Protein 9AYQ (pdb70)

Foldseek 3Di:
DCVCLVVVLVVLVVCVPPPVVVSVVVVVVLLVVLLVLLCVLLVDDFDADQQPAFAPLFDQDGDFPVLSVLLRLLVSCVRRLFEFEEQAAFQFQLLVSVLSNLRRCCHVVVPLWQAEEEEALQCLLVSVLSCCNTRVVFFEAEQDFDVVVNVVCLVVQVVVVGRYYYYYQVCVVVVLVRPQPHQTQEAEYECFADNDPCVLVSLLSCLVRHHYSYYYYYYNDDDDQALQVLVSVCCRRPVVSPVDSDTPQCSSCVVCVSSVDGDDDDDVSSNVSSVSSCVSRVVRYDYDYCVNPVVRRAQEREGEFEFEAFPLLVLLLVLLLVVQVCVLVVSQVSLLVSLLFPCLLVLSQQVVCVLVPNPVSHDAALSLQQRHRLSLVVVLQQVLCVVVVAAEEEEDQDPSSVVSVVRSCVNVVQAEDEEEPVADPVRLVVSLCLQQPPPRSHRYYYYHPDPRDNCVHQEYEYSADCVRRQYYDYAYPQGLSSVSSPDVVVPVVVSSVSSSPGDDGDDDRDNGDDQQSSQSSNDPDPVSSVVSVVVVVVVVVVQVPDPPHDDSHHHPVSDDPCSNPPSPVSCVRRDD/DCVCLVVVLVVLVVCVPPPVVVSVVVVVVLLVVLLVLLCVLLVDPFDDDQQPAFAPLFDQDGDFPVLSVLLRLLVSCVRRLFEFEEQAAFQFQLLVSVLSNLRRCCHVVVDLWQAEEEEALQCLLVSVLSCCNTRVVFFEAEQDFDPVVNVVCLVVQVVVVGRYYYYYQVCVVVVLVRPQPHQTQEAEYECFADNDPCVLVSLLSCLVRHHYSYYYYYYNDDDDQALQVLVSVCCRRPVVSQVDSDTPQCSSCVVCVSSVDGDDDDDVSSNVSSVSSCVSRVVRYDYDYCVNPVVRRDQEREGEFEFEAFPLLVLLLVLLLVVQVCVVSLVVSQVSLVVSLLFPCLLVLSQQVVCVLVPNPVSHDAALSLQQRHRLSLVVVLQQVLCVVVVAAEEEEDQDPSSVVSVVRSCVNVVQAEAEEDPPADPVRVVVSLCLQQPPPRSHRYYYYHPHDNCVHQEYEYSADCVRRQYYDYAYPQGLSSVVSVVSVVVVVVSSVSSSPGDDGDDDRDNGDDQQSSQSSNDPDPVSSVVSVVVVVVVVVVQVVDPPHDPSHHHPVSDDPCSPPPSPVSCVRRDD

Radius of gyration: 38.88 Å; Cα contacts (8 Å, |Δi|>4): 1631; chains: 2; bounding box: 67×87×125 Å

Organism: Homo sapiens (NCBI:txid9606)

GO terms:
  GO:0005515 protein binding (F, IPI)
  GO:0008285 negative regulation of cell population proliferation (P, IDA)
  GO:0016887 ATP hydrolysis activity (F, EXP)
  GO:0003713 transcription coactivator activity (F, TAS)
  GO:0005654 nucleoplasm (C, TAS)
  GO:0004386 helicase activity (F, TAS)
  GO:0006355 regulation of DNA-templated transcription (P, TAS)
  GO:0006357 regulation of transcription by RNA polymerase II (P, TAS)
  GO:0000785 chromatin (C, IDA)
  GO:0045892 negative regulation of DNA-templated transcription (P, IDA)
  GO:0045944 positive regulation of transcription by RNA polymerase II (P, IDA)
  GO:0008094 ATP-dependent activity, acting on DNA (F, TAS)
  GO:0045944 positive regulation of transcription by RNA polymerase II (P, TAS)
  GO:0006338 chromatin remodeling (P, TAS)
  GO:0000122 negative regulation of transcription by RNA polymerase II (P, TAS)
  GO:0045893 positive regulation of DNA-templated transcription (P, IMP)
  GO:0030308 negative regulation of cell growth (P, IMP)
  GO:0005654 nucleoplasm (C, IDA)
  GO:0005634 nucleus (C, IDA)
  GO:0000976 transcription cis-regulatory region binding (F, IDA)

Secondary structure (DSSP, 8-state):
-HHHHHHHHHHHHHHHHH-HHHHHHHHHHHHHHHHHHHHHHT----------S--TT--SS---HHHHHHHHHHHHHHHTT--EEE-PPTTS-HHHHHHHHHHHHHHHS----PEEEE--GGGHHHHHHHHHHH-TTS-EEE--S-HHHHHHTHHHHHHT--SEEEE-HHHHHHTHHHHTTS--SEEEEE--SS--TTHHHHHHHHHHH---SEEEEE-SSPPP--HHHHHHHHHHH-GGGT---S-HHHHHHGGGTTTT------HHHHHHHHHHHHHHHGGGEE---TTTTGGG--SEEEEEEEE---HHHHHHHHHHHTT--HHHHHHHHHHHHHHH-GGGSHHHHHHHHHHHT-SS----TTHHHHT-HHHHHHTTTHHHHHHTT--EEEE-S-TTTHHHHHHHHHHHT--EEEE-TT--HHHHHHHHHHHHSTT----EEEE-------TT--EEEESS----EEEEEEEETTSHHHHHH---TTHHHHHHHHSS-------SS-SS--HHHHHHHH-SSHHHHHHHHHHHHHHHHHHHH-TT---SS--GGGS-TTSSS-HHHHHHHH--/-HHHHHHHHHHHHHHHHH-HHHHHHHHHHHHHHHHHHHHHHT----------S--TT--SS---HHHHHHHHHHHHHHHTT--EEE-PPTTS-HHHHHHHHHHHHHHHS----PEEEE--GGGHHHHHHHHHHH-TTS-EEE--S-HHHHHHTHHHHHHT--SEEEE-HHHHHHTHHHHTTS--SEEEEE--SS--TTHHHHHHHHHHH---SEEEEE-SS-----HHHHHHHHHHH-GGGT---S-HHHHHHGGGTTTT------HHHHHHHHHHHHHHHGGGEE---TTTTGGG--SEEEEEEEE---HHHHHHHHHHHHHH---HHHHHHHHHHHHHHH-GGGSHHHHHHHHHHHT-SS----TTHHHHT-HHHHHHTTTHHHHHHTT--EEEE---TTTHHHHHHHHHHHT--EEEE-TTS-HHHHHHHHHHHHSTT----EEEE-----TT--EEEESS----EEEEEEEETTSHHHHHHT----HHHHHHHHSS-------SS-SS--HHHHHHHH-SSHHHHHHHHHHHHHHHHHHHH-TT---SS--GGG--TTSSS-HHHHHHHH--

InterPro domains:
  IPR000330 SNF2, N-terminal domain [PF00176] (727-1021)
  IPR001487 Bromodomain [PF00439] (1419-1491)
  IPR001487 Bromodomain [PR00503] (1436-1452)
  IPR001487 Bromodomain [PR00503] (1452-1470)
  IPR001487 Bromodomain [PR00503] (1470-1489)
  IPR001487 Bromodomain [PS50014] (1419-1489)
  IPR001487 Bromodomain [SM00297] (1380-1508)
  IPR001650 Helicase, C-terminal domain-like [PF00271] (1051-1164)
  IPR001650 Helicase, C-terminal domain-like [PS51194] (1054-1216)
  IPR001650 Helicase, C-terminal domain-like [SM00490] (1080-1164)
  IPR006576 BRK domain [PF07533] (589-632)
  IPR006576 BRK domain [SM00592] (590-634)
  IPR014001 Helicase superfamily 1/2, ATP-binding domain [PS51192] (736-901)
  IPR014001 Helicase superfamily 1/2, ATP-binding domain [SM00487] (720-912)
  IPR014012 Helicase/SANT-associated domain [PF07529] (438-507)
  IPR014012 Helicase/SANT-associated domain [PS51204] (436-508)
  IPR014012 Helicase/SANT-associated domain [SM00573] (436-508)
  IPR014978 Glutamine-Leucine-Glutamine, QLQ [PF08880] (173-207)
  IPR014978 Glutamine-Leucine-Glutamine, QLQ [PS51666] (173-208)
  IPR014978 Glutamine-Leucine-Glutamine, QLQ [SM00951] (172-208)

Solvent-accessible surface area: 57042 Å² total; per-residue (Å²): 105,147,62,84,80,178,112,50,121,81,112,5,153,129,53,92,73,124,75,122,106,22,9,97,43,37,5,24,55,47,41,12,190,46,2,39,80,0,22,118,64,7,99,203,247,82,104,110,50,188,6,108,142,30,1,80,57,7,71,103,37,114,24,67,118,4,9,34,88,0,0,58,46,1,0,40,10,59,35,30,114,71,12,0,3,0,0,0,18,12,12,0,14,35,30,22,0,0,0,0,0,0,0,15,0,22,63,93,68,211,24,97,19,26,0,0,0,6,4,23,1,11,18,4,14,15,5,26,45,16,1,65,70,28,2,72,66,8,72,58,5,45,0,48,5,22,73,56,93,18,160,70,26,25,89,56,11,214,60,46,157,15,16,0,0,0,0,0,37,4,2,0,40,91,12,76,112,31,0,16,155,27,188,1,86,4,0,0,11,31,18,15,31,110,26,63,147,60,25,40,95,14,17,52,23,4,34,70,82,13,92,17,81,24,11,4,23,2,6,4,22,77,32,39,103,99,19,80,52,2,3,11,26,0,5,11,2,29,36,111,35,14,153,18,51,34,58,18,131,103,16,4,27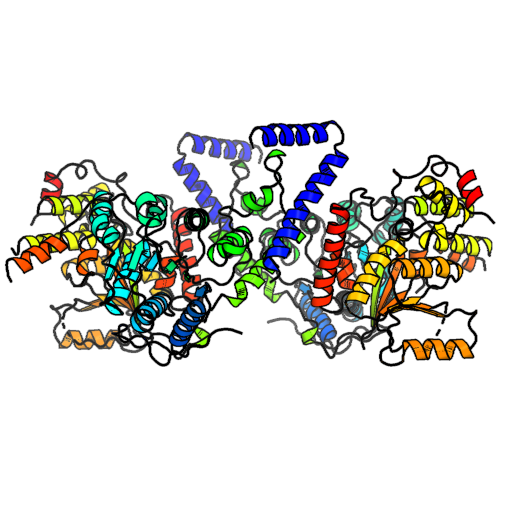,43,49,5,71,45,20,73,53,191,20,90,38,78,136,70,17,37,111,22,0,23,128,66,0,50,123,26,0,140,97,40,25,48,66,18,45,17,150,111,15,123,115,51,41,29,128,136,13,26,43,4,1,1,2,68,24,0,9,0,0,85,29,0,5,106,21,15,45,98,139,81,66,145,100,36,84,94,20,15,77,36,0,14,47,0,0,0,0,0,14,14,8,128,104,0,31,86,26,0,0,109,84,36,67,44,113,110,14,81,11,78,23,37,14,12,16,8,0,0,2,0,0,8,2,0,7,37,0,0,36,5,0,114,51,30,138,15,44,0,16,0,50,0,59,17,62,79,0,0,84,25,0,44,79,0,0,73,73,84,110,12,104,61,20,68,6,8,38,121,28,143,80,131,82,69,60,63,39,31,150,101,0,33,74,141,58,19,139,61,17,0,0,0,14,11,66,234,125,58,118,16,141,30,8,37,0,20,0,17,1,7,44,135,185,35,53,1,15,0,43,9,3,0,20,35,5,4,20,35,82,41,42,70,131,116,89,127,101,146,91,44,92,23,89,47,19,22,122,53,66,94,57,154,37,113,35,107,21,41,13,68,28,48,17,0,0,26,12,0,0,9,128,82,125,13,16,59,57,0,23,72,56,0,10,63,43,104,36,93,61,20,100,66,86,170,90,95,62,51,32,1,87,115,135,38,19,9,107,77,1,80,194,59,105,65,35,4,51,156,18,6,73,200,106,140,49,84,80,136,112,53,112,68,107,6,158,132,54,99,81,128,78,131,103,21,9,104,49,37,4,25,49,39,39,10,159,48,3,41,81,0,28,119,66,5,95,199,241,63,103,109,54,185,6,108,143,30,2,81,57,7,73,102,37,109,22,58,118,4,9,37,90,0,0,58,47,1,0,40,10,60,35,30,113,71,12,0,2,0,0,0,9,9,11,0,15,33,30,22,0,0,0,0,0,0,0,14,0,23,64,96,65,214,25,97,18,26,0,0,0,6,3,23,1,12,19,3,14,16,6,27,37,17,0,52,63,29,1,71,67,8,75,59,5,44,0,47,6,23,73,56,93,19,157,72,28,29,90,56,10,213,61,47,158,15,15,0,0,0,0,0,49,4,1,0,45,90,12,77,114,31,0,14,155,26,190,1,85,4,0,0,11,31,16,14,30,113,29,59,146,66,25,41,126,15,18,53,23,4,34,68,82,12,92,17,80,26,12,3,22,2,7,4,21,75,34,48,97,119,19,78,41,2,3,12,26,0,5,11,2,30,37,112,39,15,161,19,53,35,59,17,121,100,16,4,17,43,49,4,71,48,21,74,54,180,19,87,36,79,140,53,16,37,112,22,1,20,96,68,0,23,122,22,0,145,100,40,40,50,60,18,43,17,147,111,13,124,115,49,43,27,124,132,13,24,45,5,1,0,3,66,23,0,4,0,1,74,24,0,6,97,20,16,26,52,114,35,140,168,41,183,101,31,95,86,17,16,78,42,0,15,52,0,0,0,0,0,10,14,8,118,108,0,31,93,26,0,0,107,83,34,67,54,114,114,12,79,13,88,22,38,16,14,15,7,0,0,2,1,1,10,3,0,7,36,0,0,37,5,0,105,48,30,119,15,47,0,19,0,68,0,60,17,60,80,0,0,81,32,0,42,75,0,0,72,72,89,128,19,104,60,20,63,11,9,80,117,40,154,65,115,79,101,61,57,35,32,142,98,0,53,56,142,59,18,131,61,9,0,0,0,10,11,122,111,118,17,166,35,9,38,0,24,0,19,1,9,44,124,184,35,54,1,15,0,42,10,3,0,20,34,4,4,20,30,74,30,29,76,56,105,119,171,140,144,125,50,91,16,98,47,18,22,123,53,69,98,56,155,39,115,33,103,20,39,12,66,23,45,16,0,0,25,12,0,0,8,125,80,128,14,22,68,74,0,27,93,61,2,14,46,40,148,31,91,50,26,102,57,82,172,93,92,61,49,30,2,88,103,136,38,20,8,105,79,1,96,187,60,99,72,34,4,49,168,16,11,76,218

B-factor: mean 70.99, std 16.31, range [17.28, 151.66]

Nearest PDB structures (foldseek):
  6eg3-assembly1_A  TM=9.324E-01  e=9.767E-38  Escherichia coli O157:H7
  7y8r-assembly1_I  TM=4.246E-01  e=3.686E-59  Homo sapiens
  6eg2-assembly1_A-2  TM=9.281E-01  e=1.947E-35  Escherichia coli O157:H7
  5z3l-assembly1_O  TM=4.038E-01  e=2.739E-42  Saccharomyces cerevisiae S288C
  7egp-assembly1_A  TM=4.204E-01  e=1.756E-40  Saccharomyces cerevisiae S288C

Structure (mmCIF, N/CA/C/O backbone):
data_9AYQ
#
_entry.id   9AYQ
#
_cell.length_a   100.106
_cell.length_b   63.967
_cell.length_c   126.575
_cell.angle_alpha   90.00
_cell.angle_beta   102.18
_cell.angle_gamma   90.00
#
_symmetry.space_group_name_H-M   'P 1 21 1'
#
loop_
_entity.id
_entity.type
_entity.pdbx_description
1 polymer 'Probable global transcription activator SNF2L2'
2 non-polymer "ADENOSINE-5'-DIPHOSPHATE"
3 non-polymer 4-cyano-N-[1-(2,2-difluoroethyl)-5-fluoro-6-oxo-1,6-dihydropyridin-3-yl]-5-(trifluoromethyl)thiophene-2-carboxamide
4 water water
#
loop_
_atom_site.group_PDB
_atom_site.id
_atom_site.type_symbol
_atom_site.label_atom_id
_atom_site.label_alt_id
_atom_site.label_comp_id
_atom_site.label_asym_id
_atom_site.label_entity_id
_atom_site.label_seq_id
_atom_site.pdbx_PDB_ins_code
_atom_site.Cartn_x
_atom_site.Cartn_y
_atom_site.Cartn_z
_atom_site.occupancy
_atom_site.B_iso_or_equiv
_atom_site.auth_seq_id
_atom_site.auth_comp_id
_atom_site.auth_asym_id
_atom_site.auth_atom_id
_atom_site.pdbx_PDB_model_num
ATOM 1 N N . SER A 1 24 ? -15.078 44.794 43.261 1.00 69.07 492 SER A N 1
ATOM 2 C CA . SER A 1 24 ? -14.486 43.441 43.032 1.00 74.12 492 SER A CA 1
ATOM 3 C C . SER A 1 24 ? -15.497 42.512 42.337 1.00 73.75 492 SER A C 1
ATOM 4 O O . SER A 1 24 ? -15.060 41.768 41.449 1.00 77.14 492 SER A O 1
ATOM 7 N N . ILE A 1 25 ? -16.783 42.531 42.720 1.00 71.08 493 ILE A N 1
ATOM 8 C CA . ILE A 1 25 ? -17.882 41.879 41.940 1.00 71.07 493 ILE A CA 1
ATOM 9 C C . ILE A 1 25 ? -18.113 42.706 40.675 1.00 79.31 493 ILE A C 1
ATOM 10 O O . ILE A 1 25 ? -18.156 42.112 39.587 1.00 89.33 493 ILE A O 1
ATOM 15 N N . ALA A 1 26 ? -18.303 44.019 40.846 1.00 82.81 494 ALA A N 1
ATOM 16 C CA . ALA A 1 26 ? -18.516 45.013 39.770 1.00 77.24 494 ALA A CA 1
ATOM 17 C C . ALA A 1 26 ? -17.431 44.850 38.700 1.00 75.00 494 ALA A C 1
ATOM 18 O O . ALA A 1 26 ? -17.789 44.733 37.518 1.00 75.06 494 ALA A O 1
ATOM 20 N N . THR A 1 27 ? -16.158 44.816 39.111 1.00 73.53 495 THR A N 1
ATOM 21 C CA . THR A 1 27 ? -14.981 44.725 38.202 1.00 72.59 495 THR A CA 1
ATOM 22 C C . THR A 1 27 ? -14.972 43.343 37.533 1.00 78.19 495 THR A C 1
ATOM 23 O O . THR A 1 27 ? -14.860 43.300 36.293 1.00 85.04 495 THR A O 1
ATOM 27 N N . GLU A 1 28 ? -15.105 42.269 38.325 1.00 81.24 496 GLU A N 1
ATOM 28 C CA . GLU A 1 28 ? -15.118 40.854 37.852 1.00 79.19 496 GLU A CA 1
ATOM 29 C C . GLU A 1 28 ? -16.243 40.640 36.835 1.00 77.61 496 GLU A C 1
ATOM 30 O O . GLU A 1 28 ? -15.985 39.981 35.828 1.00 84.30 496 GLU A O 1
ATOM 36 N N . ARG A 1 29 ? -17.444 41.154 37.107 1.00 73.92 497 ARG A N 1
ATOM 37 C CA . ARG A 1 29 ? -18.609 41.122 36.179 1.00 76.32 497 ARG A CA 1
ATOM 38 C C . ARG A 1 29 ? -18.204 41.735 34.831 1.00 76.01 497 ARG A C 1
ATOM 39 O O . ARG A 1 29 ? -18.451 41.089 33.787 1.00 72.23 497 ARG A O 1
ATOM 47 N N . ILE A 1 30 ? -17.590 42.924 34.860 1.00 76.16 498 ILE A N 1
ATOM 48 C CA . ILE A 1 30 ? -17.214 43.725 33.653 1.00 75.49 498 ILE A CA 1
ATOM 49 C C . ILE A 1 30 ? -16.059 43.027 32.923 1.00 73.83 498 ILE A C 1
ATOM 50 O O . ILE A 1 30 ? -16.210 42.751 31.721 1.00 74.29 498 ILE A O 1
ATOM 55 N N . GLU A 1 31 ? -14.951 42.768 33.625 1.00 72.59 499 GLU A N 1
ATOM 56 C CA . GLU A 1 31 ? -13.699 42.189 33.058 1.00 72.74 499 GLU A CA 1
ATOM 57 C C . GLU A 1 31 ? -13.996 40.791 32.486 1.00 72.91 499 GLU A C 1
ATOM 58 O O . GLU A 1 31 ? -13.299 40.384 31.541 1.00 76.40 499 GLU A O 1
ATOM 64 N N . LYS A 1 32 ? -15.006 40.098 33.024 1.00 72.34 500 LYS A N 1
ATOM 65 C CA . LYS A 1 32 ? -15.537 38.808 32.502 1.00 70.54 500 LYS A CA 1
ATOM 66 C C . LYS A 1 32 ? -16.193 39.056 31.138 1.00 68.73 500 LYS A C 1
ATOM 67 O O . LYS A 1 32 ? -15.806 38.385 30.167 1.00 68.32 500 LYS A O 1
ATOM 73 N N . GLU A 1 33 ? -17.136 40.001 31.074 1.00 71.38 501 GLU A N 1
ATOM 74 C CA . GLU A 1 33 ? -17.865 40.398 29.835 1.00 71.49 501 GLU A CA 1
ATOM 75 C C . GLU A 1 33 ? -16.878 40.961 28.800 1.00 69.72 501 GLU A C 1
ATOM 76 O O . GLU A 1 33 ? -17.140 40.795 27.597 1.00 66.75 501 GLU A O 1
ATOM 82 N N . ARG A 1 34 ? -15.801 41.617 29.247 1.00 70.33 502 ARG A N 1
ATOM 83 C CA . ARG A 1 34 ? -14.717 42.155 28.376 1.00 69.77 502 ARG A CA 1
ATOM 84 C C . ARG A 1 34 ? -14.041 40.990 27.642 1.00 69.48 502 ARG A C 1
ATOM 85 O O . ARG A 1 34 ? -13.857 41.095 26.415 1.00 72.76 502 ARG A O 1
ATOM 93 N N . MET A 1 35 ? -13.692 39.927 28.373 1.00 66.38 503 MET A N 1
ATOM 94 C CA . MET A 1 35 ? -13.032 38.714 27.824 1.00 63.74 503 MET A CA 1
ATOM 95 C C . MET A 1 35 ? -14.011 37.948 26.928 1.00 62.50 503 MET A C 1
ATOM 96 O O . MET A 1 35 ? -13.573 37.439 25.881 1.00 63.39 503 MET A O 1
ATOM 101 N N . ARG A 1 36 ? -15.285 37.871 27.316 1.00 63.05 504 ARG A N 1
ATOM 102 C CA . ARG A 1 36 ? -16.336 37.169 26.534 1.00 66.29 504 ARG A CA 1
ATOM 103 C C . ARG A 1 36 ? -16.587 37.898 25.205 1.00 65.75 504 ARG A C 1
ATOM 104 O O . ARG A 1 36 ? -17.012 37.233 24.253 1.00 69.75 504 ARG A O 1
ATOM 112 N N . ARG A 1 37 ? -16.333 39.208 25.139 1.00 68.90 505 ARG A N 1
ATOM 113 C CA . ARG A 1 37 ? -16.687 40.071 23.977 1.00 68.97 505 ARG A CA 1
ATOM 114 C C . ARG A 1 37 ? -15.545 40.096 22.956 1.00 64.95 505 ARG A C 1
ATOM 115 O O . ARG A 1 37 ? -15.850 40.222 21.763 1.00 63.80 505 ARG A O 1
ATOM 123 N N . LEU A 1 38 ? -14.290 39.994 23.405 1.00 64.62 506 LEU A N 1
ATOM 124 C CA . LEU A 1 38 ? -13.093 39.851 22.526 1.00 66.39 506 LEU A CA 1
ATOM 125 C C . LEU A 1 38 ? -13.109 38.488 21.820 1.00 67.56 506 LEU A C 1
ATOM 126 O O . LEU A 1 38 ? -12.704 38.430 20.646 1.00 61.19 506 LEU A O 1
ATOM 131 N N . MET A 1 39 ? -13.526 37.429 22.522 1.00 75.58 507 MET A N 1
ATOM 132 C CA . MET A 1 39 ? -13.684 36.059 21.961 1.00 81.93 507 MET A CA 1
ATOM 133 C C . MET A 1 39 ? -14.639 36.106 20.764 1.00 81.07 507 MET A C 1
ATOM 134 O O . MET A 1 39 ? -14.411 35.344 19.800 1.00 82.06 507 MET A O 1
ATOM 139 N N . ALA A 1 40 ? -15.657 36.970 20.829 1.00 76.62 508 ALA A N 1
ATOM 140 C CA . ALA A 1 40 ? -16.706 37.132 19.798 1.00 76.18 508 ALA A CA 1
ATOM 141 C C . ALA A 1 40 ? -16.203 38.005 18.637 1.00 77.93 508 ALA A C 1
ATOM 142 O O . ALA A 1 40 ? -16.387 37.592 17.480 1.00 86.50 508 ALA A O 1
ATOM 144 N N . GLU A 1 41 ? -15.583 39.154 18.925 1.00 78.40 509 GLU A N 1
ATOM 145 C CA . GLU A 1 41 ? -15.535 40.319 17.994 1.00 80.11 509 GLU A CA 1
ATOM 146 C C . GLU A 1 41 ? -14.118 40.598 17.463 1.00 80.81 509 GLU A C 1
ATOM 147 O O . GLU A 1 41 ? -14.024 41.331 16.457 1.00 79.35 509 GLU A O 1
ATOM 153 N N . ASP A 1 42 ? -13.061 40.076 18.098 1.00 82.21 510 ASP A N 1
ATOM 154 C CA . ASP A 1 42 ? -11.660 40.158 17.588 1.00 83.59 510 ASP A CA 1
ATOM 155 C C . ASP A 1 42 ? -10.842 39.009 18.190 1.00 86.85 510 ASP A C 1
ATOM 156 O O . ASP A 1 42 ? -10.040 39.266 19.113 1.00 84.23 510 ASP A O 1
ATOM 161 N N . GLU A 1 43 ? -11.042 37.794 17.667 1.00 90.21 511 GLU A N 1
ATOM 162 C CA . GLU A 1 43 ? -10.419 36.538 18.163 1.00 86.69 511 GLU A CA 1
ATOM 163 C C . GLU A 1 43 ? -8.892 36.655 18.106 1.00 83.17 511 GLU A C 1
ATOM 164 O O . GLU A 1 43 ? -8.235 36.095 18.997 1.00 77.96 511 GLU A O 1
ATOM 170 N N . GLU A 1 44 ? -8.347 37.340 17.095 1.00 85.44 512 GLU A N 1
ATOM 171 C CA . GLU A 1 44 ? -6.877 37.489 16.921 1.00 89.68 512 GLU A CA 1
ATOM 172 C C . GLU A 1 44 ? -6.337 38.421 18.012 1.00 89.14 512 GLU A C 1
ATOM 173 O O . GLU A 1 44 ? -5.234 38.137 18.537 1.00 90.48 512 GLU A O 1
ATOM 179 N N . GLY A 1 45 ? -7.089 39.479 18.342 1.00 90.14 513 GLY A N 1
ATOM 180 C CA . GLY A 1 45 ? -6.771 40.426 19.430 1.00 88.62 513 GLY A CA 1
ATOM 181 C C . GLY A 1 45 ? -6.856 39.765 20.798 1.00 86.67 513 GLY A C 1
ATOM 182 O O . GLY A 1 45 ? -6.028 40.099 21.674 1.00 82.13 513 GLY A O 1
ATOM 183 N N . TYR A 1 46 ? -7.829 38.865 20.979 1.00 87.33 514 TYR A N 1
ATOM 184 C CA . TYR A 1 46 ? -8.040 38.061 22.213 1.00 86.78 514 TYR A CA 1
ATOM 185 C C . TYR A 1 46 ? -6.835 37.138 22.461 1.00 87.70 514 TYR A C 1
ATOM 186 O O . TYR A 1 46 ? -6.446 36.989 23.636 1.00 93.09 514 TYR A O 1
ATOM 195 N N . ARG A 1 47 ? -6.279 36.534 21.401 1.00 84.84 515 ARG A N 1
ATOM 196 C CA . ARG A 1 47 ? -5.083 35.648 21.471 1.00 82.28 515 ARG A CA 1
ATOM 197 C C . ARG A 1 47 ? -3.846 36.482 21.829 1.00 80.89 515 ARG A C 1
ATOM 198 O O . ARG A 1 47 ? -3.051 36.017 22.675 1.00 78.34 515 ARG A O 1
ATOM 206 N N . LYS A 1 48 ? -3.698 37.663 21.215 1.00 84.34 516 LYS A N 1
ATOM 207 C CA . LYS A 1 48 ? -2.557 38.595 21.435 1.00 89.31 516 LYS A CA 1
ATOM 208 C C . LYS A 1 48 ? -2.498 39.018 22.908 1.00 86.88 516 LYS A C 1
ATOM 209 O O . LYS A 1 48 ? -1.378 39.232 23.414 1.00 85.28 516 LYS A O 1
ATOM 215 N N . LEU A 1 49 ? -3.657 39.151 23.561 1.00 86.79 517 LEU A N 1
ATOM 216 C CA . LEU A 1 49 ? -3.764 39.553 24.989 1.00 88.14 517 LEU A CA 1
ATOM 217 C C . LEU A 1 49 ? -3.238 38.415 25.869 1.00 90.36 517 LEU A C 1
ATOM 218 O O . LEU A 1 49 ? -2.298 38.655 26.647 1.00 95.54 517 LEU A O 1
ATOM 223 N N . ILE A 1 50 ? -3.822 37.222 25.737 1.00 89.25 518 ILE A N 1
ATOM 224 C CA . ILE A 1 50 ? -3.541 36.045 26.613 1.00 85.11 518 ILE A CA 1
ATOM 225 C C . ILE A 1 50 ? -2.045 35.718 26.572 1.00 83.64 518 ILE A C 1
ATOM 226 O O . ILE A 1 50 ? -1.485 35.419 27.642 1.00 79.11 518 ILE A O 1
ATOM 231 N N . ASP A 1 51 ? -1.423 35.790 25.394 1.00 91.09 519 ASP A N 1
ATOM 232 C CA . ASP A 1 51 ? 0.021 35.481 25.215 1.00 97.29 519 ASP A CA 1
ATOM 233 C C . ASP A 1 51 ? 0.856 36.618 25.824 1.00 92.82 519 ASP A C 1
ATOM 234 O O . ASP A 1 51 ? 2.000 36.342 26.249 1.00 91.63 519 ASP A O 1
ATOM 239 N N . GLN A 1 52 ? 0.307 37.838 25.881 1.00 88.57 520 GLN A N 1
ATOM 240 C CA . GLN A 1 52 ? 0.934 39.005 26.564 1.00 89.28 520 GLN A CA 1
ATOM 241 C C . GLN A 1 52 ? 0.873 38.815 28.088 1.00 89.73 520 GLN A C 1
ATOM 242 O O . GLN A 1 52 ? 1.883 39.134 28.752 1.00 86.83 520 GLN A O 1
ATOM 248 N N . LYS A 1 53 ? -0.266 38.334 28.610 1.00 86.09 521 LYS A N 1
ATOM 249 C CA . LYS A 1 53 ? -0.502 38.067 30.057 1.00 87.61 521 LYS A CA 1
ATOM 250 C C . LYS A 1 53 ? 0.406 36.924 30.529 1.00 94.67 521 LYS A C 1
ATOM 251 O O . LYS A 1 53 ? 1.039 37.073 31.597 1.00 99.10 521 LYS A O 1
ATOM 257 N N . LYS A 1 54 ? 0.439 35.820 29.772 1.00 99.12 522 LYS A N 1
ATOM 258 C CA . LYS A 1 54 ? 1.263 34.613 30.060 1.00 97.93 522 LYS A CA 1
ATOM 259 C C . LYS A 1 54 ? 2.711 35.049 30.309 1.00 94.14 522 LYS A C 1
ATOM 260 O O . LYS A 1 54 ? 3.279 34.655 31.350 1.00 90.56 522 LYS A O 1
ATOM 266 N N . ASP A 1 55 ? 3.265 35.857 29.399 1.00 92.80 523 ASP A N 1
ATOM 267 C CA . ASP A 1 55 ? 4.681 36.310 29.426 1.00 88.77 523 ASP A CA 1
ATOM 268 C C . ASP A 1 55 ? 4.900 37.260 30.608 1.00 87.46 523 ASP A C 1
ATOM 269 O O . ASP A 1 55 ? 6.015 37.234 31.161 1.00 85.87 523 ASP A O 1
ATOM 274 N N . ARG A 1 56 ? 3.894 38.066 30.976 1.00 87.57 524 ARG A N 1
ATOM 275 C CA . ARG A 1 56 ? 3.973 39.012 32.127 1.00 89.97 524 ARG A CA 1
ATOM 276 C C . ARG A 1 56 ? 4.184 38.212 33.418 1.00 84.88 524 ARG A C 1
ATOM 277 O O . ARG A 1 56 ? 4.997 38.658 34.249 1.00 84.91 524 ARG A O 1
ATOM 285 N N . ARG A 1 57 ? 3.498 37.072 33.564 1.00 81.85 525 ARG A N 1
ATOM 286 C CA . ARG A 1 57 ? 3.620 36.168 34.743 1.00 78.41 525 ARG A CA 1
ATOM 287 C C . ARG A 1 57 ? 5.040 35.591 34.813 1.00 76.57 525 ARG A C 1
ATOM 288 O O . ARG A 1 57 ? 5.629 35.621 35.909 1.00 75.59 525 ARG A O 1
ATOM 296 N N . LEU A 1 58 ? 5.565 35.081 33.696 1.00 76.58 526 LEU A N 1
ATOM 297 C CA . LEU A 1 58 ? 6.958 34.563 33.604 1.00 76.49 526 LEU A CA 1
ATOM 298 C C . LEU A 1 58 ? 7.938 35.689 33.971 1.00 74.07 526 LEU A C 1
ATOM 299 O O . LEU A 1 58 ? 8.645 35.546 34.987 1.00 73.57 526 LEU A O 1
ATOM 304 N N . ALA A 1 59 ? 7.953 36.778 33.194 1.00 72.96 527 ALA A N 1
ATOM 305 C CA . ALA A 1 59 ? 8.857 37.939 33.376 1.00 71.63 527 ALA A CA 1
ATOM 306 C C . ALA A 1 59 ? 8.875 38.345 34.853 1.00 72.92 527 ALA A C 1
ATOM 307 O O . ALA A 1 59 ? 9.980 38.537 35.394 1.00 69.24 527 ALA A O 1
ATOM 309 N N . TYR A 1 60 ? 7.692 38.456 35.470 1.00 76.50 528 TYR A N 1
ATOM 310 C CA . TYR A 1 60 ? 7.498 38.804 36.904 1.00 78.25 528 TYR A CA 1
ATOM 311 C C . TYR A 1 60 ? 8.175 37.743 37.779 1.00 80.83 528 TYR A C 1
ATOM 312 O O . TYR A 1 60 ? 9.009 38.118 38.634 1.00 83.90 528 TYR A O 1
ATOM 321 N N . LEU A 1 61 ? 7.829 36.466 37.560 1.00 77.05 529 LEU A N 1
ATOM 322 C CA . LEU A 1 61 ? 8.403 35.297 38.279 1.00 71.03 529 LEU A CA 1
ATOM 323 C C . LEU A 1 61 ? 9.930 35.420 38.290 1.00 71.54 529 LEU A C 1
ATOM 324 O O . LEU A 1 61 ? 10.522 35.288 39.377 1.00 72.70 529 LEU A O 1
ATOM 329 N N . LEU A 1 62 ? 10.524 35.688 37.122 1.00 72.05 530 LEU A N 1
ATOM 330 C CA . LEU A 1 62 ? 11.994 35.820 36.922 1.00 71.59 530 LEU A CA 1
ATOM 331 C C . LEU A 1 62 ? 12.512 37.069 37.643 1.00 72.18 530 LEU A C 1
ATOM 332 O O . LEU A 1 62 ? 13.572 36.970 38.280 1.00 73.31 530 LEU A O 1
ATOM 337 N N . GLN A 1 63 ? 11.800 38.194 37.537 1.00 73.54 531 GLN A N 1
ATOM 338 C CA . GLN A 1 63 ? 12.240 39.527 38.037 1.00 78.45 531 GLN A CA 1
ATOM 339 C C . GLN A 1 63 ? 12.407 39.496 39.564 1.00 83.36 531 GLN A C 1
ATOM 340 O O . GLN A 1 63 ? 13.448 39.999 40.051 1.00 83.58 531 GLN A O 1
ATOM 346 N N . GLN A 1 64 ? 11.428 38.921 40.281 1.00 86.47 532 GLN A N 1
ATOM 347 C CA . GLN A 1 64 ? 11.351 38.898 41.771 1.00 81.50 532 GLN A CA 1
ATOM 348 C C . GLN A 1 64 ? 12.452 37.996 42.349 1.00 81.70 532 GLN A C 1
ATOM 349 O O . GLN A 1 64 ? 12.797 38.171 43.528 1.00 81.68 532 GLN A O 1
ATOM 355 N N . THR A 1 65 ? 12.968 37.064 41.546 1.00 84.06 533 THR A N 1
ATOM 356 C CA . THR A 1 65 ? 13.935 36.011 41.953 1.00 85.11 533 THR A CA 1
ATOM 357 C C . THR A 1 65 ? 15.349 36.353 41.453 1.00 88.80 533 THR A C 1
ATOM 358 O O . THR A 1 65 ? 16.267 35.568 41.753 1.00 83.55 533 THR A O 1
ATOM 362 N N . ASP A 1 66 ? 15.532 37.491 40.768 1.00 97.34 534 ASP A N 1
ATOM 363 C CA . ASP A 1 66 ? 16.792 37.854 40.050 1.00 98.33 534 ASP A CA 1
ATOM 364 C C . ASP A 1 66 ? 17.875 38.338 41.027 1.00 101.92 534 ASP A C 1
ATOM 365 O O . ASP A 1 66 ? 18.997 38.616 40.556 1.00 106.32 534 ASP A O 1
ATOM 370 N N . GLU A 1 67 ? 17.570 38.424 42.325 1.00 101.68 535 GLU A N 1
ATOM 371 C CA . GLU A 1 67 ? 18.521 38.857 43.386 1.00 100.69 535 GLU A CA 1
ATOM 372 C C . GLU A 1 67 ? 19.420 37.676 43.784 1.00 97.75 535 GLU A C 1
ATOM 373 O O . GLU A 1 67 ? 18.869 36.569 43.991 1.00 97.25 535 GLU A O 1
ATOM 379 N N . HIS A 1 96 ? 28.472 40.294 52.418 1.00 111.81 706 HIS A N 1
ATOM 380 C CA . HIS A 1 96 ? 28.822 40.220 53.865 1.00 108.72 706 HIS A CA 1
ATOM 381 C C . HIS A 1 96 ? 27.773 39.369 54.593 1.00 102.40 706 HIS A C 1
ATOM 382 O O . HIS A 1 96 ? 26.688 39.134 54.008 1.00 105.10 706 HIS A O 1
ATOM 389 N N . ALA A 1 97 ? 28.097 38.922 55.811 1.00 88.82 707 ALA A N 1
ATOM 390 C CA . ALA A 1 97 ? 27.209 38.164 56.725 1.00 77.21 707 ALA A CA 1
ATOM 391 C C . ALA A 1 97 ? 27.844 38.128 58.120 1.00 74.88 707 ALA A C 1
ATOM 392 O O . ALA A 1 97 ? 29.058 38.379 58.218 1.00 77.96 707 ALA A O 1
ATOM 394 N N . ILE A 1 98 ? 27.041 37.843 59.150 1.00 72.72 708 ILE A N 1
ATOM 395 C CA . ILE A 1 98 ? 27.438 37.877 60.592 1.00 67.63 708 ILE A CA 1
ATOM 396 C C . ILE A 1 98 ? 28.160 36.570 60.944 1.00 68.40 708 ILE A C 1
ATOM 397 O O . ILE A 1 98 ? 27.565 35.485 60.746 1.00 66.10 708 ILE A O 1
ATOM 402 N N . SER A 1 99 ? 29.388 36.676 61.465 1.00 70.11 709 SER A N 1
ATOM 403 C CA . SER A 1 99 ? 30.229 35.530 61.903 1.00 71.05 709 SER A CA 1
ATOM 404 C C . SER A 1 99 ? 29.838 35.087 63.318 1.00 70.01 709 SER A C 1
ATOM 405 O O . SER A 1 99 ? 29.471 35.955 64.133 1.00 69.96 709 SER A O 1
ATOM 408 N N . GLU A 1 100 ? 29.908 33.778 63.575 1.00 68.06 710 GLU A N 1
ATOM 409 C CA . GLU A 1 100 ? 29.947 33.179 64.934 1.00 67.23 710 GLU A CA 1
ATOM 410 C C . GLU A 1 100 ? 30.577 31.788 64.829 1.00 72.00 710 GLU A C 1
ATOM 411 O O . GLU A 1 100 ? 30.084 30.987 64.007 1.00 73.65 710 GLU A O 1
ATOM 417 N N . ARG A 1 101 ? 31.641 31.538 65.602 1.00 76.43 711 ARG A N 1
ATOM 418 C CA . ARG A 1 101 ? 32.359 30.236 65.663 1.00 80.74 711 ARG A CA 1
ATOM 419 C C . ARG A 1 101 ? 31.824 29.457 66.869 1.00 79.26 711 ARG A C 1
ATOM 420 O O . ARG A 1 101 ? 31.655 30.078 67.937 1.00 78.88 711 ARG A O 1
ATOM 428 N N . VAL A 1 102 ? 31.557 28.157 66.688 1.00 76.33 712 VAL A N 1
ATOM 429 C CA . VAL A 1 102 ? 30.917 27.261 67.700 1.00 70.60 712 VAL A CA 1
ATOM 430 C C . VAL A 1 102 ? 31.906 26.148 68.071 1.00 66.75 712 VAL A C 1
ATOM 431 O O . VAL A 1 102 ? 31.862 25.081 67.435 1.00 66.05 712 VAL A O 1
ATOM 435 N N . GLU A 1 103 ? 32.761 26.396 69.069 1.00 65.66 713 GLU A N 1
ATOM 436 C CA . GLU A 1 103 ? 33.869 25.489 69.488 1.00 68.30 713 GLU A CA 1
ATOM 437 C C . GLU A 1 103 ? 33.274 24.240 70.169 1.00 64.34 713 GLU A C 1
ATOM 438 O O . GLU A 1 103 ? 33.649 23.120 69.769 1.00 61.38 713 GLU A O 1
ATOM 444 N N . LYS A 1 104 ? 32.383 24.424 71.152 1.00 64.66 714 LYS A N 1
ATOM 445 C CA . LYS A 1 104 ? 31.668 23.339 71.884 1.00 63.01 714 LYS A CA 1
ATOM 446 C C . LYS A 1 104 ? 30.201 23.294 71.452 1.00 62.15 714 LYS A C 1
ATOM 447 O O . LYS A 1 104 ? 29.729 24.256 70.816 1.00 61.32 714 LYS A O 1
ATOM 453 N N . GLN A 1 105 ? 29.518 22.215 71.837 1.00 63.00 715 GLN A N 1
ATOM 454 C CA . GLN A 1 105 ? 28.039 22.076 71.842 1.00 61.21 715 GLN A CA 1
ATOM 455 C C . GLN A 1 105 ? 27.497 22.754 73.106 1.00 60.64 715 GLN A C 1
ATOM 456 O O . GLN A 1 105 ? 28.316 23.241 73.913 1.00 58.09 715 GLN A O 1
ATOM 462 N N . SER A 1 106 ? 26.172 22.778 73.273 1.00 61.64 716 SER A N 1
ATOM 463 C CA . SER A 1 106 ? 25.491 23.315 74.480 1.00 64.01 716 SER A CA 1
ATOM 464 C C . SER A 1 106 ? 25.861 22.453 75.695 1.00 65.94 716 SER A C 1
ATOM 465 O O . SER A 1 106 ? 26.095 21.242 75.511 1.00 68.01 716 SER A O 1
ATOM 468 N N . ALA A 1 107 ? 25.916 23.054 76.888 1.00 65.55 717 ALA A N 1
ATOM 469 C CA . ALA A 1 107 ? 26.077 22.344 78.179 1.00 64.21 717 ALA A CA 1
ATOM 470 C C . ALA A 1 107 ? 24.806 21.535 78.460 1.00 63.18 717 ALA A C 1
ATOM 471 O O . ALA A 1 107 ? 24.888 20.542 79.218 1.00 59.15 717 ALA A O 1
ATOM 473 N N . LEU A 1 108 ? 23.685 21.946 77.854 1.00 63.85 718 LEU A N 1
ATOM 474 C CA . LEU A 1 108 ? 22.363 21.270 77.959 1.00 64.99 718 LEU A CA 1
ATOM 475 C C . LEU A 1 108 ? 22.316 20.028 77.060 1.00 63.27 718 LEU A C 1
ATOM 476 O O . LEU A 1 108 ? 21.368 19.233 77.234 1.00 65.04 718 LEU A O 1
ATOM 481 N N . LEU A 1 109 ? 23.275 19.873 76.135 1.00 59.78 719 LEU A N 1
ATOM 482 C CA . LEU A 1 109 ? 23.429 18.654 75.290 1.00 57.59 719 LEU A CA 1
ATOM 483 C C . LEU A 1 109 ? 24.420 17.695 75.961 1.00 54.78 719 LEU A C 1
ATOM 484 O O . LEU A 1 109 ? 25.593 18.078 76.140 1.00 51.40 719 LEU A O 1
ATOM 489 N N . ILE A 1 110 ? 23.953 16.490 76.297 1.00 53.11 720 ILE A N 1
ATOM 490 C CA . ILE A 1 110 ? 24.648 15.524 77.195 1.00 54.24 720 ILE A CA 1
ATOM 491 C C . ILE A 1 110 ? 24.485 14.100 76.648 1.00 55.91 720 ILE A C 1
ATOM 492 O O . ILE A 1 110 ? 23.731 13.918 75.664 1.00 52.63 720 ILE A O 1
ATOM 497 N N . ASN A 1 111 ? 25.174 13.136 77.273 1.00 57.32 721 ASN A N 1
ATOM 498 C CA . ASN A 1 111 ? 25.075 11.677 76.987 1.00 58.68 721 ASN A CA 1
ATOM 499 C C . ASN A 1 111 ? 25.467 11.428 75.525 1.00 58.60 721 ASN A C 1
ATOM 500 O O . ASN A 1 111 ? 24.671 10.814 74.774 1.00 60.32 721 ASN A O 1
ATOM 505 N N . GLY A 1 112 ? 26.669 11.882 75.161 1.00 57.98 722 GLY A N 1
ATOM 506 C CA . GLY A 1 112 ? 27.209 11.869 73.787 1.00 56.71 722 GLY A CA 1
ATOM 507 C C . GLY A 1 112 ? 27.756 13.234 73.408 1.00 53.37 722 GLY A C 1
ATOM 508 O O . GLY A 1 112 ? 27.143 14.239 73.811 1.00 53.84 722 GLY A O 1
ATOM 509 N N . THR A 1 113 ? 28.879 13.272 72.686 1.00 50.66 723 THR A N 1
ATOM 510 C CA . THR A 1 113 ? 29.512 14.512 72.163 1.00 53.08 723 THR A CA 1
ATOM 511 C C . THR A 1 113 ? 29.463 14.483 70.630 1.00 53.30 723 THR A C 1
ATOM 512 O O . THR A 1 113 ? 29.597 13.388 70.052 1.00 55.65 723 THR A O 1
ATOM 516 N N . LEU A 1 114 ? 29.228 15.644 70.009 1.00 54.76 724 LEU A N 1
ATOM 517 C CA . LEU A 1 114 ? 28.934 15.789 68.557 1.00 52.74 724 LEU A CA 1
ATOM 518 C C . LEU A 1 114 ? 30.190 15.452 67.756 1.00 53.15 724 LEU A C 1
ATOM 519 O O . LEU A 1 114 ? 31.303 15.600 68.298 1.00 50.70 724 LEU A O 1
ATOM 524 N N . LYS A 1 115 ? 29.991 14.990 66.522 1.00 55.55 725 LYS A N 1
ATOM 525 C CA . LYS A 1 115 ? 31.064 14.780 65.520 1.00 57.13 725 LYS A CA 1
ATOM 526 C C . LYS A 1 115 ? 31.388 16.149 64.923 1.00 57.06 725 LYS A C 1
ATOM 527 O O . LYS A 1 115 ? 30.519 17.027 64.980 1.00 55.90 725 LYS A O 1
ATOM 533 N N . HIS A 1 116 ? 32.597 16.324 64.394 1.00 60.70 726 HIS A N 1
ATOM 534 C CA . HIS A 1 116 ? 33.084 17.606 63.823 1.00 63.10 726 HIS A CA 1
ATOM 535 C C . HIS A 1 116 ? 32.134 18.076 62.715 1.00 63.65 726 HIS A C 1
ATOM 536 O O . HIS A 1 116 ? 31.870 19.290 62.651 1.00 67.09 726 HIS A O 1
ATOM 543 N N . TYR A 1 117 ? 31.632 17.156 61.883 1.00 61.32 727 TYR A N 1
ATOM 544 C CA . TYR A 1 117 ? 30.732 17.478 60.744 1.00 60.74 727 TYR A CA 1
ATOM 545 C C . TYR A 1 117 ? 29.400 18.001 61.296 1.00 59.71 727 TYR A C 1
ATOM 546 O O . TYR A 1 117 ? 28.900 19.018 60.781 1.00 57.94 727 TYR A O 1
ATOM 555 N N . GLN A 1 118 ? 28.862 17.345 62.330 1.00 61.80 728 GLN A N 1
ATOM 556 C CA . GLN A 1 118 ? 27.594 17.736 63.009 1.00 63.30 728 GLN A CA 1
ATOM 557 C C . GLN A 1 118 ? 27.776 19.116 63.653 1.00 63.47 728 GLN A C 1
ATOM 558 O O . GLN A 1 118 ? 26.796 19.878 63.706 1.00 63.17 728 GLN A O 1
ATOM 564 N N . LEU A 1 119 ? 28.988 19.406 64.132 1.00 64.45 729 LEU A N 1
ATOM 565 C CA . LEU A 1 119 ? 29.360 20.700 64.761 1.00 64.18 729 LEU A CA 1
ATOM 566 C C . LEU A 1 119 ? 29.172 21.811 63.724 1.00 63.66 729 LEU A C 1
ATOM 567 O O . LEU A 1 119 ? 28.590 22.854 64.083 1.00 69.33 729 LEU A O 1
ATOM 572 N N . GLN A 1 120 ? 29.618 21.571 62.485 1.00 57.51 730 GLN A N 1
ATOM 573 C CA . GLN A 1 120 ? 29.496 22.524 61.349 1.00 55.84 730 GLN A CA 1
ATOM 574 C C . GLN A 1 120 ? 28.021 22.707 60.980 1.00 53.69 730 GLN A C 1
ATOM 575 O O . GLN A 1 120 ? 27.659 23.810 60.539 1.00 51.10 730 GLN A O 1
ATOM 581 N N . GLY A 1 121 ? 27.220 21.649 61.116 1.00 53.72 731 GLY A N 1
ATOM 582 C CA . GLY A 1 121 ? 25.757 21.704 60.937 1.00 54.28 731 GLY A CA 1
ATOM 583 C C . GLY A 1 121 ? 25.127 22.678 61.916 1.00 53.30 731 GLY A C 1
ATOM 584 O O . GLY A 1 121 ? 24.297 23.502 61.479 1.00 53.32 731 GLY A O 1
ATOM 585 N N . LEU A 1 122 ? 25.520 22.590 63.191 1.00 52.13 732 LEU A N 1
ATOM 586 C CA . LEU A 1 122 ? 25.077 23.503 64.276 1.00 53.60 732 LEU A CA 1
ATOM 587 C C . LEU A 1 122 ? 25.504 24.925 63.911 1.00 56.01 732 LEU A C 1
ATOM 588 O O . LEU A 1 122 ? 24.629 25.810 63.819 1.00 59.91 732 LEU A O 1
ATOM 593 N N . GLU A 1 123 ? 26.807 25.116 63.693 1.00 55.29 733 GLU A N 1
ATOM 594 C CA . GLU A 1 123 ? 27.426 26.414 63.317 1.00 53.41 733 GLU A CA 1
ATOM 595 C C . GLU A 1 123 ? 26.722 26.989 62.086 1.00 51.99 733 GLU A C 1
ATOM 596 O O . GLU A 1 123 ? 26.574 28.209 62.024 1.00 53.25 733 GLU A O 1
ATOM 602 N N . TRP A 1 124 ? 26.316 26.137 61.143 1.00 53.66 734 TRP A N 1
ATOM 603 C CA . TRP A 1 124 ? 25.625 26.552 59.894 1.00 54.97 734 TRP A CA 1
ATOM 604 C C . TRP A 1 124 ? 24.252 27.139 60.239 1.00 58.65 734 TRP A C 1
ATOM 605 O O . TRP A 1 124 ? 23.986 28.274 59.806 1.00 62.11 734 TRP A O 1
ATOM 616 N N . MET A 1 125 ? 23.434 26.400 61.000 1.00 62.16 735 MET A N 1
ATOM 617 C CA . MET A 1 125 ? 22.023 26.751 61.337 1.00 65.70 735 MET A CA 1
ATOM 618 C C . MET A 1 125 ? 21.983 27.951 62.297 1.00 67.47 735 MET A C 1
ATOM 619 O O . MET A 1 125 ? 20.894 28.569 62.422 1.00 66.35 735 MET A O 1
ATOM 624 N N . VAL A 1 126 ? 23.094 28.219 62.998 1.00 64.97 736 VAL A N 1
ATOM 625 C CA . VAL A 1 126 ? 23.282 29.405 63.890 1.00 61.59 736 VAL A CA 1
ATOM 626 C C . VAL A 1 126 ? 23.563 30.621 62.995 1.00 56.39 736 VAL A C 1
ATOM 627 O O . VAL A 1 126 ? 22.911 31.663 63.186 1.00 53.49 736 VAL A O 1
ATOM 631 N N . SER A 1 127 ? 24.495 30.476 62.048 1.00 52.39 737 SER A N 1
ATOM 632 C CA . SER A 1 127 ? 24.784 31.462 60.975 1.00 50.48 737 SER A CA 1
ATOM 633 C C . SER A 1 127 ? 23.479 31.852 60.278 1.00 50.29 737 SER A C 1
ATOM 634 O O . SER A 1 127 ? 23.277 33.053 60.060 1.00 51.61 737 SER A O 1
ATOM 637 N N . LEU A 1 128 ? 22.635 30.875 59.937 1.00 50.78 738 LEU A N 1
ATOM 638 C CA . LEU A 1 128 ? 21.285 31.131 59.372 1.00 51.85 738 LEU A CA 1
ATOM 639 C C . LEU A 1 128 ? 20.552 32.084 60.319 1.00 54.24 738 LEU A C 1
ATOM 640 O O . LEU A 1 128 ? 20.073 33.127 59.848 1.00 60.10 738 LEU A O 1
ATOM 645 N N . TYR A 1 129 ? 20.509 31.747 61.611 1.00 54.43 739 TYR A N 1
ATOM 646 C CA . TYR A 1 129 ? 19.761 32.481 62.667 1.00 53.56 739 TYR A CA 1
ATOM 647 C C . TYR A 1 129 ? 20.229 33.937 62.713 1.00 52.02 739 TYR A C 1
ATOM 648 O O . TYR A 1 129 ? 19.410 34.837 62.470 1.00 52.22 739 TYR A O 1
ATOM 657 N N . ASN A 1 130 ? 21.512 34.151 63.005 1.00 51.23 740 ASN A N 1
ATOM 658 C CA . ASN A 1 130 ? 22.126 35.501 63.113 1.00 52.70 740 ASN A CA 1
ATOM 659 C C . ASN A 1 130 ? 21.751 36.331 61.880 1.00 52.14 740 ASN A C 1
ATOM 660 O O . ASN A 1 130 ? 21.330 37.488 62.057 1.00 54.96 740 ASN A O 1
ATOM 665 N N . ASN A 1 131 ? 21.875 35.745 60.687 1.00 49.98 741 ASN A N 1
ATOM 666 C CA . ASN A 1 131 ? 21.692 36.435 59.382 1.00 47.59 741 ASN A CA 1
ATOM 667 C C . ASN A 1 131 ? 20.242 36.302 58.913 1.00 46.05 741 ASN A C 1
ATOM 668 O O . ASN A 1 131 ? 19.966 36.660 57.757 1.00 44.27 741 ASN A O 1
ATOM 673 N N . ASN A 1 132 ? 19.347 35.833 59.782 1.00 47.47 742 ASN A N 1
ATOM 674 C CA . ASN A 1 132 ? 17.886 36.017 59.610 1.00 49.26 742 ASN A CA 1
ATOM 675 C C . ASN A 1 132 ? 17.436 35.260 58.351 1.00 48.35 742 ASN A C 1
ATOM 676 O O . ASN A 1 132 ? 16.699 35.851 57.541 1.00 47.95 742 ASN A O 1
ATOM 681 N N . LEU A 1 133 ? 17.873 34.001 58.210 1.00 49.09 743 LEU A N 1
ATOM 682 C CA . LEU A 1 133 ? 17.716 33.150 56.993 1.00 49.63 743 LEU A CA 1
ATOM 683 C C . LEU A 1 133 ? 17.102 31.792 57.358 1.00 50.90 743 LEU A C 1
ATOM 684 O O . LEU A 1 133 ? 17.248 31.359 58.513 1.00 55.67 743 LEU A O 1
ATOM 689 N N . ASN A 1 134 ? 16.490 31.125 56.377 1.00 51.02 744 ASN A N 1
ATOM 690 C CA . ASN A 1 134 ? 15.960 29.739 56.489 1.00 50.54 744 ASN A CA 1
ATOM 691 C C . ASN A 1 134 ? 16.940 28.780 55.800 1.00 51.13 744 ASN A C 1
ATOM 692 O O . ASN A 1 134 ? 17.797 29.266 55.016 1.00 49.63 744 ASN A O 1
ATOM 697 N N . GLY A 1 135 ? 16.826 27.476 56.086 1.00 50.43 745 GLY A N 1
ATOM 698 C CA . GLY A 1 135 ? 17.735 26.451 55.542 1.00 50.71 745 GLY A CA 1
ATOM 699 C C . GLY A 1 135 ? 17.059 25.115 55.294 1.00 51.21 745 GLY A C 1
ATOM 700 O O . GLY A 1 135 ? 15.897 24.944 55.705 1.00 49.74 745 GLY A O 1
ATOM 701 N N . ILE A 1 136 ? 17.783 24.216 54.619 1.00 52.31 746 ILE A N 1
ATOM 702 C CA . ILE A 1 136 ? 17.462 22.769 54.456 1.00 51.85 746 ILE A CA 1
ATOM 703 C C . ILE A 1 136 ? 18.679 21.950 54.904 1.00 51.83 746 ILE A C 1
ATOM 704 O O . ILE A 1 136 ? 19.702 21.997 54.193 1.00 50.34 746 ILE A O 1
ATOM 709 N N . LEU A 1 137 ? 18.571 21.225 56.025 1.00 52.34 747 LEU A N 1
ATOM 710 C CA . LEU A 1 137 ? 19.536 20.155 56.402 1.00 52.98 747 LEU A CA 1
ATOM 711 C C . LEU A 1 137 ? 19.114 18.850 55.716 1.00 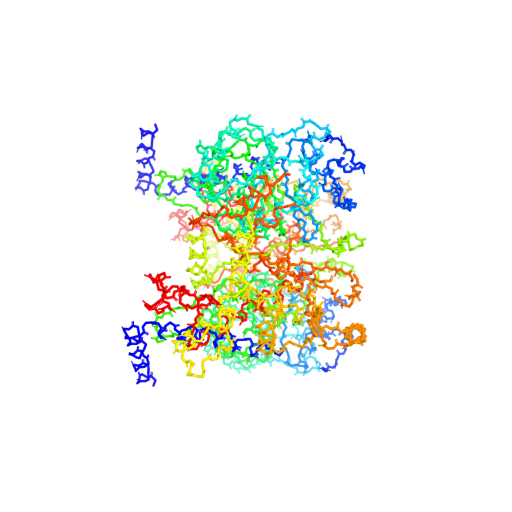54.54 747 LEU A C 1
ATOM 712 O O . LEU A 1 137 ? 18.125 18.234 56.165 1.00 52.91 747 LEU A O 1
ATOM 717 N N . ALA A 1 138 ? 19.854 18.453 54.674 1.00 57.07 748 ALA A N 1
ATOM 718 C CA . ALA A 1 138 ? 19.581 17.273 53.822 1.00 55.62 748 ALA A CA 1
ATOM 719 C C . ALA A 1 138 ? 20.746 16.284 53.895 1.00 52.18 748 ALA A C 1
ATOM 720 O O . ALA A 1 138 ? 21.139 15.781 52.842 1.00 52.66 748 ALA A O 1
ATOM 722 N N . ASP A 1 139 ? 21.279 16.021 55.092 1.00 53.48 749 ASP A N 1
ATOM 723 C CA . ASP A 1 139 ? 22.325 14.985 55.313 1.00 55.69 749 ASP A CA 1
ATOM 724 C C . ASP A 1 139 ? 21.717 13.621 54.967 1.00 59.44 749 ASP A C 1
ATOM 725 O O . ASP A 1 139 ? 20.492 13.459 55.149 1.00 62.95 749 ASP A O 1
ATOM 730 N N . GLU A 1 140 ? 22.536 12.683 54.475 1.00 62.77 750 GLU A N 1
ATOM 731 C CA . GLU A 1 140 ? 22.124 11.288 54.145 1.00 59.31 750 GLU A CA 1
ATOM 732 C C . GLU A 1 140 ? 21.504 10.660 55.398 1.00 56.51 750 GLU A C 1
ATOM 733 O O . GLU A 1 140 ? 21.655 11.249 56.478 1.00 58.42 750 GLU A O 1
ATOM 739 N N . MET A 1 141 ? 20.802 9.535 55.254 1.00 56.76 751 MET A N 1
ATOM 740 C CA . MET A 1 141 ? 20.162 8.788 56.375 1.00 57.14 751 MET A CA 1
ATOM 741 C C . MET A 1 141 ? 21.223 8.358 57.402 1.00 56.04 751 MET A C 1
ATOM 742 O O . MET A 1 141 ? 22.308 7.905 56.990 1.00 53.82 751 MET A O 1
ATOM 747 N N . GLY A 1 142 ? 20.919 8.520 58.693 1.00 57.35 752 GLY A N 1
ATOM 748 C CA . GLY A 1 142 ? 21.706 7.982 59.821 1.00 57.83 752 GLY A CA 1
ATOM 749 C C . GLY A 1 142 ? 22.841 8.887 60.269 1.00 57.05 752 GLY A C 1
ATOM 750 O O . GLY A 1 142 ? 23.685 8.399 61.040 1.00 57.57 752 GLY A O 1
ATOM 751 N N . LEU A 1 143 ? 22.861 10.156 59.844 1.00 57.71 753 LEU A N 1
ATOM 752 C CA . LEU A 1 143 ? 24.017 11.078 60.037 1.00 59.84 753 LEU A CA 1
ATOM 753 C C . LEU A 1 143 ? 23.771 12.057 61.191 1.00 62.03 753 LEU A C 1
ATOM 754 O O . LEU A 1 143 ? 24.691 12.847 61.466 1.00 68.37 753 LEU A O 1
ATOM 759 N N . GLY A 1 144 ? 22.591 12.045 61.821 1.00 59.26 754 GLY A N 1
ATOM 760 C CA . GLY A 1 144 ? 22.319 12.877 63.010 1.00 56.96 754 GLY A CA 1
ATOM 761 C C . GLY A 1 144 ? 21.549 14.143 62.685 1.00 54.32 754 GLY A C 1
ATOM 762 O O . GLY A 1 144 ? 21.866 15.175 63.296 1.00 56.23 754 GLY A O 1
ATOM 763 N N . LYS A 1 145 ? 20.558 14.076 61.788 1.00 51.94 755 LYS A N 1
ATOM 764 C CA . LYS A 1 145 ? 19.644 15.212 61.492 1.00 52.64 755 LYS A CA 1
ATOM 765 C C . LYS A 1 145 ? 18.847 15.557 62.760 1.00 55.09 755 LYS A C 1
ATOM 766 O O . LYS A 1 145 ? 18.749 16.759 63.078 1.00 58.45 755 LYS A O 1
ATOM 772 N N . THR A 1 146 ? 18.317 14.551 63.470 1.00 54.97 756 THR A N 1
ATOM 773 C CA . THR A 1 146 ? 17.510 14.733 64.712 1.00 54.81 756 THR A CA 1
ATOM 774 C C . THR A 1 146 ? 18.421 15.250 65.837 1.00 56.71 756 THR A C 1
ATOM 775 O O . THR A 1 146 ? 17.964 16.126 66.606 1.00 59.00 756 THR A O 1
ATOM 779 N N . ILE A 1 147 ? 19.659 14.750 65.918 1.00 57.05 757 ILE A N 1
ATOM 780 C CA . ILE A 1 147 ? 20.667 15.127 66.958 1.00 54.19 757 ILE A CA 1
ATOM 781 C C . ILE A 1 147 ? 21.151 16.557 66.697 1.00 50.72 757 ILE A C 1
ATOM 782 O O . ILE A 1 147 ? 21.436 17.258 67.685 1.00 51.95 757 ILE A O 1
ATOM 787 N N . GLN A 1 148 ? 21.263 16.966 65.428 1.00 46.45 758 GLN A N 1
ATOM 788 C CA . GLN A 1 148 ? 21.758 18.315 65.0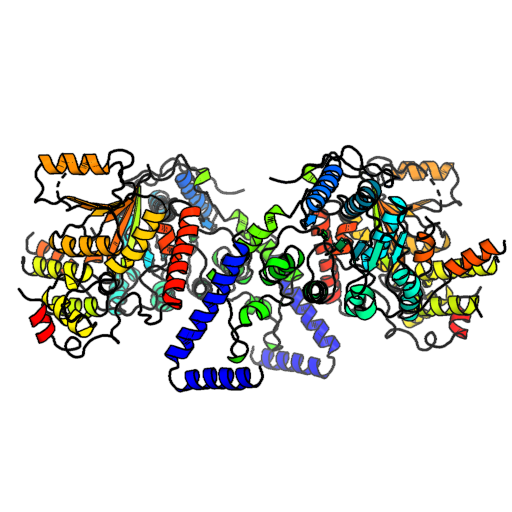43 1.00 47.47 758 GLN A CA 1
ATOM 789 C C . GLN A 1 148 ? 20.669 19.361 65.316 1.00 50.23 758 GLN A C 1
ATOM 790 O O . GLN A 1 148 ? 21.031 20.483 65.726 1.00 51.31 758 GLN A O 1
ATOM 796 N N . THR A 1 149 ? 19.395 19.002 65.111 1.00 52.37 759 THR A N 1
ATOM 797 C CA . THR A 1 149 ? 18.210 19.856 65.402 1.00 50.79 759 THR A CA 1
ATOM 798 C C . THR A 1 149 ? 18.130 20.110 66.911 1.00 50.56 759 THR A C 1
ATOM 799 O O . THR A 1 149 ? 17.743 21.227 67.283 1.00 54.45 759 THR A O 1
ATOM 803 N N . ILE A 1 150 ? 18.474 19.118 67.739 1.00 51.82 760 ILE A N 1
ATOM 804 C CA . ILE A 1 150 ? 18.460 19.230 69.231 1.00 53.68 760 ILE A CA 1
ATOM 805 C C . ILE A 1 150 ? 19.672 20.060 69.678 1.00 53.56 760 ILE A C 1
ATOM 806 O O . ILE A 1 150 ? 19.539 20.812 70.658 1.00 56.75 760 ILE A O 1
ATOM 811 N N . ALA A 1 151 ? 20.807 19.930 68.991 1.00 53.33 761 ALA A N 1
ATOM 812 C CA . ALA A 1 151 ? 22.034 20.719 69.253 1.00 55.78 761 ALA A CA 1
ATOM 813 C C . ALA A 1 151 ? 21.746 22.205 69.014 1.00 53.63 761 ALA A C 1
ATOM 814 O O . ALA A 1 151 ? 22.271 23.030 69.784 1.00 55.44 761 ALA A O 1
ATOM 816 N N . LEU A 1 152 ? 20.951 22.513 67.980 1.00 51.07 762 LEU A N 1
ATOM 817 C CA . LEU A 1 152 ? 20.517 23.888 67.609 1.00 49.85 762 LEU A CA 1
ATOM 818 C C . LEU A 1 152 ? 19.696 24.491 68.746 1.00 48.60 762 LEU A C 1
ATOM 819 O O . LEU A 1 152 ? 20.090 25.552 69.268 1.00 48.35 762 LEU A O 1
ATOM 824 N N . ILE A 1 153 ? 18.593 23.831 69.096 1.00 49.51 763 ILE A N 1
ATOM 825 C CA . ILE A 1 153 ? 17.627 24.307 70.129 1.00 51.87 763 ILE A CA 1
ATOM 826 C C . ILE A 1 153 ? 18.393 24.550 71.436 1.00 54.36 763 ILE A C 1
ATOM 827 O O . ILE A 1 153 ? 18.262 25.665 71.989 1.00 55.20 763 ILE A O 1
ATOM 832 N N . THR A 1 154 ? 19.194 23.574 71.876 1.00 57.88 764 THR A N 1
ATOM 833 C CA . THR A 1 154 ? 19.957 23.622 73.155 1.00 64.21 764 THR A CA 1
ATOM 834 C C . THR A 1 154 ? 21.005 24.740 73.099 1.00 66.99 764 THR A C 1
ATOM 835 O O . THR A 1 154 ? 21.239 25.361 74.156 1.00 71.61 764 THR A O 1
ATOM 839 N N . TYR A 1 155 ? 21.616 24.987 71.936 1.00 67.79 765 TYR A N 1
ATOM 840 C CA . TYR A 1 155 ? 22.639 26.051 71.767 1.00 69.94 765 TYR A CA 1
ATOM 841 C C . TYR A 1 155 ? 21.958 27.418 71.883 1.00 71.25 765 TYR A C 1
ATOM 842 O O . TYR A 1 155 ? 22.499 28.300 72.578 1.00 74.94 765 TYR A O 1
ATOM 851 N N . LEU A 1 156 ? 20.803 27.582 71.233 1.00 71.28 766 LEU A N 1
ATOM 852 C CA . LEU A 1 156 ? 20.066 28.874 71.182 1.00 70.53 766 LEU A CA 1
ATOM 853 C C . LEU A 1 156 ? 19.484 29.189 72.565 1.00 69.32 766 LEU A C 1
ATOM 854 O O . LEU A 1 156 ? 19.511 30.375 72.958 1.00 68.00 766 LEU A O 1
ATOM 859 N N . MET A 1 157 ? 18.995 28.168 73.276 1.00 67.61 767 MET A N 1
ATOM 860 C CA . MET A 1 157 ? 18.445 28.298 74.653 1.00 63.76 767 MET A CA 1
ATOM 861 C C . MET A 1 157 ? 19.549 28.752 75.612 1.00 57.91 767 MET A C 1
ATOM 862 O O . MET A 1 157 ? 19.241 29.552 76.498 1.00 57.68 767 MET A O 1
ATOM 867 N N . GLU A 1 158 ? 20.778 28.258 75.441 1.00 54.84 768 GLU A N 1
ATOM 868 C CA . GLU A 1 158 ? 21.929 28.597 76.320 1.00 56.08 768 GLU A CA 1
ATOM 869 C C . GLU A 1 158 ? 22.456 29.993 75.968 1.00 56.95 768 GLU A C 1
ATOM 870 O O . GLU A 1 158 ? 22.355 30.887 76.826 1.00 56.54 768 GLU A O 1
ATOM 876 N N . HIS A 1 159 ? 22.974 30.166 74.749 1.00 58.71 769 HIS A N 1
ATOM 877 C CA . HIS A 1 159 ? 23.856 31.297 74.348 1.00 60.54 769 HIS A CA 1
ATOM 878 C C . HIS A 1 159 ? 23.059 32.490 73.809 1.00 59.97 769 HIS A C 1
ATOM 879 O O . HIS A 1 159 ? 23.655 33.578 73.700 1.00 58.30 769 HIS A O 1
ATOM 886 N N . LYS A 1 160 ? 21.784 32.301 73.461 1.00 62.77 770 LYS A N 1
ATOM 887 C CA . LYS A 1 160 ? 20.893 33.400 72.998 1.00 65.94 770 LYS A CA 1
ATOM 888 C C . LYS A 1 160 ? 19.714 33.568 73.965 1.00 63.86 770 LYS A C 1
ATOM 889 O O . LYS A 1 160 ? 18.891 34.460 73.722 1.00 62.16 770 LYS A O 1
ATOM 895 N N . ARG A 1 161 ? 19.656 32.768 75.034 1.00 65.02 771 ARG A N 1
ATOM 896 C CA . ARG A 1 161 ? 18.538 32.739 76.017 1.00 66.52 771 ARG A CA 1
ATOM 897 C C . ARG A 1 161 ? 17.199 32.706 75.266 1.00 63.06 771 ARG A C 1
ATOM 898 O O . ARG A 1 161 ? 16.263 33.400 75.696 1.00 62.34 771 ARG A O 1
ATOM 906 N N . LEU A 1 162 ? 17.116 31.904 74.199 1.00 63.15 772 LEU A N 1
ATOM 907 C CA . LEU A 1 162 ? 15.888 31.713 73.378 1.00 65.33 772 LEU A CA 1
ATOM 908 C C . LEU A 1 162 ? 15.155 30.460 73.871 1.00 67.64 772 LEU A C 1
ATOM 909 O O . LEU A 1 162 ? 15.451 29.358 73.364 1.00 72.35 772 LEU A O 1
ATOM 914 N N . ASN A 1 163 ? 14.237 30.634 74.829 1.00 69.34 773 ASN A N 1
ATOM 915 C CA . ASN A 1 163 ? 13.506 29.536 75.522 1.00 67.74 773 ASN A CA 1
ATOM 916 C C . ASN A 1 163 ? 12.335 29.057 74.653 1.00 62.57 773 ASN A C 1
ATOM 917 O O . ASN A 1 163 ? 11.717 28.049 75.019 1.00 62.70 773 ASN A O 1
ATOM 922 N N . GLY A 1 164 ? 12.054 29.739 73.542 1.00 58.08 774 GLY A N 1
ATOM 923 C CA . GLY A 1 164 ? 11.085 29.281 72.531 1.00 56.65 774 GLY A CA 1
ATOM 924 C C . GLY A 1 164 ? 9.848 30.171 72.504 1.00 53.21 774 GLY A C 1
ATOM 925 O O . GLY A 1 164 ? 9.926 31.331 72.895 1.00 53.49 774 GLY A O 1
ATOM 926 N N . PRO A 1 165 ? 8.670 29.669 72.064 1.00 51.47 775 PRO A N 1
ATOM 927 C CA . PRO A 1 165 ? 8.468 28.251 71.745 1.00 52.92 775 PRO A CA 1
ATOM 928 C C . PRO A 1 165 ? 8.964 27.755 70.374 1.00 51.96 775 PRO A C 1
ATOM 929 O O . PRO A 1 165 ? 8.797 28.458 69.398 1.00 52.30 775 PRO A O 1
ATOM 933 N N . TYR A 1 166 ? 9.531 26.541 70.340 1.00 52.46 776 TYR A N 1
ATOM 934 C CA . TYR A 1 166 ? 9.994 25.831 69.117 1.00 54.08 776 TYR A CA 1
ATOM 935 C C . TYR A 1 166 ? 8.925 24.827 68.662 1.00 55.60 776 TYR A C 1
ATOM 936 O O . TYR A 1 166 ? 8.575 23.926 69.462 1.00 52.60 776 TYR A O 1
ATOM 945 N N . LEU A 1 167 ? 8.446 24.964 67.417 1.00 55.71 777 LEU A N 1
ATOM 946 C CA . LEU A 1 167 ? 7.517 24.008 66.753 1.00 53.65 777 LEU A CA 1
ATOM 947 C C . LEU A 1 167 ? 8.328 23.058 65.870 1.00 53.14 777 LEU A C 1
ATOM 948 O O . LEU A 1 167 ? 9.000 23.556 64.947 1.00 53.37 777 LEU A O 1
ATOM 953 N N . ILE A 1 168 ? 8.250 21.749 66.143 1.00 51.13 778 ILE A N 1
ATOM 954 C CA . ILE A 1 168 ? 8.838 20.665 65.298 1.00 49.90 778 ILE A CA 1
ATOM 955 C C . ILE A 1 168 ? 7.688 19.813 64.736 1.00 48.58 778 ILE A C 1
ATOM 956 O O . ILE A 1 168 ? 6.966 19.193 65.534 1.00 49.70 778 ILE A O 1
ATOM 961 N N . ILE A 1 169 ? 7.510 19.808 63.413 1.00 47.46 779 ILE A N 1
ATOM 962 C CA . ILE A 1 169 ? 6.496 18.968 62.705 1.00 47.75 779 ILE A CA 1
ATOM 963 C C . ILE A 1 169 ? 7.216 17.743 62.132 1.00 50.23 779 ILE A C 1
ATOM 964 O O . ILE A 1 169 ? 8.197 17.945 61.392 1.00 52.50 779 ILE A O 1
ATOM 969 N N . VAL A 1 170 ? 6.743 16.533 62.463 1.00 48.94 780 VAL A N 1
ATOM 970 C CA . VAL A 1 170 ? 7.384 15.239 62.076 1.00 47.91 780 VAL A CA 1
ATOM 971 C C . VAL A 1 170 ? 6.329 14.259 61.568 1.00 45.79 780 VAL A C 1
ATOM 972 O O . VAL A 1 170 ? 5.146 14.373 61.881 1.00 43.51 780 VAL A O 1
ATOM 976 N N . PRO A 1 171 ? 6.732 13.252 60.764 1.00 43.78 781 PRO A N 1
ATOM 977 C CA . PRO A 1 171 ? 5.819 12.182 60.380 1.00 43.56 781 PRO A CA 1
ATOM 978 C C . PRO A 1 171 ? 5.487 11.371 61.641 1.00 44.77 781 PRO A C 1
ATOM 979 O O . PRO A 1 171 ? 6.391 11.121 62.418 1.00 48.26 781 PRO A O 1
ATOM 983 N N . LEU A 1 172 ? 4.215 10.998 61.811 1.00 44.66 782 LEU A N 1
ATOM 984 C CA . LEU A 1 172 ? 3.654 10.403 63.059 1.00 42.48 782 LEU A CA 1
ATOM 985 C C . LEU A 1 172 ? 4.469 9.171 63.482 1.00 41.14 782 LEU A C 1
ATOM 986 O O . LEU A 1 172 ? 4.642 8.982 64.704 1.00 39.32 782 LEU A O 1
ATOM 991 N N . SER A 1 173 ? 4.965 8.380 62.521 1.00 40.14 783 SER A N 1
ATOM 992 C CA . SER A 1 173 ? 5.670 7.094 62.775 1.00 40.02 783 SER A CA 1
ATOM 993 C C . SER A 1 173 ? 6.974 7.328 63.546 1.00 40.29 783 SER A C 1
ATOM 994 O O . SER A 1 173 ? 7.402 6.405 64.258 1.00 40.54 783 SER A O 1
ATOM 997 N N . THR A 1 174 ? 7.574 8.513 63.433 1.00 41.27 784 THR A N 1
ATOM 998 C CA . THR A 1 174 ? 8.906 8.818 64.020 1.00 45.61 784 THR A CA 1
ATOM 999 C C . THR A 1 174 ? 8.760 9.724 65.251 1.00 46.20 784 THR A C 1
ATOM 1000 O O . THR A 1 174 ? 9.798 10.090 65.829 1.00 47.15 784 THR A O 1
ATOM 1004 N N . LEU A 1 175 ? 7.534 10.051 65.670 1.00 47.20 785 LEU A N 1
ATOM 1005 C CA . LEU A 1 175 ? 7.287 10.956 66.826 1.00 46.06 785 LEU A CA 1
ATOM 1006 C C . LEU A 1 175 ? 7.959 10.373 68.074 1.00 45.76 785 LEU A C 1
ATOM 1007 O O . LEU A 1 175 ? 8.703 11.121 68.740 1.00 46.95 785 LEU A O 1
ATOM 1012 N N . SER A 1 176 ? 7.720 9.087 68.354 1.00 47.36 786 SER A N 1
ATOM 1013 C CA . SER A 1 176 ? 8.280 8.331 69.508 1.00 50.14 786 SER A CA 1
ATOM 1014 C C . SER A 1 176 ? 9.808 8.270 69.403 1.00 50.79 786 SER A C 1
ATOM 1015 O O . SER A 1 176 ? 10.476 8.194 70.453 1.00 50.42 786 SER A O 1
ATOM 1018 N N . ASN A 1 177 ? 10.324 8.279 68.171 1.00 54.36 787 ASN A N 1
ATOM 1019 C CA . ASN A 1 177 ? 11.773 8.295 67.845 1.00 55.45 787 ASN A CA 1
ATOM 1020 C C . ASN A 1 177 ? 12.364 9.636 68.293 1.00 58.45 787 ASN A C 1
ATOM 1021 O O . ASN A 1 177 ? 13.398 9.625 69.003 1.00 60.96 787 ASN A O 1
ATOM 1026 N N . TRP A 1 178 ? 11.727 10.741 67.882 1.00 60.09 788 TRP A N 1
ATOM 1027 C CA . TRP A 1 178 ? 12.100 12.135 68.247 1.00 58.87 788 TRP A CA 1
ATOM 1028 C C . TRP A 1 178 ? 12.073 12.289 69.770 1.00 59.74 788 TRP A C 1
ATOM 1029 O O . TRP A 1 178 ? 13.081 12.759 70.333 1.00 57.80 788 TRP A O 1
ATOM 1040 N N . THR A 1 179 ? 10.966 11.891 70.406 1.00 62.34 789 THR A N 1
ATOM 1041 C CA . THR A 1 179 ? 10.733 12.064 71.866 1.00 65.60 789 THR A CA 1
ATOM 1042 C C . THR A 1 179 ? 11.768 11.243 72.652 1.00 64.26 789 THR A C 1
ATOM 1043 O O . THR A 1 179 ? 12.180 11.712 73.728 1.00 63.51 789 THR A O 1
ATOM 1047 N N . TYR A 1 180 ? 12.194 10.087 72.133 1.00 64.47 790 TYR A N 1
ATOM 1048 C CA . TYR A 1 180 ? 13.242 9.235 72.757 1.00 68.61 790 TYR A CA 1
ATOM 1049 C C . TYR A 1 180 ? 14.578 9.988 72.739 1.00 65.01 790 TYR A C 1
ATOM 1050 O O . TYR A 1 180 ? 15.258 10.022 73.788 1.00 59.72 790 TYR A O 1
ATOM 1059 N N . GLU A 1 181 ? 14.937 10.575 71.591 1.00 63.36 791 GLU A N 1
ATOM 1060 C CA . GLU A 1 181 ? 16.282 11.172 71.348 1.00 62.00 791 GLU A CA 1
ATOM 1061 C C . GLU A 1 181 ? 16.402 12.518 72.081 1.00 60.95 791 GLU A C 1
ATOM 1062 O O . GLU A 1 181 ? 17.547 12.901 72.401 1.00 58.43 791 GLU A O 1
ATOM 1068 N N . PHE A 1 182 ? 15.282 13.200 72.356 1.00 59.13 792 PHE A N 1
ATOM 1069 C CA . PHE A 1 182 ? 15.241 14.412 73.221 1.00 57.48 792 PHE A CA 1
ATOM 1070 C C . PHE A 1 182 ? 15.491 13.983 74.673 1.00 56.47 792 PHE A C 1
ATOM 1071 O O . PHE A 1 182 ? 16.309 14.636 75.342 1.00 56.92 792 PHE A O 1
ATOM 1079 N N . ASP A 1 183 ? 14.819 12.918 75.130 1.00 55.04 793 ASP A N 1
ATOM 1080 C CA . ASP A 1 183 ? 14.952 12.344 76.499 1.00 54.22 793 ASP A CA 1
ATOM 1081 C C . ASP A 1 183 ? 16.401 11.907 76.750 1.00 55.49 793 ASP A C 1
ATOM 1082 O O . ASP A 1 183 ? 16.864 12.058 77.891 1.00 57.35 793 ASP A O 1
ATOM 1087 N N . LYS A 1 184 ? 17.081 11.379 75.729 1.00 56.22 794 LYS A N 1
ATOM 1088 C CA . LYS A 1 184 ? 18.471 10.857 75.827 1.00 56.32 794 LYS A CA 1
ATOM 1089 C C . LYS A 1 184 ? 19.458 12.032 75.862 1.00 54.97 794 LYS A C 1
ATOM 1090 O O . LYS A 1 184 ? 20.312 12.032 76.770 1.00 52.38 794 LYS A O 1
ATOM 1096 N N . TRP A 1 185 ? 19.325 13.001 74.938 1.00 54.85 795 TRP A N 1
ATOM 1097 C CA . TRP A 1 185 ? 20.366 14.025 74.618 1.00 53.78 795 TRP A CA 1
ATOM 1098 C C . TRP A 1 185 ? 20.101 15.369 75.309 1.00 53.39 795 TRP A C 1
ATOM 1099 O O . TRP A 1 185 ? 21.091 16.086 75.556 1.00 51.83 795 TRP A O 1
ATOM 1110 N N . ALA A 1 186 ? 18.838 15.726 75.567 1.00 55.41 796 ALA A N 1
ATOM 1111 C CA . ALA A 1 186 ? 18.448 17.039 76.142 1.00 57.88 796 ALA A CA 1
ATOM 1112 C C . ALA A 1 186 ? 17.231 16.895 77.047 1.00 57.69 796 ALA A C 1
ATOM 1113 O O . ALA A 1 186 ? 16.186 17.483 76.776 1.00 57.02 796 ALA A O 1
ATOM 1115 N N . PRO A 1 187 ? 17.340 16.140 78.165 1.00 61.11 797 PRO A N 1
ATOM 1116 C CA . PRO A 1 187 ? 16.201 15.905 79.055 1.00 63.41 797 PRO A CA 1
ATOM 1117 C C . PRO A 1 187 ? 15.719 17.166 79.793 1.00 66.03 797 PRO A C 1
ATOM 1118 O O . PRO A 1 187 ? 14.555 17.207 80.136 1.00 73.83 797 PRO A O 1
ATOM 1122 N N . SER A 1 188 ? 16.605 18.143 80.026 1.00 64.01 798 SER A N 1
ATOM 1123 C CA . SER A 1 188 ? 16.277 19.456 80.649 1.00 62.72 798 SER A CA 1
ATOM 1124 C C . SER A 1 188 ? 15.190 20.164 79.832 1.00 58.16 798 SER A C 1
ATOM 1125 O O . SER A 1 188 ? 14.308 20.770 80.458 1.00 59.97 798 SER A O 1
ATOM 1128 N N . VAL A 1 189 ? 15.243 20.062 78.496 1.00 55.97 799 VAL A N 1
ATOM 1129 C CA . VAL A 1 189 ? 14.253 20.662 77.545 1.00 54.55 799 VAL A CA 1
ATOM 1130 C C . VAL A 1 189 ? 12.852 20.165 77.933 1.00 56.55 799 VAL A C 1
ATOM 1131 O O . VAL A 1 189 ? 12.699 18.945 78.129 1.00 66.06 799 VAL A O 1
ATOM 1135 N N . VAL A 1 190 ? 11.874 21.072 78.031 1.00 52.40 800 VAL A N 1
ATOM 1136 C CA . VAL A 1 190 ? 10.458 20.773 78.408 1.00 51.39 800 VAL A CA 1
ATOM 1137 C C . VAL A 1 190 ? 9.618 20.700 77.125 1.00 54.39 800 VAL A C 1
ATOM 1138 O O . VAL A 1 190 ? 9.400 21.772 76.505 1.00 57.43 800 VAL A O 1
ATOM 1142 N N . LYS A 1 191 ? 9.144 19.506 76.742 1.00 53.73 801 LYS A N 1
ATOM 1143 C CA . LYS A 1 191 ? 8.456 19.295 75.434 1.00 52.28 801 LYS A CA 1
ATOM 1144 C C . LYS A 1 191 ? 7.020 18.786 75.636 1.00 48.26 801 LYS A C 1
ATOM 1145 O O . LYS A 1 191 ? 6.751 18.127 76.648 1.00 48.38 801 LYS A O 1
ATOM 1151 N N . ILE A 1 192 ? 6.132 19.158 74.708 1.00 46.54 802 ILE A N 1
ATOM 1152 C CA . ILE A 1 192 ? 4.706 18.723 74.616 1.00 48.37 802 ILE A CA 1
ATOM 1153 C C . ILE A 1 192 ? 4.588 17.800 73.397 1.00 52.80 802 ILE A C 1
ATOM 1154 O O . ILE A 1 192 ? 5.282 18.058 72.389 1.00 55.98 802 ILE A O 1
ATOM 1159 N N . SER A 1 193 ? 3.751 16.762 73.482 1.00 51.91 803 SER A N 1
ATOM 1160 C CA . SER A 1 193 ? 3.401 15.888 72.333 1.00 48.18 803 SER A CA 1
ATOM 1161 C C . SER A 1 193 ? 1.941 16.137 71.952 1.00 46.81 803 SER A C 1
ATOM 1162 O O . SER A 1 193 ? 1.067 15.415 72.448 1.00 49.80 803 SER A O 1
ATOM 1165 N N . TYR A 1 194 ? 1.695 17.152 71.125 1.00 45.31 804 TYR A N 1
ATOM 1166 C CA . TYR A 1 194 ? 0.335 17.542 70.682 1.00 46.99 804 TYR A CA 1
ATOM 1167 C C . TYR A 1 194 ? -0.163 16.516 69.660 1.00 50.26 804 TYR A C 1
ATOM 1168 O O . TYR A 1 194 ? 0.141 16.643 68.460 1.00 50.11 804 TYR A O 1
ATOM 1177 N N . LYS A 1 195 ? -0.885 15.510 70.156 1.00 56.69 805 LYS A N 1
ATOM 1178 C CA . LYS A 1 195 ? -1.648 14.516 69.354 1.00 61.03 805 LYS A CA 1
ATOM 1179 C C . LYS A 1 195 ? -2.679 13.850 70.272 1.00 60.89 805 LYS A C 1
ATOM 1180 O O . LYS A 1 195 ? -2.776 14.251 71.457 1.00 61.02 805 LYS A O 1
ATOM 1186 N N . GLY A 1 196 ? -3.417 12.872 69.748 1.00 59.57 806 GLY A N 1
ATOM 1187 C CA . GLY A 1 196 ? -4.323 12.018 70.538 1.00 60.57 806 GLY A CA 1
ATOM 1188 C C . GLY A 1 196 ? -5.770 12.419 70.348 1.00 58.02 806 GLY A C 1
ATOM 1189 O O . GLY A 1 196 ? -6.059 13.113 69.360 1.00 55.41 806 GLY A O 1
ATOM 1190 N N . THR A 1 197 ? -6.641 11.981 71.260 1.00 58.57 807 THR A N 1
ATOM 1191 C CA . THR A 1 197 ? -8.103 12.251 71.233 1.00 58.61 807 THR A CA 1
ATOM 1192 C C . THR A 1 197 ? -8.325 13.718 71.571 1.00 58.64 807 THR A C 1
ATOM 1193 O O . THR A 1 197 ? -7.485 14.327 72.228 1.00 62.52 807 THR A O 1
ATOM 1197 N N . PRO A 1 198 ? -9.453 14.332 71.158 1.00 58.08 808 PRO A N 1
ATOM 1198 C CA . PRO A 1 198 ? -9.721 15.728 71.514 1.00 59.15 808 PRO A CA 1
ATOM 1199 C C . PRO A 1 198 ? -9.557 15.939 73.030 1.00 57.27 808 PRO A C 1
ATOM 1200 O O . PRO A 1 198 ? -8.830 16.836 73.419 1.00 56.58 808 PRO A O 1
ATOM 1204 N N . ALA A 1 199 ? -10.193 15.083 73.835 1.00 54.89 809 ALA A N 1
ATOM 1205 C CA . ALA A 1 199 ? -10.030 15.011 75.306 1.00 55.17 809 ALA A CA 1
ATOM 1206 C C . ALA A 1 199 ? -8.562 15.254 75.671 1.00 54.58 809 ALA A C 1
ATOM 1207 O O . ALA A 1 199 ? -8.297 16.143 76.492 1.00 56.62 809 ALA A O 1
ATOM 1209 N N . MET A 1 200 ? -7.645 14.498 75.066 1.00 54.86 810 MET A N 1
ATOM 1210 C CA . MET A 1 200 ? -6.186 14.596 75.340 1.00 56.39 810 MET A CA 1
ATOM 1211 C C . MET A 1 200 ? -5.690 15.992 74.955 1.00 57.82 810 MET A C 1
ATOM 1212 O O . MET A 1 200 ? -5.034 16.630 75.799 1.00 62.64 810 MET A O 1
ATOM 1217 N N . ARG A 1 201 ? -6.001 16.441 73.734 1.00 56.44 811 ARG A N 1
ATOM 1218 C CA . ARG A 1 201 ? -5.477 17.706 73.150 1.00 56.72 811 ARG A CA 1
ATOM 1219 C C . ARG A 1 201 ? -5.913 18.881 74.036 1.00 59.16 811 ARG A C 1
ATOM 1220 O O . ARG A 1 201 ? -5.048 19.711 74.375 1.00 57.93 811 ARG A O 1
ATOM 1228 N N . ARG A 1 202 ? -7.194 18.919 74.420 1.00 61.66 812 ARG A N 1
ATOM 1229 C CA . ARG A 1 202 ? -7.785 19.959 75.308 1.00 61.19 812 ARG A CA 1
ATOM 1230 C C . ARG A 1 202 ? -7.039 19.978 76.647 1.00 55.50 812 ARG A C 1
ATOM 1231 O O . ARG A 1 202 ? -6.772 21.081 77.152 1.00 56.73 812 ARG A O 1
ATOM 1239 N N . SER A 1 203 ? -6.685 18.809 77.185 1.00 50.20 813 SER A N 1
ATOM 1240 C CA . SER A 1 203 ? -5.964 18.666 78.478 1.00 48.20 813 SER A CA 1
ATOM 1241 C C . SER A 1 203 ? -4.706 19.537 78.474 1.00 48.47 813 SER A C 1
ATOM 1242 O O . SER A 1 203 ? -4.291 19.948 79.570 1.00 47.92 813 SER A O 1
ATOM 1245 N N . LEU A 1 204 ? -4.135 19.795 77.290 1.00 52.18 814 LEU A N 1
ATOM 1246 C CA . LEU A 1 204 ? -2.797 20.426 77.103 1.00 55.33 814 LEU A CA 1
ATOM 1247 C C . LEU A 1 204 ? -2.916 21.941 76.890 1.00 58.22 814 LEU A C 1
ATOM 1248 O O . LEU A 1 204 ? -1.876 22.620 76.962 1.00 62.55 814 LEU A O 1
ATOM 1253 N N . VAL A 1 205 ? -4.123 22.451 76.631 1.00 57.98 815 VAL A N 1
ATOM 1254 C CA . VAL A 1 205 ? -4.369 23.885 76.291 1.00 57.10 815 VAL A CA 1
ATOM 1255 C C . VAL A 1 205 ? -3.926 24.765 77.464 1.00 55.93 815 VAL A C 1
ATOM 1256 O O . VAL A 1 205 ? -3.379 25.844 77.243 1.00 55.15 815 VAL A O 1
ATOM 1260 N N . PRO A 1 206 ? -4.140 24.369 78.742 1.00 52.75 816 PRO A N 1
ATOM 1261 C CA . PRO A 1 206 ? -3.615 25.141 79.867 1.00 52.40 816 PRO A CA 1
ATOM 1262 C C . PRO A 1 206 ? -2.112 25.413 79.720 1.00 52.51 816 PRO A C 1
ATOM 1263 O O . PRO A 1 206 ? -1.722 26.558 79.800 1.00 51.81 816 PRO A O 1
ATOM 1267 N N . GLN A 1 207 ? -1.320 24.366 79.481 1.00 54.04 817 GLN A N 1
ATOM 1268 C CA . GLN A 1 207 ? 0.163 24.444 79.423 1.00 55.08 817 GLN A CA 1
ATOM 1269 C C . GLN A 1 207 ? 0.591 25.341 78.258 1.00 55.34 817 GLN A C 1
ATOM 1270 O O . GLN A 1 207 ? 1.654 25.966 78.379 1.00 54.58 817 GLN A O 1
ATOM 1276 N N . LEU A 1 208 ? -0.192 25.388 77.175 1.00 57.26 818 LEU A N 1
ATOM 1277 C CA . LEU A 1 208 ? 0.094 26.228 75.980 1.00 62.86 818 LEU A CA 1
ATOM 1278 C C . LEU A 1 208 ? -0.093 27.711 76.337 1.00 65.63 818 LEU A C 1
ATOM 1279 O O . LEU A 1 208 ? 0.914 28.444 76.341 1.00 66.16 818 LEU A O 1
ATOM 1284 N N . ARG A 1 209 ? -1.328 28.131 76.639 1.00 68.44 819 ARG A N 1
ATOM 1285 C CA . ARG A 1 209 ? -1.664 29.501 77.120 1.00 70.59 819 ARG A CA 1
ATOM 1286 C C . ARG A 1 209 ? -0.649 29.937 78.187 1.00 67.43 819 ARG A C 1
ATOM 1287 O O . ARG A 1 209 ? -0.184 31.091 78.128 1.00 69.31 819 ARG A O 1
ATOM 1295 N N . SER A 1 210 ? -0.312 29.035 79.111 1.00 64.96 820 SER A N 1
ATOM 1296 C CA . SER A 1 210 ? 0.701 29.226 80.183 1.00 62.19 820 SER A CA 1
ATOM 1297 C C . SER A 1 210 ? 2.071 29.563 79.577 1.00 58.92 820 SER A C 1
ATOM 1298 O O . SER A 1 210 ? 2.715 30.499 80.069 1.00 57.60 820 SER A O 1
ATOM 1301 N N . GLY A 1 211 ? 2.505 28.811 78.562 1.00 58.23 821 GLY A N 1
ATOM 1302 C CA . GLY A 1 211 ? 3.830 28.956 77.927 1.00 57.66 821 GLY A CA 1
ATOM 1303 C C . GLY A 1 211 ? 4.938 28.280 78.722 1.00 58.33 821 GLY A C 1
ATOM 1304 O O . GLY A 1 211 ? 6.102 28.614 78.471 1.00 56.90 821 GLY A O 1
ATOM 1305 N N . LYS A 1 212 ? 4.598 27.357 79.635 1.00 62.09 822 LYS A N 1
ATOM 1306 C CA . LYS A 1 212 ? 5.564 26.533 80.416 1.00 61.05 822 LYS A CA 1
ATOM 1307 C C . LYS A 1 212 ? 6.005 25.340 79.558 1.00 59.18 822 LYS A C 1
ATOM 1308 O O . LYS A 1 212 ? 5.662 24.191 79.911 1.00 62.58 822 LYS A O 1
ATOM 1314 N N . PHE A 1 213 ? 6.718 25.598 78.459 1.00 54.28 823 PHE A N 1
ATOM 1315 C CA . PHE A 1 213 ? 7.314 24.557 77.582 1.00 51.22 823 PHE A CA 1
ATOM 1316 C C . PHE A 1 213 ? 8.321 25.214 76.635 1.00 50.50 823 PHE A C 1
ATOM 1317 O O . PHE A 1 213 ? 8.092 26.374 76.235 1.00 53.69 823 PHE A O 1
ATOM 1325 N N . ASN A 1 214 ? 9.388 24.492 76.283 1.00 47.79 824 ASN A N 1
ATOM 1326 C CA . ASN A 1 214 ? 10.389 24.926 75.270 1.00 46.98 824 ASN A CA 1
ATOM 1327 C C . ASN A 1 214 ? 9.943 24.459 73.876 1.00 44.68 824 ASN A C 1
ATOM 1328 O O . ASN A 1 214 ? 9.917 25.294 72.955 1.00 41.76 824 ASN A O 1
ATOM 1333 N N . VAL A 1 215 ? 9.574 23.182 73.736 1.00 44.52 825 VAL A N 1
ATOM 1334 C CA . VAL A 1 215 ? 9.329 22.524 72.418 1.00 46.34 825 VAL A CA 1
ATOM 1335 C C . VAL A 1 215 ? 7.916 21.923 72.376 1.00 47.07 825 VAL A C 1
ATOM 1336 O O . VAL A 1 215 ? 7.401 21.535 73.431 1.00 49.21 825 VAL A O 1
ATOM 1340 N N . LEU A 1 216 ? 7.317 21.866 71.186 1.00 46.75 826 LEU A N 1
ATOM 1341 C CA . LEU A 1 216 ? 6.059 21.126 70.901 1.00 47.33 826 LEU A CA 1
ATOM 1342 C C . LEU A 1 216 ? 6.237 20.343 69.592 1.00 49.56 826 LEU A C 1
ATOM 1343 O O . LEU A 1 216 ? 6.565 20.974 68.564 1.00 48.86 826 LEU A O 1
ATOM 1348 N N . LEU A 1 217 ? 6.038 19.021 69.638 1.00 49.62 827 LEU A N 1
ATOM 1349 C CA . LEU A 1 217 ? 6.038 18.121 68.455 1.00 46.94 827 LEU A CA 1
ATOM 1350 C C . LEU A 1 217 ? 4.590 17.762 68.114 1.00 44.81 827 LEU A C 1
ATOM 1351 O O . LEU A 1 217 ? 3.808 17.518 69.042 1.00 45.07 827 LEU A O 1
ATOM 1356 N N . THR A 1 218 ? 4.247 17.766 66.827 1.00 44.40 828 THR A N 1
ATOM 1357 C CA . THR A 1 218 ? 2.886 17.459 66.314 1.00 44.35 828 THR A CA 1
ATOM 1358 C C . THR A 1 218 ? 3.004 16.978 64.861 1.00 43.85 828 THR A C 1
ATOM 1359 O O . THR A 1 218 ? 4.128 16.999 64.323 1.00 44.03 828 THR A O 1
ATOM 1363 N N . THR A 1 219 ? 1.884 16.569 64.263 1.00 42.03 829 THR A N 1
ATOM 1364 C CA . THR A 1 219 ? 1.812 15.967 62.910 1.00 43.07 829 THR A CA 1
ATOM 1365 C C . THR A 1 219 ? 0.841 16.774 62.047 1.00 45.22 829 THR A C 1
ATOM 1366 O O . THR A 1 219 ? 0.137 17.616 62.610 1.00 48.63 829 THR A O 1
ATOM 1370 N N . TYR A 1 220 ? 0.804 16.505 60.739 1.00 48.46 830 TYR A N 1
ATOM 1371 C CA . TYR A 1 220 ? 0.175 17.373 59.708 1.00 51.35 830 TYR A CA 1
ATOM 1372 C C . TYR A 1 220 ? -1.305 17.599 60.041 1.00 52.04 830 TYR A C 1
ATOM 1373 O O . TYR A 1 220 ? -1.774 18.735 59.888 1.00 53.51 830 TYR A O 1
ATOM 1382 N N . GLU A 1 221 ? -2.017 16.562 60.483 1.00 52.80 831 GLU A N 1
ATOM 1383 C CA . GLU A 1 221 ? -3.490 16.622 60.661 1.00 53.74 831 GLU A CA 1
ATOM 1384 C C . GLU A 1 221 ? -3.840 17.617 61.773 1.00 52.74 831 GLU A C 1
ATOM 1385 O O . GLU A 1 221 ? -4.862 18.293 61.617 1.00 53.23 831 GLU A O 1
ATOM 1391 N N . TYR A 1 222 ? -3.024 17.722 62.828 1.00 53.02 832 TYR A N 1
ATOM 1392 C CA . TYR A 1 222 ? -3.278 18.594 64.011 1.00 53.49 832 TYR A CA 1
ATOM 1393 C C . TYR A 1 222 ? -2.950 20.056 63.669 1.00 52.02 832 TYR A C 1
ATOM 1394 O O . TYR A 1 222 ? -3.656 20.956 64.163 1.00 54.98 832 TYR A O 1
ATOM 1403 N N . ILE A 1 223 ? -1.935 20.290 62.834 1.00 49.49 833 ILE A N 1
ATOM 1404 C CA . ILE A 1 223 ? -1.587 21.639 62.290 1.00 49.53 833 ILE A CA 1
ATOM 1405 C C . ILE A 1 223 ? -2.790 22.194 61.510 1.00 50.38 833 ILE A C 1
ATOM 1406 O O . ILE A 1 223 ? -3.000 23.411 61.535 1.00 50.00 833 ILE A O 1
ATOM 1411 N N . ILE A 1 224 ? -3.561 21.315 60.867 1.00 55.19 834 ILE A N 1
ATOM 1412 C CA . ILE A 1 224 ? -4.733 21.638 59.996 1.00 57.81 834 ILE A CA 1
ATOM 1413 C C . ILE A 1 224 ? -6.021 21.645 60.841 1.00 59.79 834 ILE A C 1
ATOM 1414 O O . ILE A 1 224 ? -6.746 22.658 60.796 1.00 56.55 834 ILE A O 1
ATOM 1419 N N . LYS A 1 225 ? -6.295 20.549 61.565 1.00 63.95 835 LYS A N 1
ATOM 1420 C CA . LYS A 1 225 ? -7.501 20.339 62.420 1.00 64.52 835 LYS A CA 1
ATOM 1421 C C . LYS A 1 225 ? -7.606 21.431 63.491 1.00 60.93 835 LYS A C 1
ATOM 1422 O O . LYS A 1 225 ? -8.718 21.964 63.668 1.00 58.55 835 LYS A O 1
ATOM 1428 N N . ASP A 1 226 ? -6.502 21.708 64.197 1.00 59.86 836 ASP A N 1
ATOM 1429 C CA . ASP A 1 226 ? -6.463 22.536 65.433 1.00 61.99 836 ASP A CA 1
ATOM 1430 C C . ASP A 1 226 ? -5.641 23.807 65.199 1.00 65.97 836 ASP A C 1
ATOM 1431 O O . ASP A 1 226 ? -4.828 24.151 66.087 1.00 68.20 836 ASP A O 1
ATOM 1436 N N . LYS A 1 227 ? -5.865 24.486 64.067 1.00 70.36 837 LYS A N 1
ATOM 1437 C CA . LYS A 1 227 ? -5.254 25.810 63.758 1.00 69.80 837 LYS A CA 1
ATOM 1438 C C . LYS A 1 227 ? -5.751 26.817 64.806 1.00 64.39 837 LYS A C 1
ATOM 1439 O O . LYS A 1 227 ? -4.938 27.640 65.264 1.00 58.20 837 LYS A O 1
ATOM 1445 N N . HIS A 1 228 ? -7.026 26.704 65.198 1.00 61.78 838 HIS A N 1
ATOM 1446 C CA . HIS A 1 228 ? -7.719 27.584 66.178 1.00 63.07 838 HIS A CA 1
ATOM 1447 C C . HIS A 1 228 ? -7.012 27.550 67.540 1.00 61.04 838 HIS A C 1
ATOM 1448 O O . HIS A 1 228 ? -7.331 28.421 68.376 1.00 62.18 838 HIS A O 1
ATOM 1455 N N . ILE A 1 229 ? -6.127 26.571 67.771 1.00 57.45 839 ILE A N 1
ATOM 1456 C CA . ILE A 1 229 ? -5.298 26.470 69.009 1.00 54.64 839 ILE A CA 1
ATOM 1457 C C . ILE A 1 229 ? -3.839 26.763 68.652 1.00 50.99 839 ILE A C 1
ATOM 1458 O O . ILE A 1 229 ? -3.263 27.653 69.290 1.00 54.60 839 ILE A O 1
ATOM 1463 N N . LEU A 1 230 ? -3.268 26.057 67.675 1.00 47.88 840 LEU A N 1
ATOM 1464 C CA . LEU A 1 230 ? -1.795 26.020 67.466 1.00 49.24 840 LEU A CA 1
ATOM 1465 C C . LEU A 1 230 ? -1.293 27.266 66.715 1.00 51.22 840 LEU A C 1
ATOM 1466 O O . LEU A 1 230 ? -0.219 27.769 67.095 1.00 53.81 840 LEU A O 1
ATOM 1471 N N . ALA A 1 231 ? -2.011 27.744 65.693 1.00 51.11 841 ALA A N 1
ATOM 1472 C CA . ALA A 1 231 ? -1.631 28.933 64.887 1.00 52.66 841 ALA A CA 1
ATOM 1473 C C . ALA A 1 231 ? -1.472 30.169 65.787 1.00 53.86 841 ALA A C 1
ATOM 1474 O O . ALA A 1 231 ? -0.591 31.007 65.486 1.00 52.59 841 ALA A O 1
ATOM 1476 N N . LYS A 1 232 ? -2.292 30.266 66.845 1.00 54.65 842 LYS A N 1
ATOM 1477 C CA . LYS A 1 232 ? -2.351 31.402 67.809 1.00 53.48 842 LYS A CA 1
ATOM 1478 C C . LYS A 1 232 ? -0.984 31.622 68.457 1.00 52.11 842 LYS A C 1
ATOM 1479 O O . LYS A 1 232 ? -0.590 32.791 68.629 1.00 51.03 842 LYS A O 1
ATOM 1485 N N . ILE A 1 233 ? -0.290 30.540 68.808 1.00 52.34 843 ILE A N 1
ATOM 1486 C CA . ILE A 1 233 ? 1.031 30.601 69.499 1.00 54.17 843 ILE A CA 1
ATOM 1487 C C . ILE A 1 233 ? 2.050 31.298 68.580 1.00 55.02 843 ILE A C 1
ATOM 1488 O O . ILE A 1 233 ? 1.966 31.156 67.336 1.00 55.25 843 ILE A O 1
ATOM 1493 N N . ARG A 1 234 ? 2.977 32.034 69.191 1.00 54.53 844 ARG A N 1
ATOM 1494 C CA . ARG A 1 234 ? 3.922 32.955 68.513 1.00 54.74 844 ARG A CA 1
ATOM 1495 C C . ARG A 1 234 ? 5.290 32.272 68.440 1.00 56.01 844 ARG A C 1
ATOM 1496 O O . ARG A 1 234 ? 6.223 32.751 69.146 1.00 55.31 844 ARG A O 1
ATOM 1504 N N . TRP A 1 235 ? 5.390 31.223 67.601 1.00 54.03 845 TRP A N 1
ATOM 1505 C CA . TRP A 1 235 ? 6.566 30.313 67.465 1.00 54.69 845 TRP A CA 1
ATOM 1506 C C . TRP A 1 235 ? 7.828 31.093 67.058 1.00 53.22 845 TRP A C 1
ATOM 1507 O O . TRP A 1 235 ? 7.780 31.829 66.058 1.00 47.41 845 TRP A O 1
ATOM 1518 N N . LYS A 1 236 ? 8.926 30.887 67.789 1.00 53.56 846 LYS A N 1
ATOM 1519 C CA . LYS A 1 236 ? 10.262 31.458 67.489 1.00 56.77 846 LYS A CA 1
ATOM 1520 C C . LYS A 1 236 ? 10.930 30.647 66.371 1.00 54.11 846 LYS A C 1
ATOM 1521 O O . LYS A 1 236 ? 11.856 31.185 65.742 1.00 54.51 846 LYS A O 1
ATOM 1527 N N . TYR A 1 237 ? 10.472 29.410 66.139 1.00 53.61 847 TYR A N 1
ATOM 1528 C CA . TYR A 1 237 ? 11.054 28.437 65.175 1.00 52.49 847 TYR A CA 1
ATOM 1529 C C . TYR A 1 237 ? 9.964 27.512 64.617 1.00 50.81 847 TYR A C 1
ATOM 1530 O O . TYR A 1 237 ? 9.005 27.186 65.343 1.00 46.93 847 TYR A O 1
ATOM 1539 N N . MET A 1 238 ? 10.127 27.089 63.360 1.00 52.63 848 MET A N 1
ATOM 1540 C CA . MET A 1 238 ? 9.193 26.176 62.642 1.00 55.12 848 MET A CA 1
ATOM 1541 C C . MET A 1 238 ? 10.011 25.144 61.863 1.00 52.51 848 MET A C 1
ATOM 1542 O O . MET A 1 238 ? 10.183 25.309 60.646 1.00 54.28 848 MET A O 1
ATOM 1547 N N . ILE A 1 239 ? 10.492 24.121 62.564 1.00 51.52 849 ILE A N 1
ATOM 1548 C CA . ILE A 1 239 ? 11.300 23.002 61.999 1.00 50.26 849 ILE A CA 1
ATOM 1549 C C . ILE A 1 239 ? 10.313 21.922 61.548 1.00 54.31 849 ILE A C 1
ATOM 1550 O O . ILE A 1 239 ? 9.416 21.594 62.346 1.00 56.86 849 ILE A O 1
ATOM 1555 N N . VAL A 1 240 ? 10.429 21.426 60.312 1.00 55.80 850 VAL A N 1
ATOM 1556 C CA . VAL A 1 240 ? 9.531 20.358 59.775 1.00 57.83 850 VAL A CA 1
ATOM 1557 C C . VAL A 1 240 ? 10.392 19.197 59.270 1.00 57.02 850 VAL A C 1
ATOM 1558 O O . VAL A 1 240 ? 11.480 19.463 58.728 1.00 56.28 850 VAL A O 1
ATOM 1562 N N . ASP A 1 241 ? 9.914 17.961 59.454 1.00 58.56 851 ASP A N 1
ATOM 1563 C CA . ASP A 1 241 ? 10.565 16.719 58.956 1.00 58.07 851 ASP A CA 1
ATOM 1564 C C . ASP A 1 241 ? 9.711 16.119 57.833 1.00 58.32 851 ASP A C 1
ATOM 1565 O O . ASP A 1 241 ? 8.609 15.589 58.107 1.00 56.13 851 ASP A O 1
ATOM 1570 N N . GLU A 1 242 ? 10.234 16.217 56.612 1.00 59.53 852 GLU A N 1
ATOM 1571 C CA . GLU A 1 242 ? 9.658 15.684 55.350 1.00 61.66 852 GLU A CA 1
ATOM 1572 C C . GLU A 1 242 ? 9.778 14.150 55.344 1.00 61.18 852 GLU A C 1
ATOM 1573 O O . GLU A 1 242 ? 9.038 13.492 54.588 1.00 62.97 852 GLU A O 1
ATOM 1579 N N . GLY A 1 243 ? 10.664 13.595 56.172 1.00 57.23 853 GLY A N 1
ATOM 1580 C CA . GLY A 1 243 ? 11.045 12.175 56.112 1.00 57.91 853 GLY A CA 1
ATOM 1581 C C . GLY A 1 243 ? 12.150 11.988 55.096 1.00 59.50 853 GLY A C 1
ATOM 1582 O O . GLY A 1 243 ? 13.053 12.845 55.071 1.00 56.66 853 GLY A O 1
ATOM 1583 N N . HIS A 1 244 ? 12.078 10.927 54.284 1.00 62.67 854 HIS A N 1
ATOM 1584 C CA . HIS A 1 244 ? 13.055 10.625 53.202 1.00 65.15 854 HIS A CA 1
ATOM 1585 C C . HIS A 1 244 ? 12.850 11.640 52.069 1.00 64.80 854 HIS A C 1
ATOM 1586 O O . HIS A 1 244 ? 13.811 12.366 51.731 1.00 62.61 854 HIS A O 1
ATOM 1593 N N . ARG A 1 245 ? 11.619 11.720 51.556 1.00 66.85 855 ARG A N 1
ATOM 1594 C CA . ARG A 1 245 ? 11.255 12.368 50.269 1.00 70.03 855 ARG A CA 1
ATOM 1595 C C . ARG A 1 245 ? 9.959 13.154 50.475 1.00 63.26 855 ARG A C 1
ATOM 1596 O O . ARG A 1 245 ? 9.166 12.753 51.344 1.00 62.32 855 ARG A O 1
ATOM 1604 N N . MET A 1 246 ? 9.736 14.213 49.697 1.00 60.94 856 MET A N 1
ATOM 1605 C CA . MET A 1 246 ? 8.442 14.943 49.707 1.00 60.81 856 MET A CA 1
ATOM 1606 C C . MET A 1 246 ? 7.329 13.950 49.361 1.00 63.96 856 MET A C 1
ATOM 1607 O O . MET A 1 246 ? 7.538 13.129 48.443 1.00 61.03 856 MET A O 1
ATOM 1612 N N . LYS A 1 247 ? 6.205 14.021 50.080 1.00 67.20 857 LYS A N 1
ATOM 1613 C CA . LYS A 1 247 ? 4.990 13.204 49.820 1.00 68.06 857 LYS A CA 1
ATOM 1614 C C . LYS A 1 247 ? 3.886 14.134 49.316 1.00 67.34 857 LYS A C 1
ATOM 1615 O O . LYS A 1 247 ? 4.002 15.357 49.519 1.00 63.41 857 LYS A O 1
ATOM 1621 N N . ASN A 1 248 ? 2.862 13.556 48.687 1.00 72.16 858 ASN A N 1
ATOM 1622 C CA . ASN A 1 248 ? 1.778 14.289 47.986 1.00 78.64 858 ASN A CA 1
ATOM 1623 C C . ASN A 1 248 ? 1.094 15.250 48.968 1.00 78.60 858 ASN A C 1
ATOM 1624 O O . ASN A 1 248 ? 0.803 16.398 48.555 1.00 88.11 858 ASN A O 1
ATOM 1629 N N . HIS A 1 249 ? 0.890 14.825 50.225 1.00 72.04 859 HIS A N 1
ATOM 1630 C CA . HIS A 1 249 ? 0.078 15.550 51.246 1.00 65.27 859 HIS A CA 1
ATOM 1631 C C . HIS A 1 249 ? 0.816 16.778 51.804 1.00 60.78 859 HIS A C 1
ATOM 1632 O O . HIS A 1 249 ? 0.206 17.487 52.623 1.00 60.85 859 HIS A O 1
ATOM 1639 N N . HIS A 1 250 ? 2.055 17.031 51.374 1.00 59.62 860 HIS A N 1
ATOM 1640 C CA . HIS A 1 250 ? 2.925 18.119 51.897 1.00 60.28 860 HIS A CA 1
ATOM 1641 C C . HIS A 1 250 ? 2.636 19.458 51.197 1.00 65.17 860 HIS A C 1
ATOM 1642 O O . HIS A 1 250 ? 3.056 20.489 51.758 1.00 69.52 860 HIS A O 1
ATOM 1649 N N . CYS A 1 251 ? 1.964 19.467 50.034 1.00 67.90 861 CYS A N 1
ATOM 1650 C CA . CYS A 1 251 ? 1.506 20.707 49.334 1.00 70.09 861 CYS A CA 1
ATOM 1651 C C . CYS A 1 251 ? 0.468 21.432 50.201 1.00 66.72 861 CYS A C 1
ATOM 1652 O O . CYS A 1 251 ? 0.671 22.624 50.500 1.00 67.53 861 CYS A O 1
ATOM 1655 N N . LYS A 1 252 ? -0.602 20.727 50.584 1.00 63.67 862 LYS A N 1
ATOM 1656 C CA . LYS A 1 252 ? -1.672 21.221 51.493 1.00 61.81 862 LYS A CA 1
ATOM 1657 C C . LYS A 1 252 ? -1.040 21.763 52.779 1.00 58.38 862 LYS A C 1
ATOM 1658 O O . LYS A 1 252 ? -1.553 22.764 53.294 1.00 60.14 862 LYS A O 1
ATOM 1664 N N . LEU A 1 253 ? 0.012 21.116 53.287 1.00 56.58 863 LEU A N 1
ATOM 1665 C CA . LEU A 1 253 ? 0.666 21.501 54.567 1.00 56.79 863 LEU A CA 1
ATOM 1666 C C . LEU A 1 253 ? 1.415 22.822 54.375 1.00 52.16 863 LEU A C 1
ATOM 1667 O O . LEU A 1 253 ? 1.316 23.677 55.265 1.00 51.57 863 LEU A O 1
ATOM 1672 N N . THR A 1 254 ? 2.145 22.972 53.270 1.00 51.74 864 THR A N 1
ATOM 1673 C CA . THR A 1 254 ? 2.909 24.205 52.945 1.00 55.16 864 THR A CA 1
ATOM 1674 C C . THR A 1 254 ? 1.953 25.403 52.956 1.00 56.96 864 THR A C 1
ATOM 1675 O O . THR A 1 254 ? 2.270 26.398 53.631 1.00 56.52 864 THR A O 1
ATOM 1679 N N . GLN A 1 255 ? 0.819 25.284 52.256 1.00 59.41 865 GLN A N 1
ATOM 1680 C CA . GLN A 1 255 ? -0.207 26.351 52.089 1.00 60.94 865 GLN A CA 1
ATOM 1681 C C . GLN A 1 255 ? -0.745 26.779 53.464 1.00 59.28 865 GLN A C 1
ATOM 1682 O O . GLN A 1 255 ? -0.595 27.966 53.818 1.00 62.02 865 GLN A O 1
ATOM 1688 N N . VAL A 1 256 ? -1.334 25.849 54.220 1.00 56.23 866 VAL A N 1
ATOM 1689 C CA . VAL A 1 256 ? -1.899 26.106 55.579 1.00 55.36 866 VAL A CA 1
ATOM 1690 C C . VAL A 1 256 ? -0.847 26.820 56.435 1.00 56.67 866 VAL A C 1
ATOM 1691 O O . VAL A 1 256 ? -1.215 27.805 57.095 1.00 60.51 866 VAL A O 1
ATOM 1695 N N . LEU A 1 257 ? 0.404 26.342 56.430 1.00 58.27 867 LEU A N 1
ATOM 1696 C CA . LEU A 1 257 ? 1.494 26.852 57.313 1.00 58.91 867 LEU A CA 1
ATOM 1697 C C . LEU A 1 257 ? 1.688 28.357 57.092 1.00 59.50 867 LEU A C 1
ATOM 1698 O O . LEU A 1 257 ? 1.676 29.099 58.092 1.00 57.08 867 LEU A O 1
ATOM 1703 N N . ASN A 1 258 ? 1.854 28.800 55.843 1.00 58.61 868 ASN A N 1
ATOM 1704 C CA . ASN A 1 258 ? 2.111 30.236 55.561 1.00 59.47 868 ASN A CA 1
ATOM 1705 C C . ASN A 1 258 ? 0.783 30.952 55.282 1.00 55.47 868 ASN A C 1
ATOM 1706 O O . ASN A 1 258 ? 0.840 32.165 55.030 1.00 56.86 868 ASN A O 1
ATOM 1711 N N . THR A 1 259 ? -0.368 30.273 55.378 1.00 52.09 869 THR A N 1
ATOM 1712 C CA . THR A 1 259 ? -1.701 30.942 55.417 1.00 50.03 869 THR A CA 1
ATOM 1713 C C . THR A 1 259 ? -2.009 31.398 56.849 1.00 50.77 869 THR A C 1
ATOM 1714 O O . THR A 1 259 ? -2.529 32.515 56.972 1.00 52.98 869 THR A O 1
ATOM 1718 N N . HIS A 1 260 ? -1.699 30.593 57.879 1.00 54.67 870 HIS A N 1
ATOM 1719 C CA . HIS A 1 260 ? -2.244 30.757 59.262 1.00 58.12 870 HIS A CA 1
ATOM 1720 C C . HIS A 1 260 ? -1.169 30.912 60.357 1.00 56.86 870 HIS A C 1
ATOM 1721 O O . HIS A 1 260 ? -1.479 31.577 61.365 1.00 56.10 870 HIS A O 1
ATOM 1728 N N . TYR A 1 261 ? 0.025 30.329 60.205 1.00 56.54 871 TYR A N 1
ATOM 1729 C CA . TYR A 1 261 ? 1.052 30.239 61.281 1.00 58.14 871 TYR A CA 1
ATOM 1730 C C . TYR A 1 261 ? 2.094 31.355 61.107 1.00 58.21 871 TYR A C 1
ATOM 1731 O O . TYR A 1 261 ? 2.317 31.800 59.982 1.00 55.59 871 TYR A O 1
ATOM 1740 N N . VAL A 1 262 ? 2.718 31.784 62.207 1.00 65.55 872 VAL A N 1
ATOM 1741 C CA . VAL A 1 262 ? 3.657 32.946 62.257 1.00 72.91 872 VAL A CA 1
ATOM 1742 C C . VAL A 1 262 ? 4.984 32.502 62.883 1.00 76.07 872 VAL A C 1
ATOM 1743 O O . VAL A 1 262 ? 5.159 32.704 64.113 1.00 75.45 872 VAL A O 1
ATOM 1747 N N . ALA A 1 263 ? 5.897 31.952 62.075 1.00 75.12 873 ALA A N 1
ATOM 1748 C CA . ALA A 1 263 ? 7.223 31.472 62.533 1.00 77.52 873 ALA A CA 1
ATOM 1749 C C . ALA A 1 263 ? 8.332 32.237 61.820 1.00 78.00 873 ALA A C 1
ATOM 1750 O O . ALA A 1 263 ? 8.479 32.114 60.609 1.00 73.99 873 ALA A O 1
ATOM 1752 N N . PRO A 1 264 ? 9.133 33.053 62.545 1.00 86.22 874 PRO A N 1
ATOM 1753 C CA . PRO A 1 264 ? 10.278 33.738 61.944 1.00 88.54 874 PRO A CA 1
ATOM 1754 C C . PRO A 1 264 ? 11.231 32.740 61.262 1.00 85.35 874 PRO A C 1
ATOM 1755 O O . PRO A 1 264 ? 11.315 32.758 60.041 1.00 82.69 874 PRO A O 1
ATOM 1759 N N . ARG A 1 265 ? 11.890 31.882 62.046 1.00 77.74 875 ARG A N 1
ATOM 1760 C CA . ARG A 1 265 ? 12.911 30.929 61.536 1.00 69.18 875 ARG A CA 1
ATOM 1761 C C . ARG A 1 265 ? 12.202 29.668 61.043 1.00 65.64 875 ARG A C 1
ATOM 1762 O O . ARG A 1 265 ? 11.146 29.327 61.612 1.00 74.15 875 ARG A O 1
ATOM 1770 N N . ARG A 1 266 ? 12.750 29.040 60.001 1.00 58.66 876 ARG A N 1
ATOM 1771 C CA . ARG A 1 266 ? 12.257 27.760 59.434 1.00 55.55 876 ARG A CA 1
ATOM 1772 C C . ARG A 1 266 ? 13.455 26.872 59.105 1.00 55.41 876 ARG A C 1
ATOM 1773 O O . ARG A 1 266 ? 14.505 27.421 58.702 1.00 57.88 876 ARG A O 1
ATOM 1781 N N . ILE A 1 267 ? 13.293 25.563 59.319 1.00 51.97 877 ILE A N 1
ATOM 1782 C CA . ILE A 1 267 ? 14.210 24.489 58.843 1.00 50.93 877 ILE A CA 1
ATOM 1783 C C . ILE A 1 267 ? 13.358 23.380 58.220 1.00 51.19 877 ILE A C 1
ATOM 1784 O O . ILE A 1 267 ? 12.324 23.017 58.823 1.00 53.35 877 ILE A O 1
ATOM 1789 N N . LEU A 1 268 ? 13.790 22.858 57.071 1.00 48.87 878 LEU A N 1
ATOM 1790 C CA . LEU A 1 268 ? 13.209 21.655 56.424 1.00 48.28 878 LEU A CA 1
ATOM 1791 C C . LEU A 1 268 ? 14.223 20.519 56.531 1.00 47.41 878 LEU A C 1
ATOM 1792 O O . LEU A 1 268 ? 15.270 20.626 55.888 1.00 49.40 878 LEU A O 1
ATOM 1797 N N . LEU A 1 269 ? 13.919 19.481 57.317 1.00 46.98 879 LEU A N 1
ATOM 1798 C CA . LEU A 1 269 ? 14.752 18.254 57.444 1.00 43.51 879 LEU A CA 1
ATOM 1799 C C . LEU A 1 269 ? 14.325 17.267 56.355 1.00 42.75 879 LEU A C 1
ATOM 1800 O O . LEU A 1 269 ? 13.113 17.057 56.204 1.00 39.98 879 LEU A O 1
ATOM 1805 N N . THR A 1 270 ? 15.294 16.717 55.617 1.00 46.29 880 THR A N 1
ATOM 1806 C CA . THR A 1 270 ? 15.077 15.812 54.458 1.00 50.19 880 THR A CA 1
ATOM 1807 C C . THR A 1 270 ? 16.292 14.902 54.258 1.00 50.39 880 THR A C 1
ATOM 1808 O O . THR A 1 270 ? 17.393 15.280 54.698 1.00 47.50 880 THR A O 1
ATOM 1812 N N . GLY A 1 271 ? 16.084 13.766 53.582 1.00 54.55 881 GLY A N 1
ATOM 1813 C CA . GLY A 1 271 ? 17.122 12.765 53.262 1.00 58.77 881 GLY A CA 1
ATOM 1814 C C . GLY A 1 271 ? 17.500 12.753 51.785 1.00 60.53 881 GLY A C 1
ATOM 1815 O O . GLY A 1 271 ? 18.521 12.113 51.456 1.00 61.65 881 GLY A O 1
ATOM 1816 N N . THR A 1 272 ? 16.732 13.444 50.931 1.00 59.45 882 THR A N 1
ATOM 1817 C CA . THR A 1 272 ? 16.904 13.466 49.453 1.00 58.41 882 THR A CA 1
ATOM 1818 C C . THR A 1 272 ? 17.478 14.803 48.994 1.00 60.60 882 THR A C 1
ATOM 1819 O O . THR A 1 272 ? 17.228 15.837 49.612 1.00 59.55 882 THR A O 1
ATOM 1823 N N . PRO A 1 273 ? 18.254 14.815 47.885 1.00 64.39 883 PRO A N 1
ATOM 1824 C CA . PRO A 1 273 ? 18.807 16.048 47.328 1.00 63.54 883 PRO A CA 1
ATOM 1825 C C . PRO A 1 273 ? 17.791 16.812 46.467 1.00 60.21 883 PRO A C 1
ATOM 1826 O O . PRO A 1 273 ? 16.723 16.285 46.211 1.00 57.12 883 PRO A O 1
ATOM 1830 N N . LEU A 1 274 ? 18.172 18.018 46.035 1.00 60.03 884 LEU A N 1
ATOM 1831 C CA . LEU A 1 274 ? 17.279 19.009 45.375 1.00 61.94 884 LEU A CA 1
ATOM 1832 C C . LEU A 1 274 ? 16.642 18.357 44.141 1.00 60.72 884 LEU A C 1
ATOM 1833 O O . LEU A 1 274 ? 17.397 17.887 43.269 1.00 63.15 884 LEU A O 1
ATOM 1838 N N . GLN A 1 275 ? 15.306 18.319 44.096 1.00 61.85 885 GLN A N 1
ATOM 1839 C CA . GLN A 1 275 ? 14.498 17.656 43.033 1.00 65.53 885 GLN A CA 1
ATOM 1840 C C . GLN A 1 275 ? 14.393 18.585 41.816 1.00 69.87 885 GLN A C 1
ATOM 1841 O O . GLN A 1 275 ? 14.695 19.781 41.966 1.00 73.85 885 GLN A O 1
ATOM 1847 N N . ASN A 1 276 ? 13.967 18.050 40.665 1.00 75.73 886 ASN A N 1
ATOM 1848 C CA . ASN A 1 276 ? 13.860 18.784 39.371 1.00 79.11 886 ASN A CA 1
ATOM 1849 C C . ASN A 1 276 ? 12.423 18.675 38.839 1.00 76.79 886 ASN A C 1
ATOM 1850 O O . ASN A 1 276 ? 12.252 18.364 37.650 1.00 74.73 886 ASN A O 1
ATOM 1855 N N . LYS A 1 277 ? 11.432 18.941 39.694 1.00 77.48 887 LYS A N 1
ATOM 1856 C CA . LYS A 1 277 ? 9.996 19.040 39.321 1.00 77.02 887 LYS A CA 1
ATOM 1857 C C . LYS A 1 277 ? 9.446 20.377 39.825 1.00 74.51 887 LYS A C 1
ATOM 1858 O O . LYS A 1 277 ? 9.700 20.725 41.003 1.00 69.43 887 LYS A O 1
ATOM 1864 N N . LEU A 1 278 ? 8.714 21.084 38.961 1.00 76.13 888 LEU A N 1
ATOM 1865 C CA . LEU A 1 278 ? 8.221 22.466 39.205 1.00 76.90 888 LEU A CA 1
ATOM 1866 C C . LEU A 1 278 ? 7.309 22.489 40.434 1.00 78.87 888 LEU A C 1
ATOM 1867 O O . LEU A 1 278 ? 7.551 23.278 41.346 1.00 86.83 888 LEU A O 1
ATOM 1872 N N . PRO A 1 279 ? 6.264 21.627 40.532 1.00 76.68 889 PRO A N 1
ATOM 1873 C CA . PRO A 1 279 ? 5.254 21.765 41.585 1.00 72.71 889 PRO A CA 1
ATOM 1874 C C . PRO A 1 279 ? 5.861 21.636 42.990 1.00 67.23 889 PRO A C 1
ATOM 1875 O O . PRO A 1 279 ? 5.519 22.415 43.856 1.00 61.02 889 PRO A O 1
ATOM 1879 N N . GLU A 1 280 ? 6.744 20.653 43.169 1.00 64.95 890 GLU A N 1
ATOM 1880 C CA . GLU A 1 280 ? 7.482 20.417 44.433 1.00 64.80 890 GLU A CA 1
ATOM 1881 C C . GLU A 1 280 ? 8.301 21.671 44.759 1.00 64.61 890 GLU A C 1
ATOM 1882 O O . GLU A 1 280 ? 8.075 22.249 45.842 1.00 65.26 890 GLU A O 1
ATOM 1888 N N . LEU A 1 281 ? 9.172 22.098 43.834 1.00 62.70 891 LEU A N 1
ATOM 1889 C CA . LEU A 1 281 ? 10.144 23.215 44.027 1.00 58.49 891 LEU A CA 1
ATOM 1890 C C . LEU A 1 281 ? 9.419 24.531 44.344 1.00 58.33 891 LEU A C 1
ATOM 1891 O O . LEU A 1 281 ? 10.032 25.389 45.007 1.00 58.35 891 LEU A O 1
ATOM 1896 N N . TRP A 1 282 ? 8.173 24.689 43.890 1.00 59.85 892 TRP A N 1
ATOM 1897 C CA . TRP A 1 282 ? 7.304 25.849 44.229 1.00 59.15 892 TRP A CA 1
ATOM 1898 C C . TRP A 1 282 ? 7.049 25.869 45.737 1.00 61.47 892 TRP A C 1
ATOM 1899 O O . TRP A 1 282 ? 7.258 26.932 46.360 1.00 68.48 892 TRP A O 1
ATOM 1910 N N . ALA A 1 283 ? 6.615 24.731 46.290 1.00 60.23 893 ALA A N 1
ATOM 1911 C CA . ALA A 1 283 ? 6.316 24.544 47.729 1.00 57.64 893 ALA A CA 1
ATOM 1912 C C . ALA A 1 283 ? 7.595 24.780 48.534 1.00 58.55 893 ALA A C 1
ATOM 1913 O O . ALA A 1 283 ? 7.502 25.360 49.633 1.00 62.91 893 ALA A O 1
ATOM 1915 N N . LEU A 1 284 ? 8.747 24.364 48.002 1.00 56.89 894 LEU A N 1
ATOM 1916 C CA . LEU A 1 284 ? 10.057 24.542 48.680 1.00 56.50 894 LEU A CA 1
ATOM 1917 C C . LEU A 1 284 ? 10.420 26.03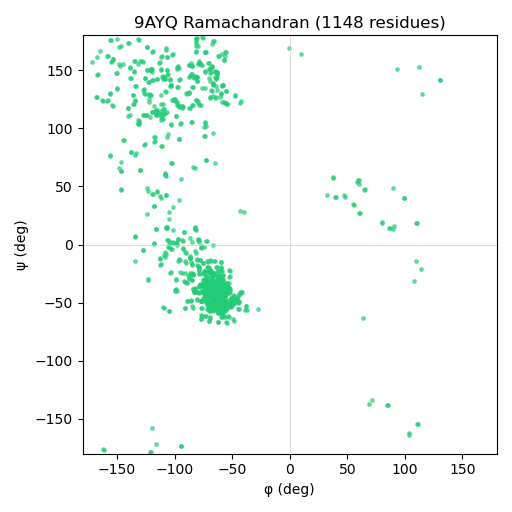1 48.699 1.00 54.34 894 LEU A C 1
ATOM 1918 O O . LEU A 1 284 ? 10.912 26.492 49.746 1.00 54.63 894 LEU A O 1
ATOM 1923 N N . LEU A 1 285 ? 10.168 26.759 47.607 1.00 53.53 895 LEU A N 1
ATOM 1924 C CA . LEU A 1 285 ? 10.443 28.221 47.519 1.00 56.31 895 LEU A CA 1
ATOM 1925 C C . LEU A 1 285 ? 9.567 28.975 48.530 1.00 56.44 895 LEU A C 1
ATOM 1926 O O . LEU A 1 285 ? 10.111 29.830 49.256 1.00 56.05 895 LEU A O 1
ATOM 1931 N N . ASN A 1 286 ? 8.268 28.661 48.571 1.00 56.91 896 ASN A N 1
ATOM 1932 C CA . ASN A 1 286 ? 7.254 29.351 49.413 1.00 57.11 896 ASN A CA 1
ATOM 1933 C C . ASN A 1 286 ? 7.381 28.932 50.887 1.00 56.47 896 ASN A C 1
ATOM 1934 O O . ASN A 1 286 ? 6.801 29.635 51.728 1.00 59.02 896 ASN A O 1
ATOM 1939 N N . PHE A 1 287 ? 8.083 27.836 51.203 1.00 55.85 897 PHE A N 1
ATOM 1940 C CA . PHE A 1 287 ? 8.398 27.438 52.603 1.00 55.24 897 PHE A CA 1
ATOM 1941 C C . PHE A 1 287 ? 9.677 28.150 53.053 1.00 56.41 897 PHE A C 1
ATOM 1942 O O . PHE A 1 287 ? 9.665 28.715 54.157 1.00 55.28 897 PHE A O 1
ATOM 1950 N N . LEU A 1 288 ? 10.732 28.117 52.232 1.00 59.64 898 LEU A N 1
ATOM 1951 C CA . LEU A 1 288 ? 12.068 28.699 52.557 1.00 63.26 898 LEU A CA 1
ATOM 1952 C C . LEU A 1 288 ? 12.043 30.230 52.453 1.00 61.00 898 LEU A C 1
ATOM 1953 O O . LEU A 1 288 ? 12.610 30.874 53.355 1.00 56.81 898 LEU A O 1
ATOM 1958 N N . LEU A 1 289 ? 11.455 30.772 51.377 1.00 59.61 899 LEU A N 1
ATOM 1959 C CA . LEU A 1 289 ? 11.464 32.221 51.022 1.00 60.75 899 LEU A CA 1
ATOM 1960 C C . LEU A 1 289 ? 10.040 32.682 50.714 1.00 60.99 899 LEU A C 1
ATOM 1961 O O . LEU A 1 289 ? 9.737 33.082 49.588 1.00 58.52 899 LEU A O 1
ATOM 1966 N N . PRO A 1 290 ? 9.116 32.652 51.704 1.00 62.07 900 PRO A N 1
ATOM 1967 C CA . PRO A 1 290 ? 7.717 32.998 51.453 1.00 61.73 900 PRO A CA 1
ATOM 1968 C C . PRO A 1 290 ? 7.524 34.472 51.059 1.00 58.58 900 PRO A C 1
ATOM 1969 O O . PRO A 1 290 ? 6.551 34.762 50.397 1.00 56.82 900 PRO A O 1
ATOM 1973 N N . THR A 1 291 ? 8.455 35.348 51.458 1.00 57.97 901 THR A N 1
ATOM 1974 C CA . THR A 1 291 ? 8.386 36.825 51.278 1.00 60.09 901 THR A CA 1
ATOM 1975 C C . THR A 1 291 ? 8.565 37.213 49.807 1.00 61.39 901 THR A C 1
ATOM 1976 O O . THR A 1 291 ? 8.285 38.381 49.483 1.00 65.87 901 THR A O 1
ATOM 1980 N N . ILE A 1 292 ? 9.042 36.295 48.961 1.00 60.16 902 ILE A N 1
ATOM 1981 C CA . ILE A 1 292 ? 9.334 36.580 47.527 1.00 58.65 902 ILE A CA 1
ATOM 1982 C C . ILE A 1 292 ? 8.013 36.712 46.763 1.00 60.79 902 ILE A C 1
ATOM 1983 O O . ILE A 1 292 ? 7.927 37.618 45.917 1.00 61.83 902 ILE A O 1
ATOM 1988 N N . PHE A 1 293 ? 7.030 35.849 47.045 1.00 65.17 903 PHE A N 1
ATOM 1989 C CA . PHE A 1 293 ? 5.733 35.783 46.314 1.00 68.13 903 PHE A CA 1
ATOM 1990 C C . PHE A 1 293 ? 4.523 35.850 47.258 1.00 70.56 903 PHE A C 1
ATOM 1991 O O . PHE A 1 293 ? 3.388 35.870 46.733 1.00 71.69 903 PHE A O 1
ATOM 1999 N N . LYS A 1 294 ? 4.735 35.857 48.581 1.00 72.39 904 LYS A N 1
ATOM 2000 C CA . LYS A 1 294 ? 3.685 36.097 49.613 1.00 73.57 904 LYS A CA 1
ATOM 2001 C C . LYS A 1 294 ? 2.384 35.380 49.208 1.00 79.98 904 LYS A C 1
ATOM 2002 O O . LYS A 1 294 ? 1.296 35.973 49.406 1.00 81.73 904 LYS A O 1
ATOM 2008 N N . SER A 1 295 ? 2.496 34.146 48.688 1.00 81.76 905 SER A N 1
ATOM 2009 C CA . SER A 1 295 ? 1.393 33.345 48.087 1.00 82.70 905 SER A CA 1
ATOM 2010 C C . SER A 1 295 ? 1.245 31.996 48.804 1.00 82.70 905 SER A C 1
ATOM 2011 O O . SER A 1 295 ? 2.273 31.358 49.107 1.00 82.13 905 SER A O 1
ATOM 2014 N N . CYS A 1 296 ? -0.002 31.568 49.024 1.00 77.06 906 CYS A N 1
ATOM 2015 C CA . CYS A 1 296 ? -0.378 30.299 49.701 1.00 74.14 906 CYS A CA 1
ATOM 2016 C C . CYS A 1 296 ? -1.038 29.361 48.689 1.00 75.93 906 CYS A C 1
ATOM 2017 O O . CYS A 1 296 ? -2.038 28.706 49.040 1.00 77.90 906 CYS A O 1
ATOM 2020 N N . SER A 1 297 ? -0.489 29.297 47.478 1.00 79.51 907 SER A N 1
ATOM 2021 C CA . SER A 1 297 ? -1.115 28.625 46.312 1.00 83.79 907 SER A CA 1
ATOM 2022 C C . SER A 1 297 ? -0.220 27.480 45.821 1.00 87.46 907 SER A C 1
ATOM 2023 O O . SER A 1 297 ? 0.950 27.402 46.259 1.00 88.20 907 SER A O 1
ATOM 2026 N N . THR A 1 298 ? -0.769 26.613 44.966 1.00 86.88 908 THR A N 1
ATOM 2027 C CA . THR A 1 298 ? -0.006 25.677 44.099 1.00 85.02 908 THR A CA 1
ATOM 2028 C C . THR A 1 298 ? 0.502 26.488 42.904 1.00 80.44 908 THR A C 1
ATOM 2029 O O . THR A 1 298 ? -0.116 27.528 42.619 1.00 79.32 908 THR A O 1
ATOM 2033 N N . PHE A 1 299 ? 1.579 26.054 42.242 1.00 77.56 909 PHE A N 1
ATOM 2034 C CA . PHE A 1 299 ? 2.158 26.764 41.071 1.00 76.26 909 PHE A CA 1
ATOM 2035 C C . PHE A 1 299 ? 1.081 26.936 39.996 1.00 75.42 909 PHE A C 1
ATOM 2036 O O . PHE A 1 299 ? 1.005 28.018 39.397 1.00 70.76 909 PHE A O 1
ATOM 2044 N N . GLU A 1 300 ? 0.290 25.884 39.759 1.00 81.47 910 GLU A N 1
ATOM 2045 C CA . GLU A 1 300 ? -0.792 25.845 38.737 1.00 85.17 910 GLU A CA 1
ATOM 2046 C C . GLU A 1 300 ? -1.791 26.984 38.997 1.00 85.85 910 GLU A C 1
ATOM 2047 O O . GLU A 1 300 ? -2.196 27.634 38.015 1.00 88.44 910 GLU A O 1
ATOM 2053 N N . GLN A 1 301 ? -2.163 27.228 40.260 1.00 82.07 911 GLN A N 1
ATOM 2054 C CA . GLN A 1 301 ? -3.125 28.299 40.640 1.00 81.16 911 GLN A CA 1
ATOM 2055 C C . GLN A 1 301 ? -2.426 29.662 40.547 1.00 76.75 911 GLN A C 1
ATOM 2056 O O . GLN A 1 301 ? -3.076 30.606 40.054 1.00 78.62 911 GLN A O 1
ATOM 2062 N N . TRP A 1 302 ? -1.173 29.775 41.002 1.00 71.66 912 TRP A N 1
ATOM 2063 C CA . TRP A 1 302 ? -0.435 31.066 41.032 1.00 70.41 912 TRP A CA 1
ATOM 2064 C C . TRP A 1 302 ? -0.250 31.599 39.609 1.00 70.03 912 TRP A C 1
ATOM 2065 O O . TRP A 1 302 ? -0.447 32.804 39.416 1.00 66.21 912 TRP A O 1
ATOM 2076 N N . PHE A 1 303 ? 0.145 30.737 38.668 1.00 74.19 913 PHE A N 1
ATOM 2077 C CA . PHE A 1 303 ? 0.453 31.101 37.259 1.00 75.66 913 PHE A CA 1
ATOM 2078 C C . PHE A 1 303 ? -0.840 31.474 36.523 1.00 77.85 913 PHE A C 1
ATOM 2079 O O . PHE A 1 303 ? -0.787 32.376 35.663 1.00 80.63 913 PHE A O 1
ATOM 2087 N N . ASN A 1 304 ? -1.958 30.820 36.866 1.00 75.98 914 ASN A N 1
ATOM 2088 C CA . ASN A 1 304 ? -3.277 30.979 36.193 1.00 73.54 914 ASN A CA 1
ATOM 2089 C C . ASN A 1 304 ? -4.073 32.139 36.801 1.00 72.06 914 ASN A C 1
ATOM 2090 O O . ASN A 1 304 ? -5.077 32.518 36.180 1.00 75.84 914 ASN A O 1
ATOM 2095 N N . ALA A 1 305 ? -3.644 32.678 37.950 1.00 71.71 915 ALA A N 1
ATOM 2096 C CA . ALA A 1 305 ? -4.291 33.800 38.679 1.00 70.65 915 ALA A CA 1
ATOM 2097 C C . ALA A 1 305 ? -4.853 34.843 37.711 1.00 71.97 915 ALA A C 1
ATOM 2098 O O . ALA A 1 305 ? -6.049 35.138 37.753 1.00 66.79 915 ALA A O 1
ATOM 2100 N N . PRO A 1 306 ? -4.031 35.433 36.805 1.00 74.37 916 PRO A N 1
ATOM 2101 C CA . PRO A 1 306 ? -4.506 36.514 35.937 1.00 71.58 916 PRO A CA 1
ATOM 2102 C C . PRO A 1 306 ? -5.591 36.126 34.919 1.00 70.64 916 PRO A C 1
ATOM 2103 O O . PRO A 1 306 ? -6.195 37.029 34.372 1.00 75.34 916 PRO A O 1
ATOM 2107 N N . PHE A 1 307 ? -5.809 34.827 34.685 1.00 69.07 917 PHE A N 1
ATOM 2108 C CA . PHE A 1 307 ? -6.745 34.300 33.657 1.00 68.38 917 PHE A CA 1
ATOM 2109 C C . PHE A 1 307 ? -7.999 33.725 34.319 1.00 68.13 917 PHE A C 1
ATOM 2110 O O . PHE A 1 307 ? -8.744 33.020 33.615 1.00 66.92 917 PHE A O 1
ATOM 2118 N N . ALA A 1 308 ? -8.221 34.022 35.606 1.00 71.91 918 ALA A N 1
ATOM 2119 C CA . ALA A 1 308 ? -9.371 33.534 36.408 1.00 76.39 918 ALA A CA 1
ATOM 2120 C C . ALA A 1 308 ? -10.689 33.922 35.721 1.00 79.12 918 ALA A C 1
ATOM 2121 O O . ALA A 1 308 ? -11.602 33.078 35.662 1.00 79.44 918 ALA A O 1
ATOM 2123 N N . MET A 1 309 ? -10.760 35.148 35.195 1.00 84.21 919 MET A N 1
ATOM 2124 C CA . MET A 1 309 ? -11.986 35.752 34.610 1.00 84.74 919 MET A CA 1
ATOM 2125 C C . MET A 1 309 ? -12.138 35.316 33.147 1.00 83.32 919 MET A C 1
ATOM 2126 O O . MET A 1 309 ? -13.282 35.287 32.663 1.00 78.57 919 MET A O 1
ATOM 2131 N N . THR A 1 310 ? -11.031 34.980 32.479 1.00 90.55 920 THR A N 1
ATOM 2132 C CA . THR A 1 310 ? -11.001 34.374 31.118 1.00 92.96 920 THR A CA 1
ATOM 2133 C C . THR A 1 310 ? -11.766 33.043 31.119 1.00 97.05 920 THR A C 1
ATOM 2134 O O . THR A 1 310 ? -12.342 32.701 30.066 1.00 95.56 920 THR A O 1
ATOM 2138 N N . GLY A 1 311 ? -11.752 32.319 32.246 1.00 99.00 921 GLY A N 1
ATOM 2139 C CA . GLY A 1 311 ? -12.250 30.934 32.355 1.00 101.72 921 GLY A CA 1
ATOM 2140 C C . GLY A 1 311 ? -11.484 29.996 31.433 1.00 104.91 921 GLY A C 1
ATOM 2141 O O . GLY A 1 311 ? -12.063 28.973 31.014 1.00 107.93 921 GLY A O 1
ATOM 2142 N N . GLU A 1 312 ? -10.226 30.332 31.125 1.00 105.36 922 GLU A N 1
ATOM 2143 C CA . GLU A 1 312 ? -9.352 29.595 30.174 1.00 107.68 922 GLU A CA 1
ATOM 2144 C C . GLU A 1 312 ? -7.990 29.364 30.838 1.00 107.00 922 GLU A C 1
ATOM 2145 O O . GLU A 1 312 ? -7.225 30.340 30.973 1.00 114.12 922 GLU A O 1
ATOM 2151 N N . ARG A 1 313 ? -7.713 28.119 31.240 1.00 99.73 923 ARG A N 1
ATOM 2152 C CA . ARG A 1 313 ? -6.434 27.683 31.866 1.00 93.94 923 ARG A CA 1
ATOM 2153 C C . ARG A 1 313 ? -5.266 28.025 30.933 1.00 84.18 923 ARG A C 1
ATOM 2154 O O . ARG A 1 313 ? -5.506 28.253 29.731 1.00 74.89 923 ARG A O 1
ATOM 2162 N N . VAL A 1 314 ? -4.047 28.044 31.476 1.00 82.62 924 VAL A N 1
ATOM 2163 C CA . VAL A 1 314 ? -2.783 28.287 30.719 1.00 86.97 924 VAL A CA 1
ATOM 2164 C C . VAL A 1 314 ? -1.745 27.263 31.196 1.00 88.62 924 VAL A C 1
ATOM 2165 O O . VAL A 1 314 ? -1.561 27.145 32.422 1.00 93.68 924 VAL A O 1
ATOM 2169 N N . ASP A 1 315 ? -1.107 26.548 30.261 1.00 86.30 925 ASP A N 1
ATOM 2170 C CA . ASP A 1 315 ? -0.164 25.432 30.545 1.00 82.84 925 ASP A CA 1
ATOM 2171 C C . ASP A 1 315 ? 1.199 25.752 29.923 1.00 82.21 925 ASP A C 1
ATOM 2172 O O . ASP A 1 315 ? 1.232 26.076 28.718 1.00 82.91 925 ASP A O 1
ATOM 2177 N N . LEU A 1 316 ? 2.276 25.650 30.710 1.00 81.63 926 LEU A N 1
ATOM 2178 C CA . LEU A 1 316 ? 3.672 25.905 30.260 1.00 82.32 926 LEU A CA 1
ATOM 2179 C C . LEU A 1 316 ? 4.109 24.793 29.302 1.00 84.19 926 LEU A C 1
ATOM 2180 O O . LEU A 1 316 ? 3.657 23.646 29.494 1.00 85.05 926 LEU A O 1
ATOM 2185 N N . ASN A 1 317 ? 4.968 25.127 28.329 1.00 84.28 927 ASN A N 1
ATOM 2186 C CA . ASN A 1 317 ? 5.546 24.175 27.340 1.00 83.77 927 ASN A CA 1
ATOM 2187 C C . ASN A 1 317 ? 6.913 23.687 27.848 1.00 84.12 927 ASN A C 1
ATOM 2188 O O . ASN A 1 317 ? 7.272 24.018 28.992 1.00 86.07 927 ASN A O 1
ATOM 2193 N N . GLU A 1 318 ? 7.647 22.932 27.027 1.00 83.96 928 GLU A N 1
ATOM 2194 C CA . GLU A 1 318 ? 8.931 22.283 27.413 1.00 86.87 928 GLU A CA 1
ATOM 2195 C C . GLU A 1 318 ? 9.950 23.371 27.780 1.00 82.99 928 GLU A C 1
ATOM 2196 O O . GLU A 1 318 ? 10.446 23.354 28.921 1.00 79.08 928 GLU A O 1
ATOM 2202 N N . GLU A 1 319 ? 10.226 24.282 26.839 1.00 84.88 929 GLU A N 1
ATOM 2203 C CA . GLU A 1 319 ? 11.252 25.360 26.944 1.00 86.85 929 GLU A CA 1
ATOM 2204 C C . GLU A 1 319 ? 10.990 26.180 28.219 1.00 88.75 929 GLU A C 1
ATOM 2205 O O . GLU A 1 319 ? 11.920 26.291 29.050 1.00 84.68 929 GLU A O 1
ATOM 2211 N N . GLU A 1 320 ? 9.761 26.699 28.366 1.00 90.58 930 GLU A N 1
ATOM 2212 C CA . GLU A 1 320 ? 9.306 27.604 29.463 1.00 88.25 930 GLU A CA 1
ATOM 2213 C C . GLU A 1 320 ? 9.453 26.925 30.835 1.00 84.26 930 GLU A C 1
ATOM 2214 O O . GLU A 1 320 ? 9.854 27.626 31.790 1.00 83.63 930 GLU A O 1
ATOM 2220 N N . THR A 1 321 ? 9.123 25.629 30.936 1.00 76.33 931 THR A N 1
ATOM 2221 C CA . THR A 1 321 ? 9.211 24.819 32.186 1.00 70.26 931 THR A CA 1
ATOM 2222 C C . THR A 1 321 ? 10.672 24.749 32.650 1.00 68.14 931 THR A C 1
ATOM 2223 O O . THR A 1 321 ? 10.982 25.345 33.704 1.00 63.21 931 THR A O 1
ATOM 2227 N N . ILE A 1 322 ? 11.530 24.079 31.868 1.00 70.74 932 ILE A N 1
ATOM 2228 C CA . ILE A 1 322 ? 12.974 23.822 32.173 1.00 71.51 932 ILE A CA 1
ATOM 2229 C C . ILE A 1 322 ? 13.604 25.090 32.771 1.00 69.18 932 ILE A C 1
ATOM 2230 O O . ILE A 1 322 ? 14.404 24.962 33.721 1.00 63.99 932 ILE A O 1
ATOM 2235 N N . LEU A 1 323 ? 13.265 26.265 32.231 1.00 69.51 933 LEU A N 1
ATOM 2236 C CA . LEU A 1 323 ? 13.848 27.563 32.657 1.00 72.20 933 LEU A CA 1
ATOM 2237 C C . LEU A 1 323 ? 13.415 27.867 34.095 1.00 74.85 933 LEU A C 1
ATOM 2238 O O . LEU A 1 323 ? 14.297 28.260 34.886 1.00 77.63 933 LEU A O 1
ATOM 2243 N N . ILE A 1 324 ? 12.122 27.706 34.410 1.00 75.62 934 ILE A N 1
ATOM 2244 C CA . ILE A 1 324 ? 11.564 27.963 35.775 1.00 74.15 934 ILE A CA 1
ATOM 2245 C C . ILE A 1 324 ? 12.312 27.043 36.744 1.00 71.30 934 ILE A C 1
ATOM 2246 O O . ILE A 1 324 ? 12.814 27.542 37.768 1.00 69.72 934 ILE A O 1
ATOM 2251 N N . ILE A 1 325 ? 12.380 25.752 36.399 1.00 68.78 935 ILE A N 1
ATOM 2252 C CA . ILE A 1 325 ? 13.051 24.670 37.181 1.00 67.89 935 ILE A CA 1
ATOM 2253 C C . ILE A 1 325 ? 14.533 25.012 37.368 1.00 69.52 935 ILE A C 1
ATOM 2254 O O . ILE A 1 325 ? 15.005 24.942 38.518 1.00 72.40 935 ILE A O 1
ATOM 2259 N N . ARG A 1 326 ? 15.236 25.338 36.278 1.00 71.10 936 ARG A N 1
ATOM 2260 C CA . ARG A 1 326 ? 16.698 25.625 36.284 1.00 72.46 936 ARG A CA 1
ATOM 2261 C C . ARG A 1 326 ? 16.975 26.810 37.220 1.00 70.75 936 ARG A C 1
ATOM 2262 O O . ARG A 1 326 ? 18.035 26.797 37.865 1.00 66.79 936 ARG A O 1
ATOM 2270 N N . ARG A 1 327 ? 16.049 27.776 37.312 1.00 73.06 937 ARG A N 1
ATOM 2271 C CA . ARG A 1 327 ? 16.180 29.003 38.150 1.00 75.74 937 ARG A CA 1
ATOM 2272 C C . ARG A 1 327 ? 15.943 28.646 39.623 1.00 75.46 937 ARG A C 1
ATOM 2273 O O . ARG A 1 327 ? 16.876 28.851 40.427 1.00 74.98 937 ARG A O 1
ATOM 2281 N N . LEU A 1 328 ? 14.746 28.145 39.959 1.00 73.29 938 LEU A N 1
ATOM 2282 C CA . LEU A 1 328 ? 14.359 27.756 41.343 1.00 69.11 938 LEU A CA 1
ATOM 2283 C C . LEU A 1 328 ? 15.495 26.937 41.961 1.00 67.81 938 LEU A C 1
ATOM 2284 O O . LEU A 1 328 ? 15.874 27.251 43.101 1.00 74.84 938 LEU A O 1
ATOM 2289 N N . HIS A 1 329 ? 16.032 25.966 41.216 1.00 64.58 939 HIS A N 1
ATOM 2290 C CA . HIS A 1 329 ? 17.271 25.214 41.551 1.00 66.31 939 HIS A CA 1
ATOM 2291 C C . HIS A 1 329 ? 18.357 26.189 42.032 1.00 67.43 939 HIS A C 1
ATOM 2292 O O . HIS A 1 329 ? 18.873 25.979 43.139 1.00 67.91 939 HIS A O 1
ATOM 2299 N N . LYS A 1 330 ? 18.683 27.209 41.231 1.00 71.96 940 LYS A N 1
ATOM 2300 C CA . LYS A 1 330 ? 19.798 28.166 41.494 1.00 75.98 940 LYS A CA 1
ATOM 2301 C C . LYS A 1 330 ? 19.477 29.048 42.708 1.00 71.75 940 LYS A C 1
ATOM 2302 O O . LYS A 1 330 ? 20.430 29.478 43.392 1.00 73.71 940 LYS A O 1
ATOM 2308 N N . VAL A 1 331 ? 18.195 29.319 42.966 1.00 65.75 941 VAL A N 1
ATOM 2309 C CA . VAL A 1 331 ? 17.733 30.186 44.092 1.00 63.52 941 VAL A CA 1
ATOM 2310 C C . VAL A 1 331 ? 17.877 29.414 45.408 1.00 61.08 941 VAL A C 1
ATOM 2311 O O . VAL A 1 331 ? 18.301 30.030 46.407 1.00 60.16 941 VAL A O 1
ATOM 2315 N N . LEU A 1 332 ? 17.528 28.124 45.400 1.00 56.46 942 LEU A N 1
ATOM 2316 C CA . LEU A 1 332 ? 17.440 27.272 46.614 1.00 57.84 942 LEU A CA 1
ATOM 2317 C C . LEU A 1 332 ? 18.812 26.662 46.942 1.00 58.70 942 LEU A C 1
ATOM 2318 O O . LEU A 1 332 ? 19.040 26.359 48.128 1.00 58.15 942 LEU A O 1
ATOM 2323 N N . ARG A 1 333 ? 19.701 26.519 45.950 1.00 59.42 943 ARG A N 1
ATOM 2324 C CA . ARG A 1 333 ? 20.971 25.746 46.056 1.00 64.09 943 ARG A CA 1
ATOM 2325 C C . ARG A 1 333 ? 21.794 26.216 47.252 1.00 61.41 943 ARG A C 1
ATOM 2326 O O . ARG A 1 333 ? 22.271 25.386 48.021 1.00 60.85 943 ARG A O 1
ATOM 2334 N N . PRO A 1 334 ? 22.004 27.540 47.445 1.00 61.75 944 PRO A N 1
ATOM 2335 C CA . PRO A 1 334 ? 22.914 28.031 48.483 1.00 61.57 944 PRO A CA 1
ATOM 2336 C C . PRO A 1 334 ? 22.420 27.795 49.919 1.00 58.81 944 PRO A C 1
ATOM 2337 O O . PRO A 1 334 ? 23.211 27.938 50.833 1.00 56.67 944 PRO A O 1
ATOM 2341 N N . PHE A 1 335 ? 21.139 27.453 50.081 1.00 57.44 945 PHE A N 1
ATOM 2342 C CA . PHE A 1 335 ? 20.471 27.294 51.398 1.00 59.89 945 PHE A CA 1
ATOM 2343 C C . PHE A 1 335 ? 20.434 25.820 51.821 1.00 57.40 945 PHE A C 1
ATOM 2344 O O . PHE A 1 335 ? 19.833 25.530 52.878 1.00 57.63 945 PHE A O 1
ATOM 2352 N N . LEU A 1 336 ? 21.067 24.928 51.050 1.00 55.98 946 LEU A N 1
ATOM 2353 C CA . LEU A 1 336 ? 20.986 23.455 51.254 1.00 53.54 946 LEU A CA 1
ATOM 2354 C C . LEU A 1 336 ? 22.365 22.883 51.599 1.00 50.88 946 LEU A C 1
ATOM 2355 O O . LEU A 1 336 ? 23.256 22.908 50.734 1.00 48.21 946 LEU A O 1
ATOM 2360 N N . LEU A 1 337 ? 22.498 22.358 52.821 1.00 50.56 947 LEU A N 1
ATOM 2361 C CA . LEU A 1 337 ? 23.675 21.592 53.304 1.00 49.16 947 LEU A CA 1
ATOM 2362 C C . LEU A 1 337 ? 23.341 20.097 53.262 1.00 49.67 947 LEU A C 1
ATOM 2363 O O . LEU A 1 337 ? 22.318 19.702 53.859 1.00 48.81 947 LEU A O 1
ATOM 2368 N N . ARG A 1 338 ? 24.166 19.317 52.558 1.00 50.19 948 ARG A N 1
ATOM 2369 C CA . ARG A 1 338 ? 24.030 17.846 52.392 1.00 48.88 948 ARG A CA 1
ATOM 2370 C C . ARG A 1 338 ? 25.429 17.235 52.454 1.00 47.22 948 ARG A C 1
ATOM 2371 O O . ARG A 1 338 ? 26.228 17.473 51.539 1.00 45.30 948 ARG A O 1
ATOM 2379 N N . ARG A 1 339 ? 25.709 16.507 53.530 1.00 51.15 949 ARG A N 1
ATOM 2380 C CA . ARG A 1 339 ? 26.927 15.677 53.688 1.00 53.73 949 ARG A CA 1
ATOM 2381 C C . ARG A 1 339 ? 26.528 14.213 53.475 1.00 56.70 949 ARG A C 1
ATOM 2382 O O . ARG A 1 339 ? 25.442 13.808 53.977 1.00 53.54 949 ARG A O 1
ATOM 2390 N N . LEU A 1 340 ? 27.357 13.482 52.719 1.00 58.43 950 LEU A N 1
ATOM 2391 C CA . LEU A 1 340 ? 27.179 12.039 52.401 1.00 58.26 950 LEU A CA 1
ATOM 2392 C C . LEU A 1 340 ? 28.011 11.205 53.382 1.00 58.87 950 LEU A C 1
ATOM 2393 O O . LEU A 1 340 ? 29.023 11.733 53.894 1.00 57.44 950 LEU A O 1
ATOM 2398 N N . LYS A 1 341 ? 27.568 9.969 53.655 1.00 60.46 951 LYS A N 1
ATOM 2399 C CA . LYS A 1 341 ? 28.196 9.035 54.630 1.00 61.13 951 LYS A CA 1
ATOM 2400 C C . LYS A 1 341 ? 29.673 8.837 54.273 1.00 61.75 951 LYS A C 1
ATOM 2401 O O . LYS A 1 341 ? 30.487 8.683 55.207 1.00 59.20 951 LYS A O 1
ATOM 2407 N N . LYS A 1 342 ? 29.992 8.849 52.973 1.00 60.80 952 LYS A N 1
ATOM 2408 C CA . LYS A 1 342 ? 31.359 8.595 52.443 1.00 60.41 952 LYS A CA 1
ATOM 2409 C C . LYS A 1 342 ? 32.264 9.801 52.733 1.00 59.69 952 LYS A C 1
ATOM 2410 O O . LYS A 1 342 ? 33.439 9.569 53.080 1.00 62.43 952 LYS A O 1
ATOM 2416 N N . GLU A 1 343 ? 31.746 11.030 52.633 1.00 57.95 953 GLU A N 1
ATOM 2417 C CA . GLU A 1 343 ? 32.508 12.280 52.920 1.00 57.95 953 GLU A CA 1
ATOM 2418 C C . GLU A 1 343 ? 33.037 12.280 54.364 1.00 57.34 953 GLU A C 1
ATOM 2419 O O . GLU A 1 343 ? 34.165 12.748 54.550 1.00 58.13 953 GLU A O 1
ATOM 2425 N N . VAL A 1 344 ? 32.266 11.787 55.342 1.00 57.88 954 VAL A N 1
ATOM 2426 C CA . VAL A 1 344 ? 32.617 11.844 56.797 1.00 60.83 954 VAL A CA 1
ATOM 2427 C C . VAL A 1 344 ? 32.759 10.425 57.365 1.00 60.63 954 VAL A C 1
ATOM 2428 O O . VAL A 1 344 ? 32.470 10.228 58.571 1.00 58.38 954 VAL A O 1
ATOM 2432 N N . GLU A 1 345 ? 33.232 9.483 56.545 1.00 61.75 955 GLU A N 1
ATOM 2433 C CA . GLU A 1 345 ? 33.288 8.032 56.876 1.00 63.33 955 GLU A CA 1
ATOM 2434 C C . GLU A 1 345 ? 33.925 7.836 58.263 1.00 60.72 955 GLU A C 1
ATOM 2435 O O . GLU A 1 345 ? 33.372 7.050 59.055 1.00 58.36 955 GLU A O 1
ATOM 2441 N N . SER A 1 346 ? 35.011 8.554 58.566 1.00 60.17 956 SER A N 1
ATOM 2442 C CA . SER A 1 346 ? 35.838 8.364 59.791 1.00 60.79 956 SER A CA 1
ATOM 2443 C C . SER A 1 346 ? 35.213 9.066 61.006 1.00 60.49 956 SER A C 1
ATOM 2444 O O . SER A 1 346 ? 35.927 9.210 62.020 1.00 59.16 956 SER A O 1
ATOM 2447 N N . GLN A 1 347 ? 33.954 9.512 60.909 1.00 61.23 957 GLN A N 1
ATOM 2448 C CA . GLN A 1 347 ? 33.225 10.190 62.017 1.00 61.70 957 GLN A CA 1
ATOM 2449 C C . GLN A 1 347 ? 31.803 9.643 62.166 1.00 62.08 957 GLN A C 1
ATOM 2450 O O . GLN A 1 347 ? 31.042 10.242 62.945 1.00 62.37 957 GLN A O 1
ATOM 2456 N N . LEU A 1 348 ? 31.435 8.587 61.431 1.00 61.31 958 LEU A N 1
ATOM 2457 C CA . LEU A 1 348 ? 30.057 8.031 61.462 1.00 59.17 958 LEU A CA 1
ATOM 2458 C C . LEU A 1 348 ? 29.779 7.522 62.872 1.00 56.74 958 LEU A C 1
ATOM 2459 O O . LEU A 1 348 ? 30.683 7.029 63.543 1.00 51.87 958 LEU A O 1
ATOM 2464 N N . PRO A 1 349 ? 28.535 7.660 63.385 1.00 57.13 959 PRO A N 1
ATOM 2465 C CA . PRO A 1 349 ? 28.216 7.195 64.730 1.00 59.84 959 PRO A CA 1
ATOM 2466 C C . PRO A 1 349 ? 28.389 5.673 64.778 1.00 63.96 959 PRO A C 1
ATOM 2467 O O . PRO A 1 349 ? 28.097 5.032 63.780 1.00 64.93 959 PRO A O 1
ATOM 2471 N N . GLU A 1 350 ? 28.875 5.152 65.910 1.00 68.89 960 GLU A N 1
ATOM 2472 C CA . GLU A 1 350 ? 29.190 3.711 66.099 1.00 71.57 960 GLU A CA 1
ATOM 2473 C C . GLU A 1 350 ? 27.898 2.964 66.457 1.00 68.40 960 GLU A C 1
ATOM 2474 O O . GLU A 1 350 ? 27.698 1.851 65.933 1.00 68.95 960 GLU A O 1
ATOM 2480 N N . LYS A 1 351 ? 27.058 3.572 67.301 1.00 65.18 961 LYS A N 1
ATOM 2481 C CA . LYS A 1 351 ? 25.734 3.045 67.727 1.00 65.13 961 LYS A CA 1
ATOM 2482 C C . LYS A 1 351 ? 24.637 3.920 67.104 1.00 61.28 961 LYS A C 1
ATOM 2483 O O . LYS A 1 351 ? 24.578 5.111 67.440 1.00 59.07 961 LYS A O 1
ATOM 2489 N N . VAL A 1 352 ? 23.809 3.341 66.230 1.00 60.81 962 VAL A N 1
ATOM 2490 C CA . VAL A 1 352 ? 22.670 4.021 65.540 1.00 60.97 962 VAL A CA 1
ATOM 2491 C C . VAL A 1 352 ? 21.366 3.367 66.001 1.00 59.79 962 VAL A C 1
ATOM 2492 O O . VAL A 1 352 ? 21.137 2.210 65.635 1.00 59.64 962 VAL A O 1
ATOM 2496 N N . GLU A 1 353 ? 20.552 4.101 66.759 1.00 63.03 963 GLU A N 1
ATOM 2497 C CA . GLU A 1 353 ? 19.334 3.595 67.449 1.00 66.49 963 GLU A CA 1
ATOM 2498 C C . GLU A 1 353 ? 18.095 4.190 66.767 1.00 63.16 963 GLU A C 1
ATOM 2499 O O . GLU A 1 353 ? 18.157 5.354 66.344 1.00 68.49 963 GLU A O 1
ATOM 2505 N N . TYR A 1 354 ? 17.023 3.407 66.650 1.00 60.43 964 TYR A N 1
ATOM 2506 C CA . TYR A 1 354 ? 15.699 3.838 66.132 1.00 59.20 964 TYR A CA 1
ATOM 2507 C C . TYR A 1 354 ? 14.594 3.052 66.849 1.00 56.72 964 TYR A C 1
ATOM 2508 O O . TYR A 1 354 ? 14.860 1.926 67.310 1.00 56.97 964 TYR A O 1
ATOM 2517 N N . VAL A 1 355 ? 13.392 3.631 66.930 1.00 56.98 965 VAL A N 1
ATOM 2518 C CA . VAL A 1 355 ? 12.164 2.985 67.486 1.00 57.89 965 VAL A CA 1
ATOM 2519 C C . VAL A 1 355 ? 11.186 2.725 66.335 1.00 58.64 965 VAL A C 1
ATOM 2520 O O . VAL A 1 355 ? 10.786 3.708 65.668 1.00 58.83 965 VAL A O 1
ATOM 2524 N N . ILE A 1 356 ? 10.815 1.456 66.122 1.00 59.02 966 ILE A N 1
ATOM 2525 C CA . ILE A 1 356 ? 9.898 1.017 65.025 1.00 59.20 966 ILE A CA 1
ATOM 2526 C C . ILE A 1 356 ? 8.557 0.606 65.638 1.00 59.16 966 ILE A C 1
ATOM 2527 O O . ILE A 1 356 ? 8.566 0.015 66.733 1.00 60.42 966 ILE A O 1
ATOM 2532 N N . LYS A 1 357 ? 7.453 0.925 64.955 1.00 58.82 967 LYS A N 1
ATOM 2533 C CA . LYS A 1 357 ? 6.086 0.886 65.534 1.00 57.92 967 LYS A CA 1
ATOM 2534 C C . LYS A 1 357 ? 5.258 -0.227 64.888 1.00 56.81 967 LYS A C 1
ATOM 2535 O O . LYS A 1 357 ? 5.490 -0.549 63.701 1.00 53.07 967 LYS A O 1
ATOM 2541 N N . CYS A 1 358 ? 4.319 -0.768 65.669 1.00 58.60 968 CYS A N 1
ATOM 2542 C CA . CYS A 1 358 ? 3.426 -1.901 65.326 1.00 59.70 968 CYS A CA 1
ATOM 2543 C C . CYS A 1 358 ? 1.968 -1.500 65.539 1.00 59.11 968 CYS A C 1
ATOM 2544 O O . CYS A 1 358 ? 1.645 -1.036 66.636 1.00 62.14 968 CYS A O 1
ATOM 2547 N N . ASP A 1 359 ? 1.111 -1.728 64.550 1.00 59.93 969 ASP A N 1
ATOM 2548 C CA . ASP A 1 359 ? -0.350 -1.844 64.772 1.00 60.12 969 ASP A CA 1
ATOM 2549 C C . ASP A 1 359 ? -0.587 -3.096 65.619 1.00 58.52 969 ASP A C 1
ATOM 2550 O O . ASP A 1 359 ? 0.380 -3.823 65.900 1.00 56.82 969 ASP A O 1
ATOM 2555 N N . MET A 1 360 ? -1.838 -3.324 66.007 1.00 59.40 970 MET A N 1
ATOM 2556 C CA . MET A 1 360 ? -2.318 -4.580 66.634 1.00 58.76 970 MET A CA 1
ATOM 2557 C C . MET A 1 360 ? -3.138 -5.344 65.589 1.00 57.67 970 MET A C 1
ATOM 2558 O O . MET A 1 360 ? -3.811 -4.695 64.768 1.00 57.10 970 MET A O 1
ATOM 2563 N N . SER A 1 361 ? -3.093 -6.673 65.618 1.00 57.58 971 SER A N 1
ATOM 2564 C CA . SER A 1 361 ? -4.114 -7.523 64.959 1.00 57.89 971 SER A CA 1
ATOM 2565 C C . SER A 1 361 ? -5.481 -7.136 65.529 1.00 57.25 971 SER A C 1
ATOM 2566 O O . SER A 1 361 ? -5.520 -6.568 66.638 1.00 57.62 971 SER A O 1
ATOM 2569 N N . ALA A 1 362 ? -6.557 -7.442 64.809 1.00 55.85 972 ALA A N 1
ATOM 2570 C CA . ALA A 1 362 ? -7.942 -7.355 65.320 1.00 56.28 972 ALA A CA 1
ATOM 2571 C C . ALA A 1 362 ? -8.036 -8.136 66.640 1.00 56.77 972 ALA A C 1
ATOM 2572 O O . ALA A 1 362 ? -8.684 -7.638 67.579 1.00 58.98 972 ALA A O 1
ATOM 2574 N N . LEU A 1 363 ? -7.398 -9.311 66.708 1.00 55.07 973 LEU A N 1
ATOM 2575 C CA . LEU A 1 363 ? -7.397 -10.202 67.897 1.00 55.84 973 LEU A CA 1
ATOM 2576 C C . LEU A 1 363 ? -6.715 -9.478 69.058 1.00 54.80 973 LEU A C 1
ATOM 2577 O O . LEU A 1 363 ? -7.332 -9.379 70.132 1.00 57.46 973 LEU A O 1
ATOM 2582 N N . GLN A 1 364 ? -5.498 -8.980 68.833 1.00 55.58 974 GLN A N 1
ATOM 2583 C CA . GLN A 1 364 ? -4.722 -8.191 69.829 1.00 56.46 974 GLN A CA 1
ATOM 2584 C C . GLN A 1 364 ? -5.625 -7.126 70.456 1.00 58.28 974 GLN A C 1
ATOM 2585 O O . GLN A 1 364 ? -5.627 -7.030 71.693 1.00 59.97 974 GLN A O 1
ATOM 2591 N N . LYS A 1 365 ? -6.360 -6.367 69.633 1.00 59.21 975 LYS A N 1
ATOM 2592 C CA . LYS A 1 365 ? -7.266 -5.279 70.089 1.00 59.45 975 LYS A CA 1
ATOM 2593 C C . LYS A 1 365 ? -8.231 -5.830 71.147 1.00 59.06 975 LYS A C 1
ATOM 2594 O O . LYS A 1 365 ? -8.177 -5.350 72.297 1.00 58.11 975 LYS A O 1
ATOM 2600 N N . ILE A 1 366 ? -9.061 -6.807 70.765 1.00 59.24 976 ILE A N 1
ATOM 2601 C CA . ILE A 1 366 ? -10.181 -7.365 71.587 1.00 61.58 976 ILE A CA 1
ATOM 2602 C C . ILE A 1 366 ? -9.641 -7.897 72.925 1.00 60.30 976 ILE A C 1
ATOM 2603 O O . ILE A 1 366 ? -10.288 -7.641 73.960 1.00 59.51 976 ILE A O 1
ATOM 2608 N N . LEU A 1 367 ? -8.520 -8.623 72.905 1.00 58.34 977 LEU A N 1
ATOM 2609 C CA . LEU A 1 367 ? -7.858 -9.162 74.124 1.00 58.68 977 LEU A CA 1
ATOM 2610 C C . LEU A 1 367 ? -7.390 -7.999 75.000 1.00 55.48 977 LEU A C 1
ATOM 2611 O O . LEU A 1 367 ? -7.624 -8.061 76.218 1.00 56.18 977 LEU A O 1
ATOM 2616 N N . TYR A 1 368 ? -6.775 -6.980 74.390 1.00 55.75 978 TYR A N 1
ATOM 2617 C CA . TYR A 1 368 ? -6.243 -5.765 75.064 1.00 56.48 978 TYR A CA 1
ATOM 2618 C C . TYR A 1 368 ? -7.378 -5.038 75.790 1.00 58.19 978 TYR A C 1
ATOM 2619 O O . TYR A 1 368 ? -7.240 -4.772 77.000 1.00 58.82 978 TYR A O 1
ATOM 2628 N N . ARG A 1 369 ? -8.456 -4.720 75.065 1.00 60.29 979 ARG A N 1
ATOM 2629 C CA . ARG A 1 369 ? -9.641 -3.990 75.594 1.00 62.15 979 ARG A CA 1
ATOM 2630 C C . ARG A 1 369 ? -10.209 -4.744 76.801 1.00 62.23 979 ARG A C 1
ATOM 2631 O O . ARG A 1 369 ? -10.681 -4.069 77.732 1.00 64.36 979 ARG A O 1
ATOM 2639 N N . HIS A 1 370 ? -10.155 -6.082 76.776 1.00 63.85 980 HIS A N 1
ATOM 2640 C CA . HIS A 1 370 ? -10.687 -6.991 77.828 1.00 65.37 980 HIS A CA 1
ATOM 2641 C C . HIS A 1 370 ? -9.851 -6.883 79.105 1.00 64.34 980 HIS A C 1
ATOM 2642 O O . HIS A 1 370 ? -10.437 -6.632 80.164 1.00 61.69 980 HIS A O 1
ATOM 2649 N N . MET A 1 371 ? -8.536 -7.080 78.995 1.00 69.09 981 MET A N 1
ATOM 2650 C CA . MET A 1 371 ? -7.578 -7.059 80.134 1.00 73.80 981 MET A CA 1
ATOM 2651 C C . MET A 1 371 ? -7.434 -5.632 80.680 1.00 74.69 981 MET A C 1
ATOM 2652 O O . MET A 1 371 ? -6.993 -5.498 81.836 1.00 78.66 981 MET A O 1
ATOM 2657 N N . GLN A 1 372 ? -7.752 -4.611 79.876 1.00 75.11 982 GLN A N 1
ATOM 2658 C CA . GLN A 1 372 ? -7.702 -3.180 80.286 1.00 75.41 982 GLN A CA 1
ATOM 2659 C C . GLN A 1 372 ? -8.877 -2.902 81.229 1.00 76.85 982 GLN A C 1
ATOM 2660 O O . GLN A 1 372 ? -8.623 -2.568 82.403 1.00 76.71 982 GLN A O 1
ATOM 2666 N N . ALA A 1 373 ? -10.109 -3.078 80.734 1.00 79.22 983 ALA A N 1
ATOM 2667 C CA . ALA A 1 373 ? -11.376 -2.741 81.431 1.00 78.00 983 ALA A CA 1
ATOM 2668 C C . ALA A 1 373 ? -11.783 -3.866 82.392 1.00 75.45 983 ALA A C 1
ATOM 2669 O O . ALA A 1 373 ? -12.957 -3.882 82.800 1.00 71.47 983 ALA A O 1
ATOM 2671 N N . LYS A 1 374 ? -10.861 -4.783 82.713 1.00 80.33 984 LYS A N 1
ATOM 2672 C CA . LYS A 1 374 ? -10.982 -5.768 83.825 1.00 84.33 984 LYS A CA 1
ATOM 2673 C C . LYS A 1 374 ? -10.222 -5.230 85.043 1.00 85.18 984 LYS A C 1
ATOM 2674 O O . LYS A 1 374 ? -10.740 -5.383 86.166 1.00 89.14 984 LYS A O 1
ATOM 2680 N N . GLY A 1 375 ? -9.049 -4.618 84.827 1.00 84.67 985 GLY A N 1
ATOM 2681 C CA . GLY A 1 375 ? -8.281 -3.904 85.869 1.00 85.39 985 GLY A CA 1
ATOM 2682 C C . GLY A 1 375 ? -9.009 -2.648 86.323 1.00 86.41 985 GLY A C 1
ATOM 2683 O O . GLY A 1 375 ? -9.023 -2.399 87.549 1.00 89.24 985 GLY A O 1
ATOM 2684 N N . ALA A 1 392 ? -0.381 -1.880 94.806 1.00 110.81 1002 ALA A N 1
ATOM 2685 C CA . ALA A 1 392 ? -0.804 -3.284 94.584 1.00 114.27 1002 ALA A CA 1
ATOM 2686 C C . ALA A 1 392 ? 0.112 -3.950 93.547 1.00 117.23 1002 ALA A C 1
ATOM 2687 O O . ALA A 1 392 ? 0.658 -3.235 92.678 1.00 111.37 1002 ALA A O 1
ATOM 2689 N N . LYS A 1 393 ? 0.285 -5.272 93.659 1.00 120.91 1003 LYS A N 1
ATOM 2690 C CA . LYS A 1 393 ? 0.997 -6.129 92.671 1.00 121.36 1003 LYS A CA 1
ATOM 2691 C C . LYS A 1 393 ? -0.045 -6.856 91.807 1.00 115.09 1003 LYS A C 1
ATOM 2692 O O . LYS A 1 393 ? 0.328 -7.798 91.069 1.00 113.84 1003 LYS A O 1
ATOM 2698 N N . THR A 1 394 ? -1.311 -6.429 91.899 1.00 110.57 1004 THR A N 1
ATOM 2699 C CA . THR A 1 394 ? -2.413 -6.748 90.950 1.00 106.83 1004 THR A CA 1
ATOM 2700 C C . THR A 1 394 ? -2.204 -5.951 89.659 1.00 101.50 1004 THR A C 1
ATOM 2701 O O . THR A 1 394 ? -2.315 -6.553 88.579 1.00 105.95 1004 THR A O 1
ATOM 2705 N N . LEU A 1 395 ? -1.931 -4.647 89.784 1.00 96.26 1005 LEU A N 1
ATOM 2706 C CA . LEU A 1 395 ? -1.590 -3.734 88.658 1.00 90.81 1005 LEU A CA 1
ATOM 2707 C C . LEU A 1 395 ? -0.368 -4.291 87.924 1.00 88.35 1005 LEU A C 1
ATOM 2708 O O . LEU A 1 395 ? -0.455 -4.500 86.702 1.00 87.11 1005 LEU A O 1
ATOM 2713 N N . MET A 1 396 ? 0.723 -4.513 88.664 1.00 87.38 1006 MET A N 1
ATOM 2714 C CA . MET A 1 396 ? 1.982 -5.117 88.158 1.00 86.56 1006 MET A CA 1
ATOM 2715 C C . MET A 1 396 ? 1.616 -6.299 87.251 1.00 83.98 1006 MET A C 1
ATOM 2716 O O . MET A 1 396 ? 2.240 -6.428 86.186 1.00 88.93 1006 MET A O 1
ATOM 2721 N N . ASN A 1 397 ? 0.608 -7.089 87.647 1.00 79.48 1007 ASN A N 1
ATOM 2722 C CA . ASN A 1 397 ? 0.123 -8.300 86.925 1.00 77.95 1007 ASN A CA 1
ATOM 2723 C C . ASN A 1 397 ? -0.636 -7.897 85.652 1.00 77.09 1007 ASN A C 1
ATOM 2724 O O . ASN A 1 397 ? -0.407 -8.538 84.608 1.00 89.29 1007 ASN A O 1
ATOM 2729 N N . THR A 1 398 ? -1.514 -6.892 85.719 1.00 71.87 1008 THR A N 1
ATOM 2730 C CA . THR A 1 398 ? -2.308 -6.397 84.558 1.00 67.95 1008 THR A CA 1
ATOM 2731 C C . THR A 1 398 ? -1.356 -5.890 83.465 1.00 66.82 1008 THR A C 1
ATOM 2732 O O . THR A 1 398 ? -1.704 -6.030 82.281 1.00 65.52 1008 THR A O 1
ATOM 2736 N N . ILE A 1 399 ? -0.198 -5.343 83.846 1.00 64.63 1009 ILE A N 1
ATOM 2737 C CA . ILE A 1 399 ? 0.855 -4.863 82.902 1.00 65.75 1009 ILE A CA 1
ATOM 2738 C C . ILE A 1 399 ? 1.577 -6.067 82.275 1.00 65.60 1009 ILE A C 1
ATOM 2739 O O . ILE A 1 399 ? 2.039 -5.922 81.127 1.00 66.21 1009 ILE A O 1
ATOM 2744 N N . MET A 1 400 ? 1.670 -7.206 82.973 1.00 65.16 1010 MET A N 1
ATOM 2745 C CA . MET A 1 400 ? 2.235 -8.464 82.408 1.00 69.24 1010 MET A CA 1
ATOM 2746 C C . MET A 1 400 ? 1.340 -8.967 81.268 1.00 65.81 1010 MET A C 1
ATOM 2747 O O . MET A 1 400 ? 1.881 -9.248 80.181 1.00 64.44 1010 MET A O 1
ATOM 2752 N N . GLN A 1 401 ? 0.028 -9.061 81.504 1.00 63.89 1011 GLN A N 1
ATOM 2753 C CA . GLN A 1 401 ? -0.957 -9.619 80.534 1.00 62.88 1011 GLN A CA 1
ATOM 2754 C C . GLN A 1 401 ? -1.013 -8.736 79.277 1.00 61.67 1011 GLN A C 1
ATOM 2755 O O . GLN A 1 401 ? -1.059 -9.301 78.162 1.00 62.77 1011 GLN A O 1
ATOM 2761 N N . LEU A 1 402 ? -1.005 -7.408 79.440 1.00 60.40 1012 LEU A N 1
ATOM 2762 C CA . LEU A 1 402 ? -1.042 -6.437 78.310 1.00 60.86 1012 LEU A CA 1
ATOM 2763 C C . LEU A 1 402 ? 0.242 -6.560 77.472 1.00 60.60 1012 LEU A C 1
ATOM 2764 O O . LEU A 1 402 ? 0.144 -6.413 76.243 1.00 57.77 1012 LEU A O 1
ATOM 2769 N N . ARG A 1 403 ? 1.388 -6.846 78.102 1.00 62.93 1013 ARG A N 1
ATOM 2770 C CA . ARG A 1 403 ? 2.687 -7.075 77.407 1.00 63.54 1013 ARG A CA 1
ATOM 2771 C C . ARG A 1 403 ? 2.632 -8.370 76.586 1.00 62.59 1013 ARG A C 1
ATOM 2772 O O . ARG A 1 403 ? 3.240 -8.395 75.498 1.00 65.43 1013 ARG A O 1
ATOM 2780 N N . LYS A 1 404 ? 1.960 -9.410 77.090 1.00 60.23 1014 LYS A N 1
ATOM 2781 C CA . LYS A 1 404 ? 1.852 -10.724 76.399 1.00 61.24 1014 LYS A CA 1
ATOM 2782 C C . LYS A 1 404 ? 1.040 -10.550 75.112 1.00 59.08 1014 LYS A C 1
ATOM 2783 O O . LYS A 1 404 ? 1.423 -11.150 74.093 1.00 60.22 1014 LYS A O 1
ATOM 2789 N N . ILE A 1 405 ? -0.027 -9.751 75.164 1.00 56.29 1015 ILE A N 1
ATOM 2790 C CA . ILE A 1 405 ? -0.942 -9.495 74.013 1.00 57.50 1015 ILE A CA 1
ATOM 2791 C C . ILE A 1 405 ? -0.149 -8.801 72.893 1.00 60.64 1015 ILE A C 1
ATOM 2792 O O . ILE A 1 405 ? -0.122 -9.330 71.762 1.00 61.88 1015 ILE A O 1
ATOM 2797 N N . CYS A 1 406 ? 0.481 -7.663 73.201 1.00 62.12 1016 CYS A N 1
ATOM 2798 C CA . CYS A 1 406 ? 1.358 -6.890 72.279 1.00 58.90 1016 CYS A CA 1
ATOM 2799 C C . CYS A 1 406 ? 2.434 -7.815 71.704 1.00 57.13 1016 CYS A C 1
ATOM 2800 O O . CYS A 1 406 ? 2.761 -7.653 70.521 1.00 58.00 1016 CYS A O 1
ATOM 2803 N N . ASN A 1 407 ? 2.945 -8.746 72.518 1.00 55.37 1017 ASN A N 1
ATOM 2804 C CA . ASN A 1 407 ? 3.957 -9.762 72.118 1.00 54.41 1017 ASN A CA 1
ATOM 2805 C C . ASN A 1 407 ? 3.321 -10.767 71.147 1.00 50.03 1017 ASN A C 1
ATOM 2806 O O . ASN A 1 407 ? 3.783 -10.833 69.999 1.00 47.78 1017 ASN A O 1
ATOM 2811 N N . HIS A 1 408 ? 2.309 -11.523 71.583 1.00 48.91 1018 HIS A N 1
ATOM 2812 C CA . HIS A 1 408 ? 1.566 -12.491 70.725 1.00 49.16 1018 HIS A CA 1
ATOM 2813 C C . HIS A 1 408 ? 0.285 -12.967 71.411 1.00 48.40 1018 HIS A C 1
ATOM 2814 O O . HIS A 1 408 ? 0.334 -13.434 72.548 1.00 46.57 1018 HIS A O 1
ATOM 2821 N N . PRO A 1 409 ? -0.895 -12.870 70.751 1.00 49.57 1019 PRO A N 1
ATOM 2822 C CA . PRO A 1 409 ? -2.129 -13.459 71.279 1.00 52.12 1019 PRO A CA 1
ATOM 2823 C C . PRO A 1 409 ? -2.104 -14.981 71.497 1.00 53.55 1019 PRO A C 1
ATOM 2824 O O . PRO A 1 409 ? -2.814 -15.434 72.378 1.00 56.22 1019 PRO A O 1
ATOM 2828 N N . TYR A 1 410 ? -1.319 -15.727 70.707 1.00 52.78 1020 TYR A N 1
ATOM 2829 C CA . TYR A 1 410 ? -1.212 -17.210 70.795 1.00 51.48 1020 TYR A CA 1
ATOM 2830 C C . TYR A 1 410 ? -0.283 -17.627 71.947 1.00 52.73 1020 TYR A C 1
ATOM 2831 O O . TYR A 1 410 ? -0.053 -18.839 72.086 1.00 56.30 1020 TYR A O 1
ATOM 2840 N N . MET A 1 411 ? 0.226 -16.687 72.752 1.00 53.12 1021 MET A N 1
ATOM 2841 C CA . MET A 1 411 ? 0.825 -17.007 74.075 1.00 56.20 1021 MET A CA 1
ATOM 2842 C C . MET A 1 411 ? -0.268 -17.644 74.942 1.00 61.06 1021 MET A C 1
ATOM 2843 O O . MET A 1 411 ? 0.036 -18.616 75.666 1.00 63.93 1021 MET A O 1
ATOM 2848 N N . PHE A 1 412 ? -1.502 -17.136 74.827 1.00 63.09 1022 PHE A N 1
ATOM 2849 C CA . PHE A 1 412 ? -2.727 -17.718 75.435 1.00 63.10 1022 PHE A CA 1
ATOM 2850 C C . PHE A 1 412 ? -3.105 -18.979 74.657 1.00 67.21 1022 PHE A C 1
ATOM 2851 O O . PHE A 1 412 ? -3.674 -18.867 73.561 1.00 64.90 1022 PHE A O 1
ATOM 2859 N N . GLN A 1 413 ? -2.778 -20.145 75.218 1.00 77.07 1023 GLN A N 1
ATOM 2860 C CA . GLN A 1 413 ? -2.830 -21.461 74.521 1.00 85.63 1023 GLN A CA 1
ATOM 2861 C C . GLN A 1 413 ? -4.245 -21.711 73.982 1.00 80.86 1023 GLN A C 1
ATOM 2862 O O . GLN A 1 413 ? -4.357 -22.159 72.833 1.00 79.83 1023 GLN A O 1
ATOM 2868 N N . HIS A 1 414 ? -5.277 -21.410 74.776 1.00 77.89 1024 HIS A N 1
ATOM 2869 C CA . HIS A 1 414 ? -6.695 -21.755 74.484 1.00 75.17 1024 HIS A CA 1
ATOM 2870 C C . HIS A 1 414 ? -7.242 -20.842 73.381 1.00 69.45 1024 HIS A C 1
ATOM 2871 O O . HIS A 1 414 ? -8.213 -21.249 72.723 1.00 63.91 1024 HIS A O 1
ATOM 2878 N N . ILE A 1 415 ? -6.643 -19.660 73.187 1.00 69.75 1025 ILE A N 1
ATOM 2879 C CA . ILE A 1 415 ? -6.989 -18.699 72.092 1.00 68.22 1025 ILE A CA 1
ATOM 2880 C C . ILE A 1 415 ? -6.446 -19.262 70.771 1.00 67.07 1025 ILE A C 1
ATOM 2881 O O . ILE A 1 415 ? -7.175 -19.208 69.754 1.00 63.87 1025 ILE A O 1
ATOM 2886 N N . GLU A 1 416 ? -5.207 -19.769 70.794 1.00 68.50 1026 GLU A N 1
ATOM 2887 C CA . GLU A 1 416 ? -4.494 -20.333 69.616 1.00 68.81 1026 GLU A CA 1
ATOM 2888 C C . GLU A 1 416 ? -5.268 -21.544 69.090 1.00 64.72 1026 GLU A C 1
ATOM 2889 O O . GLU A 1 416 ? -5.469 -21.618 67.874 1.00 62.55 1026 GLU A O 1
ATOM 2895 N N . GLU A 1 417 ? -5.693 -22.436 69.989 1.00 65.45 1027 GLU A N 1
ATOM 2896 C CA . GLU A 1 417 ? -6.314 -23.748 69.658 1.00 67.95 1027 GLU A CA 1
ATOM 2897 C C . GLU A 1 417 ? -7.662 -23.531 68.959 1.00 66.92 1027 GLU A C 1
ATOM 2898 O O . GLU A 1 417 ? -7.912 -24.210 67.950 1.00 64.15 1027 GLU A O 1
ATOM 2904 N N . SER A 1 418 ? -8.485 -22.614 69.475 1.00 68.74 1028 SER A N 1
ATOM 2905 C CA . SER A 1 418 ? -9.860 -22.325 68.988 1.00 69.58 1028 SER A CA 1
ATOM 2906 C C . SER A 1 418 ? -9.807 -21.596 67.640 1.00 69.04 1028 SER A C 1
ATOM 2907 O O . SER A 1 418 ? -10.718 -21.823 66.822 1.00 71.54 1028 SER A O 1
ATOM 2910 N N . PHE A 1 419 ? -8.786 -20.759 67.419 1.00 67.89 1029 PHE A N 1
ATOM 2911 C CA . PHE A 1 419 ? -8.596 -19.963 66.174 1.00 66.31 1029 PHE A CA 1
ATOM 2912 C C . PHE A 1 419 ? -8.126 -20.870 65.030 1.00 68.03 1029 PHE A C 1
ATOM 2913 O O . PHE A 1 419 ? -8.585 -20.677 63.892 1.00 61.80 1029 PHE A O 1
ATOM 2921 N N . ALA A 1 420 ? -7.237 -21.821 65.326 1.00 71.92 1030 ALA A N 1
ATOM 2922 C CA . ALA A 1 420 ? -6.759 -22.861 64.386 1.00 71.32 1030 ALA A CA 1
ATOM 2923 C C . ALA A 1 420 ? -7.956 -23.651 63.843 1.00 73.18 1030 ALA A C 1
ATOM 2924 O O . ALA A 1 420 ? -7.968 -23.898 62.629 1.00 79.36 1030 ALA A O 1
ATOM 2926 N N . GLU A 1 421 ? -8.929 -24.007 64.695 1.00 73.74 1031 GLU A N 1
ATOM 2927 C CA . GLU A 1 421 ? -10.169 -24.737 64.289 1.00 79.62 1031 GLU A CA 1
ATOM 2928 C C . GLU A 1 421 ? -10.871 -23.957 63.167 1.00 82.08 1031 GLU A C 1
ATOM 2929 O O . GLU A 1 421 ? -11.355 -24.593 62.203 1.00 85.48 1031 GLU A O 1
ATOM 2935 N N . HIS A 1 422 ? -10.907 -22.626 63.301 1.00 81.26 1032 HIS A N 1
ATOM 2936 C CA . HIS A 1 422 ? -11.658 -21.671 62.441 1.00 79.48 1032 HIS A CA 1
ATOM 2937 C C . HIS A 1 422 ? -10.813 -21.254 61.228 1.00 75.93 1032 HIS A C 1
ATOM 2938 O O . HIS A 1 422 ? -11.417 -20.945 60.184 1.00 75.02 1032 HIS A O 1
ATOM 2945 N N . LEU A 1 423 ? -9.480 -21.251 61.356 1.00 75.55 1033 LEU A N 1
ATOM 2946 C CA . LEU A 1 423 ? -8.526 -20.874 60.272 1.00 75.77 1033 LEU A CA 1
ATOM 2947 C C . LEU A 1 423 ? -8.307 -22.049 59.308 1.00 72.99 1033 LEU A C 1
ATOM 2948 O O . LEU A 1 423 ? -7.708 -21.808 58.242 1.00 68.17 1033 LEU A O 1
ATOM 2953 N N . GLY A 1 424 ? -8.749 -23.261 59.678 1.00 74.61 1034 GLY A N 1
ATOM 2954 C CA . GLY A 1 424 ? -8.766 -24.462 58.814 1.00 72.90 1034 GLY A CA 1
ATOM 2955 C C . GLY A 1 424 ? -7.751 -25.522 59.225 1.00 71.67 1034 GLY A C 1
ATOM 2956 O O . GLY A 1 424 ? -7.452 -26.379 58.381 1.00 72.79 1034 GLY A O 1
ATOM 2957 N N . TYR A 1 425 ? -7.250 -25.474 60.467 1.00 70.64 1035 TYR A N 1
ATOM 2958 C CA . TYR A 1 425 ? -6.316 -26.460 61.081 1.00 66.87 1035 TYR A CA 1
ATOM 2959 C C . TYR A 1 425 ? -7.099 -27.364 62.044 1.00 65.46 1035 TYR A C 1
ATOM 2960 O O . TYR A 1 425 ? -7.449 -26.905 63.146 1.00 64.58 1035 TYR A O 1
ATOM 2969 N N . SER A 1 426 ? -7.390 -28.604 61.637 1.00 68.39 1036 SER A N 1
ATOM 2970 C CA . SER A 1 426 ? -8.007 -29.654 62.495 1.00 65.13 1036 SER A CA 1
ATOM 2971 C C . SER A 1 426 ? -7.080 -29.942 63.679 1.00 65.12 1036 SER A C 1
ATOM 2972 O O . SER A 1 426 ? -7.584 -30.013 64.813 1.00 66.98 1036 SER A O 1
ATOM 2975 N N . ASN A 1 427 ? -5.781 -30.095 63.402 1.00 66.43 1037 ASN A N 1
ATOM 2976 C CA . ASN A 1 427 ? -4.729 -30.463 64.391 1.00 68.46 1037 ASN A CA 1
ATOM 2977 C C . ASN A 1 427 ? -4.748 -29.485 65.579 1.00 70.76 1037 ASN A C 1
ATOM 2978 O O . ASN A 1 427 ? -4.577 -29.961 66.729 1.00 66.59 1037 ASN A O 1
ATOM 2983 N N . GLY A 1 428 ? -4.993 -28.190 65.337 1.00 73.01 1038 GLY A N 1
ATOM 2984 C CA . GLY A 1 428 ? -5.054 -27.156 66.390 1.00 71.43 1038 GLY A CA 1
ATOM 2985 C C . GLY A 1 428 ? -3.700 -26.515 66.649 1.00 71.76 1038 GLY A C 1
ATOM 2986 O O . GLY A 1 428 ? -3.558 -25.868 67.701 1.00 75.21 1038 GLY A O 1
ATOM 2987 N N . VAL A 1 429 ? -2.739 -26.685 65.731 1.00 70.73 1039 VAL A N 1
ATOM 2988 C CA . VAL A 1 429 ? -1.392 -26.034 65.783 1.00 70.43 1039 VAL A CA 1
ATOM 2989 C C . VAL A 1 429 ? -1.249 -25.095 64.576 1.00 71.69 1039 VAL A C 1
ATOM 2990 O O . VAL A 1 429 ? -1.196 -25.585 63.427 1.00 64.84 1039 VAL A O 1
ATOM 2994 N N . ILE A 1 430 ? -1.207 -23.784 64.849 1.00 74.98 1040 ILE A N 1
ATOM 2995 C CA . ILE A 1 430 ? -1.078 -22.693 63.836 1.00 75.34 1040 ILE A CA 1
ATOM 2996 C C . ILE A 1 430 ? 0.332 -22.773 63.243 1.00 73.37 1040 ILE A C 1
ATOM 2997 O O . ILE A 1 430 ? 1.280 -23.052 64.019 1.00 68.55 1040 ILE A O 1
ATOM 3002 N N . ASN A 1 431 ? 0.458 -22.548 61.928 1.00 72.55 1041 ASN A N 1
ATOM 3003 C CA . ASN A 1 431 ? 1.759 -22.585 61.207 1.00 72.58 1041 ASN A CA 1
ATOM 3004 C C . ASN A 1 431 ? 1.708 -21.627 60.010 1.00 72.51 1041 ASN A C 1
ATOM 3005 O O . ASN A 1 431 ? 0.674 -20.949 59.802 1.00 67.22 1041 ASN A O 1
ATOM 3010 N N . GLY A 1 432 ? 2.840 -21.521 59.307 1.00 75.05 1042 GLY A N 1
ATOM 3011 C CA . GLY A 1 432 ? 3.039 -20.654 58.130 1.00 71.58 1042 GLY A CA 1
ATOM 3012 C C . GLY A 1 432 ? 3.034 -19.182 58.504 1.00 70.84 1042 GLY A C 1
ATOM 3013 O O . GLY A 1 432 ? 3.646 -18.813 59.535 1.00 65.71 1042 GLY A O 1
ATOM 3014 N N . ALA A 1 433 ? 2.360 -18.369 57.687 1.00 71.90 1043 ALA A N 1
ATOM 3015 C CA . ALA A 1 433 ? 2.228 -16.901 57.840 1.00 70.12 1043 ALA A CA 1
ATOM 3016 C C . ALA A 1 433 ? 1.366 -16.574 59.064 1.00 68.79 1043 ALA A C 1
ATOM 3017 O O . ALA A 1 433 ? 1.687 -15.596 59.761 1.00 74.49 1043 ALA A O 1
ATOM 3019 N N . GLU A 1 434 ? 0.325 -17.375 59.316 1.00 66.70 1044 GLU A N 1
ATOM 3020 C CA . GLU A 1 434 ? -0.690 -17.145 60.380 1.00 65.73 1044 GLU A CA 1
ATOM 3021 C C . GLU A 1 434 ? -0.014 -16.904 61.734 1.00 66.96 1044 GLU A C 1
ATOM 3022 O O . GLU A 1 434 ? -0.681 -16.307 62.607 1.00 67.81 1044 GLU A O 1
ATOM 3028 N N . LEU A 1 435 ? 1.231 -17.371 61.906 1.00 66.59 1045 LEU A N 1
ATOM 3029 C CA . LEU A 1 435 ? 2.078 -17.086 63.098 1.00 68.82 1045 LEU A CA 1
ATOM 3030 C C . LEU A 1 435 ? 2.260 -15.576 63.249 1.00 61.51 1045 LEU A C 1
ATOM 3031 O O . LEU A 1 435 ? 1.903 -15.057 64.313 1.00 62.14 1045 LEU A O 1
ATOM 3036 N N . TYR A 1 436 ? 2.793 -14.915 62.219 1.00 58.39 1046 TYR A N 1
ATOM 3037 C CA . TYR A 1 436 ? 3.137 -13.466 62.234 1.00 56.45 1046 TYR A CA 1
ATOM 3038 C C . TYR A 1 436 ? 1.880 -12.600 62.039 1.00 54.42 1046 TYR A C 1
ATOM 3039 O O . TYR A 1 436 ? 1.903 -11.447 62.505 1.00 52.89 1046 TYR A O 1
ATOM 3048 N N . ARG A 1 437 ? 0.828 -13.124 61.397 1.00 53.31 1047 ARG A N 1
ATOM 3049 C CA . ARG A 1 437 ? -0.389 -12.353 61.012 1.00 54.05 1047 ARG A CA 1
ATOM 3050 C C . ARG A 1 437 ? -1.179 -11.907 62.250 1.00 54.76 1047 ARG A C 1
ATOM 3051 O O . ARG A 1 437 ? -1.927 -10.918 62.135 1.00 57.86 1047 ARG A O 1
ATOM 3059 N N . ALA A 1 438 ? -1.040 -12.615 63.374 1.00 52.37 1048 ALA A N 1
ATOM 3060 C CA . ALA A 1 438 ? -1.841 -12.416 64.604 1.00 50.36 1048 ALA A CA 1
ATOM 3061 C C . ALA A 1 438 ? -1.165 -11.406 65.538 1.00 46.84 1048 ALA A C 1
ATOM 3062 O O . ALA A 1 438 ? -1.784 -11.053 66.552 1.00 46.11 1048 ALA A O 1
ATOM 3064 N N . SER A 1 439 ? 0.056 -10.968 65.228 1.00 47.67 1049 SER A N 1
ATOM 3065 C CA . SER A 1 439 ? 0.832 -10.016 66.065 1.00 50.55 1049 SER A CA 1
ATOM 3066 C C . SER A 1 439 ? 1.485 -8.935 65.199 1.00 52.36 1049 SER A C 1
ATOM 3067 O O . SER A 1 439 ? 2.315 -9.285 64.327 1.00 53.82 1049 SER A O 1
ATOM 3070 N N . GLY A 1 440 ? 1.145 -7.672 65.467 1.00 50.09 1050 GLY A N 1
ATOM 3071 C CA . GLY A 1 440 ? 1.794 -6.496 64.866 1.00 50.26 1050 GLY A CA 1
ATOM 3072 C C . GLY A 1 440 ? 3.304 -6.629 64.889 1.00 50.50 1050 GLY A C 1
ATOM 3073 O O . GLY A 1 440 ? 3.919 -6.400 63.823 1.00 47.85 1050 GLY A O 1
ATOM 3074 N N . LYS A 1 441 ? 3.871 -7.008 66.046 1.00 51.36 1051 LYS A N 1
ATOM 3075 C CA . LYS A 1 441 ? 5.340 -7.035 66.300 1.00 53.78 1051 LYS A CA 1
ATOM 3076 C C . LYS A 1 441 ? 6.010 -8.136 65.475 1.00 55.20 1051 LYS A C 1
ATOM 3077 O O . LYS A 1 441 ? 7.099 -7.873 64.922 1.00 53.72 1051 LYS A O 1
ATOM 3083 N N . PHE A 1 442 ? 5.405 -9.325 65.419 1.00 55.99 1052 PHE A N 1
ATOM 3084 C CA . PHE A 1 442 ? 5.932 -10.479 64.645 1.00 57.08 1052 PHE A CA 1
ATOM 3085 C C . PHE A 1 442 ? 5.857 -10.154 63.148 1.00 53.91 1052 PHE A C 1
ATOM 3086 O O . PHE A 1 442 ? 6.839 -10.434 62.435 1.00 55.72 1052 PHE A O 1
ATOM 3094 N N . GLU A 1 443 ? 4.752 -9.555 62.696 1.00 51.21 1053 GLU A N 1
ATOM 3095 C CA . GLU A 1 443 ? 4.537 -9.159 61.276 1.00 50.92 1053 GLU A CA 1
ATOM 3096 C C . GLU A 1 443 ? 5.602 -8.135 60.853 1.00 50.65 1053 GLU A C 1
ATOM 3097 O O . GLU A 1 443 ? 6.120 -8.251 59.723 1.00 47.64 1053 GLU A O 1
ATOM 3103 N N . LEU A 1 444 ? 5.916 -7.170 61.726 1.00 51.25 1054 LEU A N 1
ATOM 3104 C CA . LEU A 1 444 ? 6.946 -6.121 61.489 1.00 50.54 1054 LEU A CA 1
ATOM 3105 C C . LEU A 1 444 ? 8.336 -6.764 61.448 1.00 50.46 1054 LEU A C 1
ATOM 3106 O O . LEU A 1 444 ? 9.085 -6.460 60.502 1.00 51.37 1054 LEU A O 1
ATOM 3111 N N . LEU A 1 445 ? 8.660 -7.604 62.439 1.00 49.47 1055 LEU A N 1
ATOM 3112 C CA . LEU A 1 445 ? 9.935 -8.375 62.517 1.00 49.23 1055 LEU A CA 1
ATOM 3113 C C . LEU A 1 445 ? 10.164 -9.156 61.214 1.00 48.93 1055 LEU A C 1
ATOM 3114 O O . LEU A 1 445 ? 11.330 -9.241 60.783 1.00 46.62 1055 LEU A O 1
ATOM 3119 N N . ASP A 1 446 ? 9.094 -9.694 60.618 1.00 48.96 1056 ASP A N 1
ATOM 3120 C CA . ASP A 1 446 ? 9.129 -10.447 59.336 1.00 49.36 1056 ASP A CA 1
ATOM 3121 C C . ASP A 1 446 ? 9.591 -9.531 58.192 1.00 49.52 1056 ASP A C 1
ATOM 3122 O O . ASP A 1 446 ? 10.016 -10.082 57.158 1.00 50.79 1056 ASP A O 1
ATOM 3127 N N . ARG A 1 447 ? 9.507 -8.202 58.355 1.00 48.06 1057 ARG A N 1
ATOM 3128 C CA . ARG A 1 447 ? 9.949 -7.204 57.338 1.00 47.61 1057 ARG A CA 1
ATOM 3129 C C . ARG A 1 447 ? 11.317 -6.615 57.705 1.00 48.66 1057 ARG A C 1
ATOM 3130 O O . ARG A 1 447 ? 11.789 -5.752 56.946 1.00 50.35 1057 ARG A O 1
ATOM 3138 N N . ILE A 1 448 ? 11.927 -7.063 58.809 1.00 49.82 1058 ILE A N 1
ATOM 3139 C CA . ILE A 1 448 ? 13.276 -6.618 59.279 1.00 49.17 1058 ILE A CA 1
ATOM 3140 C C . ILE A 1 448 ? 14.291 -7.730 58.971 1.00 50.13 1058 ILE A C 1
ATOM 3141 O O . ILE A 1 448 ? 15.275 -7.459 58.252 1.00 50.43 1058 ILE A O 1
ATOM 3146 N N . LEU A 1 449 ? 14.051 -8.940 59.490 1.00 50.44 1059 LEU A N 1
ATOM 3147 C CA . LEU A 1 449 ? 15.052 -10.037 59.567 1.00 52.14 1059 LEU A CA 1
ATOM 3148 C C . LEU A 1 449 ? 15.457 -10.495 58.165 1.00 55.52 1059 LEU A C 1
ATOM 3149 O O . LEU A 1 449 ? 16.649 -10.506 57.862 1.00 61.84 1059 LEU A O 1
ATOM 3154 N N . PRO A 1 450 ? 14.525 -10.874 57.253 1.00 53.85 1060 PRO A N 1
ATOM 3155 C CA . PRO A 1 450 ? 14.920 -11.248 55.895 1.00 51.82 1060 PRO A CA 1
ATOM 3156 C C . PRO A 1 450 ? 15.919 -10.234 55.323 1.00 52.94 1060 PRO A C 1
ATOM 3157 O O . PRO A 1 450 ? 16.962 -10.654 54.861 1.00 55.87 1060 PRO A O 1
ATOM 3161 N N . LYS A 1 451 ? 15.593 -8.939 55.418 1.00 52.71 1061 LYS A N 1
ATOM 3162 C CA . LYS A 1 451 ? 16.430 -7.830 54.890 1.00 51.34 1061 LYS A CA 1
ATOM 3163 C C . LYS A 1 451 ? 17.817 -7.919 55.531 1.00 49.89 1061 LYS A C 1
ATOM 3164 O O . LYS A 1 451 ? 18.804 -7.976 54.780 1.00 50.91 1061 LYS A O 1
ATOM 3170 N N . LEU A 1 452 ? 17.884 -7.966 56.861 1.00 49.06 1062 LEU A N 1
ATOM 3171 C CA . LEU A 1 452 ? 19.170 -8.038 57.601 1.00 52.75 1062 LEU A CA 1
ATOM 3172 C C . LEU A 1 452 ? 19.970 -9.254 57.115 1.00 54.85 1062 LEU A C 1
ATOM 3173 O O . LEU A 1 452 ? 21.187 -9.110 56.932 1.00 55.91 1062 LEU A O 1
ATOM 3178 N N . ARG A 1 453 ? 19.315 -10.400 56.895 1.00 59.27 1063 ARG A N 1
ATOM 3179 C CA . ARG A 1 453 ? 19.989 -11.671 56.499 1.00 64.29 1063 ARG A CA 1
ATOM 3180 C C . ARG A 1 453 ? 20.572 -11.536 55.085 1.00 61.06 1063 ARG A C 1
ATOM 3181 O O . ARG A 1 453 ? 21.721 -11.972 54.881 1.00 58.54 1063 ARG A O 1
ATOM 3189 N N . ALA A 1 454 ? 19.804 -10.960 54.157 1.00 60.00 1064 ALA A N 1
ATOM 3190 C CA . ALA A 1 454 ? 20.185 -10.740 52.741 1.00 59.84 1064 ALA A CA 1
ATOM 3191 C C . ALA A 1 454 ? 21.442 -9.858 52.634 1.00 60.60 1064 ALA A C 1
ATOM 3192 O O . ALA A 1 454 ? 22.075 -9.882 51.564 1.00 63.82 1064 ALA A O 1
ATOM 3194 N N . THR A 1 455 ? 21.786 -9.099 53.681 1.00 58.57 1065 THR A N 1
ATOM 3195 C CA . THR A 1 455 ? 22.982 -8.212 53.728 1.00 59.19 1065 THR A CA 1
ATOM 3196 C C . THR A 1 45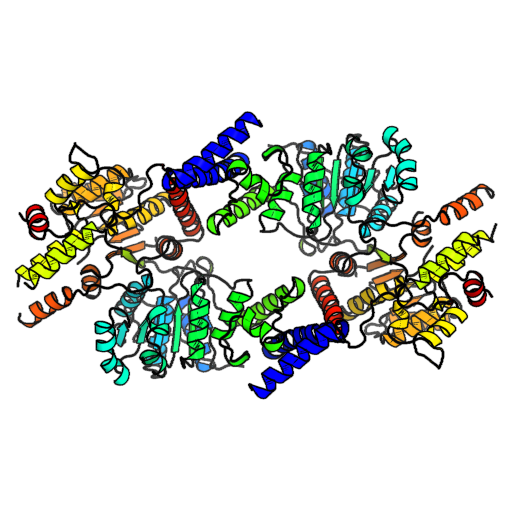5 ? 24.050 -8.821 54.656 1.00 60.77 1065 THR A C 1
ATOM 3197 O O . THR A 1 455 ? 25.009 -8.111 55.013 1.00 56.22 1065 THR A O 1
ATOM 3201 N N . ASN A 1 456 ? 23.905 -10.105 55.001 1.00 65.43 1066 ASN A N 1
ATOM 3202 C CA . ASN A 1 456 ? 24.872 -10.899 55.809 1.00 67.50 1066 ASN A CA 1
ATOM 3203 C C . ASN A 1 456 ? 25.126 -10.199 57.150 1.00 66.35 1066 ASN A C 1
ATOM 3204 O O . ASN A 1 456 ? 26.264 -10.284 57.638 1.00 69.74 1066 ASN A O 1
ATOM 3209 N N . HIS A 1 457 ? 24.113 -9.535 57.719 1.00 63.57 1067 HIS A N 1
ATOM 3210 C CA . HIS A 1 457 ? 24.167 -8.927 59.078 1.00 62.83 1067 HIS A CA 1
ATOM 3211 C C . HIS A 1 457 ? 23.762 -9.993 60.099 1.00 61.97 1067 HIS A C 1
ATOM 3212 O O . HIS A 1 457 ? 22.898 -10.823 59.781 1.00 66.04 1067 HIS A O 1
ATOM 3219 N N . ARG A 1 458 ? 24.387 -9.980 61.275 1.00 59.39 1068 ARG A N 1
ATOM 3220 C CA . ARG A 1 458 ? 24.189 -11.005 62.327 1.00 58.83 1068 ARG A CA 1
ATOM 3221 C C . ARG A 1 458 ? 23.514 -10.333 63.522 1.00 58.08 1068 ARG A C 1
ATOM 3222 O O . ARG A 1 458 ? 24.137 -9.459 64.151 1.00 62.37 1068 ARG A O 1
ATOM 3230 N N . VAL A 1 459 ? 22.271 -10.724 63.796 1.00 56.67 1069 VAL A N 1
ATOM 3231 C CA . VAL A 1 459 ? 21.354 -10.047 64.759 1.00 56.05 1069 VAL A CA 1
ATOM 3232 C C . VAL A 1 459 ? 21.580 -10.609 66.167 1.00 53.75 1069 VAL A C 1
ATOM 3233 O O . VAL A 1 459 ? 22.047 -11.754 66.282 1.00 58.78 1069 VAL A O 1
ATOM 3237 N N . LEU A 1 460 ? 21.271 -9.804 67.186 1.00 52.69 1070 LEU A N 1
ATOM 3238 C CA . LEU A 1 460 ? 21.108 -10.216 68.606 1.00 52.47 1070 LEU A CA 1
ATOM 3239 C C . LEU A 1 460 ? 19.713 -9.773 69.062 1.00 52.76 1070 LEU A C 1
ATOM 3240 O O . LEU A 1 460 ? 19.493 -8.546 69.163 1.00 50.39 1070 LEU A O 1
ATOM 3245 N N . LEU A 1 461 ? 18.808 -10.725 69.308 1.00 53.81 1071 LEU A N 1
ATOM 3246 C CA . LEU A 1 461 ? 17.375 -10.439 69.577 1.00 56.66 1071 LEU A CA 1
ATOM 3247 C C . LEU A 1 461 ? 17.038 -10.739 71.047 1.00 68.16 1071 LEU A C 1
ATOM 3248 O O . LEU A 1 461 ? 16.984 -11.935 71.412 1.00 74.54 1071 LEU A O 1
ATOM 3253 N N . PHE A 1 462 ? 16.824 -9.688 71.855 1.00 75.91 1072 PHE A N 1
ATOM 3254 C CA . PHE A 1 462 ? 16.426 -9.774 73.287 1.00 79.40 1072 PHE A CA 1
ATOM 3255 C C . PHE A 1 462 ? 14.944 -10.133 73.384 1.00 74.74 1072 PHE A C 1
ATOM 3256 O O . PHE A 1 462 ? 14.136 -9.528 72.661 1.00 71.42 1072 PHE A O 1
ATOM 3264 N N . CYS A 1 463 ? 14.608 -11.076 74.270 1.00 72.23 1073 CYS A N 1
ATOM 3265 C CA . CYS A 1 463 ? 13.221 -11.515 74.569 1.00 73.71 1073 CYS A CA 1
ATOM 3266 C C . CYS A 1 463 ? 13.097 -11.850 76.063 1.00 79.18 1073 CYS A C 1
ATOM 3267 O O . CYS A 1 463 ? 13.327 -13.021 76.440 1.00 85.08 1073 CYS A O 1
ATOM 3270 N N . GLN A 1 464 ? 12.739 -10.846 76.871 1.00 80.27 1074 GLN A N 1
ATOM 3271 C CA . GLN A 1 464 ? 12.673 -10.907 78.358 1.00 78.85 1074 GLN A CA 1
ATOM 3272 C C . GLN A 1 464 ? 11.746 -12.043 78.814 1.00 75.10 1074 GLN A C 1
ATOM 3273 O O . GLN A 1 464 ? 12.047 -12.637 79.856 1.00 78.11 1074 GLN A O 1
ATOM 3279 N N . MET A 1 465 ? 10.660 -12.317 78.081 1.00 73.29 1075 MET A N 1
ATOM 3280 C CA . MET A 1 465 ? 9.675 -13.386 78.406 1.00 74.21 1075 MET A CA 1
ATOM 3281 C C . MET A 1 465 ? 10.167 -14.722 77.847 1.00 74.00 1075 MET A C 1
ATOM 3282 O O . MET A 1 465 ? 10.301 -14.830 76.616 1.00 79.35 1075 MET A O 1
ATOM 3287 N N . THR A 1 466 ? 10.378 -15.709 78.720 1.00 74.58 1076 THR A N 1
ATOM 3288 C CA . THR A 1 466 ? 10.876 -17.066 78.367 1.00 76.22 1076 THR A CA 1
ATOM 3289 C C . THR A 1 466 ? 9.718 -17.901 77.797 1.00 71.19 1076 THR A C 1
ATOM 3290 O O . THR A 1 466 ? 10.004 -18.879 77.080 1.00 68.71 1076 THR A O 1
ATOM 3294 N N . SER A 1 467 ? 8.468 -17.520 78.096 1.00 69.39 1077 SER A N 1
ATOM 3295 C CA . SER A 1 467 ? 7.220 -18.109 77.534 1.00 68.32 1077 SER A CA 1
ATOM 3296 C C . SER A 1 467 ? 7.185 -17.911 76.014 1.00 70.83 1077 SER A C 1
ATOM 3297 O O . SER A 1 467 ? 6.821 -18.874 75.297 1.00 71.78 1077 SER A O 1
ATOM 3300 N N . LEU A 1 468 ? 7.542 -16.700 75.562 1.00 70.17 1078 LEU A N 1
ATOM 3301 C CA . LEU A 1 468 ? 7.431 -16.226 74.155 1.00 69.14 1078 LEU A CA 1
ATOM 3302 C C . LEU A 1 468 ? 8.371 -17.033 73.251 1.00 69.78 1078 LEU A C 1
ATOM 3303 O O . LEU A 1 468 ? 8.007 -17.266 72.079 1.00 73.01 1078 LEU A O 1
ATOM 3308 N N . MET A 1 469 ? 9.515 -17.463 73.791 1.00 70.15 1079 MET A N 1
ATOM 3309 C CA . MET A 1 469 ? 10.633 -18.090 73.036 1.00 70.46 1079 MET A CA 1
ATOM 3310 C C . MET A 1 469 ? 10.177 -19.349 72.280 1.00 69.97 1079 MET A C 1
ATOM 3311 O O . MET A 1 469 ? 10.767 -19.626 71.216 1.00 71.08 1079 MET A O 1
ATOM 3316 N N . THR A 1 470 ? 9.181 -20.086 72.783 1.00 67.80 1080 THR A N 1
ATOM 3317 C CA . THR A 1 470 ? 8.565 -21.235 72.058 1.00 67.53 1080 THR A CA 1
ATOM 3318 C C . THR A 1 470 ? 8.032 -20.744 70.701 1.00 63.77 1080 THR A C 1
ATOM 3319 O O . THR A 1 470 ? 8.288 -21.428 69.688 1.00 60.62 1080 THR A O 1
ATOM 3323 N N . ILE A 1 471 ? 7.348 -19.590 70.685 1.00 59.65 1081 ILE A N 1
ATOM 3324 C CA . ILE A 1 471 ? 6.659 -19.015 69.485 1.00 55.97 1081 ILE A CA 1
ATOM 3325 C C . ILE A 1 471 ? 7.705 -18.349 68.586 1.00 54.21 1081 ILE A C 1
ATOM 3326 O O . ILE A 1 471 ? 7.554 -18.414 67.346 1.00 49.92 1081 ILE A O 1
ATOM 3331 N N . MET A 1 472 ? 8.722 -17.734 69.195 1.00 55.23 1082 MET A N 1
ATOM 3332 C CA . MET A 1 472 ? 9.887 -17.147 68.479 1.00 58.26 1082 MET A CA 1
ATOM 3333 C C . MET A 1 472 ? 10.597 -18.252 67.680 1.00 57.63 1082 MET A C 1
ATOM 3334 O O . MET A 1 472 ? 10.744 -18.087 66.447 1.00 51.89 1082 MET A O 1
ATOM 3339 N N . GLU A 1 473 ? 10.984 -19.342 68.358 1.00 60.41 1083 GLU A N 1
ATOM 3340 C CA . GLU A 1 473 ? 11.685 -20.521 67.768 1.00 63.30 1083 GLU A CA 1
ATOM 3341 C C . GLU A 1 473 ? 10.851 -21.112 66.621 1.00 61.61 1083 GLU A C 1
ATOM 3342 O O . GLU A 1 473 ? 11.445 -21.428 65.566 1.00 58.06 1083 GLU A O 1
ATOM 3348 N N . ASP A 1 474 ? 9.532 -21.238 66.814 1.00 60.54 1084 ASP A N 1
ATOM 3349 C CA . ASP A 1 474 ? 8.573 -21.742 65.791 1.00 58.77 1084 ASP A CA 1
ATOM 3350 C C . ASP A 1 474 ? 8.514 -20.776 64.599 1.00 57.33 1084 ASP A C 1
ATOM 3351 O O . ASP A 1 474 ? 8.275 -21.263 63.472 1.00 57.51 1084 ASP A O 1
ATOM 3356 N N . TYR A 1 475 ? 8.714 -19.468 64.817 1.00 56.67 1085 TYR A N 1
ATOM 3357 C CA . TYR A 1 475 ? 8.744 -18.458 63.724 1.00 56.70 1085 TYR A CA 1
ATOM 3358 C C . TYR A 1 475 ? 10.048 -18.604 62.920 1.00 55.61 1085 TYR A C 1
ATOM 3359 O O . TYR A 1 475 ? 9.987 -18.622 61.665 1.00 50.92 1085 TYR A O 1
ATOM 3368 N N . PHE A 1 476 ? 11.195 -18.693 63.603 1.00 54.61 1086 PHE A N 1
ATOM 3369 C CA . PHE A 1 476 ? 12.526 -18.858 62.961 1.00 56.50 1086 PHE A CA 1
ATOM 3370 C C . PHE A 1 476 ? 12.541 -20.163 62.161 1.00 57.17 1086 PHE A C 1
ATOM 3371 O O . PHE A 1 476 ? 13.114 -20.168 61.055 1.00 58.73 1086 PHE A O 1
ATOM 3379 N N . ALA A 1 477 ? 11.932 -21.223 62.706 1.00 57.04 1087 ALA A N 1
ATOM 3380 C CA . ALA A 1 477 ? 11.725 -22.530 62.033 1.00 56.32 1087 ALA A CA 1
ATOM 3381 C C . ALA A 1 477 ? 11.042 -22.303 60.679 1.00 53.63 1087 ALA A C 1
ATOM 3382 O O . ALA A 1 477 ? 11.563 -22.812 59.672 1.00 55.81 1087 ALA A O 1
ATOM 3384 N N . PHE A 1 478 ? 9.939 -21.547 60.670 1.00 51.93 1088 PHE A N 1
ATOM 3385 C CA . PHE A 1 478 ? 9.126 -21.202 59.472 1.00 51.97 1088 PHE A CA 1
ATOM 3386 C C . PHE A 1 478 ? 9.975 -20.474 58.410 1.00 52.98 1088 PHE A C 1
ATOM 3387 O O . PHE A 1 478 ? 9.861 -20.822 57.220 1.00 50.43 1088 PHE A O 1
ATOM 3395 N N . ARG A 1 479 ? 10.796 -19.496 58.809 1.00 57.06 1089 ARG A N 1
ATOM 3396 C CA . ARG A 1 479 ? 11.599 -18.656 57.872 1.00 58.97 1089 ARG A CA 1
ATOM 3397 C C . ARG A 1 479 ? 12.990 -19.270 57.671 1.00 59.81 1089 ARG A C 1
ATOM 3398 O O . ARG A 1 479 ? 13.774 -18.711 56.872 1.00 59.80 1089 ARG A O 1
ATOM 3406 N N . ASN A 1 480 ? 13.284 -20.362 58.385 1.00 60.97 1090 ASN A N 1
ATOM 3407 C CA . ASN A 1 480 ? 14.538 -21.153 58.267 1.00 60.23 1090 ASN A CA 1
ATOM 3408 C C . ASN A 1 480 ? 15.735 -20.250 58.587 1.00 54.78 1090 ASN A C 1
ATOM 3409 O O . ASN A 1 480 ? 16.669 -20.178 57.768 1.00 54.88 1090 ASN A O 1
ATOM 3414 N N . PHE A 1 481 ? 15.688 -19.574 59.736 1.00 51.74 1091 PHE A N 1
ATOM 3415 C CA . PHE A 1 481 ? 16.798 -18.765 60.296 1.00 51.27 1091 PHE A CA 1
ATOM 3416 C C . PHE A 1 481 ? 17.557 -19.634 61.301 1.00 47.89 1091 PHE A C 1
ATOM 3417 O O . PHE A 1 481 ? 16.957 -20.057 62.297 1.00 46.32 1091 PHE A O 1
ATOM 3425 N N . LEU A 1 482 ? 18.840 -19.888 61.041 1.00 48.46 1092 LEU A N 1
ATOM 3426 C CA . LEU A 1 482 ? 19.759 -20.606 61.966 1.00 49.09 1092 LEU A CA 1
ATOM 3427 C C . LEU A 1 482 ? 20.021 -19.718 63.187 1.00 50.38 1092 LEU A C 1
ATOM 3428 O O . LEU A 1 482 ? 20.317 -18.515 62.997 1.00 50.59 1092 LEU A O 1
ATOM 3433 N N . TYR A 1 483 ? 19.919 -20.278 64.396 1.00 51.22 1093 TYR A N 1
ATOM 3434 C CA . TYR A 1 483 ? 19.942 -19.494 65.657 1.00 52.09 1093 TYR A CA 1
ATOM 3435 C C . TYR A 1 483 ? 20.455 -20.320 66.835 1.00 50.38 1093 TYR A C 1
ATOM 3436 O O . TYR A 1 483 ? 20.411 -21.553 66.784 1.00 52.96 1093 TYR A O 1
ATOM 3445 N N . LEU A 1 484 ? 20.900 -19.616 67.876 1.00 49.57 1094 LEU A N 1
ATOM 3446 C CA . LEU A 1 484 ? 21.190 -20.165 69.223 1.00 51.70 1094 LEU A CA 1
ATOM 3447 C C . LEU A 1 484 ? 20.287 -19.455 70.243 1.00 53.16 1094 LEU A C 1
ATOM 3448 O O . LEU A 1 484 ? 19.916 -18.288 69.990 1.00 54.76 1094 LEU A O 1
ATOM 3453 N N . ARG A 1 485 ? 19.951 -20.146 71.340 1.00 53.04 1095 ARG A N 1
ATOM 3454 C CA . ARG A 1 485 ? 19.090 -19.662 72.453 1.00 51.84 1095 ARG A CA 1
ATOM 3455 C C . ARG A 1 485 ? 19.906 -19.651 73.753 1.00 50.57 1095 ARG A C 1
ATOM 3456 O O . ARG A 1 485 ? 20.717 -20.572 73.938 1.00 49.31 1095 ARG A O 1
ATOM 3464 N N . LEU A 1 486 ? 19.704 -18.642 74.610 1.00 53.32 1096 LEU A N 1
ATOM 3465 C CA . LEU A 1 486 ? 20.380 -18.503 75.931 1.00 56.49 1096 LEU A CA 1
ATOM 3466 C C . LEU A 1 486 ? 19.383 -17.974 76.970 1.00 60.18 1096 LEU A C 1
ATOM 3467 O O . LEU A 1 486 ? 18.904 -16.843 76.796 1.00 60.10 1096 LEU A O 1
ATOM 3472 N N . ASP A 1 487 ? 19.104 -18.764 78.015 1.00 66.95 1097 ASP A N 1
ATOM 3473 C CA . ASP A 1 487 ? 18.128 -18.448 79.093 1.00 73.01 1097 ASP A CA 1
ATOM 3474 C C . ASP A 1 487 ? 18.819 -18.432 80.460 1.00 78.78 1097 ASP A C 1
ATOM 3475 O O . ASP A 1 487 ? 20.047 -18.644 80.517 1.00 81.72 1097 ASP A O 1
ATOM 3480 N N . GLY A 1 488 ? 18.037 -18.197 81.516 1.00 79.43 1098 GLY A N 1
ATOM 3481 C CA . GLY A 1 488 ? 18.437 -18.442 82.913 1.00 81.93 1098 GLY A CA 1
ATOM 3482 C C . GLY A 1 488 ? 18.336 -19.912 83.297 1.00 83.16 1098 GLY A C 1
ATOM 3483 O O . GLY A 1 488 ? 18.566 -20.210 84.480 1.00 82.84 1098 GLY A O 1
ATOM 3484 N N . THR A 1 489 ? 17.989 -20.797 82.347 1.00 87.57 1099 THR A N 1
ATOM 3485 C CA . THR A 1 489 ? 17.978 -22.284 82.493 1.00 86.93 1099 THR A CA 1
ATOM 3486 C C . THR A 1 489 ? 19.191 -22.882 81.761 1.00 88.35 1099 THR A C 1
ATOM 3487 O O . THR A 1 489 ? 19.100 -24.046 81.304 1.00 85.14 1099 THR A O 1
ATOM 3491 N N . THR A 1 490 ? 20.279 -22.111 81.657 1.00 89.06 1100 THR A N 1
ATOM 3492 C CA . THR A 1 490 ? 21.542 -22.451 80.944 1.00 88.66 1100 THR A CA 1
ATOM 3493 C C . THR A 1 490 ? 22.704 -22.371 81.948 1.00 89.87 1100 THR A C 1
ATOM 3494 O O . THR A 1 490 ? 22.866 -21.300 82.561 1.00 85.33 1100 THR A O 1
ATOM 3498 N N . LYS A 1 491 ? 23.459 -23.462 82.128 1.00 92.76 1101 LYS A N 1
ATOM 3499 C CA . LYS A 1 491 ? 24.612 -23.543 83.072 1.00 96.86 1101 LYS A CA 1
ATOM 3500 C C . LYS A 1 491 ? 25.834 -22.861 82.441 1.00 100.16 1101 LYS A C 1
ATOM 3501 O O . LYS A 1 491 ? 25.887 -22.788 81.198 1.00 107.91 1101 LYS A O 1
ATOM 3507 N N . SER A 1 492 ? 26.783 -22.405 83.269 1.00 100.31 1102 SER A N 1
ATOM 3508 C CA . SER A 1 492 ? 28.016 -21.668 82.869 1.00 99.89 1102 SER A CA 1
ATOM 3509 C C . SER A 1 492 ? 28.826 -22.458 81.831 1.00 98.99 1102 SER A C 1
ATOM 3510 O O . SER A 1 492 ? 29.485 -21.812 80.987 1.00 99.82 1102 SER A O 1
ATOM 3513 N N . GLU A 1 493 ? 28.805 -23.795 81.902 1.00 99.62 1103 GLU A N 1
ATOM 3514 C CA . GLU A 1 493 ? 29.508 -24.692 80.944 1.00 98.06 1103 GLU A CA 1
ATOM 3515 C C . GLU A 1 493 ? 28.864 -24.531 79.560 1.00 96.01 1103 GLU A C 1
ATOM 3516 O O . GLU A 1 493 ? 29.607 -24.236 78.598 1.00 92.48 1103 GLU A O 1
ATOM 3522 N N . ASP A 1 494 ? 27.538 -24.702 79.483 1.00 95.05 1104 ASP A N 1
ATOM 3523 C CA . ASP A 1 494 ? 26.722 -24.598 78.240 1.00 92.21 1104 ASP A CA 1
ATOM 3524 C C . ASP A 1 494 ? 26.838 -23.176 77.668 1.00 85.63 1104 ASP A C 1
ATOM 3525 O O . ASP A 1 494 ? 27.050 -23.050 76.445 1.00 78.41 1104 ASP A O 1
ATOM 3530 N N . ARG A 1 495 ? 26.703 -22.154 78.524 1.00 82.81 1105 ARG A N 1
ATOM 3531 C CA . ARG A 1 495 ? 26.794 -20.710 78.170 1.00 81.13 1105 ARG A CA 1
ATOM 3532 C C . ARG A 1 495 ? 28.050 -20.475 77.321 1.00 76.83 1105 ARG A C 1
ATOM 3533 O O . ARG A 1 495 ? 27.900 -20.123 76.137 1.00 77.53 1105 ARG A O 1
ATOM 3541 N N . ALA A 1 496 ? 29.232 -20.668 77.917 1.00 76.51 1106 ALA A N 1
ATOM 3542 C CA . ALA A 1 496 ? 30.566 -20.423 77.316 1.00 73.93 1106 ALA A CA 1
ATOM 3543 C C . ALA A 1 496 ? 30.609 -20.964 75.881 1.00 71.09 1106 ALA A C 1
ATOM 3544 O O . ALA A 1 496 ? 31.035 -20.204 74.986 1.00 68.27 1106 ALA A O 1
ATOM 3546 N N . ALA A 1 497 ? 30.178 -22.220 75.689 1.00 69.74 1107 ALA A N 1
ATOM 3547 C CA . ALA A 1 497 ? 30.188 -22.960 74.403 1.00 68.44 1107 ALA A CA 1
ATOM 3548 C C . ALA A 1 497 ? 29.298 -22.251 73.374 1.00 67.59 1107 ALA A C 1
ATOM 3549 O O . ALA A 1 497 ? 29.776 -22.043 72.238 1.00 68.19 1107 ALA A O 1
ATOM 3551 N N . LEU A 1 498 ? 28.062 -21.904 73.762 1.00 66.56 1108 LEU A N 1
ATOM 3552 C CA . LEU A 1 498 ? 27.069 -21.191 72.906 1.00 65.62 1108 LEU A CA 1
ATOM 3553 C C . LEU A 1 498 ? 27.704 -19.915 72.337 1.00 69.09 1108 LEU A C 1
ATOM 3554 O O . LEU A 1 498 ? 27.638 -19.725 71.100 1.00 68.03 1108 LEU A O 1
ATOM 3559 N N . LEU A 1 499 ? 28.293 -19.084 73.208 1.00 71.71 1109 LEU A N 1
ATOM 3560 C CA . LEU A 1 499 ? 28.969 -17.809 72.838 1.00 74.30 1109 LEU A CA 1
ATOM 3561 C C . LEU A 1 499 ? 30.104 -18.096 71.850 1.00 78.41 1109 LEU A C 1
ATOM 3562 O O . LEU A 1 499 ? 30.194 -17.366 70.847 1.00 84.51 1109 LEU A O 1
ATOM 3567 N N . LYS A 1 500 ? 30.928 -19.115 72.119 1.00 80.32 1110 LYS A N 1
ATOM 3568 C CA . LYS A 1 500 ? 32.092 -19.483 71.265 1.00 82.82 1110 LYS A CA 1
ATOM 3569 C C . LYS A 1 500 ? 31.601 -19.843 69.857 1.00 79.66 1110 LYS A C 1
ATOM 3570 O O . LYS A 1 500 ? 32.294 -19.492 68.869 1.00 76.47 1110 LYS A O 1
ATOM 3576 N N . LYS A 1 501 ? 30.445 -20.507 69.772 1.00 79.15 1111 LYS A N 1
ATOM 3577 C CA . LYS A 1 501 ? 29.870 -21.011 68.498 1.00 81.44 1111 LYS A CA 1
ATOM 3578 C C . LYS A 1 501 ? 29.472 -19.822 67.615 1.00 77.49 1111 LYS A C 1
ATOM 3579 O O . LYS A 1 501 ? 29.807 -19.842 66.409 1.00 73.95 1111 LYS A O 1
ATOM 3585 N N . PHE A 1 502 ? 28.799 -18.826 68.202 1.00 72.73 1112 PHE A N 1
ATOM 3586 C CA . PHE A 1 502 ? 28.290 -17.612 67.510 1.00 70.10 1112 PHE A CA 1
ATOM 3587 C C . PHE A 1 502 ? 29.468 -16.737 67.063 1.00 66.89 1112 PHE A C 1
ATOM 3588 O O . PHE A 1 502 ? 29.356 -16.084 66.008 1.00 64.97 1112 PHE A O 1
ATOM 3596 N N . ASN A 1 503 ? 30.559 -16.735 67.838 1.00 63.47 1113 ASN A N 1
ATOM 3597 C CA . ASN A 1 503 ? 31.653 -15.733 67.742 1.00 62.91 1113 ASN A CA 1
ATOM 3598 C C . ASN A 1 503 ? 32.769 -16.230 66.822 1.00 61.79 1113 ASN A C 1
ATOM 3599 O O . ASN A 1 503 ? 33.480 -15.373 66.269 1.00 61.60 1113 ASN A O 1
ATOM 3604 N N . GLU A 1 504 ? 32.925 -17.542 66.647 1.00 65.69 1114 GLU A N 1
ATOM 3605 C CA . GLU A 1 504 ? 34.009 -18.081 65.783 1.00 69.95 1114 GLU A CA 1
ATOM 3606 C C . GLU A 1 504 ? 33.758 -17.606 64.351 1.00 67.79 1114 GLU A C 1
ATOM 3607 O O . GLU A 1 504 ? 32.624 -17.617 63.885 1.00 60.69 1114 GLU A O 1
ATOM 3613 N N . PRO A 1 505 ? 34.793 -17.088 63.647 1.00 70.60 1115 PRO A N 1
ATOM 3614 C CA . PRO A 1 505 ? 34.620 -16.564 62.288 1.00 72.18 1115 PRO A CA 1
ATOM 3615 C C . PRO A 1 505 ? 34.086 -17.601 61.286 1.00 73.27 1115 PRO A C 1
ATOM 3616 O O . PRO A 1 505 ? 34.712 -18.646 61.117 1.00 76.54 1115 PRO A O 1
ATOM 3620 N N . GLY A 1 506 ? 32.949 -17.287 60.655 1.00 69.02 1116 GLY A N 1
ATOM 3621 C CA . GLY A 1 506 ? 32.270 -18.153 59.672 1.00 66.83 1116 GLY A CA 1
ATOM 3622 C C . GLY A 1 506 ? 30.966 -18.727 60.204 1.00 64.66 1116 GLY A C 1
ATOM 3623 O O . GLY A 1 506 ? 30.172 -19.239 59.387 1.00 63.17 1116 GLY A O 1
ATOM 3624 N N . SER A 1 507 ? 30.735 -18.645 61.520 1.00 62.37 1117 SER A N 1
ATOM 3625 C CA . SER A 1 507 ? 29.512 -19.163 62.186 1.00 63.37 1117 SER A CA 1
ATOM 3626 C C . SER A 1 507 ? 28.298 -18.813 61.326 1.00 61.76 1117 SER A C 1
ATOM 3627 O O . SER A 1 507 ? 28.117 -17.620 61.039 1.00 65.01 1117 SER A O 1
ATOM 3630 N N . GLN A 1 508 ? 27.519 -19.822 60.927 1.00 61.67 1118 GLN A N 1
ATOM 3631 C CA . GLN A 1 508 ? 26.305 -19.680 60.077 1.00 65.11 1118 GLN A CA 1
ATOM 3632 C C . GLN A 1 508 ? 25.087 -19.339 60.957 1.00 64.36 1118 GLN A C 1
ATOM 3633 O O . GLN A 1 508 ? 23.973 -19.229 60.404 1.00 63.41 1118 GLN A O 1
ATOM 3639 N N . TYR A 1 509 ? 25.290 -19.180 62.272 1.00 61.48 1119 TYR A N 1
ATOM 3640 C CA . TYR A 1 509 ? 24.240 -18.811 63.254 1.00 63.22 1119 TYR A CA 1
ATOM 3641 C C . TYR A 1 509 ? 23.909 -17.322 63.067 1.00 62.54 1119 TYR A C 1
ATOM 3642 O O . TYR A 1 509 ? 24.716 -16.468 63.473 1.00 63.30 1119 TYR A O 1
ATOM 3651 N N . PHE A 1 510 ? 22.756 -17.031 62.451 1.00 62.99 1120 PHE A N 1
ATOM 3652 C CA . PHE A 1 510 ? 22.306 -15.674 62.032 1.00 62.85 1120 PHE A CA 1
ATOM 3653 C C . PHE A 1 510 ? 21.799 -14.888 63.249 1.00 62.22 1120 PHE A C 1
ATOM 3654 O O . PHE A 1 510 ? 22.296 -13.769 63.474 1.00 63.65 1120 PHE A O 1
ATOM 3662 N N . ILE A 1 511 ? 20.841 -15.453 63.993 1.00 60.73 1121 ILE A N 1
ATOM 3663 C CA . ILE A 1 511 ? 20.183 -14.818 65.175 1.00 57.55 1121 ILE A CA 1
ATOM 3664 C C . ILE A 1 511 ? 20.742 -15.433 66.462 1.00 60.16 1121 ILE A C 1
ATOM 3665 O O . ILE A 1 511 ? 20.969 -16.658 66.476 1.00 61.05 1121 ILE A O 1
ATOM 3670 N N . PHE A 1 512 ? 20.933 -14.611 67.503 1.00 61.67 1122 PHE A N 1
ATOM 3671 C CA . PHE A 1 512 ? 21.258 -15.044 68.891 1.00 61.46 1122 PHE A CA 1
ATOM 3672 C C . PHE A 1 512 ? 20.122 -14.604 69.826 1.00 61.41 1122 PHE A C 1
ATOM 3673 O O . PHE A 1 512 ? 20.132 -13.456 70.329 1.00 61.63 1122 PHE A O 1
ATOM 3681 N N . LEU A 1 513 ? 19.153 -15.502 70.026 1.00 62.02 1123 LEU A N 1
ATOM 3682 C CA . LEU A 1 513 ? 17.976 -15.322 70.920 1.00 60.86 1123 LEU A CA 1
ATOM 3683 C C . LEU A 1 513 ? 18.460 -15.334 72.373 1.00 60.50 1123 LEU A C 1
ATOM 3684 O O . LEU A 1 513 ? 19.163 -16.286 72.739 1.00 60.78 1123 LEU A O 1
ATOM 3689 N N . LEU A 1 514 ? 18.119 -14.307 73.158 1.00 64.11 1124 LEU A N 1
ATOM 3690 C CA . LEU A 1 514 ? 18.660 -14.090 74.531 1.00 66.66 1124 LEU A CA 1
ATOM 3691 C C . LEU A 1 514 ? 17.532 -13.707 75.495 1.00 66.87 1124 LEU A C 1
ATOM 3692 O O . LEU A 1 514 ? 16.566 -13.071 75.045 1.00 65.02 1124 LEU A O 1
ATOM 3697 N N . SER A 1 515 ? 17.676 -14.082 76.772 1.00 72.58 1125 SER A N 1
ATOM 3698 C CA . SER A 1 515 ? 16.754 -13.757 77.894 1.00 79.76 1125 SER A CA 1
ATOM 3699 C C . SER A 1 515 ? 17.463 -12.805 78.870 1.00 86.33 1125 SER A C 1
ATOM 3700 O O . SER A 1 515 ? 18.473 -13.219 79.465 1.00 81.96 1125 SER A O 1
ATOM 3703 N N . THR A 1 516 ? 16.958 -11.568 78.982 1.00 103.69 1126 THR A N 1
ATOM 3704 C CA . THR A 1 516 ? 17.695 -10.354 79.454 1.00 114.07 1126 THR A CA 1
ATOM 3705 C C . THR A 1 516 ? 18.118 -10.499 80.926 1.00 115.74 1126 THR A C 1
ATOM 3706 O O . THR A 1 516 ? 17.592 -9.750 81.784 1.00 124.30 1126 THR A O 1
ATOM 3710 N N . ARG A 1 517 ? 19.087 -11.379 81.193 1.00 113.63 1127 ARG A N 1
ATOM 3711 C CA . ARG A 1 517 ? 19.615 -11.669 82.552 1.00 115.99 1127 ARG A CA 1
ATOM 3712 C C . ARG A 1 517 ? 21.130 -11.436 82.561 1.00 115.23 1127 ARG A C 1
ATOM 3713 O O . ARG A 1 517 ? 21.524 -10.285 82.831 1.00 114.84 1127 ARG A O 1
ATOM 3721 N N . GLY A 1 522 ? 27.336 -8.587 80.504 1.00 115.77 1132 GLY A N 1
ATOM 3722 C CA . GLY A 1 522 ? 27.981 -9.842 80.939 1.00 116.91 1132 GLY A CA 1
ATOM 3723 C C . GLY A 1 522 ? 28.446 -10.698 79.768 1.00 119.54 1132 GLY A C 1
ATOM 3724 O O . GLY A 1 522 ? 29.463 -11.410 79.926 1.00 121.45 1132 GLY A O 1
ATOM 3725 N N . LEU A 1 523 ? 27.732 -10.641 78.637 1.00 114.64 1133 LEU A N 1
ATOM 3726 C CA . LEU A 1 523 ? 27.966 -11.499 77.444 1.00 109.91 1133 LEU A CA 1
ATOM 3727 C C . LEU A 1 523 ? 28.492 -10.624 76.298 1.00 108.03 1133 LEU A C 1
ATOM 3728 O O . LEU A 1 523 ? 27.848 -9.596 76.006 1.00 102.25 1133 LEU A O 1
ATOM 3733 N N . ASN A 1 524 ? 29.610 -11.029 75.680 1.00 110.77 1134 ASN A N 1
ATOM 3734 C CA . ASN A 1 524 ? 30.344 -10.262 74.635 1.00 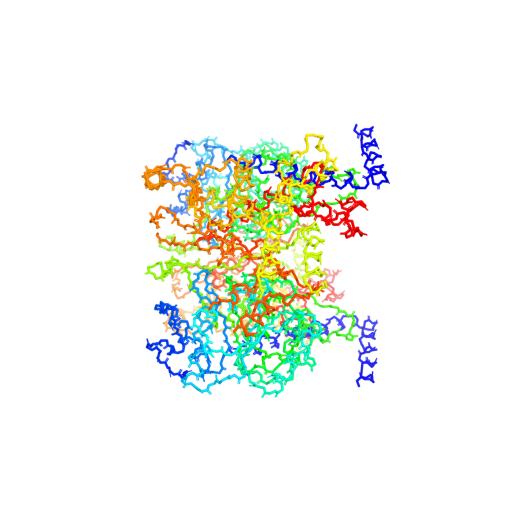116.35 1134 ASN A CA 1
ATOM 3735 C C . ASN A 1 524 ? 30.109 -10.890 73.254 1.00 108.61 1134 ASN A C 1
ATOM 3736 O O . ASN A 1 524 ? 30.861 -11.819 72.896 1.00 104.24 1134 ASN A O 1
ATOM 3741 N N . LEU A 1 525 ? 29.125 -10.377 72.505 1.00 99.99 1135 LEU A N 1
ATOM 3742 C CA . LEU A 1 525 ? 28.760 -10.862 71.145 1.00 97.88 1135 LEU A CA 1
ATOM 3743 C C . LEU A 1 525 ? 29.195 -9.836 70.091 1.00 93.71 1135 LEU A C 1
ATOM 3744 O O . LEU A 1 525 ? 28.327 -9.354 69.348 1.00 90.08 1135 LEU A O 1
ATOM 3749 N N . GLN A 1 526 ? 30.499 -9.551 70.020 1.00 94.57 1136 GLN A N 1
ATOM 3750 C CA . GLN A 1 526 ? 31.115 -8.587 69.065 1.00 95.59 1136 GLN A CA 1
ATOM 3751 C C . GLN A 1 526 ? 30.797 -8.995 67.617 1.00 88.78 1136 GLN A C 1
ATOM 3752 O O . GLN A 1 526 ? 30.779 -8.103 66.750 1.00 90.78 1136 GLN A O 1
ATOM 3758 N N . ALA A 1 527 ? 30.556 -10.286 67.369 1.00 82.10 1137 ALA A N 1
ATOM 3759 C CA . ALA A 1 527 ? 30.138 -10.850 66.061 1.00 76.96 1137 ALA A CA 1
ATOM 3760 C C . ALA A 1 527 ? 28.803 -10.241 65.610 1.00 69.25 1137 ALA A C 1
ATOM 3761 O O . ALA A 1 527 ? 28.598 -10.118 64.386 1.00 65.55 1137 ALA A O 1
ATOM 3763 N N . ALA A 1 528 ? 27.924 -9.902 66.562 1.00 65.49 1138 ALA A N 1
ATOM 3764 C CA . ALA A 1 528 ? 26.587 -9.311 66.318 1.00 61.97 1138 ALA A CA 1
ATOM 3765 C C . ALA A 1 528 ? 26.736 -7.814 66.035 1.00 58.96 1138 ALA A C 1
ATOM 3766 O O . ALA A 1 528 ? 27.282 -7.104 66.901 1.00 60.41 1138 ALA A O 1
ATOM 3768 N N . ASP A 1 529 ? 26.266 -7.361 64.871 1.00 56.19 1139 ASP A N 1
ATOM 3769 C CA . ASP A 1 529 ? 26.373 -5.949 64.418 1.00 58.94 1139 ASP A CA 1
ATOM 3770 C C . ASP A 1 529 ? 24.970 -5.342 64.292 1.00 59.77 1139 ASP A C 1
ATOM 3771 O O . ASP A 1 529 ? 24.850 -4.272 63.669 1.00 64.54 1139 ASP A O 1
ATOM 3776 N N . THR A 1 530 ? 23.954 -6.014 64.840 1.00 57.90 1140 THR A N 1
ATOM 3777 C CA . THR A 1 530 ? 22.528 -5.592 64.809 1.00 57.37 1140 THR A CA 1
ATOM 3778 C C . THR A 1 530 ? 21.843 -6.123 66.071 1.00 55.74 1140 THR A C 1
ATOM 3779 O O . THR A 1 530 ? 22.064 -7.302 66.398 1.00 60.05 1140 THR A O 1
ATOM 3783 N N . VAL A 1 531 ? 21.056 -5.290 66.756 1.00 51.99 1141 VAL A N 1
ATOM 3784 C CA . VAL A 1 531 ? 20.429 -5.634 68.065 1.00 52.28 1141 VAL A CA 1
ATOM 3785 C C . VAL A 1 531 ? 18.941 -5.275 68.003 1.00 54.03 1141 VAL A C 1
ATOM 3786 O O . VAL A 1 531 ? 18.624 -4.077 68.093 1.00 56.46 1141 VAL A O 1
ATOM 3790 N N . VAL A 1 532 ? 18.068 -6.278 67.869 1.00 55.30 1142 VAL A N 1
ATOM 3791 C CA . VAL A 1 532 ? 16.584 -6.110 67.892 1.00 54.04 1142 VAL A CA 1
ATOM 3792 C C . VAL A 1 532 ? 16.106 -6.359 69.324 1.00 54.56 1142 VAL A C 1
ATOM 3793 O O . VAL A 1 532 ? 16.078 -7.532 69.736 1.00 54.42 1142 VAL A O 1
ATOM 3797 N N . ILE A 1 533 ? 15.762 -5.294 70.056 1.00 57.01 1143 ILE A N 1
ATOM 3798 C CA . ILE A 1 533 ? 15.079 -5.386 71.380 1.00 57.74 1143 ILE A CA 1
ATOM 3799 C C . ILE A 1 533 ? 13.607 -5.698 71.096 1.00 58.19 1143 ILE A C 1
ATOM 3800 O O . ILE A 1 533 ? 12.971 -4.886 70.394 1.00 56.74 1143 ILE A O 1
ATOM 3805 N N . PHE A 1 534 ? 13.104 -6.832 71.601 1.00 59.64 1144 PHE A N 1
ATOM 3806 C CA . PHE A 1 534 ? 11.740 -7.345 71.311 1.00 59.50 1144 PHE A CA 1
ATOM 3807 C C . PHE A 1 534 ? 10.775 -7.004 72.454 1.00 63.24 1144 PHE A C 1
ATOM 3808 O O . PHE A 1 534 ? 9.624 -6.667 72.134 1.00 61.87 1144 PHE A O 1
ATOM 3816 N N . ASP A 1 535 ? 11.208 -7.110 73.719 1.00 71.81 1145 ASP A N 1
ATOM 3817 C CA . ASP A 1 535 ? 10.492 -6.534 74.896 1.00 83.32 1145 ASP A CA 1
ATOM 3818 C C . ASP A 1 535 ? 11.490 -6.297 76.043 1.00 90.28 1145 ASP A C 1
ATOM 3819 O O . ASP A 1 535 ? 12.229 -7.238 76.392 1.00 96.06 1145 ASP A O 1
ATOM 3824 N N . SER A 1 536 ? 11.485 -5.080 76.607 1.00 92.19 1146 SER A N 1
ATOM 3825 C CA . SER A 1 536 ? 12.546 -4.510 77.487 1.00 94.84 1146 SER A CA 1
ATOM 3826 C C . SER A 1 536 ? 11.973 -4.164 78.870 1.00 101.26 1146 SER A C 1
ATOM 3827 O O . SER A 1 536 ? 10.932 -4.746 79.237 1.00 100.31 1146 SER A O 1
ATOM 3830 N N . ASP A 1 537 ? 12.643 -3.253 79.598 1.00 105.73 1147 ASP A N 1
ATOM 3831 C CA . ASP A 1 537 ? 12.099 -2.444 80.728 1.00 100.41 1147 ASP A CA 1
ATOM 3832 C C . ASP A 1 537 ? 12.544 -0.984 80.560 1.00 102.79 1147 ASP A C 1
ATOM 3833 O O . ASP A 1 537 ? 13.695 -0.681 80.947 1.00 104.41 1147 ASP A O 1
ATOM 3838 N N . ASN A 1 550 ? 32.158 -2.408 61.921 1.00 85.38 1167 ASN A N 1
ATOM 3839 C CA . ASN A 1 550 ? 31.967 -2.545 63.391 1.00 87.54 1167 ASN A CA 1
ATOM 3840 C C . ASN A 1 550 ? 30.980 -1.482 63.911 1.00 85.71 1167 ASN A C 1
ATOM 3841 O O . ASN A 1 550 ? 31.084 -1.111 65.097 1.00 88.32 1167 ASN A O 1
ATOM 3846 N N . GLU A 1 551 ? 30.043 -1.023 63.073 1.00 82.06 1168 GLU A N 1
ATOM 3847 C CA . GLU A 1 551 ? 28.898 -0.165 63.486 1.00 80.80 1168 GLU A CA 1
ATOM 3848 C C . GLU A 1 551 ? 27.785 -1.080 64.012 1.00 76.14 1168 GLU A C 1
ATOM 3849 O O . GLU A 1 551 ? 27.518 -2.110 63.351 1.00 76.59 1168 GLU A O 1
ATOM 3855 N N . VAL A 1 552 ? 27.161 -0.715 65.139 1.00 70.21 1169 VAL A N 1
ATOM 3856 C CA . VAL A 1 552 ? 26.074 -1.498 65.806 1.00 67.25 1169 VAL A CA 1
ATOM 3857 C C . VAL A 1 552 ? 24.729 -0.792 65.593 1.00 64.50 1169 VAL A C 1
ATOM 3858 O O . VAL A 1 552 ? 24.545 0.304 66.143 1.00 67.60 1169 VAL A O 1
ATOM 3862 N N . ARG A 1 553 ? 23.823 -1.422 64.842 1.00 61.18 1170 ARG A N 1
ATOM 3863 C CA . ARG A 1 553 ? 22.454 -0.925 64.548 1.00 60.46 1170 ARG A CA 1
ATOM 3864 C C . ARG A 1 553 ? 21.481 -1.512 65.579 1.00 60.10 1170 ARG A C 1
ATOM 3865 O O . ARG A 1 553 ? 21.362 -2.747 65.624 1.00 60.92 1170 ARG A O 1
ATOM 3873 N N . VAL A 1 554 ? 20.830 -0.663 66.385 1.00 61.24 1171 VAL A N 1
ATOM 3874 C CA . VAL A 1 554 ? 19.851 -1.079 67.440 1.00 62.41 1171 VAL A CA 1
ATOM 3875 C C . VAL A 1 554 ? 18.439 -0.709 66.988 1.00 61.11 1171 VAL A C 1
ATOM 3876 O O . VAL A 1 554 ? 18.236 0.444 66.596 1.00 64.13 1171 VAL A O 1
ATOM 3880 N N . LEU A 1 555 ? 17.500 -1.650 67.079 1.00 59.38 1172 LEU A N 1
ATOM 3881 C CA . LEU A 1 555 ? 16.086 -1.451 66.675 1.00 60.97 1172 LEU A CA 1
ATOM 3882 C C . LEU A 1 555 ? 15.176 -1.948 67.804 1.00 63.77 1172 LEU A C 1
ATOM 3883 O O . LEU A 1 555 ? 15.039 -3.178 67.969 1.00 67.56 1172 LEU A O 1
ATOM 3888 N N . ARG A 1 556 ? 14.602 -1.021 68.571 1.00 62.78 1173 ARG A N 1
ATOM 3889 C CA . ARG A 1 556 ? 13.582 -1.328 69.604 1.00 64.51 1173 ARG A CA 1
ATOM 3890 C C . ARG A 1 556 ? 12.210 -1.343 68.920 1.00 60.83 1173 ARG A C 1
ATOM 3891 O O . ARG A 1 556 ? 11.824 -0.298 68.365 1.00 62.21 1173 ARG A O 1
ATOM 3899 N N . LEU A 1 557 ? 11.523 -2.489 68.913 1.00 56.96 1174 LEU A N 1
ATOM 3900 C CA . LEU A 1 557 ? 10.107 -2.572 68.467 1.00 55.50 1174 LEU A CA 1
ATOM 3901 C C . LEU A 1 557 ? 9.243 -2.018 69.603 1.00 58.04 1174 LEU A C 1
ATOM 3902 O O . LEU A 1 557 ? 9.703 -2.042 70.767 1.00 58.02 1174 LEU A O 1
ATOM 3907 N N . CYS A 1 558 ? 8.053 -1.515 69.270 1.00 59.47 1175 CYS A N 1
ATOM 3908 C CA . CYS A 1 558 ? 7.116 -0.873 70.225 1.00 56.86 1175 CYS A CA 1
ATOM 3909 C C . CYS A 1 558 ? 5.716 -0.809 69.613 1.00 54.49 1175 CYS A C 1
ATOM 3910 O O . CYS A 1 558 ? 5.577 -0.242 68.516 1.00 50.01 1175 CYS A O 1
ATOM 3913 N N . THR A 1 559 ? 4.721 -1.369 70.305 1.00 55.20 1176 THR A N 1
ATOM 3914 C CA . THR A 1 559 ? 3.306 -1.402 69.851 1.00 57.97 1176 THR A CA 1
ATOM 3915 C C . THR A 1 559 ? 2.730 0.017 69.909 1.00 58.21 1176 THR A C 1
ATOM 3916 O O . THR A 1 559 ? 3.209 0.810 70.739 1.00 60.97 1176 THR A O 1
ATOM 3920 N N . VAL A 1 560 ? 1.759 0.320 69.039 1.00 56.76 1177 VAL A N 1
ATOM 3921 C CA . VAL A 1 560 ? 1.072 1.644 68.954 1.00 56.15 1177 VAL A CA 1
ATOM 3922 C C . VAL A 1 560 ? -0.045 1.680 70.004 1.00 57.73 1177 VAL A C 1
ATOM 3923 O O . VAL A 1 560 ? -0.701 0.637 70.225 1.00 55.67 1177 VAL A O 1
ATOM 3927 N N . ASN A 1 561 ? -0.248 2.854 70.610 1.00 61.43 1178 ASN A N 1
ATOM 3928 C CA . ASN A 1 561 ? -1.258 3.099 71.668 1.00 59.96 1178 ASN A CA 1
ATOM 3929 C C . ASN A 1 561 ? -1.307 1.862 72.563 1.00 59.35 1178 ASN A C 1
ATOM 3930 O O . ASN A 1 561 ? -2.379 1.240 72.655 1.00 57.94 1178 ASN A O 1
ATOM 3935 N N . SER A 1 562 ? -0.163 1.500 73.147 1.00 60.12 1179 SER A N 1
ATOM 3936 C CA . SER A 1 562 ? -0.017 0.349 74.073 1.00 62.72 1179 SER A CA 1
ATOM 3937 C C . SER A 1 562 ? 0.731 0.788 75.332 1.00 63.44 1179 SER A C 1
ATOM 3938 O O . SER A 1 562 ? 1.165 1.946 75.393 1.00 65.45 1179 SER A O 1
ATOM 3941 N N . VAL A 1 563 ? 0.870 -0.124 76.292 1.00 64.88 1180 VAL A N 1
ATOM 3942 C CA . VAL A 1 563 ? 1.681 0.071 77.526 1.00 63.71 1180 VAL A CA 1
ATOM 3943 C C . VAL A 1 563 ? 3.154 0.231 77.123 1.00 62.64 1180 VAL A C 1
ATOM 3944 O O . VAL A 1 563 ? 3.855 1.032 77.769 1.00 61.68 1180 VAL A O 1
ATOM 3948 N N . GLU A 1 564 ? 3.582 -0.476 76.070 1.00 61.12 1181 GLU A N 1
ATOM 3949 C CA . GLU A 1 564 ? 4.992 -0.536 75.594 1.00 61.93 1181 GLU A CA 1
ATOM 3950 C C . GLU A 1 564 ? 5.520 0.879 75.328 1.00 57.59 1181 GLU A C 1
ATOM 3951 O O . GLU A 1 564 ? 6.730 1.103 75.533 1.00 56.49 1181 GLU A O 1
ATOM 3957 N N . GLU A 1 565 ? 4.654 1.787 74.870 1.00 56.44 1182 GLU A N 1
ATOM 3958 C CA . GLU A 1 565 ? 4.985 3.224 74.670 1.00 58.00 1182 GLU A CA 1
ATOM 3959 C C . GLU A 1 565 ? 5.314 3.856 76.028 1.00 64.41 1182 GLU A C 1
ATOM 3960 O O . GLU A 1 565 ? 6.274 4.657 76.088 1.00 67.49 1182 GLU A O 1
ATOM 3966 N N . LYS A 1 566 ? 4.559 3.492 77.072 1.00 67.00 1183 LYS A N 1
ATOM 3967 C CA . LYS A 1 566 ? 4.596 4.140 78.413 1.00 68.32 1183 LYS A CA 1
ATOM 3968 C C . LYS A 1 566 ? 5.850 3.691 79.178 1.00 69.09 1183 LYS A C 1
ATOM 3969 O O . LYS A 1 566 ? 6.396 4.503 79.957 1.00 66.93 1183 LYS A O 1
ATOM 3975 N N . ILE A 1 567 ? 6.287 2.447 78.973 1.00 71.36 1184 ILE A N 1
ATOM 3976 C CA . ILE A 1 567 ? 7.503 1.888 79.634 1.00 76.56 1184 ILE A CA 1
ATOM 3977 C C . ILE A 1 567 ? 8.735 2.600 79.062 1.00 77.26 1184 ILE A C 1
ATOM 3978 O O . ILE A 1 567 ? 9.636 2.935 79.859 1.00 77.01 1184 ILE A O 1
ATOM 3983 N N . LEU A 1 568 ? 8.752 2.839 77.743 1.00 76.52 1185 LEU A N 1
ATOM 3984 C CA . LEU A 1 568 ? 9.835 3.572 77.030 1.00 80.19 1185 LEU A CA 1
ATOM 3985 C C . LEU A 1 568 ? 10.027 4.962 77.652 1.00 82.47 1185 LEU A C 1
ATOM 3986 O O . LEU A 1 568 ? 11.200 5.373 77.791 1.00 85.16 1185 LEU A O 1
ATOM 3991 N N . ALA A 1 569 ? 8.935 5.659 77.999 1.00 84.26 1186 ALA A N 1
ATOM 3992 C CA . ALA A 1 569 ? 8.963 6.975 78.689 1.00 81.84 1186 ALA A CA 1
ATOM 3993 C C . ALA A 1 569 ? 9.536 6.792 80.103 1.00 88.30 1186 ALA A C 1
ATOM 3994 O O . ALA A 1 569 ? 8.782 6.375 81.007 1.00 90.50 1186 ALA A O 1
ATOM 3996 N N . ALA A 1 570 ? 10.843 7.039 80.265 1.00 97.35 1187 ALA A N 1
ATOM 3997 C CA . ALA A 1 570 ? 11.626 6.826 81.510 1.00 96.88 1187 ALA A CA 1
ATOM 3998 C C . ALA A 1 570 ? 13.027 7.433 81.340 1.00 97.36 1187 ALA A C 1
ATOM 3999 O O . ALA A 1 570 ? 13.992 6.815 81.830 1.00 90.90 1187 ALA A O 1
ATOM 4001 N N . SER A 1 592 ? 7.485 5.752 99.820 1.00 151.66 1209 SER A N 1
ATOM 4002 C CA . SER A 1 592 ? 6.709 6.401 98.728 1.00 147.34 1209 SER A CA 1
ATOM 4003 C C . SER A 1 592 ? 5.808 5.360 98.044 1.00 143.93 1209 SER A C 1
ATOM 4004 O O . SER A 1 592 ? 5.785 5.317 96.800 1.00 144.25 1209 SER A O 1
ATOM 4007 N N . SER A 1 593 ? 5.070 4.575 98.839 1.00 137.82 1210 SER A N 1
ATOM 4008 C CA . SER A 1 593 ? 4.275 3.395 98.399 1.00 133.77 1210 SER A CA 1
ATOM 4009 C C . SER A 1 593 ? 2.877 3.805 97.914 1.00 126.47 1210 SER A C 1
ATOM 4010 O O . SER A 1 593 ? 2.210 2.953 97.298 1.00 105.24 1210 SER A O 1
ATOM 4013 N N . HIS A 1 594 ? 2.431 5.030 98.218 1.00 131.84 1211 HIS A N 1
ATOM 4014 C CA . HIS A 1 594 ? 1.234 5.663 97.600 1.00 131.83 1211 HIS A CA 1
ATOM 4015 C C . HIS A 1 594 ? 1.605 6.176 96.204 1.00 131.57 1211 HIS A C 1
ATOM 4016 O O . HIS A 1 594 ? 0.731 6.130 95.315 1.00 129.92 1211 HIS A O 1
ATOM 4023 N N . GLU A 1 595 ? 2.850 6.636 96.029 1.00 126.00 1212 GLU A N 1
ATOM 4024 C CA . GLU A 1 595 ? 3.334 7.314 94.797 1.00 119.87 1212 GLU A CA 1
ATOM 4025 C C . GLU A 1 595 ? 3.858 6.279 93.788 1.00 117.42 1212 GLU A C 1
ATOM 4026 O O . GLU A 1 595 ? 3.820 6.586 92.581 1.00 125.47 1212 GLU A O 1
ATOM 4032 N N . ARG A 1 596 ? 4.316 5.107 94.244 1.00 112.15 1213 ARG A N 1
ATOM 4033 C CA . ARG A 1 596 ? 4.813 4.015 93.358 1.00 111.30 1213 ARG A CA 1
ATOM 4034 C C . ARG A 1 596 ? 3.625 3.227 92.784 1.00 99.00 1213 ARG A C 1
ATOM 4035 O O . ARG A 1 596 ? 3.826 2.521 91.780 1.00 87.41 1213 ARG A O 1
ATOM 4043 N N . ARG A 1 597 ? 2.438 3.347 93.392 1.00 95.53 1214 ARG A N 1
ATOM 4044 C CA . ARG A 1 597 ? 1.159 2.792 92.866 1.00 92.68 1214 ARG A CA 1
ATOM 4045 C C . ARG A 1 597 ? 0.576 3.757 91.826 1.00 89.54 1214 ARG A C 1
ATOM 4046 O O . ARG A 1 597 ? 0.011 3.275 90.830 1.00 92.31 1214 ARG A O 1
ATOM 4054 N N . ALA A 1 598 ? 0.697 5.067 92.061 1.00 86.69 1215 ALA A N 1
ATOM 4055 C CA . ALA A 1 598 ? 0.239 6.144 91.149 1.00 84.20 1215 ALA A CA 1
ATOM 4056 C C . ALA A 1 598 ? 1.116 6.173 89.887 1.00 86.46 1215 ALA A C 1
ATOM 4057 O O . ALA A 1 598 ? 0.640 6.685 88.854 1.00 87.57 1215 ALA A O 1
ATOM 4059 N N . PHE A 1 599 ? 2.351 5.662 89.971 1.00 84.18 1216 PHE A N 1
ATOM 4060 C CA . PHE A 1 599 ? 3.295 5.538 88.828 1.00 79.01 1216 PHE A CA 1
ATOM 4061 C C . PHE A 1 599 ? 2.889 4.352 87.942 1.00 77.03 1216 PHE A C 1
ATOM 4062 O O . PHE A 1 599 ? 3.006 4.472 86.716 1.00 80.70 1216 PHE A O 1
ATOM 4070 N N . LEU A 1 600 ? 2.450 3.239 88.536 1.00 71.76 1217 LEU A N 1
ATOM 4071 C CA . LEU A 1 600 ? 2.019 2.026 87.786 1.00 71.19 1217 LEU A CA 1
ATOM 4072 C C . LEU A 1 600 ? 0.653 2.270 87.132 1.00 68.13 1217 LEU A C 1
ATOM 4073 O O . LEU A 1 600 ? 0.351 1.573 86.146 1.00 67.58 1217 LEU A O 1
ATOM 4078 N N . GLN A 1 601 ? -0.139 3.214 87.648 1.00 68.21 1218 GLN A N 1
ATOM 4079 C CA . GLN A 1 601 ? -1.460 3.593 87.072 1.00 70.24 1218 GLN A CA 1
ATOM 4080 C C . GLN A 1 601 ? -1.267 4.608 85.938 1.00 69.56 1218 GLN A C 1
ATOM 4081 O O . GLN A 1 601 ? -2.151 4.658 85.065 1.00 68.67 1218 GLN A O 1
ATOM 4087 N N . ALA A 1 602 ? -0.167 5.377 85.950 1.00 71.37 1219 ALA A N 1
ATOM 4088 C CA . ALA A 1 602 ? 0.253 6.288 84.852 1.00 72.21 1219 ALA A CA 1
ATOM 4089 C C . ALA A 1 602 ? 0.748 5.459 83.659 1.00 69.85 1219 ALA A C 1
ATOM 4090 O O . ALA A 1 602 ? 0.637 5.934 82.514 1.00 71.92 1219 ALA A O 1
ATOM 4092 N N . ILE A 1 603 ? 1.277 4.265 83.935 1.00 68.73 1220 ILE A N 1
ATOM 4093 C CA . ILE A 1 603 ? 1.665 3.234 82.928 1.00 68.17 1220 ILE A CA 1
ATOM 4094 C C . ILE A 1 603 ? 0.396 2.684 82.260 1.00 69.06 1220 ILE A C 1
ATOM 4095 O O . ILE A 1 603 ? 0.478 2.317 81.077 1.00 77.61 1220 ILE A O 1
ATOM 4100 N N . LEU A 1 604 ? -0.734 2.641 82.975 1.00 67.82 1221 LEU A N 1
ATOM 4101 C CA . LEU A 1 604 ? -1.985 1.963 82.530 1.00 66.07 1221 LEU A CA 1
ATOM 4102 C C . LEU A 1 604 ? -2.996 2.950 81.923 1.00 67.41 1221 LEU A C 1
ATOM 4103 O O . LEU A 1 604 ? -4.066 2.476 81.502 1.00 69.47 1221 LEU A O 1
ATOM 4108 N N . GLU A 1 605 ? -2.688 4.250 81.853 1.00 67.74 1222 GLU A N 1
ATOM 4109 C CA . GLU A 1 605 ? -3.653 5.302 81.415 1.00 69.56 1222 GLU A CA 1
ATOM 4110 C C . GLU A 1 605 ? -3.887 5.197 79.899 1.00 70.35 1222 GLU A C 1
ATOM 4111 O O . GLU A 1 605 ? -3.414 6.079 79.152 1.00 80.68 1222 GLU A O 1
ATOM 4117 N N . HIS A 1 606 ? -4.610 4.170 79.454 1.00 65.13 1223 HIS A N 1
ATOM 4118 C CA . HIS A 1 606 ? -4.904 3.907 78.020 1.00 62.86 1223 HIS A CA 1
ATOM 4119 C C . HIS A 1 606 ? -6.146 4.703 77.605 1.00 61.55 1223 HIS A C 1
ATOM 4120 O O . HIS A 1 606 ? -6.957 5.038 78.487 1.00 54.99 1223 HIS A O 1
ATOM 4127 N N . GLU A 1 607 ? -6.274 4.982 76.304 1.00 66.35 1224 GLU A N 1
ATOM 4128 C CA . GLU A 1 607 ? -7.398 5.731 75.678 1.00 68.75 1224 GLU A CA 1
ATOM 4129 C C . GLU A 1 607 ? -7.507 5.295 74.215 1.00 68.75 1224 GLU A C 1
ATOM 4130 O O . GLU A 1 607 ? -6.509 5.478 73.493 1.00 73.22 1224 GLU A O 1
ATOM 4136 N N . GLU A 1 608 ? -8.645 4.731 73.796 1.00 69.14 1225 GLU A N 1
ATOM 4137 C CA . GLU A 1 608 ? -8.850 4.255 72.397 1.00 70.63 1225 GLU A CA 1
ATOM 4138 C C . GLU A 1 608 ? -8.845 5.483 71.478 1.00 68.52 1225 GLU A C 1
ATOM 4139 O O . GLU A 1 608 ? -9.406 6.526 71.879 1.00 64.33 1225 GLU A O 1
ATOM 4145 N N . GLU A 1 609 ? -8.205 5.368 70.310 1.00 70.90 1226 GLU A N 1
ATOM 4146 C CA . GLU A 1 609 ? -7.917 6.505 69.392 1.00 74.55 1226 GLU A CA 1
ATOM 4147 C C . GLU A 1 609 ? -8.355 6.165 67.964 1.00 78.23 1226 GLU A C 1
ATOM 4148 O O . GLU A 1 609 ? -8.487 4.970 67.640 1.00 87.57 1226 GLU A O 1
ATOM 4154 N N . ASN A 1 610 ? -8.588 7.199 67.155 1.00 79.97 1227 ASN A N 1
ATOM 4155 C CA . ASN A 1 610 ? -8.879 7.080 65.704 1.00 81.47 1227 ASN A CA 1
ATOM 4156 C C . ASN A 1 610 ? -8.277 8.299 65.001 1.00 77.98 1227 ASN A C 1
ATOM 4157 O O . ASN A 1 610 ? -9.053 9.170 64.558 1.00 73.96 1227 ASN A O 1
ATOM 4162 N N . GLU A 1 611 ? -6.941 8.339 64.923 1.00 77.36 1228 GLU A N 1
ATOM 4163 C CA . GLU A 1 611 ? -6.165 9.389 64.213 1.00 79.54 1228 GLU A CA 1
ATOM 4164 C C . GLU A 1 611 ? -6.309 9.173 62.702 1.00 77.48 1228 GLU A C 1
ATOM 4165 O O . GLU A 1 611 ? -6.772 8.084 62.290 1.00 80.52 1228 GLU A O 1
ATOM 4171 N N . GLU A 1 612 ? -5.925 10.171 61.906 1.00 74.72 1229 GLU A N 1
ATOM 4172 C CA . GLU A 1 612 ? -6.009 10.139 60.424 1.00 74.29 1229 GLU A CA 1
ATOM 4173 C C . GLU A 1 612 ? -4.777 9.427 59.856 1.00 70.39 1229 GLU A C 1
ATOM 4174 O O . GLU A 1 612 ? -4.950 8.465 59.087 1.00 68.11 1229 GLU A O 1
ATOM 4180 N N . GLU A 1 613 ? -3.585 9.904 60.223 1.00 68.33 1230 GLU A N 1
ATOM 4181 C CA . GLU A 1 613 ? -2.276 9.452 59.684 1.00 67.09 1230 GLU A CA 1
ATOM 4182 C C . GLU A 1 613 ? -1.940 8.067 60.246 1.00 65.30 1230 GLU A C 1
ATOM 4183 O O . GLU A 1 613 ? -2.344 7.783 61.384 1.00 59.78 1230 GLU A O 1
ATOM 4189 N N . ASP A 1 614 ? -1.219 7.254 59.464 1.00 69.68 1231 ASP A N 1
ATOM 4190 C CA . ASP A 1 614 ? -0.700 5.918 59.871 1.00 72.63 1231 ASP A CA 1
ATOM 4191 C C . ASP A 1 614 ? 0.348 6.121 60.967 1.00 67.87 1231 ASP A C 1
ATOM 4192 O O . ASP A 1 614 ? 1.271 6.923 60.740 1.00 68.34 1231 ASP A O 1
ATOM 4197 N N . GLU A 1 615 ? 0.222 5.433 62.106 1.00 65.56 1232 GLU A N 1
ATOM 4198 C CA . GLU A 1 615 ? 1.228 5.520 63.199 1.00 65.59 1232 GLU A CA 1
ATOM 4199 C C . GLU A 1 615 ? 2.355 4.508 62.944 1.00 66.67 1232 GLU A C 1
ATOM 4200 O O . GLU A 1 615 ? 3.377 4.585 63.657 1.00 65.92 1232 GLU A O 1
ATOM 4206 N N . VAL A 1 616 ? 2.185 3.608 61.967 1.00 70.24 1233 VAL A N 1
ATOM 4207 C CA . VAL A 1 616 ? 3.238 2.644 61.512 1.00 70.11 1233 VAL A CA 1
ATOM 4208 C C . VAL A 1 616 ? 3.946 3.230 60.295 1.00 70.68 1233 VAL A C 1
ATOM 4209 O O . VAL A 1 616 ? 3.304 3.829 59.432 1.00 73.63 1233 VAL A O 1
ATOM 4213 N N . PRO A 1 617 ? 5.282 3.057 60.172 1.00 67.50 1234 PRO A N 1
ATOM 4214 C CA . PRO A 1 617 ? 6.032 3.647 59.060 1.00 69.00 1234 PRO A CA 1
ATOM 4215 C C . PRO A 1 617 ? 5.667 3.024 57.703 1.00 70.37 1234 PRO A C 1
ATOM 4216 O O . PRO A 1 617 ? 5.237 1.888 57.688 1.00 74.89 1234 PRO A O 1
ATOM 4220 N N . ASP A 1 618 ? 5.831 3.776 56.610 1.00 67.58 1235 ASP A N 1
ATOM 4221 C CA . ASP A 1 618 ? 5.778 3.229 55.226 1.00 68.57 1235 ASP A CA 1
ATOM 4222 C C . ASP A 1 618 ? 7.095 2.483 54.961 1.00 66.41 1235 ASP A C 1
ATOM 4223 O O . ASP A 1 618 ? 7.952 2.473 55.863 1.00 62.47 1235 ASP A O 1
ATOM 4228 N N . ASP A 1 619 ? 7.249 1.872 53.781 1.00 65.28 1236 ASP A N 1
ATOM 4229 C CA . ASP A 1 619 ? 8.432 1.040 53.421 1.00 65.41 1236 ASP A CA 1
ATOM 4230 C C . ASP A 1 619 ? 9.701 1.904 53.361 1.00 63.41 1236 ASP A C 1
ATOM 4231 O O . ASP A 1 619 ? 10.774 1.381 53.722 1.00 59.48 1236 ASP A O 1
ATOM 4236 N N . GLU A 1 620 ? 9.589 3.170 52.938 1.00 64.13 1237 GLU A N 1
ATOM 4237 C CA . GLU A 1 620 ? 10.747 4.091 52.742 1.00 64.03 1237 GLU A CA 1
ATOM 4238 C C . GLU A 1 620 ? 11.329 4.503 54.102 1.00 60.76 1237 GLU A C 1
ATOM 4239 O O . GLU A 1 620 ? 12.563 4.476 54.243 1.00 56.52 1237 GLU A O 1
ATOM 4245 N N . THR A 1 621 ? 10.485 4.883 55.065 1.00 59.04 1238 THR A N 1
ATOM 4246 C CA . THR A 1 621 ? 10.915 5.270 56.438 1.00 59.34 1238 THR A CA 1
ATOM 4247 C C . THR A 1 621 ? 11.576 4.071 57.126 1.00 56.60 1238 THR A C 1
ATOM 4248 O O . THR A 1 621 ? 12.562 4.289 57.860 1.00 52.70 1238 THR A O 1
ATOM 4252 N N . LEU A 1 622 ? 11.044 2.861 56.899 1.00 55.62 1239 LEU A N 1
ATOM 4253 C CA . LEU A 1 622 ? 11.448 1.620 57.615 1.00 54.19 1239 LEU A CA 1
ATOM 4254 C C . LEU A 1 622 ? 12.828 1.174 57.126 1.00 55.76 1239 LEU A C 1
ATOM 4255 O O . LEU A 1 622 ? 13.697 0.908 57.987 1.00 55.81 1239 LEU A O 1
ATOM 4260 N N . ASN A 1 623 ? 13.010 1.102 55.802 1.00 54.71 1240 ASN A N 1
ATOM 4261 C CA . ASN A 1 623 ? 14.250 0.605 55.149 1.00 53.21 1240 ASN A CA 1
ATOM 4262 C C . ASN A 1 623 ? 15.377 1.622 55.360 1.00 53.72 1240 ASN A C 1
ATOM 4263 O O . ASN A 1 623 ? 16.543 1.223 55.273 1.00 50.42 1240 ASN A O 1
ATOM 4268 N N . GLN A 1 624 ? 15.032 2.877 55.657 1.00 59.48 1241 GLN A N 1
ATOM 4269 C CA . GLN A 1 624 ? 15.992 3.949 56.040 1.00 61.95 1241 GLN A CA 1
ATOM 4270 C C . GLN A 1 624 ? 16.597 3.644 57.420 1.00 58.26 1241 GLN A C 1
ATOM 4271 O O . GLN A 1 624 ? 17.774 4.002 57.626 1.00 52.78 1241 GLN A O 1
ATOM 4277 N N . MET A 1 625 ? 15.835 3.006 58.322 1.00 58.47 1242 MET A N 1
ATOM 4278 C CA . MET A 1 625 ? 16.261 2.675 59.715 1.00 57.75 1242 MET A CA 1
ATOM 4279 C C . MET A 1 625 ? 17.046 1.353 59.758 1.00 61.22 1242 MET A C 1
ATOM 4280 O O . MET A 1 625 ? 17.911 1.228 60.650 1.00 65.29 1242 MET A O 1
ATOM 4285 N N . ILE A 1 626 ? 16.754 0.406 58.854 1.00 58.55 1243 ILE A N 1
ATOM 4286 C CA . ILE A 1 626 ? 17.391 -0.948 58.799 1.00 56.12 1243 ILE A CA 1
ATOM 4287 C C . ILE A 1 626 ? 18.723 -0.866 58.032 1.00 55.96 1243 ILE A C 1
ATOM 4288 O O . ILE A 1 626 ? 19.672 -1.573 58.438 1.00 54.43 1243 ILE A O 1
ATOM 4293 N N . ALA A 1 627 ? 18.776 -0.060 56.961 1.00 56.08 1244 ALA A N 1
ATOM 4294 C CA . ALA A 1 627 ? 19.888 0.018 55.977 1.00 56.67 1244 ALA A CA 1
ATOM 4295 C C . ALA A 1 627 ? 21.034 0.889 56.510 1.00 58.03 1244 ALA A C 1
ATOM 4296 O O . ALA A 1 627 ? 20.738 1.891 57.176 1.00 59.89 1244 ALA A O 1
ATOM 4298 N N . ARG A 1 628 ? 22.284 0.521 56.193 1.00 58.78 1245 ARG A N 1
ATOM 4299 C CA . ARG A 1 628 ? 23.532 1.230 56.593 1.00 61.95 1245 ARG A CA 1
ATOM 4300 C C . ARG A 1 628 ? 24.175 1.943 55.395 1.00 67.64 1245 ARG A C 1
ATOM 4301 O O . ARG A 1 628 ? 25.167 2.669 55.630 1.00 69.04 1245 ARG A O 1
ATOM 4309 N N . ARG A 1 629 ? 23.652 1.742 54.176 1.00 75.07 1246 ARG A N 1
ATOM 4310 C CA . ARG A 1 629 ? 24.197 2.309 52.907 1.00 80.31 1246 ARG A CA 1
ATOM 4311 C C . ARG A 1 629 ? 23.106 2.362 51.825 1.00 75.92 1246 ARG A C 1
ATOM 4312 O O . ARG A 1 629 ? 22.095 1.657 51.964 1.00 75.05 1246 ARG A O 1
ATOM 4320 N N . GLU A 1 630 ? 23.327 3.161 50.777 1.00 72.59 1247 GLU A N 1
ATOM 4321 C CA . GLU A 1 630 ? 22.378 3.363 49.647 1.00 77.19 1247 GLU A CA 1
ATOM 4322 C C . GLU A 1 630 ? 22.054 2.009 48.997 1.00 78.86 1247 GLU A C 1
ATOM 4323 O O . GLU A 1 630 ? 20.908 1.837 48.566 1.00 80.23 1247 GLU A O 1
ATOM 4329 N N . GLU A 1 631 ? 23.014 1.081 48.932 1.00 79.99 1248 GLU A N 1
ATOM 4330 C CA . GLU A 1 631 ? 22.831 -0.267 48.319 1.00 78.04 1248 GLU A CA 1
ATOM 4331 C C . GLU A 1 631 ? 21.829 -1.081 49.155 1.00 72.88 1248 GLU A C 1
ATOM 4332 O O . GLU A 1 631 ? 20.932 -1.707 48.554 1.00 67.95 1248 GLU A O 1
ATOM 4338 N N . GLU A 1 632 ? 21.979 -1.066 50.485 1.00 70.24 1249 GLU A N 1
ATOM 4339 C CA . GLU A 1 632 ? 21.107 -1.808 51.438 1.00 66.61 1249 GLU A CA 1
ATOM 4340 C C . GLU A 1 632 ? 19.665 -1.303 51.283 1.00 63.40 1249 GLU A C 1
ATOM 4341 O O . GLU A 1 632 ? 18.764 -2.140 51.122 1.00 64.38 1249 GLU A O 1
ATOM 4347 N N . PHE A 1 633 ? 19.464 0.018 51.304 1.00 60.99 1250 PHE A N 1
ATOM 4348 C CA . PHE A 1 633 ? 18.145 0.680 51.120 1.00 61.25 1250 PHE A CA 1
ATOM 4349 C C . PHE A 1 633 ? 17.536 0.220 49.793 1.00 62.41 1250 PHE A C 1
ATOM 4350 O O . PHE A 1 633 ? 16.417 -0.299 49.809 1.00 64.89 1250 PHE A O 1
ATOM 4358 N N . ASP A 1 634 ? 18.260 0.413 48.687 1.00 67.09 1251 ASP A N 1
ATOM 4359 C CA . ASP A 1 634 ? 17.827 0.055 47.308 1.00 69.23 1251 ASP A CA 1
ATOM 4360 C C . ASP A 1 634 ? 17.348 -1.398 47.298 1.00 63.92 1251 ASP A C 1
ATOM 4361 O O . ASP A 1 634 ? 16.221 -1.647 46.836 1.00 58.73 1251 ASP A O 1
ATOM 4366 N N . LEU A 1 635 ? 18.190 -2.309 47.789 1.00 62.19 1252 LEU A N 1
ATOM 4367 C CA . LEU A 1 635 ? 17.900 -3.764 47.853 1.00 62.13 1252 LEU A CA 1
ATOM 4368 C C . LEU A 1 635 ? 16.587 -3.967 48.620 1.00 59.84 1252 LEU A C 1
ATOM 4369 O O . LEU A 1 635 ? 15.662 -4.598 48.065 1.00 61.27 1252 LEU A O 1
ATOM 4374 N N . PHE A 1 636 ? 16.502 -3.400 49.825 1.00 55.07 1253 PHE A N 1
ATOM 4375 C CA . PHE A 1 636 ? 15.361 -3.559 50.763 1.00 52.95 1253 PHE A CA 1
ATOM 4376 C C . PHE A 1 636 ? 14.074 -3.082 50.087 1.00 51.70 1253 PHE A C 1
ATOM 4377 O O . PHE A 1 636 ? 13.032 -3.724 50.279 1.00 53.57 1253 PHE A O 1
ATOM 4385 N N . MET A 1 637 ? 14.147 -2.001 49.312 1.00 52.57 1254 MET A N 1
ATOM 4386 C CA . MET A 1 637 ? 12.984 -1.468 48.559 1.00 53.81 1254 MET A CA 1
ATOM 4387 C C . MET A 1 637 ? 12.538 -2.531 47.548 1.00 59.17 1254 MET A C 1
ATOM 4388 O O . MET A 1 637 ? 11.322 -2.767 47.454 1.00 66.65 1254 MET A O 1
ATOM 4393 N N . ARG A 1 638 ? 13.478 -3.179 46.851 1.00 62.47 1255 ARG A N 1
ATOM 4394 C CA . ARG A 1 638 ? 13.151 -4.230 45.845 1.00 62.67 1255 ARG A CA 1
ATOM 4395 C C . ARG A 1 638 ? 12.553 -5.431 46.582 1.00 55.70 1255 ARG A C 1
ATOM 4396 O O . ARG A 1 638 ? 11.516 -5.933 46.126 1.00 51.03 1255 ARG A O 1
ATOM 4404 N N . MET A 1 639 ? 13.167 -5.838 47.698 1.00 53.21 1256 MET A N 1
ATOM 4405 C CA . MET A 1 639 ? 12.687 -6.954 48.557 1.00 51.99 1256 MET A CA 1
ATOM 4406 C C . MET A 1 639 ? 11.246 -6.658 48.989 1.00 50.94 1256 MET A C 1
ATOM 4407 O O . MET A 1 639 ? 10.426 -7.586 48.984 1.00 49.74 1256 MET A O 1
ATOM 4412 N N . ASP A 1 640 ? 10.933 -5.401 49.300 1.00 52.61 1257 ASP A N 1
ATOM 4413 C CA . ASP A 1 640 ? 9.566 -4.984 49.707 1.00 55.73 1257 ASP A CA 1
ATOM 4414 C C . ASP A 1 640 ? 8.616 -5.199 48.527 1.00 58.18 1257 ASP A C 1
ATOM 4415 O O . ASP A 1 640 ? 7.531 -5.765 48.742 1.00 58.64 1257 ASP A O 1
ATOM 4420 N N . MET A 1 641 ? 9.012 -4.795 47.321 1.00 62.53 1258 MET A N 1
ATOM 4421 C CA . MET A 1 641 ? 8.133 -4.902 46.127 1.00 68.65 1258 MET A CA 1
ATOM 4422 C C . MET A 1 641 ? 8.081 -6.369 45.672 1.00 66.05 1258 MET A C 1
ATOM 4423 O O . MET A 1 641 ? 7.033 -6.778 45.153 1.00 65.83 1258 MET A O 1
ATOM 4428 N N . ASP A 1 642 ? 9.152 -7.137 45.890 1.00 62.49 1259 ASP A N 1
ATOM 4429 C CA . ASP A 1 642 ? 9.179 -8.609 45.670 1.00 63.28 1259 ASP A CA 1
ATOM 4430 C C . ASP A 1 642 ? 8.101 -9.272 46.538 1.00 64.37 1259 ASP A C 1
ATOM 4431 O O . ASP A 1 642 ? 7.506 -10.261 46.076 1.00 63.57 1259 ASP A O 1
ATOM 4436 N N . ARG A 1 643 ? 7.868 -8.757 47.749 1.00 62.86 1260 ARG A N 1
ATOM 4437 C CA . ARG A 1 643 ? 6.803 -9.246 48.666 1.00 60.60 1260 ARG A CA 1
ATOM 4438 C C . ARG A 1 643 ? 5.432 -8.876 48.083 1.00 59.87 1260 ARG A C 1
ATOM 4439 O O . ARG A 1 643 ? 4.505 -9.688 48.224 1.00 61.66 1260 ARG A O 1
ATOM 4447 N N . ARG A 1 644 ? 5.300 -7.702 47.455 1.00 59.49 1261 ARG A N 1
ATOM 4448 C CA . ARG A 1 644 ? 4.018 -7.237 46.854 1.00 64.19 1261 ARG A CA 1
ATOM 4449 C C . ARG A 1 644 ? 3.721 -8.039 45.579 1.00 69.61 1261 ARG A C 1
ATOM 4450 O O . ARG A 1 644 ? 2.528 -8.221 45.271 1.00 74.96 1261 ARG A O 1
ATOM 4458 N N . ARG A 1 645 ? 4.761 -8.488 44.867 1.00 71.37 1262 ARG A N 1
ATOM 4459 C CA . ARG A 1 645 ? 4.657 -9.370 43.669 1.00 70.87 1262 ARG A CA 1
ATOM 4460 C C . ARG A 1 645 ? 4.166 -10.755 44.109 1.00 70.94 1262 ARG A C 1
ATOM 4461 O O . ARG A 1 645 ? 3.164 -11.215 43.549 1.00 70.95 1262 ARG A O 1
ATOM 4469 N N . GLU A 1 646 ? 4.846 -11.369 45.085 1.00 74.96 1263 GLU A N 1
ATOM 4470 C CA . GLU A 1 646 ? 4.488 -12.674 45.717 1.00 76.59 1263 GLU A CA 1
ATOM 4471 C C . GLU A 1 646 ? 3.005 -12.677 46.117 1.00 74.00 1263 GLU A C 1
ATOM 4472 O O . GLU A 1 646 ? 2.303 -13.649 45.776 1.00 75.86 1263 GLU A O 1
ATOM 4478 N N . ASP A 1 647 ? 2.557 -11.631 46.818 1.00 72.05 1264 ASP A N 1
ATOM 4479 C CA . ASP A 1 647 ? 1.163 -11.481 47.319 1.00 73.08 1264 ASP A CA 1
ATOM 4480 C C . ASP A 1 647 ? 0.205 -11.353 46.123 1.00 70.88 1264 ASP A C 1
ATOM 4481 O O . ASP A 1 647 ? -0.857 -11.998 46.156 1.00 71.19 1264 ASP A O 1
ATOM 4486 N N . ALA A 1 648 ? 0.564 -10.554 45.113 1.00 68.71 1265 ALA A N 1
ATOM 4487 C CA . ALA A 1 648 ? -0.267 -10.276 43.916 1.00 68.10 1265 ALA A CA 1
ATOM 4488 C C . ALA A 1 648 ? -0.640 -11.595 43.232 1.00 71.78 1265 ALA A C 1
ATOM 4489 O O . ALA A 1 648 ? -1.847 -11.824 43.010 1.00 80.45 1265 ALA A O 1
ATOM 4491 N N . ARG A 1 649 ? 0.359 -12.436 42.949 1.00 71.82 1266 ARG A N 1
ATOM 4492 C CA . ARG A 1 649 ? 0.225 -13.734 42.228 1.00 70.18 1266 ARG A CA 1
ATOM 4493 C C . ARG A 1 649 ? -0.599 -14.726 43.062 1.00 76.07 1266 ARG A C 1
ATOM 4494 O O . ARG A 1 649 ? -1.478 -15.411 42.491 1.00 82.21 1266 ARG A O 1
ATOM 4502 N N . ASN A 1 650 ? -0.298 -14.806 44.363 1.00 78.61 1267 ASN A N 1
ATOM 4503 C CA . ASN A 1 650 ? -0.900 -15.775 45.320 1.00 78.84 1267 ASN A CA 1
ATOM 4504 C C . ASN A 1 650 ? -2.420 -15.786 45.161 1.00 79.71 1267 ASN A C 1
ATOM 4505 O O . ASN A 1 650 ? -3.055 -14.732 45.188 1.00 75.79 1267 ASN A O 1
ATOM 4510 N N . PRO A 1 651 ? -3.046 -16.975 44.980 1.00 84.15 1268 PRO A N 1
ATOM 4511 C CA . PRO A 1 651 ? -4.490 -17.067 44.749 1.00 86.50 1268 PRO A CA 1
ATOM 4512 C C . PRO A 1 651 ? -5.373 -16.751 45.968 1.00 87.77 1268 PRO A C 1
ATOM 4513 O O . PRO A 1 651 ? -6.471 -16.254 45.758 1.00 87.60 1268 PRO A O 1
ATOM 4517 N N . LYS A 1 652 ? -4.896 -17.064 47.181 1.00 85.42 1269 LYS A N 1
ATOM 4518 C CA . LYS A 1 652 ? -5.639 -16.899 48.461 1.00 89.86 1269 LYS A CA 1
ATOM 4519 C C . LYS A 1 652 ? -5.057 -15.721 49.257 1.00 91.98 1269 LYS A C 1
ATOM 4520 O O . LYS A 1 652 ? -4.635 -15.947 50.408 1.00 88.03 1269 LYS A O 1
ATOM 4526 N N . ARG A 1 653 ? -5.052 -14.511 48.678 1.00 96.84 1270 ARG A N 1
ATOM 4527 C CA . ARG A 1 653 ? -4.423 -13.300 49.284 1.00 97.80 1270 ARG A CA 1
ATOM 4528 C C . ARG A 1 653 ? -5.153 -12.936 50.585 1.00 92.63 1270 ARG A C 1
ATOM 4529 O O . ARG A 1 653 ? -6.393 -12.823 50.570 1.00 94.07 1270 ARG A O 1
ATOM 4537 N N . LYS A 1 654 ? -4.401 -12.792 51.678 1.00 81.94 1271 LYS A N 1
ATOM 4538 C CA . LYS A 1 654 ? -4.881 -12.221 52.961 1.00 74.69 1271 LYS A CA 1
ATOM 4539 C C . LYS A 1 654 ? -4.026 -11.000 53.269 1.00 72.63 1271 LYS A C 1
ATOM 4540 O O . LYS A 1 654 ? -2.877 -10.932 52.844 1.00 77.19 1271 LYS A O 1
ATOM 4546 N N . PRO A 1 655 ? -4.547 -9.983 53.987 1.00 68.68 1272 PRO A N 1
ATOM 4547 C CA . PRO A 1 655 ? -3.702 -8.893 54.470 1.00 68.59 1272 PRO A CA 1
ATOM 4548 C C . PRO A 1 655 ? -2.627 -9.430 55.430 1.00 68.41 1272 PRO A C 1
ATOM 4549 O O . PRO A 1 655 ? -2.776 -10.534 55.927 1.00 65.68 1272 PRO A O 1
ATOM 4553 N N . ARG A 1 656 ? -1.578 -8.643 55.671 1.00 67.89 1273 ARG A N 1
ATOM 4554 C CA . ARG A 1 656 ? -0.422 -9.035 56.523 1.00 65.97 1273 ARG A CA 1
ATOM 4555 C C . ARG A 1 656 ? -0.839 -9.095 57.999 1.00 62.09 1273 ARG A C 1
ATOM 4556 O O . ARG A 1 656 ? -0.143 -9.785 58.760 1.00 60.78 1273 ARG A O 1
ATOM 4564 N N . LEU A 1 657 ? -1.905 -8.384 58.390 1.00 60.58 1274 LEU A N 1
ATOM 4565 C CA . LEU A 1 657 ? -2.459 -8.390 59.773 1.00 61.34 1274 LEU A CA 1
ATOM 4566 C C . LEU A 1 657 ? -3.931 -8.820 59.748 1.00 61.80 1274 LEU A C 1
ATOM 4567 O O . LEU A 1 657 ? -4.709 -8.219 58.972 1.00 61.93 1274 LEU A O 1
ATOM 4572 N N . MET A 1 658 ? -4.285 -9.805 60.583 1.00 59.39 1275 MET A N 1
ATOM 4573 C CA . MET A 1 658 ? -5.667 -10.332 60.732 1.00 59.73 1275 MET A CA 1
ATOM 4574 C C . MET A 1 658 ? -6.604 -9.166 61.051 1.00 58.43 1275 MET A C 1
ATOM 4575 O O . MET A 1 658 ? -6.370 -8.505 62.073 1.00 54.74 1275 MET A O 1
ATOM 4580 N N . GLU A 1 659 ? -7.616 -8.946 60.205 1.00 61.80 1276 GLU A N 1
ATOM 4581 C CA . GLU A 1 659 ? -8.581 -7.817 60.291 1.00 66.09 1276 GLU A CA 1
ATOM 4582 C C . GLU A 1 659 ? -9.941 -8.341 60.772 1.00 69.97 1276 GLU A C 1
ATOM 4583 O O . GLU A 1 659 ? -10.170 -9.558 60.678 1.00 69.50 1276 GLU A O 1
ATOM 4589 N N . GLU A 1 660 ? -10.802 -7.449 61.277 1.00 76.63 1277 GLU A N 1
ATOM 4590 C CA . GLU A 1 660 ? -12.055 -7.799 62.004 1.00 81.39 1277 GLU A CA 1
ATOM 4591 C C . GLU A 1 660 ? -12.963 -8.670 61.122 1.00 83.66 1277 GLU A C 1
ATOM 4592 O O . GLU A 1 660 ? -13.625 -9.575 61.679 1.00 82.06 1277 GLU A O 1
ATOM 4598 N N . ASP A 1 661 ? -12.991 -8.420 59.807 1.00 83.69 1278 ASP A N 1
ATOM 4599 C CA . ASP A 1 661 ? -13.936 -9.074 58.861 1.00 84.64 1278 ASP A CA 1
ATOM 4600 C C . ASP A 1 661 ? -13.694 -10.593 58.835 1.00 78.05 1278 ASP A C 1
ATOM 4601 O O . ASP A 1 661 ? -14.641 -11.315 58.481 1.00 73.01 1278 ASP A O 1
ATOM 4606 N N . GLU A 1 662 ? -12.495 -11.058 59.215 1.00 75.66 1279 GLU A N 1
ATOM 4607 C CA . GLU A 1 662 ? -12.111 -12.500 59.207 1.00 76.97 1279 GLU A CA 1
ATOM 4608 C C . GLU A 1 662 ? -12.030 -13.048 60.642 1.00 79.87 1279 GLU A C 1
ATOM 4609 O O . GLU A 1 662 ? -11.096 -13.829 60.925 1.00 83.14 1279 GLU A O 1
ATOM 4615 N N . LEU A 1 663 ? -12.992 -12.693 61.501 1.00 78.39 1280 LEU A N 1
ATOM 4616 C CA . LEU A 1 663 ? -13.088 -13.189 62.902 1.00 75.44 1280 LEU A CA 1
ATOM 4617 C C . LEU A 1 663 ? -14.327 -14.067 63.052 1.00 74.03 1280 LEU A C 1
ATOM 4618 O O . LEU A 1 663 ? -15.283 -13.935 62.287 1.00 68.88 1280 LEU A O 1
ATOM 4623 N N . PRO A 1 664 ? -14.347 -14.977 64.055 1.00 73.38 1281 PRO A N 1
ATOM 4624 C CA . PRO A 1 664 ? -15.538 -15.766 64.365 1.00 73.14 1281 PRO A CA 1
ATOM 4625 C C . PRO A 1 664 ? -16.489 -15.003 65.300 1.00 74.34 1281 PRO A C 1
ATOM 4626 O O . PRO A 1 664 ? -16.023 -14.186 66.070 1.00 76.17 1281 PRO A O 1
ATOM 4630 N N . SER A 1 665 ? -17.785 -15.314 65.234 1.00 75.37 1282 SER A N 1
ATOM 4631 C CA . SER A 1 665 ? -18.869 -14.610 65.967 1.00 75.85 1282 SER A CA 1
ATOM 4632 C C . SER A 1 665 ? -18.834 -14.929 67.470 1.00 74.61 1282 SER A C 1
ATOM 4633 O O . SER A 1 665 ? -19.735 -14.437 68.172 1.00 77.46 1282 SER A O 1
ATOM 4636 N N . TRP A 1 666 ? -17.860 -15.714 67.951 1.00 70.94 1283 TRP A N 1
ATOM 4637 C CA . TRP A 1 666 ? -17.794 -16.160 69.370 1.00 74.63 1283 TRP A CA 1
ATOM 4638 C C . TRP A 1 666 ? -16.705 -15.399 70.133 1.00 73.68 1283 TRP A C 1
ATOM 4639 O O . TRP A 1 666 ? -16.586 -15.632 71.351 1.00 78.78 1283 TRP A O 1
ATOM 4650 N N . ILE A 1 667 ? -15.959 -14.512 69.470 1.00 70.87 1284 ILE A N 1
ATOM 4651 C CA . ILE A 1 667 ? -14.904 -13.678 70.125 1.00 73.62 1284 ILE A CA 1
ATOM 4652 C C . ILE A 1 667 ? -15.315 -12.201 70.110 1.00 82.01 1284 ILE A C 1
ATOM 4653 O O . ILE A 1 667 ? -14.643 -11.419 70.808 1.00 94.64 1284 ILE A O 1
ATOM 4658 N N . ILE A 1 668 ? -16.359 -11.831 69.357 1.00 87.95 1285 ILE A N 1
ATOM 4659 C CA . ILE A 1 668 ? -16.590 -10.423 68.900 1.00 92.81 1285 ILE A CA 1
ATOM 4660 C C . ILE A 1 668 ? -17.177 -9.570 70.038 1.00 99.19 1285 ILE A C 1
ATOM 4661 O O . ILE A 1 668 ? -16.732 -8.408 70.182 1.00 108.81 1285 ILE A O 1
ATOM 4666 N N . LYS A 1 669 ? -18.111 -10.104 70.828 1.00 96.69 1286 LYS A N 1
ATOM 4667 C CA . LYS A 1 669 ? -18.817 -9.337 71.892 1.00 93.52 1286 LYS A CA 1
ATOM 4668 C C . LYS A 1 669 ? -19.117 -10.277 73.067 1.00 92.92 1286 LYS A C 1
ATOM 4669 O O . LYS A 1 669 ? -20.269 -10.272 73.554 1.00 94.12 1286 LYS A O 1
ATOM 4675 N N . ASP A 1 670 ? -18.118 -11.050 73.505 1.00 89.82 1287 ASP A N 1
ATOM 4676 C CA . ASP A 1 670 ? -18.305 -12.180 74.456 1.00 91.68 1287 ASP A CA 1
ATOM 4677 C C . ASP A 1 670 ? -17.216 -12.116 75.536 1.00 86.80 1287 ASP A C 1
ATOM 4678 O O . ASP A 1 670 ? -16.268 -12.916 75.465 1.00 95.52 1287 ASP A O 1
ATOM 4683 N N . ASP A 1 671 ? -17.362 -11.210 76.510 1.00 78.50 1288 ASP A N 1
ATOM 4684 C CA . ASP A 1 671 ? -16.375 -10.994 77.604 1.00 74.84 1288 ASP A CA 1
ATOM 4685 C C . ASP A 1 671 ? -16.184 -12.290 78.401 1.00 72.94 1288 ASP A C 1
ATOM 4686 O O . ASP A 1 671 ? -15.127 -12.429 79.057 1.00 70.44 1288 ASP A O 1
ATOM 4691 N N . ALA A 1 672 ? -17.177 -13.185 78.356 1.00 73.58 1289 ALA A N 1
ATOM 4692 C CA . ALA A 1 672 ? -17.143 -14.528 78.975 1.00 75.09 1289 ALA A CA 1
ATOM 4693 C C . ALA A 1 672 ? -16.090 -15.384 78.260 1.00 74.87 1289 ALA A C 1
ATOM 4694 O O . ALA A 1 672 ? -15.151 -15.866 78.931 1.00 70.74 1289 ALA A O 1
ATOM 4696 N N . GLU A 1 673 ? -16.243 -15.532 76.939 1.00 78.37 1290 GLU A N 1
ATOM 4697 C CA . GLU A 1 673 ? -15.414 -16.414 76.071 1.00 80.77 1290 GLU A CA 1
ATOM 4698 C C . GLU A 1 673 ? -13.944 -15.992 76.171 1.00 83.88 1290 GLU A C 1
ATOM 4699 O O . GLU A 1 673 ? -13.099 -16.872 76.417 1.00 89.49 1290 GLU A O 1
ATOM 4705 N N . VAL A 1 674 ? -13.660 -14.694 76.002 1.00 84.33 1291 VAL A N 1
ATOM 4706 C CA . VAL A 1 674 ? -12.293 -14.094 76.098 1.00 82.22 1291 VAL A CA 1
ATOM 4707 C C . VAL A 1 674 ? -11.691 -14.469 77.456 1.00 78.17 1291 VAL A C 1
ATOM 4708 O O . VAL A 1 674 ? -10.494 -14.798 77.494 1.00 69.58 1291 VAL A O 1
ATOM 4712 N N . GLU A 1 675 ? -12.501 -14.407 78.518 1.00 80.37 1292 GLU A N 1
ATOM 4713 C CA . GLU A 1 675 ? -12.090 -14.752 79.903 1.00 83.09 1292 GLU A CA 1
ATOM 4714 C C . GLU A 1 675 ? -11.946 -16.276 80.014 1.00 88.07 1292 GLU A C 1
ATOM 4715 O O . GLU A 1 675 ? -10.988 -16.717 80.689 1.00 91.91 1292 GLU A O 1
ATOM 4721 N N . ARG A 1 676 ? -12.830 -17.043 79.355 1.00 89.31 1293 ARG A N 1
ATOM 4722 C CA . ARG A 1 676 ? -12.820 -18.538 79.335 1.00 88.27 1293 ARG A CA 1
ATOM 4723 C C . ARG A 1 676 ? -11.519 -19.069 78.717 1.00 82.11 1293 ARG A C 1
ATOM 4724 O O . ARG A 1 676 ? -11.124 -20.198 79.069 1.00 77.51 1293 ARG A O 1
ATOM 4732 N N . LEU A 1 677 ? -10.905 -18.301 77.809 1.00 79.80 1294 LEU A N 1
ATOM 4733 C CA . LEU A 1 677 ? -9.747 -18.728 76.979 1.00 77.34 1294 LEU A CA 1
ATOM 4734 C C . LEU A 1 677 ? -8.437 -18.116 77.503 1.00 77.27 1294 LEU A C 1
ATOM 4735 O O . LEU A 1 677 ? -7.378 -18.720 77.232 1.00 74.19 1294 LEU A O 1
ATOM 4740 N N . THR A 1 678 ? -8.492 -16.983 78.220 1.00 81.09 1295 THR A N 1
ATOM 4741 C CA . THR A 1 678 ? -7.299 -16.201 78.663 1.00 82.90 1295 THR A CA 1
ATOM 4742 C C . THR A 1 678 ? -6.823 -16.645 80.052 1.00 82.06 1295 THR A C 1
ATOM 4743 O O . THR A 1 678 ? -5.608 -16.547 80.295 1.00 76.98 1295 THR A O 1
ATOM 4747 N N . CYS A 1 679 ? -7.736 -17.090 80.923 1.00 89.82 1296 CYS A N 1
ATOM 4748 C CA . CYS A 1 679 ? -7.492 -17.340 82.374 1.00 97.24 1296 CYS A CA 1
ATOM 4749 C C . CYS A 1 679 ? -6.636 -18.599 82.595 1.00 97.97 1296 CYS A C 1
ATOM 4750 O O . CYS A 1 679 ? -6.477 -19.395 81.645 1.00 96.43 1296 CYS A O 1
ATOM 4753 N N . GLU A 1 680 ? -6.108 -18.757 83.816 1.00 100.10 1297 GLU A N 1
ATOM 4754 C CA . GLU A 1 680 ? -5.115 -19.796 84.209 1.00 102.47 1297 GLU A CA 1
ATOM 4755 C C . GLU A 1 680 ? -5.610 -20.487 85.489 1.00 101.00 1297 GLU A C 1
ATOM 4756 O O . GLU A 1 680 ? -4.855 -20.871 86.381 1.00 97.24 1297 GLU A O 1
ATOM 4762 N N . SER B 1 24 ? -9.458 -17.886 16.062 1.00 70.01 492 SER B N 1
ATOM 4763 C CA . SER B 1 24 ? -9.025 -16.530 16.521 1.00 70.58 492 SER B CA 1
ATOM 4764 C C . SER B 1 24 ? -10.239 -15.610 16.731 1.00 66.85 492 SER B C 1
ATOM 4765 O O . SER B 1 24 ? -10.210 -14.853 17.710 1.00 72.65 492 SER B O 1
ATOM 4768 N N . ILE B 1 25 ? -11.256 -15.650 15.860 1.00 59.59 493 ILE B N 1
ATOM 4769 C CA . ILE B 1 25 ? -12.587 -15.015 16.124 1.00 58.14 493 ILE B CA 1
ATOM 4770 C C . ILE B 1 25 ? -13.297 -15.841 17.198 1.00 58.77 493 ILE B C 1
ATOM 4771 O O . ILE B 1 25 ? -13.790 -15.245 18.175 1.00 62.01 493 ILE B O 1
ATOM 4776 N N . ALA B 1 26 ? -13.379 -17.155 16.973 1.00 61.86 494 ALA B N 1
ATOM 4777 C CA . ALA B 1 26 ? -13.982 -18.157 17.880 1.00 65.54 494 ALA B CA 1
ATOM 4778 C C . ALA B 1 26 ? -13.422 -17.973 19.293 1.00 69.36 494 ALA B C 1
ATOM 4779 O O . ALA B 1 26 ? -14.232 -17.852 20.233 1.00 77.03 494 ALA B O 1
ATOM 4781 N N . THR B 1 27 ? -12.093 -17.921 19.428 1.00 69.79 495 THR B N 1
ATOM 4782 C CA . THR B 1 27 ? -11.382 -17.807 20.732 1.00 69.76 495 THR B CA 1
ATOM 4783 C C . THR B 1 27 ? -11.661 -16.424 21.337 1.00 69.14 495 THR B C 1
ATOM 4784 O O . THR B 1 27 ? -12.050 -16.381 22.518 1.00 69.49 495 THR B O 1
ATOM 4788 N N . GLU B 1 28 ? -11.484 -15.353 20.553 1.00 68.09 496 GLU B N 1
ATOM 4789 C CA . GLU B 1 28 ? -11.702 -13.939 20.974 1.00 70.59 496 GLU B CA 1
ATOM 4790 C C . GLU B 1 28 ? -13.141 -13.743 21.460 1.00 69.17 496 GLU B C 1
ATOM 4791 O O . GLU B 1 28 ? -13.306 -13.074 22.493 1.00 80.22 496 GLU B O 1
ATOM 4797 N N . ARG B 1 29 ? -14.129 -14.278 20.736 1.00 64.55 497 ARG B N 1
ATOM 4798 C CA . ARG B 1 29 ? -15.561 -14.249 21.137 1.00 63.94 497 ARG B CA 1
ATOM 4799 C C . ARG B 1 29 ? -15.706 -14.858 22.539 1.00 63.36 497 ARG B C 1
ATOM 4800 O O . ARG B 1 29 ? -16.346 -14.215 23.404 1.00 57.59 497 ARG B O 1
ATOM 4808 N N . ILE B 1 30 ? -15.129 -16.049 22.745 1.00 66.54 498 ILE B N 1
ATOM 4809 C CA . ILE B 1 30 ? -15.246 -16.858 23.999 1.00 69.24 498 ILE B CA 1
ATOM 4810 C C . ILE B 1 30 ? -14.490 -16.150 25.127 1.00 66.25 498 ILE B C 1
ATOM 4811 O O . ILE B 1 30 ? -15.114 -15.882 26.166 1.00 66.04 498 ILE B O 1
ATOM 4816 N N . GLU B 1 31 ? -13.198 -15.876 24.922 1.00 67.84 499 GLU B N 1
ATOM 4817 C CA . GLU B 1 31 ? -12.281 -15.297 25.945 1.00 72.70 499 GLU B CA 1
ATOM 4818 C C . GLU B 1 31 ? -12.791 -13.907 26.362 1.00 73.31 499 GLU B C 1
ATOM 4819 O O . GLU B 1 31 ? -12.539 -13.509 27.513 1.00 71.05 499 GLU B O 1
ATOM 4825 N N . LYS B 1 32 ? -13.500 -13.211 25.468 1.00 75.12 500 LYS B N 1
ATOM 4826 C CA . LYS B 1 32 ? -14.202 -11.930 25.748 1.00 76.80 500 LYS B CA 1
ATOM 4827 C C . LYS B 1 32 ? -15.355 -12.191 26.729 1.00 74.20 500 LYS B C 1
ATOM 4828 O O . LYS B 1 32 ? -15.405 -11.526 27.777 1.00 79.03 500 LYS B O 1
ATOM 4834 N N . GLU B 1 33 ? -16.240 -13.138 26.402 1.00 71.23 501 GLU B N 1
ATOM 4835 C CA . GLU B 1 33 ? -17.409 -13.544 27.235 1.00 68.37 501 GLU B CA 1
ATOM 4836 C C . GLU B 1 33 ? -16.921 -14.108 28.579 1.00 65.23 501 GLU B C 1
ATOM 4837 O O . GLU B 1 33 ? -17.651 -13.950 29.577 1.00 61.83 501 GLU B O 1
ATOM 4843 N N . ARG B 1 34 ? -15.749 -14.757 28.597 1.00 64.85 502 ARG B N 1
ATOM 4844 C CA . ARG B 1 34 ? -15.108 -15.309 29.823 1.00 63.45 502 ARG B CA 1
ATOM 4845 C C . ARG B 1 34 ? -14.786 -14.152 30.775 1.00 65.78 502 ARG B C 1
ATOM 4846 O O . ARG B 1 34 ? -15.109 -14.267 31.975 1.00 71.13 502 ARG B O 1
ATOM 4854 N N . MET B 1 35 ? -14.176 -13.084 30.253 1.00 62.63 503 MET B N 1
ATOM 4855 C CA . MET B 1 35 ? -13.800 -11.873 31.026 1.00 59.52 503 MET B CA 1
ATOM 4856 C C . MET B 1 35 ? -15.061 -11.116 31.456 1.00 59.34 503 MET B C 1
ATOM 4857 O O . MET B 1 35 ? -15.076 -10.620 32.595 1.00 63.90 503 MET B O 1
ATOM 4862 N N . ARG B 1 36 ? -16.078 -11.033 30.594 1.00 56.94 504 ARG B N 1
ATOM 4863 C CA . ARG B 1 36 ? -17.354 -10.334 30.904 1.00 59.27 504 ARG B CA 1
ATOM 4864 C C . ARG B 1 36 ? -18.107 -11.072 32.020 1.00 58.47 504 ARG B C 1
ATOM 4865 O O . ARG B 1 36 ? -18.870 -10.409 32.737 1.00 57.21 504 ARG B O 1
ATOM 4873 N N . ARG B 1 37 ? -17.900 -12.384 32.169 1.00 63.94 505 ARG B N 1
ATOM 4874 C CA . ARG B 1 37 ? -18.685 -13.253 33.092 1.00 66.06 505 ARG B CA 1
ATOM 4875 C C . ARG B 1 37 ? -18.040 -13.277 34.483 1.00 66.34 505 ARG B C 1
ATOM 4876 O O . ARG B 1 37 ? -18.797 -13.393 35.460 1.00 67.21 505 ARG B O 1
ATOM 4884 N N . LEU B 1 38 ? -16.709 -13.177 34.568 1.00 69.21 506 LEU B N 1
ATOM 4885 C CA . LEU B 1 38 ? -15.959 -13.040 35.849 1.00 75.44 506 LEU B CA 1
ATOM 4886 C C . LEU B 1 38 ? -16.253 -11.680 36.498 1.00 76.62 506 LEU B C 1
ATOM 4887 O O . LEU B 1 38 ? -16.351 -11.633 37.737 1.00 73.97 506 LEU B O 1
ATOM 4892 N N . MET B 1 39 ? -16.346 -10.615 35.694 1.00 81.41 507 MET B N 1
ATOM 4893 C CA . MET B 1 39 ? -16.705 -9.242 36.153 1.00 84.53 507 MET B CA 1
ATOM 4894 C C . MET B 1 39 ? -18.054 -9.290 36.883 1.00 79.29 507 MET B C 1
ATOM 4895 O O . MET B 1 39 ? -18.217 -8.538 37.866 1.00 81.37 507 MET B O 1
ATOM 4900 N N . ALA B 1 40 ? -18.971 -10.145 36.417 1.00 72.71 508 ALA B N 1
ATOM 4901 C CA . ALA B 1 40 ? -20.345 -10.295 36.947 1.00 71.57 508 ALA B CA 1
ATOM 4902 C C . ALA B 1 40 ? -20.353 -11.179 38.206 1.00 72.20 508 ALA B C 1
ATOM 4903 O O . ALA B 1 40 ? -20.980 -10.768 39.202 1.00 78.84 508 ALA B O 1
ATOM 4905 N N . GLU B 1 41 ? -19.679 -12.334 38.180 1.00 68.17 509 GLU B N 1
ATOM 4906 C CA . GLU B 1 41 ? -20.014 -13.498 39.048 1.00 68.55 509 GLU B CA 1
ATOM 4907 C C . GLU B 1 41 ? -18.931 -13.785 40.104 1.00 68.32 509 GLU B C 1
ATOM 4908 O O . GLU B 1 41 ? -19.245 -14.528 41.059 1.00 68.74 509 GLU B O 1
ATOM 4914 N N . ASP B 1 42 ? -17.711 -13.257 39.951 1.00 67.91 510 ASP B N 1
ATOM 4915 C CA . ASP B 1 42 ? -16.651 -13.302 40.998 1.00 67.76 510 ASP B CA 1
ATOM 4916 C C . ASP B 1 42 ? -15.674 -12.148 40.757 1.00 71.69 510 ASP B C 1
ATOM 4917 O O . ASP B 1 42 ? -14.569 -12.409 40.235 1.00 75.12 510 ASP B O 1
ATOM 4922 N N . GLU B 1 43 ? -16.070 -10.926 41.126 1.00 73.14 511 GLU B N 1
ATOM 4923 C CA . GLU B 1 43 ? -15.293 -9.687 40.843 1.00 73.43 511 GLU B CA 1
ATOM 4924 C C . GLU B 1 43 ? -13.938 -9.756 41.554 1.00 74.34 511 GLU B C 1
ATOM 4925 O O . GLU B 1 43 ? -12.974 -9.208 40.994 1.00 72.47 511 GLU B O 1
ATOM 4931 N N . GLU B 1 44 ? -13.854 -10.411 42.718 1.00 78.39 512 GLU B N 1
ATOM 4932 C CA . GLU B 1 44 ? -12.574 -10.547 43.469 1.00 84.12 512 GLU B CA 1
ATOM 4933 C C . GLU B 1 44 ? -11.643 -11.499 42.706 1.00 83.17 512 GLU B C 1
ATOM 4934 O O . GLU B 1 44 ? -10.432 -11.230 42.671 1.00 82.32 512 GLU B O 1
ATOM 4940 N N . GLY B 1 45 ? -12.194 -12.568 42.126 1.00 83.65 513 GLY B N 1
ATOM 4941 C CA . GLY B 1 45 ? -11.466 -13.533 41.276 1.00 83.51 513 GLY B CA 1
ATOM 4942 C C . GLY B 1 45 ? -11.000 -12.907 39.971 1.00 81.48 513 GLY B C 1
ATOM 4943 O O . GLY B 1 45 ? -9.901 -13.257 39.509 1.00 79.07 513 GLY B O 1
ATOM 4944 N N . TYR B 1 46 ? -11.807 -12.011 39.395 1.00 82.94 514 TYR B N 1
ATOM 4945 C CA . TYR B 1 46 ? -11.488 -11.230 38.169 1.00 83.22 514 TYR B CA 1
ATOM 4946 C C . TYR B 1 46 ? -10.280 -10.314 38.422 1.00 79.71 514 TYR B C 1
ATOM 4947 O O . TYR B 1 46 ? -9.441 -10.185 37.511 1.00 79.67 514 TYR B O 1
ATOM 4956 N N . ARG B 1 47 ? -10.205 -9.689 39.604 1.00 80.71 515 ARG B N 1
ATOM 4957 C CA . ARG B 1 47 ? -9.078 -8.805 40.019 1.00 82.09 515 ARG B CA 1
ATOM 4958 C C . ARG B 1 47 ? -7.818 -9.655 40.229 1.00 82.69 515 ARG B C 1
ATOM 4959 O O . ARG B 1 47 ? -6.749 -9.211 39.791 1.00 80.17 515 ARG B O 1
ATOM 4967 N N . LYS B 1 48 ? -7.947 -10.823 40.872 1.00 86.90 516 LYS B N 1
ATOM 4968 C CA . LYS B 1 48 ? -6.827 -11.768 41.158 1.00 89.15 516 LYS B CA 1
ATOM 4969 C C . LYS B 1 48 ? -6.173 -12.225 39.848 1.00 86.21 516 LYS B C 1
ATOM 4970 O O . LYS B 1 48 ? -4.956 -12.466 39.858 1.00 85.35 516 LYS B O 1
ATOM 4976 N N . LEU B 1 49 ? -6.956 -12.358 38.772 1.00 85.34 517 LEU B N 1
ATOM 4977 C CA . LEU B 1 49 ? -6.465 -12.781 37.433 1.00 83.73 517 LEU B CA 1
ATOM 4978 C C . LEU B 1 49 ? -5.610 -11.658 36.840 1.00 80.79 517 LEU B C 1
ATOM 4979 O O . LEU B 1 49 ? -4.434 -11.913 36.528 1.00 79.39 517 LEU B O 1
ATOM 4984 N N . ILE B 1 50 ? -6.188 -10.462 36.703 1.00 78.51 518 ILE B N 1
ATOM 4985 C CA . ILE B 1 50 ? -5.558 -9.297 36.014 1.00 77.89 518 ILE B CA 1
ATOM 4986 C C . ILE B 1 50 ? -4.216 -8.972 36.684 1.00 80.71 518 ILE B C 1
ATOM 4987 O O . ILE B 1 50 ? -3.255 -8.686 35.951 1.00 80.81 518 ILE B O 1
ATOM 4992 N N . ASP B 1 51 ? -4.146 -9.034 38.016 1.00 82.13 519 ASP B N 1
ATOM 4993 C CA . ASP B 1 51 ? -2.907 -8.739 38.786 1.00 85.90 519 ASP B CA 1
ATOM 4994 C C . ASP B 1 51 ? -1.903 -9.886 38.591 1.00 82.70 519 ASP B C 1
ATOM 4995 O O . ASP B 1 51 ? -0.689 -9.622 38.690 1.00 88.74 519 ASP B O 1
ATOM 5000 N N . GLN B 1 52 ? -2.385 -11.102 38.309 1.00 78.46 520 GLN B N 1
ATOM 5001 C CA . GLN B 1 52 ? -1.537 -12.279 37.964 1.00 77.13 520 GLN B CA 1
ATOM 5002 C C . GLN B 1 52 ? -0.945 -12.099 36.558 1.00 80.71 520 GLN B C 1
ATOM 5003 O O . GLN B 1 52 ? 0.251 -12.427 36.379 1.00 75.31 520 GLN B O 1
ATOM 5009 N N . LYS B 1 53 ? -1.756 -11.615 35.605 1.00 84.22 521 LYS B N 1
ATOM 5010 C CA . LYS B 1 53 ? -1.357 -11.353 34.194 1.00 84.83 521 LYS B CA 1
ATOM 5011 C C . LYS B 1 53 ? -0.337 -10.210 34.146 1.00 88.35 521 LYS B C 1
ATOM 5012 O O . LYS B 1 53 ? 0.681 -10.365 33.446 1.00 89.81 521 LYS B O 1
ATOM 5018 N N . LYS B 1 54 ? -0.624 -9.103 34.843 1.00 91.10 522 LYS B N 1
ATOM 5019 C CA . LYS B 1 54 ? 0.243 -7.895 34.929 1.00 92.56 522 LYS B CA 1
ATOM 5020 C C . LYS B 1 54 ? 1.659 -8.337 35.311 1.00 90.95 522 LYS B C 1
ATOM 5021 O O . LYS B 1 54 ? 2.610 -7.944 34.605 1.00 90.05 522 LYS B O 1
ATOM 5027 N N . ASP B 1 55 ? 1.778 -9.147 36.369 1.00 87.73 523 ASP B N 1
ATOM 5028 C CA . ASP B 1 55 ? 3.074 -9.604 36.936 1.00 86.35 523 ASP B CA 1
ATOM 5029 C C . ASP B 1 55 ? 3.770 -10.549 35.950 1.00 90.33 523 ASP B C 1
ATOM 5030 O O . ASP B 1 55 ? 5.014 -10.518 35.914 1.00 98.14 523 ASP B O 1
ATOM 5035 N N . ARG B 1 56 ? 3.012 -11.353 35.192 1.00 93.87 524 ARG B N 1
ATOM 5036 C CA . ARG B 1 56 ? 3.568 -12.300 34.182 1.00 92.48 524 ARG B CA 1
ATOM 5037 C C . ARG B 1 56 ? 4.296 -11.499 33.096 1.00 84.67 524 ARG B C 1
ATOM 5038 O O . ARG B 1 56 ? 5.387 -11.941 32.687 1.00 88.58 524 ARG B O 1
ATOM 5046 N N . ARG B 1 57 ? 3.729 -10.361 32.676 1.00 75.49 525 ARG B N 1
ATOM 5047 C CA . ARG B 1 57 ? 4.323 -9.453 31.654 1.00 74.03 525 ARG B CA 1
ATOM 5048 C C . ARG B 1 57 ? 5.642 -8.873 32.182 1.00 69.72 525 ARG B C 1
ATOM 5049 O O . ARG B 1 57 ? 6.631 -8.900 31.433 1.00 70.63 525 ARG B O 1
ATOM 5057 N N . LEU B 1 58 ? 5.654 -8.370 33.419 1.00 68.01 526 LEU B N 1
ATOM 5058 C CA . LEU B 1 58 ? 6.876 -7.840 34.083 1.00 70.59 526 LEU B CA 1
ATOM 5059 C C . LEU B 1 58 ? 7.924 -8.959 34.168 1.00 67.17 526 LEU B C 1
ATOM 5060 O O . LEU B 1 58 ? 8.991 -8.812 33.548 1.00 66.15 526 LEU B O 1
ATOM 5065 N N . ALA B 1 59 ? 7.621 -10.047 34.880 1.00 66.38 527 ALA B N 1
ATOM 5066 C CA . ALA B 1 59 ? 8.530 -11.198 35.099 1.00 69.85 527 ALA B CA 1
ATOM 5067 C C . ALA B 1 59 ? 9.170 -11.603 33.767 1.00 73.11 527 ALA B C 1
ATOM 5068 O O . ALA B 1 59 ? 10.408 -11.789 33.732 1.00 76.82 527 ALA B O 1
ATOM 5070 N N . TYR B 1 60 ? 8.352 -11.720 32.715 1.00 75.27 528 TYR B N 1
ATOM 5071 C CA . TYR B 1 60 ? 8.780 -12.069 31.334 1.00 77.02 528 TYR B CA 1
ATOM 5072 C C . TYR B 1 60 ? 9.745 -10.996 30.816 1.00 77.84 528 TYR B C 1
ATOM 5073 O O . TYR B 1 60 ? 10.859 -11.356 30.390 1.00 79.37 528 TYR B O 1
ATOM 5082 N N . LEU B 1 61 ? 9.326 -9.725 30.869 1.00 74.71 529 LEU B N 1
ATOM 5083 C CA . LEU B 1 61 ? 10.135 -8.544 30.459 1.00 71.38 529 LEU B CA 1
ATOM 5084 C C . LEU B 1 61 ? 11.522 -8.654 31.092 1.00 72.61 529 LEU B C 1
ATOM 5085 O O . LEU B 1 61 ? 12.500 -8.505 30.349 1.00 77.69 529 LEU B O 1
ATOM 5090 N N . LEU B 1 62 ? 11.584 -8.918 32.402 1.00 73.42 530 LEU B N 1
ATOM 5091 C CA . LEU B 1 62 ? 12.842 -9.033 33.194 1.00 78.03 530 LEU B CA 1
ATOM 5092 C C . LEU B 1 62 ? 13.643 -10.260 32.737 1.00 80.35 530 LEU B C 1
ATOM 5093 O O . LEU B 1 62 ? 14.875 -10.134 32.576 1.00 85.96 530 LEU B O 1
ATOM 5098 N N . GLN B 1 63 ? 12.968 -11.396 32.539 1.00 80.72 531 GLN B N 1
ATOM 5099 C CA . GLN B 1 63 ? 13.604 -12.711 32.249 1.00 85.53 531 GLN B CA 1
ATOM 5100 C C . GLN B 1 63 ? 14.366 -12.652 30.914 1.00 87.35 531 GLN B C 1
ATOM 5101 O O . GLN B 1 63 ? 15.522 -13.131 30.873 1.00 85.55 531 GLN B O 1
ATOM 5107 N N . GLN B 1 64 ? 13.743 -12.093 29.867 1.00 85.71 532 GLN B N 1
ATOM 5108 C CA . GLN B 1 64 ? 14.272 -12.050 28.473 1.00 83.41 532 GLN B CA 1
ATOM 5109 C C . GLN B 1 64 ? 15.479 -11.108 28.387 1.00 83.32 532 GLN B C 1
ATOM 5110 O O . GLN B 1 64 ? 16.287 -11.274 27.452 1.00 84.12 532 GLN B O 1
ATOM 5116 N N . THR B 1 65 ? 15.591 -10.165 29.327 1.00 82.81 533 THR B N 1
ATOM 5117 C CA . THR B 1 65 ? 16.601 -9.074 29.339 1.00 83.29 533 THR B CA 1
ATOM 5118 C C . THR B 1 65 ? 17.710 -9.382 30.361 1.00 89.57 533 THR B C 1
ATOM 5119 O O . THR B 1 65 ? 18.629 -8.554 30.491 1.00 93.86 533 THR B O 1
ATOM 5123 N N . ASP B 1 66 ? 17.653 -10.539 31.035 1.00 97.26 534 ASP B N 1
ATOM 5124 C CA . ASP B 1 66 ? 18.566 -10.910 32.154 1.00 99.42 534 ASP B CA 1
ATOM 5125 C C . ASP B 1 66 ? 19.941 -11.340 31.620 1.00 97.49 534 ASP B C 1
ATOM 5126 O O . ASP B 1 66 ? 20.818 -11.612 32.458 1.00 97.02 534 ASP B O 1
ATOM 5131 N N . GLU B 1 67 ? 20.139 -11.389 30.296 1.00 98.53 535 GLU B N 1
ATOM 5132 C CA . GLU B 1 67 ? 21.450 -11.715 29.664 1.00 94.05 535 GLU B CA 1
ATOM 5133 C C . GLU B 1 67 ? 22.336 -10.463 29.629 1.00 87.08 535 GLU B C 1
ATOM 5134 O O . GLU B 1 67 ? 21.822 -9.408 29.209 1.00 75.12 535 GLU B O 1
ATOM 5140 N N . HIS B 1 96 ? 34.521 -13.445 25.867 1.00 97.67 706 HIS B N 1
ATOM 5141 C CA . HIS B 1 96 ? 35.486 -13.289 24.744 1.00 99.92 706 HIS B CA 1
ATOM 5142 C C . HIS B 1 96 ? 34.823 -12.508 23.601 1.00 100.08 706 HIS B C 1
ATOM 5143 O O . HIS B 1 96 ? 33.598 -12.289 23.672 1.00 105.30 706 HIS B O 1
ATOM 5150 N N . ALA B 1 97 ? 35.617 -12.089 22.608 1.00 93.28 707 ALA B N 1
ATOM 5151 C CA . ALA B 1 97 ? 35.178 -11.386 21.378 1.00 85.31 707 ALA B CA 1
ATOM 5152 C C . ALA B 1 97 ? 36.309 -11.425 20.344 1.00 80.56 707 ALA B C 1
ATOM 5153 O O . ALA B 1 97 ? 37.441 -11.761 20.725 1.00 82.05 707 ALA B O 1
ATOM 5155 N N . ILE B 1 98 ? 36.009 -11.092 19.085 1.00 79.42 708 ILE B N 1
ATOM 5156 C CA . ILE B 1 98 ? 36.977 -11.091 17.943 1.00 77.39 708 ILE B CA 1
ATOM 5157 C C . ILE B 1 98 ? 37.782 -9.784 17.977 1.00 76.70 708 ILE B C 1
ATOM 5158 O O . ILE B 1 98 ? 37.163 -8.701 17.951 1.00 76.63 708 ILE B O 1
ATOM 5163 N N . SER B 1 99 ? 39.113 -9.895 18.014 1.00 75.89 709 SER B N 1
ATOM 5164 C CA . SER B 1 99 ? 40.073 -8.759 17.990 1.00 74.94 709 SER B CA 1
ATOM 5165 C C . SER B 1 99 ? 40.286 -8.278 16.550 1.00 75.14 709 SER B C 1
ATOM 5166 O O . SER B 1 99 ? 40.289 -9.124 15.631 1.00 78.94 709 SER B O 1
ATOM 5169 N N . GLU B 1 100 ? 40.459 -6.967 16.370 1.00 71.16 710 GLU B N 1
ATOM 5170 C CA . GLU B 1 100 ? 41.009 -6.344 15.136 1.00 69.74 710 GLU B CA 1
ATOM 5171 C C . GLU B 1 100 ? 41.539 -4.955 15.505 1.00 74.85 710 GLU B C 1
ATOM 5172 O O . GLU B 1 100 ? 40.763 -4.171 16.078 1.00 76.50 710 GLU B O 1
ATOM 5178 N N . ARG B 1 101 ? 42.820 -4.691 15.225 1.00 83.05 711 ARG B N 1
ATOM 5179 C CA . ARG B 1 101 ? 43.484 -3.379 15.459 1.00 87.05 711 ARG B CA 1
ATOM 5180 C C . ARG B 1 101 ? 43.482 -2.609 14.134 1.00 85.25 711 ARG B C 1
ATOM 5181 O O . ARG B 1 101 ? 43.776 -3.236 13.097 1.00 83.08 711 ARG B O 1
ATOM 5189 N N . VAL B 1 102 ? 43.149 -1.313 14.179 1.00 84.07 712 VAL B N 1
ATOM 5190 C CA . VAL B 1 102 ? 42.968 -0.427 12.989 1.00 86.45 712 VAL B CA 1
ATOM 5191 C C . VAL B 1 102 ? 44.011 0.697 13.045 1.00 88.90 712 VAL B C 1
ATOM 5192 O O . VAL B 1 102 ? 43.712 1.765 13.609 1.00 87.96 712 VAL B O 1
ATOM 5196 N N . GLU B 1 103 ? 45.190 0.450 12.465 1.00 94.04 713 GLU B N 1
ATOM 5197 C CA . GLU B 1 103 ? 46.384 1.340 12.514 1.00 94.66 713 GLU B CA 1
ATOM 5198 C C . GLU B 1 103 ? 46.122 2.600 11.670 1.00 86.64 713 GLU B C 1
ATOM 5199 O O . GLU B 1 103 ? 46.332 3.703 12.202 1.00 79.04 713 GLU B O 1
ATOM 5205 N N . LYS B 1 104 ? 45.679 2.440 10.414 1.00 81.77 714 LYS B N 1
ATOM 5206 C CA . LYS B 1 104 ? 45.336 3.538 9.465 1.00 77.47 714 LYS B CA 1
ATOM 5207 C C . LYS B 1 104 ? 43.819 3.620 9.276 1.00 76.74 714 LYS B C 1
ATOM 5208 O O . LYS B 1 104 ? 43.115 2.679 9.688 1.00 77.65 714 LYS B O 1
ATOM 5214 N N . GLN B 1 105 ? 43.362 4.694 8.624 1.00 77.24 715 GLN B N 1
ATOM 5215 C CA . GLN B 1 105 ? 42.012 4.822 8.010 1.00 76.53 715 GLN B CA 1
ATOM 5216 C C . GLN B 1 105 ? 42.032 4.133 6.639 1.00 76.62 715 GLN B C 1
ATOM 5217 O O . GLN B 1 105 ? 43.109 3.641 6.248 1.00 79.91 715 GLN B O 1
ATOM 5223 N N . SER B 1 106 ? 40.894 4.101 5.937 1.00 74.99 716 SER B N 1
ATOM 5224 C CA . SER B 1 106 ? 40.773 3.537 4.565 1.00 76.89 716 SER B CA 1
ATOM 5225 C C . SER B 1 106 ? 41.602 4.390 3.597 1.00 76.15 716 SER B C 1
ATOM 5226 O O . SER B 1 106 ? 41.734 5.603 3.847 1.00 76.11 716 SER B O 1
ATOM 5229 N N . ALA B 1 107 ? 42.146 3.777 2.540 1.00 75.81 717 ALA B N 1
ATOM 5230 C CA . ALA B 1 107 ? 42.818 4.483 1.422 1.00 75.73 717 ALA B CA 1
ATOM 5231 C C . ALA B 1 107 ? 41.769 5.278 0.635 1.00 74.94 717 ALA B C 1
ATOM 5232 O O . ALA B 1 107 ? 42.146 6.265 -0.036 1.00 76.81 717 ALA B O 1
ATOM 5234 N N . LEU B 1 108 ? 40.501 4.860 0.730 1.00 70.24 718 LEU B N 1
ATOM 5235 C CA . LEU B 1 108 ? 39.336 5.517 0.081 1.00 68.73 718 LEU B CA 1
ATOM 5236 C C . LEU B 1 108 ? 38.907 6.763 0.865 1.00 65.46 718 LEU B C 1
ATOM 5237 O O . LEU B 1 108 ? 38.108 7.544 0.304 1.00 61.02 718 LEU B O 1
ATOM 5242 N N . LEU B 1 109 ? 39.397 6.935 2.101 1.00 64.60 719 LEU B N 1
ATOM 5243 C CA . LEU B 1 109 ? 39.180 8.158 2.927 1.00 64.87 719 LEU B CA 1
ATOM 5244 C C . LEU B 1 109 ? 40.350 9.124 2.715 1.00 65.08 719 LEU B C 1
ATOM 5245 O O . LEU B 1 109 ? 41.494 8.752 3.046 1.00 69.41 719 LEU B O 1
ATOM 5250 N N . ILE B 1 110 ? 40.056 10.322 2.201 1.00 63.44 720 ILE B N 1
ATOM 5251 C CA . ILE B 1 110 ? 41.057 11.296 1.667 1.00 60.45 720 ILE B CA 1
ATOM 5252 C C . ILE B 1 110 ? 40.671 12.721 2.093 1.00 60.45 720 ILE B C 1
ATOM 5253 O O . ILE B 1 110 ? 39.582 12.892 2.679 1.00 58.39 720 ILE B O 1
ATOM 5258 N N . ASN B 1 111 ? 41.542 13.695 1.805 1.00 60.87 721 ASN B N 1
ATOM 5259 C CA . ASN B 1 111 ? 41.317 15.152 2.022 1.00 60.59 721 ASN B CA 1
ATOM 5260 C C . ASN B 1 111 ? 41.063 15.407 3.512 1.00 61.67 721 ASN B C 1
ATOM 5261 O O . ASN B 1 111 ? 40.023 16.014 3.857 1.00 62.47 721 ASN B O 1
ATOM 5266 N N . GLY B 1 112 ? 42.012 14.975 4.345 1.00 62.52 722 GLY B N 1
ATOM 5267 C CA . GLY B 1 112 ? 41.935 15.010 5.817 1.00 65.94 722 GLY B CA 1
ATOM 5268 C C . GLY B 1 112 ? 42.293 13.656 6.403 1.00 67.02 722 GLY B C 1
ATOM 5269 O O . GLY B 1 112 ? 41.927 12.636 5.782 1.00 69.89 722 GLY B O 1
ATOM 5270 N N . THR B 1 113 ? 43.006 13.642 7.533 1.00 66.32 723 THR B N 1
ATOM 5271 C CA . THR B 1 113 ? 43.397 12.412 8.271 1.00 65.17 723 THR B CA 1
ATOM 5272 C C . THR B 1 113 ? 42.714 12.429 9.645 1.00 62.72 723 THR B C 1
ATOM 5273 O O . THR B 1 113 ? 42.580 13.525 10.233 1.00 60.59 723 THR B O 1
ATOM 5277 N N . LEU B 1 114 ? 42.272 11.254 10.108 1.00 62.46 724 LEU B N 1
ATOM 5278 C CA . LEU B 1 114 ? 41.431 11.080 11.323 1.00 58.96 724 LEU B CA 1
ATOM 5279 C C . LEU B 1 114 ? 42.263 11.418 12.558 1.00 57.37 724 LEU B C 1
ATOM 5280 O O . LEU B 1 114 ? 43.498 11.274 12.499 1.00 54.13 724 LEU B O 1
ATOM 5285 N N . LYS B 1 115 ? 41.589 11.883 13.611 1.00 58.39 725 LYS B N 1
ATOM 5286 C CA . LYS B 1 115 ? 42.168 12.075 14.960 1.00 60.14 725 LYS B CA 1
ATOM 5287 C C . LYS B 1 115 ? 42.232 10.701 15.629 1.00 60.43 725 LYS B C 1
ATOM 5288 O O . LYS B 1 115 ? 41.466 9.811 15.222 1.00 58.88 725 LYS B O 1
ATOM 5294 N N . HIS B 1 116 ? 43.122 10.538 16.605 1.00 64.08 726 HIS B N 1
ATOM 5295 C CA . HIS B 1 116 ? 43.350 9.257 17.321 1.00 68.23 726 HIS B CA 1
ATOM 5296 C C . HIS B 1 116 ? 42.038 8.772 17.951 1.00 70.28 726 HIS B C 1
ATOM 5297 O O . HIS B 1 116 ? 41.783 7.556 17.901 1.00 76.33 726 HIS B O 1
ATOM 5304 N N . TYR B 1 117 ? 41.233 9.681 18.511 1.00 68.17 727 TYR B N 1
ATOM 5305 C CA . TYR B 1 117 ? 39.949 9.346 19.182 1.00 67.29 727 TYR B CA 1
ATOM 5306 C C . TYR B 1 117 ? 38.956 8.819 18.137 1.00 67.09 727 TYR B C 1
ATOM 5307 O O . TYR B 1 117 ? 38.291 7.802 18.406 1.00 65.41 727 TYR B O 1
ATOM 5316 N N . GLN B 1 118 ? 38.880 9.475 16.973 1.00 70.00 728 GLN B N 1
ATOM 5317 C CA . GLN B 1 118 ? 37.994 9.082 15.839 1.00 70.86 728 GLN B CA 1
ATOM 5318 C C . GLN B 1 118 ? 38.430 7.703 15.327 1.00 69.96 728 GLN B C 1
ATOM 5319 O O . GLN B 1 118 ? 37.557 6.932 14.881 1.00 72.78 728 GLN B O 1
ATOM 5325 N N . LEU B 1 119 ? 39.735 7.421 15.383 1.00 66.62 729 LEU B N 1
ATOM 5326 C CA . LEU B 1 119 ? 40.339 6.129 14.963 1.00 66.68 729 LEU B CA 1
ATOM 5327 C C . LEU B 1 119 ? 39.747 5.013 15.831 1.00 65.31 729 LEU B C 1
ATOM 5328 O O . LEU B 1 119 ? 39.366 3.967 15.271 1.00 66.84 729 LEU B O 1
ATOM 5333 N N . GLN B 1 120 ? 39.652 5.249 17.144 1.00 62.68 730 GLN B N 1
ATOM 5334 C CA . GLN B 1 120 ? 39.087 4.296 18.137 1.00 60.66 730 GLN B CA 1
ATOM 5335 C C . GLN B 1 120 ? 37.589 4.108 17.881 1.00 62.00 730 GLN B C 1
ATOM 5336 O O . GLN B 1 120 ? 37.079 3.004 18.142 1.00 62.50 730 GLN B O 1
ATOM 5342 N N . GLY B 1 121 ? 36.906 5.161 17.427 1.00 63.63 731 GLY B N 1
ATOM 5343 C CA . GLY B 1 121 ? 35.496 5.093 17.003 1.00 66.02 731 GLY B CA 1
ATOM 5344 C C . GLY B 1 121 ? 35.322 4.116 15.855 1.00 69.19 731 GLY B C 1
ATOM 5345 O O . GLY B 1 121 ? 34.394 3.287 15.920 1.00 71.93 731 GLY B O 1
ATOM 5346 N N . LEU B 1 122 ? 36.197 4.207 14.847 1.00 70.96 732 LEU B N 1
ATOM 5347 C CA . LEU B 1 122 ? 36.238 3.289 13.678 1.00 68.25 732 LEU B CA 1
ATOM 5348 C C . LEU B 1 122 ? 36.492 1.870 14.187 1.00 65.38 732 LEU B C 1
ATOM 5349 O O . LEU B 1 122 ? 35.658 0.983 13.918 1.00 66.83 732 LEU B O 1
ATOM 5354 N N . GLU B 1 123 ? 37.595 1.689 14.916 1.00 62.52 733 GLU B N 1
ATOM 5355 C CA . GLU B 1 123 ? 38.008 0.398 15.529 1.00 62.56 733 GLU B CA 1
ATOM 5356 C C . GLU B 1 123 ? 36.859 -0.184 16.360 1.00 62.15 733 GLU B C 1
ATOM 5357 O O . GLU B 1 123 ? 36.702 -1.414 16.349 1.00 67.32 733 GLU B O 1
ATOM 5363 N N . TRP B 1 124 ? 36.098 0.667 17.056 1.00 59.61 734 TRP B N 1
ATOM 5364 C CA . TRP B 1 124 ? 34.956 0.248 17.910 1.00 56.73 734 TRP B CA 1
ATOM 5365 C C . TRP B 1 124 ? 33.849 -0.349 17.028 1.00 58.29 734 TRP B C 1
ATOM 5366 O O . TRP B 1 124 ? 33.426 -1.490 17.310 1.00 57.98 734 TRP B O 1
ATOM 5377 N N . MET B 1 125 ? 33.412 0.389 16.000 1.00 60.26 735 MET B N 1
ATOM 5378 C CA . MET B 1 125 ? 32.258 0.036 15.121 1.00 64.60 735 MET B CA 1
ATOM 5379 C C . MET B 1 125 ? 32.613 -1.158 14.223 1.00 68.59 735 MET B C 1
ATOM 5380 O O . MET B 1 125 ? 31.668 -1.775 13.661 1.00 70.74 735 MET B O 1
ATOM 5385 N N . VAL B 1 126 ? 33.915 -1.420 14.034 1.00 69.50 736 VAL B N 1
ATOM 5386 C CA . VAL B 1 126 ? 34.450 -2.604 13.293 1.00 69.86 736 VAL B CA 1
ATOM 5387 C C . VAL B 1 126 ? 34.344 -3.821 14.223 1.00 70.82 736 VAL B C 1
ATOM 5388 O O . VAL B 1 126 ? 33.828 -4.866 13.778 1.00 73.02 736 VAL B O 1
ATOM 5392 N N . SER B 1 127 ? 34.810 -3.678 15.469 1.00 67.43 737 SER B N 1
ATOM 5393 C CA . SER B 1 127 ? 34.635 -4.669 16.560 1.00 64.40 737 SER B CA 1
ATOM 5394 C C . SER B 1 127 ? 33.158 -5.062 16.660 1.00 64.11 737 SER B C 1
ATOM 5395 O O . SER B 1 127 ? 32.886 -6.269 16.769 1.00 65.79 737 SER B O 1
ATOM 5398 N N . LEU B 1 128 ? 32.247 -4.084 16.632 1.00 63.35 738 LEU B N 1
ATOM 5399 C CA . LEU B 1 128 ? 30.784 -4.346 16.598 1.00 65.96 738 LEU B CA 1
ATOM 5400 C C . LEU B 1 128 ? 30.501 -5.298 15.433 1.00 64.77 738 LEU B C 1
ATOM 5401 O O . LEU B 1 128 ? 29.879 -6.347 15.671 1.00 73.55 738 LEU B O 1
ATOM 5406 N N . TYR B 1 129 ? 30.983 -4.951 14.235 1.00 63.27 739 TYR B N 1
ATOM 5407 C CA . TYR B 1 129 ? 30.737 -5.681 12.962 1.00 62.19 739 TYR B CA 1
ATOM 5408 C C . TYR B 1 129 ? 31.185 -7.138 13.109 1.00 60.38 739 TYR B C 1
ATOM 5409 O O . TYR B 1 129 ? 30.334 -8.040 12.998 1.00 61.35 739 TYR B O 1
ATOM 5418 N N . ASN B 1 130 ? 32.479 -7.353 13.359 1.00 60.54 740 ASN B N 1
ATOM 5419 C CA . ASN B 1 130 ? 33.087 -8.703 13.497 1.00 63.42 740 ASN B CA 1
ATOM 5420 C C . ASN B 1 130 ? 32.239 -9.541 14.459 1.00 64.34 740 ASN B C 1
ATOM 5421 O O . ASN B 1 130 ? 31.927 -10.700 14.120 1.00 71.39 740 ASN B O 1
ATOM 5426 N N . ASN B 1 131 ? 31.873 -8.964 15.606 1.00 61.12 741 ASN B N 1
ATOM 5427 C CA . ASN B 1 131 ? 31.188 -9.667 16.722 1.00 58.54 741 ASN B CA 1
ATOM 5428 C C . ASN B 1 131 ? 29.669 -9.539 16.566 1.00 56.11 741 ASN B C 1
ATOM 5429 O O . ASN B 1 131 ? 28.955 -9.906 17.502 1.00 54.73 741 ASN B O 1
ATOM 5434 N N . ASN B 1 132 ? 29.196 -9.055 15.419 1.00 57.53 742 ASN B N 1
ATOM 5435 C CA . ASN B 1 132 ? 27.790 -9.237 14.980 1.00 60.97 742 ASN B CA 1
ATOM 5436 C C . ASN B 1 132 ? 26.865 -8.486 15.948 1.00 59.68 742 ASN B C 1
ATOM 5437 O O . ASN B 1 132 ? 25.867 -9.082 16.399 1.00 60.39 742 ASN B O 1
ATOM 5442 N N . LEU B 1 133 ? 27.198 -7.226 16.251 1.00 59.60 743 LEU B N 1
ATOM 5443 C CA . LEU B 1 133 ? 26.548 -6.379 17.295 1.00 58.29 743 LEU B CA 1
ATOM 5444 C C . LEU B 1 133 ? 26.119 -5.026 16.703 1.00 59.16 743 LEU B C 1
ATOM 5445 O O . LEU B 1 133 ? 26.731 -4.578 15.706 1.00 62.06 743 LEU B O 1
ATOM 5450 N N . ASN B 1 134 ? 25.146 -4.373 17.343 1.00 57.92 744 ASN B N 1
ATOM 5451 C CA . ASN B 1 134 ? 24.703 -2.986 17.034 1.00 56.65 744 ASN B CA 1
ATOM 5452 C C . ASN B 1 134 ? 25.312 -2.023 18.065 1.00 55.26 744 ASN B C 1
ATOM 5453 O O . ASN B 1 134 ? 25.796 -2.502 19.107 1.00 54.70 744 ASN B O 1
ATOM 5458 N N . GLY B 1 135 ? 25.296 -0.720 17.776 1.00 54.09 745 GLY B N 1
ATOM 5459 C CA . GLY B 1 135 ? 25.920 0.314 18.621 1.00 55.95 745 GLY B CA 1
ATOM 5460 C C . GLY B 1 135 ? 25.188 1.645 18.578 1.00 57.73 745 GLY B C 1
ATOM 5461 O O . GLY B 1 135 ? 24.262 1.809 17.748 1.00 58.45 745 GLY B O 1
ATOM 5462 N N . ILE B 1 136 ? 25.589 2.550 19.477 1.00 56.61 746 ILE B N 1
ATOM 5463 C CA . ILE B 1 136 ? 25.213 3.993 19.502 1.00 55.69 746 ILE B CA 1
ATOM 5464 C C . ILE B 1 136 ? 26.508 4.816 19.571 1.00 57.72 746 ILE B C 1
ATOM 5465 O O . ILE B 1 136 ? 27.169 4.771 20.627 1.00 55.24 746 ILE B O 1
ATOM 5470 N N . LEU B 1 137 ? 26.853 5.547 18.503 1.00 59.79 747 LEU B N 1
ATOM 5471 C CA . LEU B 1 137 ? 27.897 6.609 18.546 1.00 61.35 747 LEU B CA 1
ATOM 5472 C C . LEU B 1 137 ? 27.242 7.916 19.004 1.00 63.66 747 LEU B C 1
ATOM 5473 O O . LEU B 1 137 ? 26.519 8.534 18.194 1.00 63.02 747 LEU B O 1
ATOM 5478 N N . ALA B 1 138 ? 27.494 8.310 20.258 1.00 67.41 748 ALA B N 1
ATOM 5479 C CA . ALA B 1 138 ? 26.898 9.488 20.927 1.00 66.34 748 ALA B CA 1
ATOM 5480 C C . ALA B 1 138 ? 27.999 10.476 21.331 1.00 64.99 748 ALA B C 1
ATOM 5481 O O . ALA B 1 138 ? 27.933 10.991 22.454 1.00 63.02 748 ALA B O 1
ATOM 5483 N N . ASP B 1 139 ? 28.973 10.734 20.453 1.00 65.57 749 ASP B N 1
ATOM 5484 C CA . ASP B 1 139 ? 30.012 11.778 20.674 1.00 68.26 749 ASP B CA 1
ATOM 5485 C C . ASP B 1 139 ? 29.308 13.141 20.732 1.00 68.96 749 ASP B C 1
ATOM 5486 O O . ASP B 1 139 ? 28.267 13.296 20.060 1.00 72.75 749 ASP B O 1
ATOM 5491 N N . GLU B 1 140 ? 29.843 14.083 21.516 1.00 65.50 750 GLU B N 1
ATOM 5492 C CA . GLU B 1 140 ? 29.319 15.472 21.636 1.00 62.90 750 GLU B CA 1
ATOM 5493 C C . GLU B 1 140 ? 29.264 16.096 20.235 1.00 59.16 750 GLU B C 1
ATOM 5494 O O . GLU B 1 140 ? 29.860 15.512 19.315 1.00 57.95 750 GLU B O 1
ATOM 5500 N N . MET B 1 141 ? 28.554 17.216 20.071 1.00 58.33 751 MET B N 1
ATOM 5501 C CA . MET B 1 141 ? 28.454 17.972 18.791 1.00 58.24 751 MET B CA 1
ATOM 5502 C C . MET B 1 141 ? 29.851 18.419 18.329 1.00 59.01 751 MET B C 1
ATOM 5503 O O . MET B 1 141 ? 30.648 18.865 19.173 1.00 61.56 751 MET B O 1
ATOM 5508 N N . GLY B 1 142 ? 30.138 18.284 17.030 1.00 60.21 752 GLY B N 1
ATOM 5509 C CA . GLY B 1 142 ? 31.334 18.838 16.364 1.00 60.36 752 GLY B CA 1
ATOM 5510 C C . GLY B 1 142 ? 32.550 17.923 16.436 1.00 62.23 752 GLY B C 1
ATOM 5511 O O . GLY B 1 142 ? 33.654 18.406 16.104 1.00 61.95 752 GLY B O 1
ATOM 5512 N N . LEU B 1 143 ? 32.373 16.648 16.806 1.00 63.98 753 LEU B N 1
ATOM 5513 C CA . LEU B 1 143 ? 33.493 15.708 17.099 1.00 63.61 753 LEU B CA 1
ATOM 5514 C C . LEU B 1 143 ? 33.734 14.734 15.944 1.00 61.99 753 LEU B C 1
ATOM 5515 O O . LEU B 1 143 ? 34.682 13.940 16.074 1.00 65.76 753 LEU B O 1
ATOM 5520 N N . GLY B 1 144 ? 32.917 14.757 14.885 1.00 59.53 754 GLY B N 1
ATOM 5521 C CA . GLY B 1 144 ? 33.156 13.931 13.683 1.00 58.31 754 GLY B CA 1
ATOM 5522 C C . GLY B 1 144 ? 32.324 12.656 13.649 1.00 55.05 754 GLY B C 1
ATOM 5523 O O . GLY B 1 144 ? 32.869 11.630 13.216 1.00 55.43 754 GLY B O 1
ATOM 5524 N N . LYS B 1 145 ? 31.053 12.710 14.063 1.00 53.17 755 LYS B N 1
ATOM 5525 C CA . LYS B 1 145 ? 30.105 11.566 13.960 1.00 52.35 755 LYS B CA 1
ATOM 5526 C C . LYS B 1 145 ? 29.888 11.226 12.478 1.00 55.25 755 LYS B C 1
ATOM 5527 O O . LYS B 1 145 ? 29.936 10.028 12.149 1.00 59.28 755 LYS B O 1
ATOM 5533 N N . THR B 1 146 ? 29.673 12.228 11.614 1.00 56.14 756 THR B N 1
ATOM 5534 C CA . THR B 1 146 ? 29.445 12.040 10.149 1.00 56.73 756 THR B CA 1
ATOM 5535 C C . THR B 1 146 ? 30.741 11.533 9.490 1.00 59.86 756 THR B C 1
ATOM 5536 O O . THR B 1 146 ? 30.641 10.657 8.598 1.00 58.93 756 THR B O 1
ATOM 5540 N N . ILE B 1 147 ? 31.902 12.038 9.928 1.00 60.90 757 ILE B N 1
ATOM 5541 C CA . ILE B 1 147 ? 33.246 11.670 9.386 1.00 64.09 757 ILE B CA 1
ATOM 5542 C C . ILE B 1 147 ? 33.597 10.244 9.823 1.00 66.05 757 ILE B C 1
ATOM 5543 O O . ILE B 1 147 ? 34.258 9.546 9.035 1.00 70.31 757 ILE B O 1
ATOM 5548 N N . GLN B 1 148 ? 33.187 9.835 11.029 1.00 64.34 758 GLN B N 1
ATOM 5549 C CA . GLN B 1 148 ? 33.482 8.485 11.586 1.00 61.56 758 GLN B CA 1
ATOM 5550 C C . GLN B 1 148 ? 32.601 7.440 10.892 1.00 59.97 758 GLN B C 1
ATOM 5551 O O . GLN B 1 148 ? 33.095 6.319 10.669 1.00 57.00 758 GLN B O 1
ATOM 5557 N N . THR B 1 149 ? 31.354 7.796 10.562 1.00 60.04 759 THR B N 1
ATOM 5558 C CA . THR B 1 149 ? 30.394 6.935 9.818 1.00 60.62 759 THR B CA 1
ATOM 5559 C C . THR B 1 149 ? 30.931 6.677 8.404 1.00 59.05 759 THR B C 1
ATOM 5560 O O . THR B 1 149 ? 30.729 5.552 7.907 1.00 58.14 759 THR B O 1
ATOM 5564 N N . ILE B 1 150 ? 31.577 7.673 7.784 1.00 57.49 760 ILE B N 1
ATOM 5565 C CA . ILE B 1 150 ? 32.171 7.558 6.415 1.00 58.79 760 ILE B CA 1
ATOM 5566 C C . ILE B 1 150 ? 33.463 6.733 6.500 1.00 58.07 760 ILE B C 1
ATOM 5567 O O . ILE B 1 150 ? 33.744 5.979 5.554 1.00 55.33 760 ILE B O 1
ATOM 5572 N N . ALA B 1 151 ? 34.221 6.872 7.590 1.00 58.43 761 ALA B N 1
ATOM 5573 C CA . ALA B 1 151 ? 35.450 6.088 7.854 1.00 60.51 761 ALA B CA 1
ATOM 5574 C C . ALA B 1 151 ? 35.097 4.600 7.969 1.00 59.54 761 ALA B C 1
ATOM 5575 O O . ALA B 1 151 ? 35.900 3.776 7.490 1.00 58.67 761 ALA B O 1
ATOM 5577 N N . LEU B 1 152 ? 33.949 4.289 8.588 1.00 57.72 762 LEU B N 1
ATOM 5578 C CA . LEU B 1 152 ? 33.408 2.911 8.758 1.00 58.06 762 LEU B CA 1
ATOM 5579 C C . LEU B 1 152 ? 33.126 2.303 7.382 1.00 59.43 762 LEU B C 1
ATOM 5580 O O . LEU B 1 152 ? 33.704 1.245 7.069 1.00 58.12 762 LEU B O 1
ATOM 5585 N N . ILE B 1 153 ? 32.261 2.955 6.605 1.00 61.47 763 ILE B N 1
ATOM 5586 C CA . ILE B 1 153 ? 31.809 2.474 5.267 1.00 63.54 763 ILE B CA 1
ATOM 5587 C C . ILE B 1 153 ? 33.049 2.239 4.396 1.00 69.72 763 ILE B C 1
ATOM 5588 O O . ILE B 1 153 ? 33.163 1.128 3.839 1.00 78.70 763 ILE B O 1
ATOM 5593 N N . THR B 1 154 ? 33.957 3.221 4.320 1.00 70.68 764 THR B N 1
ATOM 5594 C CA . THR B 1 154 ? 35.180 3.174 3.469 1.00 71.45 764 THR B CA 1
ATOM 5595 C C . THR B 1 154 ? 36.117 2.062 3.955 1.00 70.55 764 THR B C 1
ATOM 5596 O O . THR B 1 154 ? 36.767 1.440 3.095 1.00 78.80 764 THR B O 1
ATOM 5600 N N . TYR B 1 155 ? 36.194 1.816 5.266 1.00 68.53 765 TYR B N 1
ATOM 5601 C CA . TYR B 1 155 ? 37.058 0.752 5.841 1.00 69.10 765 TYR B CA 1
ATOM 5602 C C . TYR B 1 155 ? 36.485 -0.615 5.461 1.00 69.58 765 TYR B C 1
ATOM 5603 O O . TYR B 1 155 ? 37.265 -1.495 5.050 1.00 75.93 765 TYR B O 1
ATOM 5612 N N . LEU B 1 156 ? 35.165 -0.782 5.582 1.00 67.90 766 LEU B N 1
ATOM 5613 C CA . LEU B 1 156 ? 34.469 -2.074 5.324 1.00 68.22 766 LEU B CA 1
ATOM 5614 C C . LEU B 1 156 ? 34.511 -2.391 3.824 1.00 68.11 766 LEU B C 1
ATOM 5615 O O . LEU B 1 156 ? 34.703 -3.573 3.478 1.00 70.91 766 LEU B O 1
ATOM 5620 N N . MET B 1 157 ? 34.358 -1.374 2.972 1.00 66.93 767 MET B N 1
ATOM 5621 C CA . MET B 1 157 ? 34.425 -1.510 1.493 1.00 68.60 767 MET B CA 1
ATOM 5622 C C . MET B 1 157 ? 35.825 -1.967 1.073 1.00 65.80 767 MET B C 1
ATOM 5623 O O . MET B 1 157 ? 35.910 -2.773 0.141 1.00 66.12 767 MET B O 1
ATOM 5628 N N . GLU B 1 158 ? 36.875 -1.466 1.727 1.00 66.33 768 GLU B N 1
ATOM 5629 C CA . GLU B 1 158 ? 38.287 -1.798 1.398 1.00 67.79 768 GLU B CA 1
ATOM 5630 C C . GLU B 1 158 ? 38.628 -3.189 1.944 1.00 70.93 768 GLU B C 1
ATOM 5631 O O . GLU B 1 158 ? 38.893 -4.088 1.129 1.00 73.21 768 GLU B O 1
ATOM 5637 N N . HIS B 1 159 ? 38.603 -3.356 3.270 1.00 73.26 769 HIS B N 1
ATOM 5638 C CA . HIS B 1 159 ? 39.244 -4.483 4.002 1.00 73.94 769 HIS B CA 1
ATOM 5639 C C . HIS B 1 159 ? 38.289 -5.670 4.191 1.00 70.11 769 HIS B C 1
ATOM 5640 O O . HIS B 1 159 ? 38.786 -6.749 4.562 1.00 66.24 769 HIS B O 1
ATOM 5647 N N . LYS B 1 160 ? 36.983 -5.489 3.977 1.00 69.77 770 LYS B N 1
ATOM 5648 C CA . LYS B 1 160 ? 35.983 -6.592 4.042 1.00 70.70 770 LYS B CA 1
ATOM 5649 C C . LYS B 1 160 ? 35.304 -6.766 2.676 1.00 71.16 770 LYS B C 1
ATOM 5650 O O . LYS B 1 160 ? 34.445 -7.656 2.564 1.00 69.61 770 LYS B O 1
ATOM 5656 N N . ARG B 1 161 ? 35.692 -5.972 1.672 1.00 75.13 771 ARG B N 1
ATOM 5657 C CA . ARG B 1 161 ? 35.090 -5.969 0.308 1.00 76.33 771 ARG B CA 1
ATOM 5658 C C . ARG B 1 161 ? 33.558 -5.922 0.428 1.00 71.98 771 ARG B C 1
ATOM 5659 O O . ARG B 1 161 ? 32.888 -6.612 -0.353 1.00 71.82 771 ARG B O 1
ATOM 5667 N N . LEU B 1 162 ? 33.033 -5.119 1.362 1.00 69.78 772 LEU B N 1
ATOM 5668 C CA . LEU B 1 162 ? 31.575 -4.932 1.603 1.00 69.35 772 LEU B CA 1
ATOM 5669 C C . LEU B 1 162 ? 31.106 -3.679 0.851 1.00 69.39 772 LEU B C 1
ATOM 5670 O O . LEU B 1 162 ? 31.168 -2.574 1.430 1.00 70.12 772 LEU B O 1
ATOM 5675 N N . ASN B 1 163 ? 30.655 -3.859 -0.395 1.00 69.33 773 ASN B N 1
ATOM 5676 C CA . ASN B 1 163 ? 30.270 -2.768 -1.333 1.00 67.58 773 ASN B CA 1
ATOM 5677 C C . ASN B 1 163 ? 28.840 -2.301 -1.029 1.00 62.42 773 ASN B C 1
ATOM 5678 O O . ASN B 1 163 ? 28.404 -1.313 -1.650 1.00 66.41 773 ASN B O 1
ATOM 5683 N N . GLY B 1 164 ? 28.135 -2.973 -0.114 1.00 56.32 774 GLY B N 1
ATOM 5684 C CA . GLY B 1 164 ? 26.830 -2.514 0.400 1.00 53.81 774 GLY B CA 1
ATOM 5685 C C . GL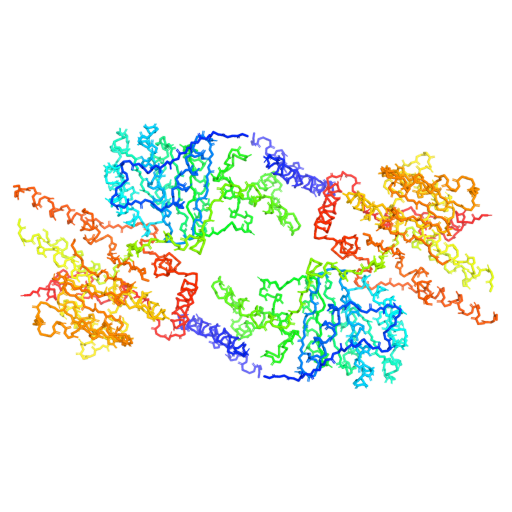Y B 1 164 ? 25.695 -3.405 -0.086 1.00 51.34 774 GLY B C 1
ATOM 5686 O O . GLY B 1 164 ? 25.929 -4.563 -0.412 1.00 52.13 774 GLY B O 1
ATOM 5687 N N . PRO B 1 165 ? 24.441 -2.908 -0.176 1.00 52.79 775 PRO B N 1
ATOM 5688 C CA . PRO B 1 165 ? 24.117 -1.490 0.033 1.00 55.86 775 PRO B CA 1
ATOM 5689 C C . PRO B 1 165 ? 23.993 -0.992 1.489 1.00 51.42 775 PRO B C 1
ATOM 5690 O O . PRO B 1 165 ? 23.444 -1.691 2.300 1.00 50.37 775 PRO B O 1
ATOM 5694 N N . TYR B 1 166 ? 24.485 0.221 1.760 1.00 49.74 776 TYR B N 1
ATOM 5695 C CA . TYR B 1 166 ? 24.409 0.927 3.067 1.00 50.51 776 TYR B CA 1
ATOM 5696 C C . TYR B 1 166 ? 23.248 1.933 3.042 1.00 53.62 776 TYR B C 1
ATOM 5697 O O . TYR B 1 166 ? 23.249 2.830 2.164 1.00 53.90 776 TYR B O 1
ATOM 5706 N N . LEU B 1 167 ? 22.297 1.800 3.975 1.00 54.38 777 LEU B N 1
ATOM 5707 C CA . LEU B 1 167 ? 21.176 2.759 4.183 1.00 53.40 777 LEU B CA 1
ATOM 5708 C C . LEU B 1 167 ? 21.539 3.712 5.328 1.00 57.02 777 LEU B C 1
ATOM 5709 O O . LEU B 1 167 ? 21.767 3.216 6.452 1.00 60.83 777 LEU B O 1
ATOM 5714 N N . ILE B 1 168 ? 21.584 5.020 5.047 1.00 58.79 778 ILE B N 1
ATOM 5715 C CA . ILE B 1 168 ? 21.787 6.104 6.057 1.00 57.72 778 ILE B CA 1
ATOM 5716 C C . ILE B 1 168 ? 20.519 6.970 6.095 1.00 57.15 778 ILE B C 1
ATOM 5717 O O . ILE B 1 168 ? 20.190 7.598 5.068 1.00 53.31 778 ILE B O 1
ATOM 5722 N N . ILE B 1 169 ? 19.817 6.975 7.234 1.00 58.12 779 ILE B N 1
ATOM 5723 C CA . ILE B 1 169 ? 18.599 7.808 7.462 1.00 58.39 779 ILE B CA 1
ATOM 5724 C C . ILE B 1 169 ? 19.011 9.028 8.286 1.00 59.16 779 ILE B C 1
ATOM 5725 O O . ILE B 1 169 ? 19.596 8.819 9.366 1.00 54.14 779 ILE B O 1
ATOM 5730 N N . VAL B 1 170 ? 18.716 10.238 7.789 1.00 62.18 780 VAL B N 1
ATOM 5731 C CA . VAL B 1 170 ? 19.148 11.534 8.401 1.00 61.15 780 VAL B CA 1
ATOM 5732 C C . VAL B 1 170 ? 17.984 12.523 8.424 1.00 60.23 780 VAL B C 1
ATOM 5733 O O . VAL B 1 170 ? 17.035 12.409 7.645 1.00 63.35 780 VAL B O 1
ATOM 5737 N N . PRO B 1 171 ? 18.029 13.535 9.317 1.00 55.51 781 PRO B N 1
ATOM 5738 C CA . PRO B 1 171 ? 17.048 14.614 9.290 1.00 54.08 781 PRO B CA 1
ATOM 5739 C C . PRO B 1 171 ? 17.262 15.419 8.003 1.00 53.93 781 PRO B C 1
ATOM 5740 O O . PRO B 1 171 ? 18.404 15.661 7.666 1.00 52.01 781 PRO B O 1
ATOM 5744 N N . LEU B 1 172 ? 16.171 15.791 7.323 1.00 54.72 782 LEU B N 1
ATOM 5745 C CA . LEU B 1 172 ? 16.180 16.387 5.955 1.00 52.13 782 LEU B CA 1
ATOM 5746 C C . LEU B 1 172 ? 17.092 17.622 5.914 1.00 50.66 782 LEU B C 1
ATOM 5747 O O . LEU B 1 172 ? 17.748 17.814 4.879 1.00 51.04 782 LEU B O 1
ATOM 5752 N N . SER B 1 173 ? 17.151 18.412 6.990 1.00 51.03 783 SER B N 1
ATOM 5753 C CA . SER B 1 173 ? 17.899 19.698 7.042 1.00 52.43 783 SER B CA 1
ATOM 5754 C C . SER B 1 173 ? 19.405 19.458 6.880 1.00 53.81 783 SER B C 1
ATOM 5755 O O . SER B 1 173 ? 20.092 20.376 6.393 1.00 55.40 783 SER B O 1
ATOM 5758 N N . THR B 1 174 ? 19.900 18.273 7.240 1.00 53.78 784 THR B N 1
ATOM 5759 C CA . THR B 1 174 ? 21.353 17.955 7.236 1.00 56.86 784 THR B CA 1
ATOM 5760 C C . THR B 1 174 ? 21.707 17.039 6.051 1.00 55.23 784 THR B C 1
ATOM 5761 O O . THR B 1 174 ? 22.882 16.659 5.941 1.00 52.43 784 THR B O 1
ATOM 5765 N N . LEU B 1 175 ? 20.754 16.716 5.174 1.00 53.11 785 LEU B N 1
ATOM 5766 C CA . LEU B 1 175 ? 20.988 15.787 4.034 1.00 54.77 785 LEU B CA 1
ATOM 5767 C C . LEU B 1 175 ? 22.100 16.360 3.147 1.00 55.59 785 LEU B C 1
ATOM 5768 O O . LEU B 1 175 ? 23.050 15.615 2.839 1.00 55.11 785 LEU B O 1
ATOM 5773 N N . SER B 1 176 ? 21.986 17.640 2.780 1.00 58.04 786 SER B N 1
ATOM 5774 C CA . SER B 1 176 ? 22.961 18.401 1.949 1.00 60.42 786 SER B CA 1
ATOM 5775 C C . SER B 1 176 ? 24.320 18.466 2.664 1.00 58.51 786 SER B C 1
ATOM 5776 O O . SER B 1 176 ? 25.355 18.546 1.979 1.00 59.48 786 SER B O 1
ATOM 5779 N N . ASN B 1 177 ? 24.299 18.460 3.997 1.00 57.64 787 ASN B N 1
ATOM 5780 C CA . ASN B 1 177 ? 25.492 18.456 4.884 1.00 57.68 787 ASN B CA 1
ATOM 5781 C C . ASN B 1 177 ? 26.216 17.113 4.730 1.00 57.20 787 ASN B C 1
ATOM 5782 O O . ASN B 1 177 ? 27.442 17.120 4.512 1.00 55.30 787 ASN B O 1
ATOM 5787 N N . TRP B 1 178 ? 25.471 16.007 4.847 1.00 58.18 788 TRP B N 1
ATOM 5788 C CA . TRP B 1 178 ? 25.960 14.611 4.666 1.00 55.66 788 TRP B CA 1
ATOM 5789 C C . TRP B 1 178 ? 26.549 14.459 3.261 1.00 56.23 788 TRP B C 1
ATOM 5790 O O . TRP B 1 178 ? 27.694 13.981 3.156 1.00 55.78 788 TRP B O 1
ATOM 5801 N N . THR B 1 179 ? 25.797 14.859 2.230 1.00 60.05 789 THR B N 1
ATOM 5802 C CA . THR B 1 179 ? 26.175 14.681 0.800 1.00 66.07 789 THR B CA 1
ATOM 5803 C C . THR B 1 179 ? 27.440 15.502 0.502 1.00 68.55 789 THR B C 1
ATOM 5804 O O . THR B 1 179 ? 28.257 15.032 -0.315 1.00 68.68 789 THR B O 1
ATOM 5808 N N . TYR B 1 180 ? 27.615 16.659 1.152 1.00 72.15 790 TYR B N 1
ATOM 5809 C CA . TYR B 1 180 ? 28.828 17.510 1.020 1.00 75.12 790 TYR B CA 1
ATOM 5810 C C . TYR B 1 180 ? 30.043 16.754 1.575 1.00 71.67 790 TYR B C 1
ATOM 5811 O O . TYR B 1 180 ? 31.090 16.717 0.896 1.00 68.97 790 TYR B O 1
ATOM 5820 N N . GLU B 1 181 ? 29.904 16.166 2.770 1.00 68.92 791 GLU B N 1
ATOM 5821 C CA . GLU B 1 181 ? 31.032 15.567 3.537 1.00 67.99 791 GLU B CA 1
ATOM 5822 C C . GLU B 1 181 ? 31.439 14.221 2.917 1.00 65.96 791 GLU B C 1
ATOM 5823 O O . GLU B 1 181 ? 32.605 13.836 3.094 1.00 63.15 791 GLU B O 1
ATOM 5829 N N . PHE B 1 182 ? 30.533 13.542 2.202 1.00 64.65 792 PHE B N 1
ATOM 5830 C CA . PHE B 1 182 ? 30.850 12.332 1.395 1.00 62.93 792 PHE B CA 1
ATOM 5831 C C . PHE B 1 182 ? 31.675 12.758 0.172 1.00 60.36 792 PHE B C 1
ATOM 5832 O O . PHE B 1 182 ? 32.699 12.108 -0.105 1.00 58.54 792 PHE B O 1
ATOM 5840 N N . ASP B 1 183 ? 31.245 13.824 -0.517 1.00 60.64 793 ASP B N 1
ATOM 5841 C CA . ASP B 1 183 ? 31.925 14.402 -1.712 1.00 60.90 793 ASP B CA 1
ATOM 5842 C C . ASP B 1 183 ? 33.350 14.836 -1.348 1.00 61.64 793 ASP B C 1
ATOM 5843 O O . ASP B 1 183 ? 34.245 14.677 -2.198 1.00 60.69 793 ASP B O 1
ATOM 5848 N N . LYS B 1 184 ? 33.549 15.365 -0.136 1.00 63.79 794 LYS B N 1
ATOM 5849 C CA . LYS B 1 184 ? 34.856 15.891 0.344 1.00 66.46 794 LYS B CA 1
ATOM 5850 C C . LYS B 1 184 ? 35.775 14.722 0.720 1.00 66.32 794 LYS B C 1
ATOM 5851 O O . LYS B 1 184 ? 36.924 14.721 0.241 1.00 61.29 794 LYS B O 1
ATOM 5857 N N . TRP B 1 185 ? 35.276 13.756 1.507 1.00 69.45 795 TRP B N 1
ATOM 5858 C CA . TRP B 1 185 ? 36.090 12.736 2.233 1.00 69.31 795 TRP B CA 1
ATOM 5859 C C . TRP B 1 185 ? 36.143 11.394 1.491 1.00 68.23 795 TRP B C 1
ATOM 5860 O O . TRP B 1 185 ? 37.148 10.686 1.676 1.00 67.69 795 TRP B O 1
ATOM 5871 N N . ALA B 1 186 ? 35.104 11.028 0.729 1.00 68.68 796 ALA B N 1
ATOM 5872 C CA . ALA B 1 186 ? 34.987 9.708 0.059 1.00 70.13 796 ALA B CA 1
ATOM 5873 C C . ALA B 1 186 ? 34.255 9.839 -1.276 1.00 69.84 796 ALA B C 1
ATOM 5874 O O . ALA B 1 186 ? 33.192 9.251 -1.462 1.00 64.18 796 ALA B O 1
ATOM 5876 N N . PRO B 1 187 ? 34.817 10.590 -2.250 1.00 72.71 797 PRO B N 1
ATOM 5877 C CA . PRO B 1 187 ? 34.140 10.838 -3.525 1.00 74.02 797 PRO B CA 1
ATOM 5878 C C . PRO B 1 187 ? 33.991 9.588 -4.408 1.00 75.05 797 PRO B C 1
ATOM 5879 O O . PRO B 1 187 ? 33.058 9.556 -5.198 1.00 73.80 797 PRO B O 1
ATOM 5883 N N . SER B 1 188 ? 34.897 8.609 -4.266 1.00 72.09 798 SER B N 1
ATOM 5884 C CA . SER B 1 188 ? 34.852 7.303 -4.982 1.00 68.11 798 SER B CA 1
ATOM 5885 C C . SER B 1 188 ? 33.524 6.594 -4.682 1.00 68.33 798 SER B C 1
ATOM 5886 O O . SER B 1 188 ? 32.964 5.999 -5.618 1.00 72.29 798 SER B O 1
ATOM 5889 N N . VAL B 1 189 ? 33.033 6.689 -3.438 1.00 66.33 799 VAL B N 1
ATOM 5890 C CA . VAL B 1 189 ? 31.751 6.079 -2.963 1.00 61.84 799 VAL B CA 1
ATOM 5891 C C . VAL B 1 189 ? 30.619 6.577 -3.871 1.00 57.88 799 VAL B C 1
ATOM 5892 O O . VAL B 1 189 ? 30.558 7.792 -4.116 1.00 56.89 799 VAL B O 1
ATOM 5896 N N . VAL B 1 190 ? 29.765 5.667 -4.345 1.00 56.67 800 VAL B N 1
ATOM 5897 C CA . VAL B 1 190 ? 28.615 5.953 -5.258 1.00 58.28 800 VAL B CA 1
ATOM 5898 C C . VAL B 1 190 ? 27.328 6.032 -4.423 1.00 55.55 800 VAL B C 1
ATOM 5899 O O . VAL B 1 190 ? 26.878 4.967 -3.942 1.00 56.02 800 VAL B O 1
ATOM 5903 N N . LYS B 1 191 ? 26.735 7.224 -4.273 1.00 49.81 801 LYS B N 1
ATOM 5904 C CA . LYS B 1 191 ? 25.576 7.435 -3.357 1.00 49.84 801 LYS B CA 1
ATOM 5905 C C . LYS B 1 191 ? 24.342 7.942 -4.124 1.00 48.39 801 LYS B C 1
ATOM 5906 O O . LYS B 1 191 ? 24.512 8.593 -5.164 1.00 48.18 801 LYS B O 1
ATOM 5912 N N . ILE B 1 192 ? 23.147 7.591 -3.628 1.00 47.88 802 ILE B N 1
ATOM 5913 C CA . ILE B 1 192 ? 21.808 8.028 -4.129 1.00 47.50 802 ILE B CA 1
ATOM 5914 C C . ILE B 1 192 ? 21.199 8.962 -3.078 1.00 49.77 802 ILE B C 1
ATOM 5915 O O . ILE B 1 192 ? 21.426 8.716 -1.886 1.00 53.90 802 ILE B O 1
ATOM 5920 N N . SER B 1 193 ? 20.458 9.989 -3.500 1.00 50.95 803 SER B N 1
ATOM 5921 C CA . SER B 1 193 ? 19.662 10.866 -2.605 1.00 50.64 803 SER B CA 1
ATOM 5922 C C . SER B 1 193 ? 18.177 10.618 -2.865 1.00 51.87 803 SER B C 1
ATOM 5923 O O . SER B 1 193 ? 17.578 11.357 -3.672 1.00 52.19 803 SER B O 1
ATOM 5926 N N . TYR B 1 194 ? 17.615 9.603 -2.207 1.00 53.05 804 TYR B N 1
ATOM 5927 C CA . TYR B 1 194 ? 16.190 9.214 -2.353 1.00 55.97 804 TYR B CA 1
ATOM 5928 C C . TYR B 1 194 ? 15.322 10.247 -1.629 1.00 58.81 804 TYR B C 1
ATOM 5929 O O . TYR B 1 194 ? 15.123 10.123 -0.405 1.00 59.41 804 TYR B O 1
ATOM 5938 N N . LYS B 1 195 ? 14.862 11.250 -2.383 1.00 63.10 805 LYS B N 1
ATOM 5939 C CA . LYS B 1 195 ? 13.840 12.246 -1.969 1.00 65.70 805 LYS B CA 1
ATOM 5940 C C . LYS B 1 195 ? 13.270 12.922 -3.222 1.00 65.82 805 LYS B C 1
ATOM 5941 O O . LYS B 1 195 ? 13.650 12.521 -4.333 1.00 64.02 805 LYS B O 1
ATOM 5947 N N . GLY B 1 196 ? 12.387 13.908 -3.042 1.00 67.68 806 GLY B N 1
ATOM 5948 C CA . GLY B 1 196 ? 11.868 14.753 -4.135 1.00 67.50 806 GLY B CA 1
ATOM 5949 C C . GLY B 1 196 ? 10.456 14.366 -4.529 1.00 63.95 806 GLY B C 1
ATOM 5950 O O . GLY B 1 196 ? 9.795 13.670 -3.743 1.00 59.09 806 GLY B O 1
ATOM 5951 N N . THR B 1 197 ? 10.014 14.817 -5.705 1.00 64.75 807 THR B N 1
ATOM 5952 C CA . THR B 1 197 ? 8.674 14.535 -6.280 1.00 67.61 807 THR B CA 1
ATOM 5953 C C . THR B 1 197 ? 8.618 13.066 -6.687 1.00 70.66 807 THR B C 1
ATOM 5954 O O . THR B 1 197 ? 9.654 12.457 -6.947 1.00 74.46 807 THR B O 1
ATOM 5958 N N . PRO B 1 198 ? 7.416 12.452 -6.776 1.00 68.17 808 PRO B N 1
ATOM 5959 C CA . PRO B 1 198 ? 7.308 11.066 -7.229 1.00 67.21 808 PRO B CA 1
ATOM 5960 C C . PRO B 1 198 ? 8.092 10.859 -8.536 1.00 63.57 808 PRO B C 1
ATOM 5961 O O . PRO B 1 198 ? 8.914 9.957 -8.594 1.00 58.26 808 PRO B O 1
ATOM 5965 N N . ALA B 1 199 ? 7.845 11.722 -9.527 1.00 62.76 809 ALA B N 1
ATOM 5966 C CA . ALA B 1 199 ? 8.592 11.797 -10.803 1.00 63.27 809 ALA B CA 1
ATOM 5967 C C . ALA B 1 199 ? 10.079 11.540 -10.536 1.00 63.47 809 ALA B C 1
ATOM 5968 O O . ALA B 1 199 ? 10.653 10.646 -11.183 1.00 61.76 809 ALA B O 1
ATOM 5970 N N . MET B 1 200 ? 10.670 12.291 -9.603 1.00 65.37 810 MET B N 1
ATOM 5971 C CA . MET B 1 200 ? 12.112 12.189 -9.256 1.00 66.77 810 MET B CA 1
ATOM 5972 C C . MET B 1 200 ? 12.402 10.788 -8.706 1.00 64.35 810 MET B C 1
ATOM 5973 O O . MET B 1 200 ? 13.346 10.145 -9.202 1.00 64.20 810 MET B O 1
ATOM 5978 N N . ARG B 1 201 ? 11.616 10.337 -7.725 1.00 61.24 811 ARG B N 1
ATOM 5979 C CA . ARG B 1 201 ? 11.862 9.072 -6.983 1.00 62.16 811 ARG B CA 1
ATOM 5980 C C . ARG B 1 201 ? 11.815 7.897 -7.967 1.00 63.87 811 ARG B C 1
ATOM 5981 O O . ARG B 1 201 ? 12.734 7.055 -7.919 1.00 62.78 811 ARG B O 1
ATOM 5989 N N . ARG B 1 202 ? 10.800 7.864 -8.839 1.00 65.74 812 ARG B N 1
ATOM 5990 C CA . ARG B 1 202 ? 10.624 6.825 -9.892 1.00 66.02 812 ARG B CA 1
ATOM 5991 C C . ARG B 1 202 ? 11.853 6.805 -10.813 1.00 61.39 812 ARG B C 1
ATOM 5992 O O . ARG B 1 202 ? 12.303 5.701 -11.172 1.00 62.84 812 ARG B O 1
ATOM 6000 N N . SER B 1 203 ? 12.399 7.973 -11.157 1.00 56.64 813 SER B N 1
ATOM 6001 C CA . SER B 1 203 ? 13.591 8.114 -12.033 1.00 53.56 813 SER B CA 1
ATOM 6002 C C . SER B 1 203 ? 14.735 7.241 -11.509 1.00 53.50 813 SER B C 1
ATOM 6003 O O . SER B 1 203 ? 15.573 6.839 -12.328 1.00 53.81 813 SER B O 1
ATOM 6006 N N . LEU B 1 204 ? 14.763 6.972 -10.198 1.00 55.32 814 LEU B N 1
ATOM 6007 C CA . LEU B 1 204 ? 15.902 6.334 -9.480 1.00 59.48 814 LEU B CA 1
ATOM 6008 C C . LEU B 1 204 ? 15.696 4.821 -9.335 1.00 61.44 814 LEU B C 1
ATOM 6009 O O . LEU B 1 204 ? 16.679 4.143 -8.970 1.00 62.75 814 LEU B O 1
ATOM 6014 N N . VAL B 1 205 ? 14.488 4.313 -9.606 1.00 63.07 815 VAL B N 1
ATOM 6015 C CA . VAL B 1 205 ? 14.126 2.873 -9.421 1.00 64.66 815 VAL B CA 1
ATOM 6016 C C . VAL B 1 205 ? 15.031 2.003 -10.299 1.00 63.92 815 VAL B C 1
ATOM 6017 O O . VAL B 1 205 ? 15.451 0.930 -9.863 1.00 60.58 815 VAL B O 1
ATOM 6021 N N . PRO B 1 206 ? 15.365 2.408 -11.550 1.00 61.49 816 PRO B N 1
ATOM 6022 C CA . PRO B 1 206 ? 16.328 1.660 -12.358 1.00 60.86 816 PRO B CA 1
ATOM 6023 C C . PRO B 1 206 ? 17.634 1.389 -11.600 1.00 59.42 816 PRO B C 1
ATOM 6024 O O . PRO B 1 206 ? 18.025 0.243 -11.514 1.00 65.45 816 PRO B O 1
ATOM 6028 N N . GLN B 1 207 ? 18.249 2.433 -11.048 1.00 57.44 817 GLN B N 1
ATOM 6029 C CA . GLN B 1 207 ? 19.575 2.351 -10.380 1.00 60.83 817 GLN B CA 1
ATOM 6030 C C . GLN B 1 207 ? 19.488 1.448 -9.145 1.00 63.25 817 GLN B C 1
ATOM 6031 O O . GLN B 1 207 ? 20.511 0.829 -8.810 1.00 67.33 817 GLN B O 1
ATOM 6037 N N . LEU B 1 208 ? 18.325 1.387 -8.489 1.00 66.79 818 LEU B N 1
ATOM 6038 C CA . LEU B 1 208 ? 18.100 0.538 -7.285 1.00 70.76 818 LEU B CA 1
ATOM 6039 C C . LEU B 1 208 ? 18.081 -0.941 -7.694 1.00 69.36 818 LEU B C 1
ATOM 6040 O O . LEU B 1 208 ? 19.001 -1.673 -7.280 1.00 66.30 818 LEU B O 1
ATOM 6045 N N . ARG B 1 209 ? 17.087 -1.355 -8.486 1.00 70.94 819 ARG B N 1
ATOM 6046 C CA . ARG B 1 209 ? 16.983 -2.722 -9.072 1.00 72.25 819 ARG B CA 1
ATOM 6047 C C . ARG B 1 209 ? 18.348 -3.150 -9.626 1.00 65.95 819 ARG B C 1
ATOM 6048 O O . ARG B 1 209 ? 18.748 -4.303 -9.395 1.00 67.50 819 ARG B O 1
ATOM 6056 N N . SER B 1 210 ? 19.039 -2.241 -10.315 1.00 62.08 820 SER B N 1
ATOM 6057 C CA . SER B 1 210 ? 20.408 -2.422 -10.865 1.00 58.14 820 SER B CA 1
ATOM 6058 C C . SER B 1 210 ? 21.400 -2.769 -9.742 1.00 56.03 820 SER B C 1
ATOM 6059 O O . SER B 1 210 ? 22.188 -3.706 -9.918 1.00 51.58 820 SER B O 1
ATOM 6062 N N . GLY B 1 211 ? 21.372 -2.023 -8.637 1.00 58.96 821 GLY B N 1
ATOM 6063 C CA . GLY B 1 211 ? 22.318 -2.166 -7.512 1.00 60.69 821 GLY B CA 1
ATOM 6064 C C . GLY B 1 211 ? 23.654 -1.487 -7.781 1.00 62.11 821 GLY B C 1
ATOM 6065 O O . GLY B 1 211 ? 24.631 -1.833 -7.091 1.00 59.64 821 GLY B O 1
ATOM 6066 N N . LYS B 1 212 ? 23.705 -0.550 -8.738 1.00 67.64 822 LYS B N 1
ATOM 6067 C CA . LYS B 1 212 ? 24.911 0.269 -9.057 1.00 71.22 822 LYS B CA 1
ATOM 6068 C C . LYS B 1 212 ? 24.965 1.458 -8.096 1.00 71.47 822 LYS B C 1
ATOM 6069 O O . LYS B 1 212 ? 24.801 2.598 -8.557 1.00 69.42 822 LYS B O 1
ATOM 6075 N N . PHE B 1 213 ? 25.179 1.186 -6.809 1.00 72.04 823 PHE B N 1
ATOM 6076 C CA . PHE B 1 213 ? 25.372 2.210 -5.752 1.00 69.44 823 PHE B CA 1
ATOM 6077 C C . PHE B 1 213 ? 25.906 1.533 -4.486 1.00 68.60 823 PHE B C 1
ATOM 6078 O O . PHE B 1 213 ? 25.531 0.378 -4.214 1.00 65.52 823 PHE B O 1
ATOM 6086 N N . ASN B 1 214 ? 26.752 2.245 -3.739 1.00 70.45 824 ASN B N 1
ATOM 6087 C CA . ASN B 1 214 ? 27.269 1.811 -2.414 1.00 72.83 824 ASN B CA 1
ATOM 6088 C C . ASN B 1 214 ? 26.300 2.281 -1.318 1.00 73.05 824 ASN B C 1
ATOM 6089 O O . ASN B 1 214 ? 25.916 1.452 -0.475 1.00 72.65 824 ASN B O 1
ATOM 6094 N N . VAL B 1 215 ? 25.899 3.557 -1.344 1.00 68.58 825 VAL B N 1
ATOM 6095 C CA . VAL B 1 215 ? 25.138 4.218 -0.243 1.00 62.58 825 VAL B CA 1
ATOM 6096 C C . VAL B 1 215 ? 23.831 4.813 -0.786 1.00 59.36 825 VAL B C 1
ATOM 6097 O O . VAL B 1 215 ? 23.791 5.198 -1.962 1.00 60.27 825 VAL B O 1
ATOM 6101 N N . LEU B 1 216 ? 22.795 4.874 0.052 1.00 56.97 826 LEU B N 1
ATOM 6102 C CA . LEU B 1 216 ? 21.535 5.621 -0.208 1.00 55.02 826 LEU B CA 1
ATOM 6103 C C . LEU B 1 216 ? 21.163 6.414 1.053 1.00 57.25 826 LEU B C 1
ATOM 6104 O O . LEU B 1 216 ? 21.050 5.791 2.134 1.00 62.67 826 LEU B O 1
ATOM 6109 N N . LEU B 1 217 ? 20.997 7.734 0.920 1.00 54.45 827 LEU B N 1
ATOM 6110 C CA . LEU B 1 217 ? 20.510 8.634 1.996 1.00 53.72 827 LEU B CA 1
ATOM 6111 C C . LEU B 1 217 ? 19.044 8.983 1.717 1.00 52.55 827 LEU B C 1
ATOM 6112 O O . LEU B 1 217 ? 18.701 9.219 0.552 1.00 50.21 827 LEU B O 1
ATOM 6117 N N . THR B 1 218 ? 18.207 8.976 2.753 1.00 55.46 828 THR B N 1
ATOM 6118 C CA . THR B 1 218 ? 16.758 9.295 2.669 1.00 56.36 828 THR B CA 1
ATOM 6119 C C . THR B 1 218 ? 16.284 9.790 4.043 1.00 56.35 828 THR B C 1
ATOM 6120 O O . THR B 1 218 ? 17.095 9.774 5.004 1.00 55.46 828 THR B O 1
ATOM 6124 N N . THR B 1 219 ? 15.020 10.203 4.126 1.00 53.47 829 THR B N 1
ATOM 6125 C CA . THR B 1 219 ? 14.408 10.812 5.330 1.00 55.82 829 THR B CA 1
ATOM 6126 C C . THR B 1 219 ? 13.163 10.013 5.720 1.00 56.62 829 THR B C 1
ATOM 6127 O O . THR B 1 219 ? 12.741 9.169 4.920 1.00 55.34 829 THR B O 1
ATOM 6131 N N . TYR B 1 220 ? 12.597 10.298 6.895 1.00 60.36 830 TYR B N 1
ATOM 6132 C CA . TYR B 1 220 ? 11.607 9.433 7.587 1.00 64.33 830 TYR B CA 1
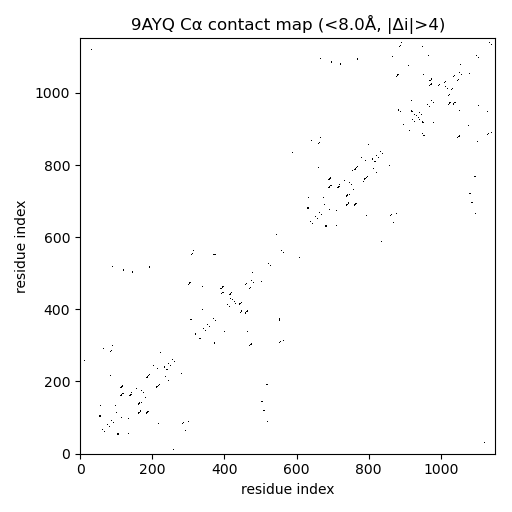ATOM 6133 C C . TYR B 1 220 ? 10.392 9.199 6.683 1.00 60.42 830 TYR B C 1
ATOM 6134 O O . TYR B 1 220 ? 9.900 8.059 6.644 1.00 64.03 830 TYR B O 1
ATOM 6143 N N . GLU B 1 221 ? 9.922 10.231 5.982 1.00 57.07 831 GLU B N 1
ATOM 6144 C CA . GLU B 1 221 ? 8.642 10.164 5.230 1.00 56.83 831 GLU B CA 1
ATOM 6145 C C . GLU B 1 221 ? 8.764 9.159 4.081 1.00 56.42 831 GLU B C 1
ATOM 6146 O O . GLU B 1 221 ? 7.764 8.478 3.822 1.00 60.72 831 GLU B O 1
ATOM 6152 N N . TYR B 1 222 ? 9.937 9.047 3.445 1.00 55.35 832 TYR B N 1
ATOM 6153 C CA . TYR B 1 222 ? 10.178 8.171 2.263 1.00 52.61 832 TYR B CA 1
ATOM 6154 C C . TYR B 1 222 ? 10.341 6.716 2.722 1.00 52.06 832 TYR B C 1
ATOM 6155 O O . TYR B 1 222 ? 9.893 5.818 1.986 1.00 54.97 832 TYR B O 1
ATOM 6164 N N . ILE B 1 223 ? 10.938 6.488 3.897 1.00 51.85 833 ILE B N 1
ATOM 6165 C CA . ILE B 1 223 ? 11.041 5.145 4.546 1.00 54.23 833 ILE B CA 1
ATOM 6166 C C . ILE B 1 223 ? 9.626 4.585 4.766 1.00 57.78 833 ILE B C 1
ATOM 6167 O O . ILE B 1 223 ? 9.452 3.361 4.643 1.00 59.93 833 ILE B O 1
ATOM 6172 N N . ILE B 1 224 ? 8.657 5.463 5.042 1.00 61.60 834 ILE B N 1
ATOM 6173 C CA . ILE B 1 224 ? 7.235 5.130 5.356 1.00 64.09 834 ILE B CA 1
ATOM 6174 C C . ILE B 1 224 ? 6.402 5.118 4.062 1.00 67.57 834 ILE B C 1
ATOM 6175 O O . ILE B 1 224 ? 5.725 4.098 3.809 1.00 67.58 834 ILE B O 1
ATOM 6180 N N . LYS B 1 225 ? 6.440 6.215 3.290 1.00 72.32 835 LYS B N 1
ATOM 6181 C CA . LYS B 1 225 ? 5.684 6.420 2.019 1.00 75.56 835 LYS B CA 1
ATOM 6182 C C . LYS B 1 225 ? 6.022 5.329 0.994 1.00 74.41 835 LYS B C 1
ATOM 6183 O O . LYS B 1 225 ? 5.077 4.787 0.385 1.00 72.65 835 LYS B O 1
ATOM 6189 N N . ASP B 1 226 ? 7.318 5.061 0.790 1.00 72.61 836 ASP B N 1
ATOM 6190 C CA . ASP B 1 226 ? 7.852 4.231 -0.324 1.00 74.42 836 ASP B CA 1
ATOM 6191 C C . ASP B 1 226 ? 8.520 2.967 0.229 1.00 82.55 836 ASP B C 1
ATOM 6192 O O . ASP B 1 226 ? 9.633 2.628 -0.245 1.00 89.42 836 ASP B O 1
ATOM 6197 N N . LYS B 1 227 ? 7.860 2.287 1.175 1.00 82.99 837 LYS B N 1
ATOM 6198 C CA . LYS B 1 227 ? 8.295 0.965 1.706 1.00 77.78 837 LYS B CA 1
ATOM 6199 C C . LYS B 1 227 ? 8.272 -0.040 0.547 1.00 69.38 837 LYS B C 1
ATOM 6200 O O . LYS B 1 227 ? 9.203 -0.853 0.464 1.00 65.20 837 LYS B O 1
ATOM 6206 N N . HIS B 1 228 ? 7.265 0.066 -0.331 1.00 68.30 838 HIS B N 1
ATOM 6207 C CA . HIS B 1 228 ? 7.033 -0.816 -1.508 1.00 71.18 838 HIS B CA 1
ATOM 6208 C C . HIS B 1 228 ? 8.231 -0.774 -2.468 1.00 65.22 838 HIS B C 1
ATOM 6209 O O . HIS B 1 228 ? 8.291 -1.647 -3.358 1.00 61.93 838 HIS B O 1
ATOM 6216 N N . ILE B 1 229 ? 9.125 0.210 -2.320 1.00 60.84 839 ILE B N 1
ATOM 6217 C CA . ILE B 1 229 ? 10.388 0.315 -3.110 1.00 59.02 839 ILE B CA 1
ATOM 6218 C C . ILE B 1 229 ? 11.576 0.020 -2.190 1.00 53.78 839 ILE B C 1
ATOM 6219 O O . ILE B 1 229 ? 12.359 -0.875 -2.539 1.00 56.45 839 ILE B O 1
ATOM 6224 N N . LEU B 1 230 ? 11.702 0.723 -1.063 1.00 47.93 840 LEU B N 1
ATOM 6225 C CA . LEU B 1 230 ? 12.965 0.756 -0.275 1.00 47.96 840 LEU B CA 1
ATOM 6226 C C . LEU B 1 230 ? 13.125 -0.489 0.615 1.00 49.10 840 LEU B C 1
ATOM 6227 O O . LEU B 1 230 ? 14.265 -0.995 0.702 1.00 48.57 840 LEU B O 1
ATOM 6232 N N . ALA B 1 231 ? 12.055 -0.967 1.261 1.00 49.54 841 ALA B N 1
ATOM 6233 C CA . ALA B 1 231 ? 12.075 -2.157 2.150 1.00 49.15 841 ALA B CA 1
ATOM 6234 C C . ALA B 1 231 ? 12.587 -3.389 1.383 1.00 51.42 841 ALA B C 1
ATOM 6235 O O . ALA B 1 231 ? 13.276 -4.228 2.014 1.00 51.46 841 ALA B O 1
ATOM 6237 N N . LYS B 1 232 ? 12.261 -3.484 0.084 1.00 53.11 842 LYS B N 1
ATOM 6238 C CA . LYS B 1 232 ? 12.602 -4.617 -0.826 1.00 55.16 842 LYS B CA 1
ATOM 6239 C C . LYS B 1 232 ? 14.116 -4.838 -0.870 1.00 53.03 842 LYS B C 1
ATOM 6240 O O . LYS B 1 232 ? 14.541 -6.002 -0.884 1.00 52.16 842 LYS B O 1
ATOM 6246 N N . ILE B 1 233 ? 14.896 -3.761 -0.896 1.00 52.33 843 ILE B N 1
ATOM 6247 C CA . ILE B 1 233 ? 16.385 -3.836 -0.986 1.00 54.23 843 ILE B CA 1
ATOM 6248 C C . ILE B 1 233 ? 16.944 -4.538 0.266 1.00 53.71 843 ILE B C 1
ATOM 6249 O O . ILE B 1 233 ? 16.358 -4.406 1.363 1.00 54.07 843 ILE B O 1
ATOM 6254 N N . ARG B 1 234 ? 18.037 -5.278 0.084 1.00 54.24 844 ARG B N 1
ATOM 6255 C CA . ARG B 1 234 ? 18.632 -6.192 1.090 1.00 58.23 844 ARG B CA 1
ATOM 6256 C C . ARG B 1 234 ? 19.859 -5.522 1.719 1.00 61.66 844 ARG B C 1
ATOM 6257 O O . ARG B 1 234 ? 20.994 -5.998 1.463 1.00 62.01 844 ARG B O 1
ATOM 6265 N N . TRP B 1 235 ? 19.615 -4.480 2.530 1.00 62.71 845 TRP B N 1
ATOM 6266 C CA . TRP B 1 235 ? 20.634 -3.569 3.134 1.00 59.09 845 TRP B CA 1
ATOM 6267 C C . TRP B 1 235 ? 21.620 -4.346 4.021 1.00 55.62 845 TRP B C 1
ATOM 6268 O O . TRP B 1 235 ? 21.174 -5.082 4.903 1.00 51.64 845 TRP B O 1
ATOM 6279 N N . LYS B 1 236 ? 22.918 -4.126 3.816 1.00 56.33 846 LYS B N 1
ATOM 6280 C CA . LYS B 1 236 ? 24.015 -4.683 4.647 1.00 61.10 846 LYS B CA 1
ATOM 6281 C C . LYS B 1 236 ? 24.149 -3.877 5.944 1.00 60.81 846 LYS B C 1
ATOM 6282 O O . LYS B 1 236 ? 24.742 -4.412 6.899 1.00 67.35 846 LYS B O 1
ATOM 6288 N N . TYR B 1 237 ? 23.620 -2.648 5.973 1.00 59.06 847 TYR B N 1
ATOM 6289 C CA . TYR B 1 237 ? 23.763 -1.669 7.086 1.00 54.46 847 TYR B CA 1
ATOM 6290 C C . TYR B 1 237 ? 22.539 -0.743 7.148 1.00 51.21 847 TYR B C 1
ATOM 6291 O O . TYR B 1 237 ? 21.952 -0.422 6.093 1.00 46.31 847 TYR B O 1
ATOM 6300 N N . MET B 1 238 ? 22.175 -0.316 8.361 1.00 51.90 848 MET B N 1
ATOM 6301 C CA . MET B 1 238 ? 21.023 0.591 8.628 1.00 53.04 848 MET B CA 1
ATOM 6302 C C . MET B 1 238 ? 21.439 1.625 9.674 1.00 52.39 848 MET B C 1
ATOM 6303 O O . MET B 1 238 ? 21.106 1.450 10.859 1.00 55.46 848 MET B O 1
ATOM 6308 N N . ILE B 1 239 ? 22.165 2.651 9.235 1.00 52.61 849 ILE B N 1
ATOM 6309 C CA . ILE B 1 239 ? 22.675 3.759 10.095 1.00 52.75 849 ILE B CA 1
ATOM 6310 C C . ILE B 1 239 ? 21.601 4.851 10.100 1.00 56.00 849 ILE B C 1
ATOM 6311 O O . ILE B 1 239 ? 21.115 5.183 9.000 1.00 61.54 849 ILE B O 1
ATOM 6316 N N . VAL B 1 240 ? 21.202 5.348 11.278 1.00 56.12 850 VAL B N 1
ATOM 6317 C CA . VAL B 1 240 ? 20.157 6.411 11.398 1.00 59.84 850 VAL B CA 1
ATOM 6318 C C . VAL B 1 240 ? 20.718 7.580 12.213 1.00 59.38 850 VAL B C 1
ATOM 6319 O O . VAL B 1 240 ? 21.492 7.325 13.144 1.00 61.61 850 VAL B O 1
ATOM 6323 N N . ASP B 1 241 ? 20.350 8.812 11.849 1.00 63.09 851 ASP B N 1
ATOM 6324 C CA . ASP B 1 241 ? 20.751 10.058 12.559 1.00 64.39 851 ASP B CA 1
ATOM 6325 C C . ASP B 1 241 ? 19.515 10.670 13.233 1.00 67.17 851 ASP B C 1
ATOM 6326 O O . ASP B 1 241 ? 18.619 11.201 12.529 1.00 66.19 851 ASP B O 1
ATOM 6331 N N . GLU B 1 242 ? 19.502 10.587 14.562 1.00 67.66 852 GLU B N 1
ATOM 6332 C CA . GLU B 1 242 ? 18.469 11.131 15.482 1.00 67.95 852 GLU B CA 1
ATOM 6333 C C . GLU B 1 242 ? 18.567 12.665 15.513 1.00 66.23 852 GLU B C 1
ATOM 6334 O O . GLU B 1 242 ? 17.588 13.324 15.909 1.00 66.21 852 GLU B O 1
ATOM 6340 N N . GLY B 1 243 ? 19.707 13.220 15.100 1.00 65.47 853 GLY B N 1
ATOM 6341 C CA . GLY B 1 243 ? 20.049 14.633 15.325 1.00 68.49 853 GLY B CA 1
ATOM 6342 C C . GLY B 1 243 ? 20.655 14.800 16.705 1.00 70.72 853 GLY B C 1
ATOM 6343 O O . GLY B 1 243 ? 21.459 13.929 17.105 1.00 70.49 853 GLY B O 1
ATOM 6344 N N . HIS B 1 244 ? 20.276 15.862 17.417 1.00 73.43 854 HIS B N 1
ATOM 6345 C CA . HIS B 1 244 ? 20.713 16.135 18.810 1.00 78.43 854 HIS B CA 1
ATOM 6346 C C . HIS B 1 244 ? 20.039 15.124 19.753 1.00 80.56 854 HIS B C 1
ATOM 6347 O O . HIS B 1 244 ? 20.759 14.385 20.458 1.00 82.05 854 HIS B O 1
ATOM 6354 N N . ARG B 1 245 ? 18.708 15.062 19.707 1.00 78.21 855 ARG B N 1
ATOM 6355 C CA . ARG B 1 245 ? 17.837 14.441 20.738 1.00 74.88 855 ARG B CA 1
ATOM 6356 C C . ARG B 1 245 ? 16.724 13.658 20.041 1.00 68.10 855 ARG B C 1
ATOM 6357 O O . ARG B 1 245 ? 16.364 14.051 18.924 1.00 69.78 855 ARG B O 1
ATOM 6365 N N . MET B 1 246 ? 16.198 12.601 20.662 1.00 64.30 856 MET B N 1
ATOM 6366 C CA . MET B 1 246 ? 15.029 11.859 20.114 1.00 63.58 856 MET B CA 1
ATOM 6367 C C . MET B 1 246 ? 13.870 12.845 19.953 1.00 61.57 856 MET B C 1
ATOM 6368 O O . MET B 1 246 ? 13.677 13.671 20.864 1.00 59.75 856 MET B O 1
ATOM 6373 N N . LYS B 1 247 ? 13.151 12.762 18.831 1.00 65.26 857 LYS B N 1
ATOM 6374 C CA . LYS B 1 247 ? 11.937 13.576 18.555 1.00 70.06 857 LYS B CA 1
ATOM 6375 C C . LYS B 1 247 ? 10.723 12.647 18.553 1.00 64.98 857 LYS B C 1
ATOM 6376 O O . LYS B 1 247 ? 10.914 11.435 18.415 1.00 59.26 857 LYS B O 1
ATOM 6382 N N . ASN B 1 248 ? 9.531 13.224 18.706 1.00 71.42 858 ASN B N 1
ATOM 6383 C CA . ASN B 1 248 ? 8.244 12.503 18.891 1.00 79.12 858 ASN B CA 1
ATOM 6384 C C . ASN B 1 248 ? 8.038 11.527 17.723 1.00 77.88 858 ASN B C 1
ATOM 6385 O O . ASN B 1 248 ? 7.598 10.385 17.986 1.00 82.76 858 ASN B O 1
ATOM 6390 N N . HIS B 1 249 ? 8.376 11.941 16.493 1.00 71.30 859 HIS B N 1
ATOM 6391 C CA . HIS B 1 249 ? 8.047 11.217 15.232 1.00 65.43 859 HIS B CA 1
ATOM 6392 C C . HIS B 1 249 ? 8.955 9.994 15.030 1.00 61.93 859 HIS B C 1
ATOM 6393 O O . HIS B 1 249 ? 8.750 9.290 14.030 1.00 57.02 859 HIS B O 1
ATOM 6400 N N . HIS B 1 250 ? 9.903 9.742 15.938 1.00 64.19 860 HIS B N 1
ATOM 6401 C CA . HIS B 1 250 ? 10.917 8.657 15.826 1.00 66.67 860 HIS B CA 1
ATOM 6402 C C . HIS B 1 250 ? 10.366 7.315 16.338 1.00 70.58 860 HIS B C 1
ATOM 6403 O O . HIS B 1 250 ? 10.979 6.287 15.988 1.00 70.83 860 HIS B O 1
ATOM 6410 N N . CYS B 1 251 ? 9.271 7.306 17.116 1.00 74.90 861 CYS B N 1
ATOM 6411 C CA . CYS B 1 251 ? 8.557 6.066 17.552 1.00 77.53 861 CYS B CA 1
ATOM 6412 C C . CYS B 1 251 ? 7.979 5.344 16.326 1.00 74.28 861 CYS B C 1
ATOM 6413 O O . CYS B 1 251 ? 8.290 4.153 16.136 1.00 70.59 861 CYS B O 1
ATOM 6416 N N . LYS B 1 252 ? 7.166 6.052 15.536 1.00 70.98 862 LYS B N 1
ATOM 6417 C CA . LYS B 1 252 ? 6.570 5.560 14.266 1.00 68.27 862 LYS B CA 1
ATOM 6418 C C . LYS B 1 252 ? 7.678 5.027 13.353 1.00 65.46 862 LYS B C 1
ATOM 6419 O O . LYS B 1 252 ? 7.429 4.028 12.664 1.00 64.86 862 LYS B O 1
ATOM 6425 N N . LEU B 1 253 ? 8.844 5.677 13.330 1.00 65.82 863 LEU B N 1
ATOM 6426 C CA . LEU B 1 253 ? 9.972 5.294 12.437 1.00 67.03 863 LEU B CA 1
ATOM 6427 C C . LEU B 1 253 ? 10.566 3.964 12.912 1.00 63.04 863 LEU B C 1
ATOM 6428 O O . LEU B 1 253 ? 10.833 3.107 12.054 1.00 61.94 863 LEU B O 1
ATOM 6433 N N . THR B 1 254 ? 10.778 3.809 14.220 1.00 60.64 864 THR B N 1
ATOM 6434 C CA . THR B 1 254 ? 11.334 2.573 14.827 1.00 59.58 864 THR B CA 1
ATOM 6435 C C . THR B 1 254 ? 10.457 1.380 14.433 1.00 56.58 864 THR B C 1
ATOM 6436 O O . THR B 1 254 ? 11.014 0.384 13.957 1.00 52.35 864 THR B O 1
ATOM 6440 N N . GLN B 1 255 ? 9.137 1.505 14.606 1.00 56.54 865 GLN B N 1
ATOM 6441 C CA . GLN B 1 255 ? 8.130 0.442 14.332 1.00 58.44 865 GLN B CA 1
ATOM 6442 C C . GLN B 1 255 ? 8.206 0.011 12.859 1.00 57.51 865 GLN B C 1
ATOM 6443 O O . GLN B 1 255 ? 8.478 -1.178 12.604 1.00 57.94 865 GLN B O 1
ATOM 6449 N N . VAL B 1 256 ? 7.990 0.940 11.926 1.00 57.84 866 VAL B N 1
ATOM 6450 C CA . VAL B 1 256 ? 8.030 0.675 10.455 1.00 57.44 866 VAL B CA 1
ATOM 6451 C C . VAL B 1 256 ? 9.340 -0.042 10.106 1.00 57.84 866 VAL B C 1
ATOM 6452 O O . VAL B 1 256 ? 9.273 -1.033 9.361 1.00 55.30 866 VAL B O 1
ATOM 6456 N N . LEU B 1 257 ? 10.477 0.440 10.624 1.00 61.52 867 LEU B N 1
ATOM 6457 C CA . LEU B 1 257 ? 11.835 -0.077 10.288 1.00 64.29 867 LEU B CA 1
ATOM 6458 C C . LEU B 1 257 ? 11.915 -1.579 10.585 1.00 64.01 867 LEU B C 1
ATOM 6459 O O . LEU B 1 257 ? 12.328 -2.324 9.682 1.00 67.99 867 LEU B O 1
ATOM 6464 N N . ASN B 1 258 ? 11.542 -2.018 11.789 1.00 61.54 868 ASN B N 1
ATOM 6465 C CA . ASN B 1 258 ? 11.654 -3.455 12.156 1.00 62.83 868 ASN B CA 1
ATOM 6466 C C . ASN B 1 258 ? 10.327 -4.168 11.863 1.00 60.35 868 ASN B C 1
ATOM 6467 O O . ASN B 1 258 ? 10.264 -5.379 12.129 1.00 65.07 868 ASN B O 1
ATOM 6472 N N . THR B 1 259 ? 9.328 -3.489 11.285 1.00 57.74 869 THR B N 1
ATOM 6473 C CA . THR B 1 259 ? 8.132 -4.157 10.692 1.00 56.93 869 THR B CA 1
ATOM 6474 C C . THR B 1 259 ? 8.453 -4.626 9.267 1.00 56.74 869 THR B C 1
ATOM 6475 O O . THR B 1 259 ? 8.023 -5.739 8.940 1.00 59.12 869 THR B O 1
ATOM 6479 N N . HIS B 1 260 ? 9.169 -3.826 8.460 1.00 59.30 870 HIS B N 1
ATOM 6480 C CA . HIS B 1 260 ? 9.260 -3.999 6.979 1.00 62.05 870 HIS B CA 1
ATOM 6481 C C . HIS B 1 260 ? 10.699 -4.157 6.446 1.00 60.04 870 HIS B C 1
ATOM 6482 O O . HIS B 1 260 ? 10.845 -4.842 5.417 1.00 61.49 870 HIS B O 1
ATOM 6489 N N . TYR B 1 261 ? 11.716 -3.558 7.074 1.00 58.61 871 TYR B N 1
ATOM 6490 C CA . TYR B 1 261 ? 13.096 -3.451 6.520 1.00 59.84 871 TYR B CA 1
ATOM 6491 C C . TYR B 1 261 ? 13.982 -4.560 7.104 1.00 61.90 871 TYR B C 1
ATOM 6492 O O . TYR B 1 261 ? 13.731 -4.991 8.232 1.00 65.47 871 TYR B O 1
ATOM 6501 N N . VAL B 1 262 ? 14.989 -5.005 6.346 1.00 68.63 872 VAL B N 1
ATOM 6502 C CA . VAL B 1 262 ? 15.865 -6.166 6.697 1.00 74.74 872 VAL B CA 1
ATOM 6503 C C . VAL B 1 262 ? 17.335 -5.734 6.653 1.00 75.44 872 VAL B C 1
ATOM 6504 O O . VAL B 1 262 ? 17.986 -5.951 5.610 1.00 72.69 872 VAL B O 1
ATOM 6508 N N . ALA B 1 263 ? 17.844 -5.187 7.760 1.00 75.60 873 ALA B N 1
ATOM 6509 C CA . ALA B 1 263 ? 19.239 -4.707 7.888 1.00 77.11 873 ALA B CA 1
ATOM 6510 C C . ALA B 1 263 ? 19.955 -5.466 8.998 1.00 77.66 873 ALA B C 1
ATOM 6511 O O . ALA B 1 263 ? 19.588 -5.338 10.162 1.00 78.33 873 ALA B O 1
ATOM 6513 N N . PRO B 1 264 ? 20.985 -6.283 8.672 1.00 83.12 874 PRO B N 1
ATOM 6514 C CA . PRO B 1 264 ? 21.787 -6.962 9.688 1.00 84.93 874 PRO B CA 1
ATOM 6515 C C . PRO B 1 264 ? 22.359 -5.971 10.713 1.00 84.25 874 PRO B C 1
ATOM 6516 O O . PRO B 1 264 ? 21.930 -5.993 11.858 1.00 90.93 874 PRO B O 1
ATOM 6520 N N . ARG B 1 265 ? 23.279 -5.108 10.279 1.00 78.61 875 ARG B N 1
ATOM 6521 C CA . ARG B 1 265 ? 23.994 -4.159 11.169 1.00 72.81 875 ARG B CA 1
ATOM 6522 C C . ARG B 1 265 ? 23.147 -2.893 11.323 1.00 69.45 875 ARG B C 1
ATOM 6523 O O . ARG B 1 265 ? 22.417 -2.550 10.366 1.00 69.24 875 ARG B O 1
ATOM 6531 N N . ARG B 1 266 ? 23.212 -2.266 12.502 1.00 63.17 876 ARG B N 1
ATOM 6532 C CA . ARG B 1 266 ? 22.515 -0.993 12.819 1.00 58.95 876 ARG B CA 1
ATOM 6533 C C . ARG B 1 266 ? 23.454 -0.099 13.627 1.00 56.52 876 ARG B C 1
ATOM 6534 O O . ARG B 1 266 ? 24.233 -0.646 14.431 1.00 56.60 876 ARG B O 1
ATOM 6542 N N . ILE B 1 267 ? 23.394 1.213 13.379 1.00 53.35 877 ILE B N 1
ATOM 6543 C CA . ILE B 1 267 ? 24.028 2.282 14.203 1.00 53.60 877 ILE B CA 1
ATOM 6544 C C . ILE B 1 267 ? 23.003 3.403 14.405 1.00 57.08 877 ILE B C 1
ATOM 6545 O O . ILE B 1 267 ? 22.325 3.765 13.419 1.00 61.03 877 ILE B O 1
ATOM 6550 N N . LEU B 1 268 ? 22.903 3.931 15.628 1.00 56.42 878 LEU B N 1
ATOM 6551 C CA . LEU B 1 268 ? 22.110 5.145 15.955 1.00 54.91 878 LEU B CA 1
ATOM 6552 C C . LEU B 1 268 ? 23.081 6.281 16.281 1.00 56.03 878 LEU B C 1
ATOM 6553 O O . LEU B 1 268 ? 23.765 6.173 17.315 1.00 60.14 878 LEU B O 1
ATOM 6558 N N . LEU B 1 269 ? 23.141 7.311 15.430 1.00 56.24 879 LEU B N 1
ATOM 6559 C CA . LEU B 1 269 ? 23.967 8.534 15.641 1.00 54.17 879 LEU B CA 1
ATOM 6560 C C . LEU B 1 269 ? 23.147 9.537 16.454 1.00 54.56 879 LEU B C 1
ATOM 6561 O O . LEU B 1 269 ? 21.976 9.757 16.093 1.00 55.08 879 LEU B O 1
ATOM 6566 N N . THR B 1 270 ? 23.733 10.085 17.523 1.00 55.85 880 THR B N 1
ATOM 6567 C CA . THR B 1 270 ? 23.049 10.968 18.505 1.00 58.73 880 THR B CA 1
ATOM 6568 C C . THR B 1 270 ? 24.073 11.868 19.201 1.00 59.65 880 THR B C 1
ATOM 6569 O O . THR B 1 270 ? 25.258 11.488 19.253 1.00 58.33 880 THR B O 1
ATOM 6573 N N . GLY B 1 271 ? 23.607 13.000 19.733 1.00 62.24 881 GLY B N 1
ATOM 6574 C CA . GLY B 1 271 ? 24.424 13.993 20.458 1.00 64.40 881 GLY B CA 1
ATOM 6575 C C . GLY B 1 271 ? 24.134 14.023 21.950 1.00 64.22 881 GLY B C 1
ATOM 6576 O O . GLY B 1 271 ? 24.899 14.686 22.673 1.00 61.13 881 GLY B O 1
ATOM 6577 N N . THR B 1 272 ? 23.085 13.324 22.403 1.00 68.16 882 THR B N 1
ATOM 6578 C CA . THR B 1 272 ? 22.627 13.289 23.819 1.00 69.89 882 THR B CA 1
ATOM 6579 C C . THR B 1 272 ? 22.967 11.947 24.465 1.00 69.05 882 THR B C 1
ATOM 6580 O O . THR B 1 272 ? 23.001 10.914 23.797 1.00 66.19 882 THR B O 1
ATOM 6584 N N . PRO B 1 273 ? 23.211 11.927 25.796 1.00 70.76 883 PRO B N 1
ATOM 6585 C CA . PRO B 1 273 ? 23.476 10.688 26.526 1.00 74.07 883 PRO B CA 1
ATOM 6586 C C . PRO B 1 273 ? 22.190 9.933 26.891 1.00 73.15 883 PRO B C 1
ATOM 6587 O O . PRO B 1 273 ? 21.116 10.465 26.668 1.00 76.76 883 PRO B O 1
ATOM 6591 N N . LEU B 1 274 ? 22.338 8.737 27.469 1.00 71.37 884 LEU B N 1
ATOM 6592 C CA . LEU B 1 274 ? 21.229 7.772 27.710 1.00 71.85 884 LEU B CA 1
ATOM 6593 C C . LEU B 1 274 ? 20.141 8.454 28.550 1.00 70.95 884 LEU B C 1
ATOM 6594 O O . LEU B 1 274 ? 20.465 8.954 29.644 1.00 74.24 884 LEU B O 1
ATOM 6599 N N . GLN B 1 275 ? 18.910 8.495 28.029 1.00 68.36 885 GLN B N 1
ATOM 6600 C CA . GLN B 1 275 ? 17.735 9.162 28.652 1.00 68.56 885 GLN B CA 1
ATOM 6601 C C . GLN B 1 275 ? 17.121 8.246 29.719 1.00 69.70 885 GLN B C 1
ATOM 6602 O O . GLN B 1 275 ? 17.460 7.052 29.728 1.00 69.55 885 GLN B O 1
ATOM 6608 N N . ASN B 1 276 ? 16.235 8.789 30.566 1.00 71.88 886 ASN B N 1
ATOM 6609 C CA . ASN B 1 276 ? 15.604 8.087 31.719 1.00 69.83 886 ASN B CA 1
ATOM 6610 C C . ASN B 1 276 ? 14.075 8.133 31.589 1.00 66.57 886 ASN B C 1
ATOM 6611 O O . ASN B 1 276 ? 13.412 8.433 32.588 1.00 59.24 886 ASN B O 1
ATOM 6616 N N . LYS B 1 277 ? 13.543 7.841 30.400 1.00 69.78 887 LYS B N 1
ATOM 6617 C CA . LYS B 1 277 ? 12.081 7.745 30.130 1.00 73.74 887 LYS B CA 1
ATOM 6618 C C . LYS B 1 277 ? 11.789 6.397 29.461 1.00 72.46 887 LYS B C 1
ATOM 6619 O O . LYS B 1 277 ? 12.510 6.038 28.512 1.00 69.63 887 LYS B O 1
ATOM 6625 N N . LEU B 1 278 ? 10.761 5.691 29.937 1.00 71.93 888 LEU B N 1
ATOM 6626 C CA . LEU B 1 278 ? 10.418 4.307 29.513 1.00 73.18 888 LEU B CA 1
ATOM 6627 C C . LEU B 1 278 ? 10.102 4.282 28.016 1.00 76.48 888 LEU B C 1
ATOM 6628 O O . LEU B 1 278 ? 10.711 3.500 27.288 1.00 86.13 888 LEU B O 1
ATOM 6633 N N . PRO B 1 279 ? 9.190 5.140 27.490 1.00 72.03 889 PRO B N 1
ATOM 6634 C CA . PRO B 1 279 ? 8.717 5.004 26.110 1.00 67.97 889 PRO B CA 1
ATOM 6635 C C . PRO B 1 279 ? 9.855 5.152 25.090 1.00 65.89 889 PRO B C 1
ATOM 6636 O O . PRO B 1 279 ? 9.914 4.378 24.155 1.00 66.39 889 PRO B O 1
ATOM 6640 N N . GLU B 1 280 ? 10.722 6.143 25.303 1.00 63.24 890 GLU B N 1
ATOM 6641 C CA . GLU B 1 280 ? 11.930 6.385 24.477 1.00 63.06 890 GLU B CA 1
ATOM 6642 C C . GLU B 1 280 ? 12.809 5.126 24.509 1.00 60.16 890 GLU B C 1
ATOM 6643 O O . GLU B 1 280 ? 13.063 4.549 23.432 1.00 57.87 890 GLU B O 1
ATOM 6649 N N . LEU B 1 281 ? 13.212 4.694 25.707 1.00 58.47 891 LEU B N 1
ATOM 6650 C CA . LEU B 1 281 ? 14.189 3.591 25.927 1.00 58.09 891 LEU B CA 1
ATOM 6651 C C . LEU B 1 281 ? 13.666 2.271 25.345 1.00 56.19 891 LEU B C 1
ATOM 6652 O O . LEU B 1 281 ? 14.503 1.416 25.002 1.00 57.67 891 LEU B O 1
ATOM 6657 N N . TRP B 1 282 ? 12.346 2.108 25.241 1.00 54.23 892 TRP B N 1
ATOM 6658 C CA . TRP B 1 282 ? 11.702 0.948 24.571 1.00 55.27 892 TRP B CA 1
ATOM 6659 C C . TRP B 1 282 ? 12.095 0.932 23.091 1.00 56.81 892 TRP B C 1
ATOM 6660 O O . TRP B 1 282 ? 12.545 -0.130 22.610 1.00 57.18 892 TRP B O 1
ATOM 6671 N N . ALA B 1 283 ? 11.929 2.071 22.406 1.00 54.48 893 ALA B N 1
ATOM 6672 C CA . ALA B 1 283 ? 12.264 2.259 20.976 1.00 52.11 893 ALA B CA 1
ATOM 6673 C C . ALA B 1 283 ? 13.765 2.019 20.777 1.00 52.87 893 ALA B C 1
ATOM 6674 O O . ALA B 1 283 ? 14.146 1.436 19.745 1.00 54.03 893 ALA B O 1
ATOM 6676 N N . LEU B 1 284 ? 14.588 2.438 21.741 1.00 53.91 894 LEU B N 1
ATOM 6677 C CA . LEU B 1 284 ? 16.061 2.259 21.674 1.00 53.64 894 LEU B CA 1
ATOM 6678 C C . LEU B 1 284 ? 16.398 0.768 21.814 1.00 52.70 894 LEU B C 1
ATOM 6679 O O . LEU B 1 284 ? 17.286 0.305 21.073 1.00 55.16 894 LEU B O 1
ATOM 6684 N N . LEU B 1 285 ? 15.713 0.044 22.704 1.00 50.69 895 LEU B N 1
ATOM 6685 C CA . LEU B 1 285 ? 15.923 -1.417 22.911 1.00 54.55 895 LEU B CA 1
ATOM 6686 C C . LEU B 1 285 ? 15.553 -2.181 21.632 1.00 53.90 895 LEU B C 1
ATOM 6687 O O . LEU B 1 285 ? 16.351 -3.041 21.205 1.00 53.66 895 LEU B O 1
ATOM 6692 N N . ASN B 1 286 ? 14.389 -1.873 21.052 1.00 53.66 896 ASN B N 1
ATOM 6693 C CA . ASN B 1 286 ? 13.823 -2.571 19.866 1.00 53.27 896 ASN B CA 1
ATOM 6694 C C . ASN B 1 286 ? 14.557 -2.156 18.579 1.00 53.68 896 ASN B C 1
ATOM 6695 O O . ASN B 1 286 ? 14.375 -2.857 17.572 1.00 57.39 896 ASN B O 1
ATOM 6700 N N . PHE B 1 287 ? 15.327 -1.061 18.584 1.00 53.98 897 PHE B N 1
ATOM 6701 C CA . PHE B 1 287 ? 16.197 -0.667 17.444 1.00 57.18 897 PHE B CA 1
ATOM 6702 C C . PHE B 1 287 ? 17.548 -1.381 17.568 1.00 59.13 897 PHE B C 1
ATOM 6703 O O . PHE B 1 287 ? 18.000 -1.949 16.559 1.00 61.66 897 PHE B O 1
ATOM 6711 N N . LEU B 1 288 ? 18.169 -1.341 18.753 1.00 62.48 898 LEU B N 1
ATOM 6712 C CA . LEU B 1 288 ? 19.516 -1.923 19.019 1.00 65.86 898 LEU B CA 1
ATOM 6713 C C . LEU B 1 288 ? 19.445 -3.453 19.103 1.00 64.51 898 LEU B C 1
ATOM 6714 O O . LEU B 1 288 ? 20.347 -4.098 18.526 1.00 62.00 898 LEU B O 1
ATOM 6719 N N . LEU B 1 289 ? 18.454 -3.990 19.834 1.00 64.40 899 LEU B N 1
ATOM 6720 C CA . LEU B 1 289 ? 18.308 -5.439 20.158 1.00 64.72 899 LEU B CA 1
ATOM 6721 C C . LEU B 1 289 ? 16.890 -5.901 19.833 1.00 62.93 899 LEU B C 1
ATOM 6722 O O . LEU B 1 289 ? 16.143 -6.295 20.729 1.00 64.18 899 LEU B O 1
ATOM 6727 N N . PRO B 1 290 ? 16.471 -5.876 18.546 1.00 63.16 900 PRO B N 1
ATOM 6728 C CA . PRO B 1 290 ? 15.091 -6.212 18.182 1.00 61.97 900 PRO B CA 1
ATOM 6729 C C . PRO B 1 290 ? 14.735 -7.680 18.465 1.00 59.61 900 PRO B C 1
ATOM 6730 O O . PRO B 1 290 ? 13.568 -7.954 18.665 1.00 61.01 900 PRO B O 1
ATOM 6734 N N . THR B 1 291 ? 15.738 -8.566 18.498 1.00 57.98 901 THR B N 1
ATOM 6735 C CA . THR B 1 291 ? 15.574 -10.039 18.625 1.00 59.01 901 THR B CA 1
ATOM 6736 C C . THR B 1 291 ? 15.130 -10.420 20.041 1.00 61.05 901 THR B C 1
ATOM 6737 O O . THR B 1 291 ? 14.718 -11.587 20.221 1.00 69.06 901 THR B O 1
ATOM 6741 N N . ILE B 1 292 ? 15.228 -9.502 21.006 1.00 58.36 902 ILE B N 1
ATOM 6742 C CA . ILE B 1 292 ? 14.894 -9.779 22.434 1.00 57.20 902 ILE B CA 1
ATOM 6743 C C . ILE B 1 292 ? 13.373 -9.895 22.584 1.00 59.31 902 ILE B C 1
ATOM 6744 O O . ILE B 1 292 ? 12.939 -10.794 23.324 1.00 61.65 902 ILE B O 1
ATOM 6749 N N . PHE B 1 293 ? 12.603 -9.030 21.915 1.00 62.74 903 PHE B N 1
ATOM 6750 C CA . PHE B 1 293 ? 11.122 -8.954 22.043 1.00 66.57 903 PHE B CA 1
ATOM 6751 C C . PHE B 1 293 ? 10.412 -9.020 20.683 1.00 70.00 903 PHE B C 1
ATOM 6752 O O . PHE B 1 293 ? 9.162 -9.038 20.695 1.00 74.05 903 PHE B O 1
ATOM 6760 N N . LYS B 1 294 ? 11.152 -9.032 19.566 1.00 71.62 904 LYS B N 1
ATOM 6761 C CA . LYS B 1 294 ? 10.620 -9.275 18.193 1.00 73.60 904 LYS B CA 1
ATOM 6762 C C . LYS B 1 294 ? 9.263 -8.570 18.021 1.00 75.43 904 LYS B C 1
ATOM 6763 O O . LYS B 1 294 ? 8.360 -9.171 17.392 1.00 70.42 904 LYS B O 1
ATOM 6769 N N . SER B 1 295 ? 9.141 -7.336 18.537 1.00 78.10 905 SER B N 1
ATOM 6770 C CA . SER B 1 295 ? 7.881 -6.545 18.621 1.00 82.72 905 SER B CA 1
ATOM 6771 C C . SER B 1 295 ? 8.030 -5.205 17.890 1.00 85.55 905 SER B C 1
ATOM 6772 O O . SER B 1 295 ? 9.088 -4.554 18.044 1.00 96.08 905 SER B O 1
ATOM 6775 N N . CYS B 1 296 ? 6.980 -4.797 17.168 1.00 82.86 906 CYS B N 1
ATOM 6776 C CA . CYS B 1 296 ? 6.910 -3.534 16.383 1.00 79.65 906 CYS B CA 1
ATOM 6777 C C . CYS B 1 296 ? 5.898 -2.582 17.028 1.00 78.57 906 CYS B C 1
ATOM 6778 O O . CYS B 1 296 ? 5.157 -1.910 16.296 1.00 74.67 906 CYS B O 1
ATOM 6781 N N . SER B 1 297 ? 5.889 -2.521 18.358 1.00 80.65 907 SER B N 1
ATOM 6782 C CA . SER B 1 297 ? 4.849 -1.839 19.166 1.00 82.71 907 SER B CA 1
ATOM 6783 C C . SER B 1 297 ? 5.485 -0.720 19.997 1.00 82.35 907 SER B C 1
ATOM 6784 O O . SER B 1 297 ? 6.731 -0.678 20.092 1.00 84.86 907 SER B O 1
ATOM 6787 N N . THR B 1 298 ? 4.649 0.164 20.548 1.00 81.23 908 THR B N 1
ATOM 6788 C CA . THR B 1 298 ? 4.995 1.098 21.652 1.00 81.72 908 THR B CA 1
ATOM 6789 C C . THR B 1 298 ? 4.965 0.292 22.953 1.00 82.62 908 THR B C 1
ATOM 6790 O O . THR B 1 298 ? 4.279 -0.751 22.958 1.00 88.53 908 THR B O 1
ATOM 6794 N N . PHE B 1 299 ? 5.673 0.730 24.002 1.00 80.68 909 PHE B N 1
ATOM 6795 C CA . PHE B 1 299 ? 5.716 0.020 25.309 1.00 80.78 909 PHE B CA 1
ATOM 6796 C C . PHE B 1 299 ? 4.291 -0.155 25.840 1.00 81.66 909 PHE B C 1
ATOM 6797 O O . PHE B 1 299 ? 3.964 -1.244 26.354 1.00 79.67 909 PHE B O 1
ATOM 6805 N N . GLU B 1 300 ? 3.481 0.903 25.731 1.00 83.80 910 GLU B N 1
ATOM 6806 C CA . GLU B 1 300 ? 2.080 0.950 26.225 1.00 85.51 910 GLU B CA 1
ATOM 6807 C C . GLU B 1 300 ? 1.270 -0.186 25.580 1.00 85.18 910 GLU B C 1
ATOM 6808 O O . GLU B 1 300 ? 0.497 -0.843 26.311 1.00 93.06 910 GLU B O 1
ATOM 6814 N N . GLN B 1 301 ? 1.452 -0.429 24.278 1.00 80.32 911 GLN B N 1
ATOM 6815 C CA . GLN B 1 301 ? 0.724 -1.496 23.545 1.00 82.47 911 GLN B CA 1
ATOM 6816 C C . GLN B 1 301 ? 1.313 -2.868 23.899 1.00 76.94 911 GLN B C 1
ATOM 6817 O O . GLN B 1 301 ? 0.517 -3.811 24.076 1.00 78.28 911 GLN B O 1
ATOM 6823 N N . TRP B 1 302 ? 2.642 -2.985 23.997 1.00 70.74 912 TRP B N 1
ATOM 6824 C CA . TRP B 1 302 ? 3.328 -4.278 24.273 1.00 70.63 912 TRP B CA 1
ATOM 6825 C C . TRP B 1 302 ? 2.902 -4.820 25.641 1.00 71.59 912 TRP B C 1
ATOM 6826 O O . TRP B 1 302 ? 2.640 -6.031 25.726 1.00 75.70 912 TRP B O 1
ATOM 6837 N N . PHE B 1 303 ? 2.869 -3.963 26.666 1.00 72.51 913 PHE B N 1
ATOM 6838 C CA . PHE B 1 303 ? 2.564 -4.344 28.071 1.00 74.14 913 PHE B CA 1
ATOM 6839 C C . PHE B 1 303 ? 1.084 -4.732 28.199 1.00 76.89 913 PHE B C 1
ATOM 6840 O O . PHE B 1 303 ? 0.775 -5.647 28.999 1.00 80.32 913 PHE B O 1
ATOM 6848 N N . ASN B 1 304 ? 0.208 -4.069 27.430 1.00 76.87 914 ASN B N 1
ATOM 6849 C CA . ASN B 1 304 ? -1.273 -4.223 27.492 1.00 76.89 914 ASN B CA 1
ATOM 6850 C C . ASN B 1 304 ? -1.748 -5.379 26.598 1.00 75.62 914 ASN B C 1
ATOM 6851 O O . ASN B 1 304 ? -2.931 -5.764 26.727 1.00 77.02 914 ASN B O 1
ATOM 6856 N N . ALA B 1 305 ? -0.873 -5.912 25.735 1.00 73.56 915 ALA B N 1
ATOM 6857 C CA . ALA B 1 305 ? -1.157 -7.016 24.784 1.00 71.91 915 ALA B CA 1
ATOM 6858 C C . ALA B 1 305 ? -2.066 -8.072 25.416 1.00 73.90 915 ALA B C 1
ATOM 6859 O O . ALA B 1 305 ? -3.125 -8.372 24.868 1.00 73.31 915 ALA B O 1
ATOM 6861 N N . PRO B 1 306 ? -1.701 -8.675 26.576 1.00 76.26 916 PRO B N 1
ATOM 6862 C CA . PRO B 1 306 ? -2.489 -9.771 27.148 1.00 74.32 916 PRO B CA 1
ATOM 6863 C C . PRO B 1 306 ? -3.906 -9.402 27.619 1.00 75.04 916 PRO B C 1
ATOM 6864 O O . PRO B 1 306 ? -4.676 -10.317 27.853 1.00 76.47 916 PRO B O 1
ATOM 6868 N N . PHE B 1 307 ? -4.216 -8.106 27.747 1.00 76.16 917 PHE B N 1
ATOM 6869 C CA . PHE B 1 307 ? -5.507 -7.594 28.285 1.00 75.07 917 PHE B CA 1
ATOM 6870 C C . PHE B 1 307 ? -6.364 -7.019 27.154 1.00 75.86 917 PHE B C 1
ATOM 6871 O O . PHE B 1 307 ? -7.324 -6.293 27.469 1.00 75.70 917 PHE B O 1
ATOM 6879 N N . ALA B 1 308 ? -6.023 -7.325 25.896 1.00 81.97 918 ALA B N 1
ATOM 6880 C CA . ALA B 1 308 ? -6.715 -6.841 24.675 1.00 88.65 918 ALA B CA 1
ATOM 6881 C C . ALA B 1 308 ? -8.208 -7.188 24.743 1.00 95.36 918 ALA B C 1
ATOM 6882 O O . ALA B 1 308 ? -9.036 -6.316 24.406 1.00 101.67 918 ALA B O 1
ATOM 6884 N N . MET B 1 309 ? -8.532 -8.408 25.182 1.00 99.76 919 MET B N 1
ATOM 6885 C CA . MET B 1 309 ? -9.915 -8.954 25.188 1.00 106.61 919 MET B CA 1
ATOM 6886 C C . MET B 1 309 ? -10.658 -8.507 26.451 1.00 106.23 919 MET B C 1
ATOM 6887 O O . MET B 1 309 ? -11.902 -8.439 26.398 1.00 105.70 919 MET B O 1
ATOM 6892 N N . THR B 1 310 ? -9.927 -8.196 27.526 1.00 108.83 920 THR B N 1
ATOM 6893 C CA . THR B 1 310 ? -10.460 -7.574 28.770 1.00 107.88 920 THR B CA 1
ATOM 6894 C C . THR B 1 310 ? -11.118 -6.226 28.444 1.00 106.82 920 THR B C 1
ATOM 6895 O O . THR B 1 310 ? -12.081 -5.862 29.147 1.00 105.22 920 THR B O 1
ATOM 6899 N N . GLY B 1 311 ? -10.607 -5.517 27.428 1.00 107.52 921 GLY B N 1
ATOM 6900 C CA . GLY B 1 311 ? -10.979 -4.125 27.106 1.00 106.06 921 GLY B CA 1
ATOM 6901 C C . GLY B 1 311 ? -10.663 -3.189 28.263 1.00 105.29 921 GLY B C 1
ATOM 6902 O O . GLY B 1 311 ? -11.338 -2.150 28.384 1.00 101.50 921 GLY B O 1
ATOM 6903 N N . GLU B 1 312 ? -9.671 -3.550 29.085 1.00 105.26 922 GLU B N 1
ATOM 6904 C CA . GLU B 1 312 ? -9.280 -2.824 30.322 1.00 104.28 922 GLU B CA 1
ATOM 6905 C C . GLU B 1 312 ? -7.760 -2.622 30.309 1.00 101.58 922 GLU B C 1
ATOM 6906 O O . GLU B 1 312 ? -7.030 -3.610 30.518 1.00 101.68 922 GLU B O 1
ATOM 6912 N N . ARG B 1 313 ? -7.314 -1.387 30.057 1.00 98.28 923 ARG B N 1
ATOM 6913 C CA . ARG B 1 313 ? -5.879 -0.997 30.024 1.00 95.19 923 ARG B CA 1
ATOM 6914 C C . ARG B 1 313 ? -5.246 -1.301 31.386 1.00 88.80 923 ARG B C 1
ATOM 6915 O O . ARG B 1 313 ? -5.993 -1.491 32.358 1.00 84.98 923 ARG B O 1
ATOM 6923 N N . VAL B 1 314 ? -3.914 -1.334 31.441 1.00 87.89 924 VAL B N 1
ATOM 6924 C CA . VAL B 1 314 ? -3.117 -1.584 32.678 1.00 87.87 924 VAL B CA 1
ATOM 6925 C C . VAL B 1 314 ? -1.952 -0.585 32.701 1.00 88.96 924 VAL B C 1
ATOM 6926 O O . VAL B 1 314 ? -1.242 -0.496 31.682 1.00 92.77 924 VAL B O 1
ATOM 6930 N N . ASP B 1 315 ? -1.774 0.142 33.810 1.00 89.33 925 ASP B N 1
ATOM 6931 C CA . ASP B 1 315 ? -0.785 1.248 33.948 1.00 90.65 925 ASP B CA 1
ATOM 6932 C C . ASP B 1 315 ? 0.194 0.932 35.084 1.00 94.43 925 ASP B C 1
ATOM 6933 O O . ASP B 1 315 ? -0.276 0.628 36.193 1.00 103.76 925 ASP B O 1
ATOM 6938 N N . LEU B 1 316 ? 1.500 1.015 34.812 1.00 93.17 926 LEU B N 1
ATOM 6939 C CA . LEU B 1 316 ? 2.589 0.779 35.800 1.00 91.02 926 LEU B CA 1
ATOM 6940 C C . LEU B 1 316 ? 2.593 1.907 36.839 1.00 87.04 926 LEU B C 1
ATOM 6941 O O . LEU B 1 316 ? 2.256 3.046 36.466 1.00 88.18 926 LEU B O 1
ATOM 6946 N N . ASN B 1 317 ? 2.984 1.596 38.081 1.00 85.02 927 ASN B N 1
ATOM 6947 C CA . ASN B 1 317 ? 3.106 2.566 39.207 1.00 84.05 927 ASN B CA 1
ATOM 6948 C C . ASN B 1 317 ? 4.559 3.065 39.295 1.00 82.14 927 ASN B C 1
ATOM 6949 O O . ASN B 1 317 ? 5.356 2.725 38.395 1.00 80.90 927 ASN B O 1
ATOM 6954 N N . GLU B 1 318 ? 4.890 3.843 40.333 1.00 80.16 928 GLU B N 1
ATOM 6955 C CA . GLU B 1 318 ? 6.226 4.474 40.511 1.00 85.15 928 GLU B CA 1
ATOM 6956 C C . GLU B 1 318 ? 7.302 3.386 40.584 1.00 81.65 928 GLU B C 1
ATOM 6957 O O . GLU B 1 318 ? 8.215 3.399 39.744 1.00 74.15 928 GLU B O 1
ATOM 6963 N N . GLU B 1 319 ? 7.174 2.485 41.561 1.00 86.64 929 GLU B N 1
ATOM 6964 C CA . GLU B 1 319 ? 8.156 1.414 41.893 1.00 88.55 929 GLU B CA 1
ATOM 6965 C C . GLU B 1 319 ? 8.440 0.584 40.634 1.00 84.83 929 GLU B C 1
ATOM 6966 O O . GLU B 1 319 ? 9.628 0.482 40.259 1.00 78.73 929 GLU B O 1
ATOM 6972 N N . GLU B 1 320 ? 7.380 0.053 40.005 1.00 84.21 930 GLU B N 1
ATOM 6973 C CA . GLU B 1 320 ? 7.415 -0.856 38.821 1.00 83.65 930 GLU B CA 1
ATOM 6974 C C . GLU B 1 320 ? 8.107 -0.181 37.622 1.00 78.23 930 GLU B C 1
ATOM 6975 O O . GLU B 1 320 ? 8.867 -0.879 36.922 1.00 75.89 930 GLU B O 1
ATOM 6981 N N . THR B 1 321 ? 7.842 1.109 37.379 1.00 74.01 931 THR B N 1
ATOM 6982 C CA . THR B 1 321 ? 8.431 1.910 36.265 1.00 70.27 931 THR B CA 1
ATOM 6983 C C . THR B 1 321 ? 9.955 1.996 36.446 1.00 75.16 931 THR B C 1
ATOM 6984 O O . THR B 1 321 ? 10.679 1.403 35.619 1.00 74.73 931 THR B O 1
ATOM 6988 N N . ILE B 1 322 ? 10.410 2.676 37.508 1.00 80.56 932 ILE B N 1
ATOM 6989 C CA . ILE B 1 322 ? 11.850 2.943 37.823 1.00 82.77 932 ILE B CA 1
ATOM 6990 C C . ILE B 1 322 ? 12.674 1.675 37.557 1.00 83.14 932 ILE B C 1
ATOM 6991 O O . ILE B 1 322 ? 13.792 1.802 37.025 1.00 88.89 932 ILE B O 1
ATOM 6996 N N . LEU B 1 323 ? 12.149 0.503 37.917 1.00 82.08 933 LEU B N 1
ATOM 6997 C CA . LEU B 1 323 ? 12.865 -0.791 37.778 1.00 82.99 933 LEU B CA 1
ATOM 6998 C C . LEU B 1 323 ? 13.062 -1.114 36.295 1.00 83.88 933 LEU B C 1
ATOM 6999 O O . LEU B 1 323 ? 14.189 -1.514 35.937 1.00 91.16 933 LEU B O 1
ATOM 7004 N N . ILE B 1 324 ? 12.016 -0.963 35.472 1.00 80.59 934 ILE B N 1
ATOM 7005 C CA . ILE B 1 324 ? 12.076 -1.229 34.000 1.00 76.50 934 ILE B CA 1
ATOM 7006 C C . ILE B 1 324 ? 13.158 -0.309 33.425 1.00 75.51 934 ILE B C 1
ATOM 7007 O O . ILE B 1 324 ? 14.043 -0.816 32.715 1.00 79.84 934 ILE B O 1
ATOM 7012 N N . ILE B 1 325 ? 13.077 0.985 33.757 1.00 72.50 935 ILE B N 1
ATOM 7013 C CA . ILE B 1 325 ? 14.012 2.066 33.321 1.00 69.89 935 ILE B CA 1
ATOM 7014 C C . ILE B 1 325 ? 15.437 1.725 33.768 1.00 69.10 935 ILE B C 1
ATOM 7015 O O . ILE B 1 325 ? 16.337 1.790 32.916 1.00 70.36 935 ILE B O 1
ATOM 7020 N N . ARG B 1 326 ? 15.626 1.409 35.054 1.00 71.17 936 ARG B N 1
ATOM 7021 C CA . ARG B 1 326 ? 16.954 1.119 35.664 1.00 74.60 936 ARG B CA 1
ATOM 7022 C C . ARG B 1 326 ? 17.595 -0.063 34.920 1.00 74.27 936 ARG B C 1
ATOM 7023 O O . ARG B 1 326 ? 18.833 -0.051 34.774 1.00 71.49 936 ARG B O 1
ATOM 7031 N N . ARG B 1 327 ? 16.790 -1.030 34.458 1.00 76.74 937 ARG B N 1
ATOM 7032 C CA . ARG B 1 327 ? 17.271 -2.258 33.762 1.00 80.80 937 ARG B CA 1
ATOM 7033 C C . ARG B 1 327 ? 17.659 -1.918 32.317 1.00 80.35 937 ARG B C 1
ATOM 7034 O O . ARG B 1 327 ? 18.845 -2.116 31.968 1.00 82.83 937 ARG B O 1
ATOM 7042 N N . LEU B 1 328 ? 16.702 -1.433 31.517 1.00 75.54 938 LEU B N 1
ATOM 7043 C CA . LEU B 1 328 ? 16.912 -1.042 30.093 1.00 70.81 938 LEU B CA 1
ATOM 7044 C C . LEU B 1 328 ? 18.199 -0.216 29.993 1.00 69.98 938 LEU B C 1
ATOM 7045 O O . LEU B 1 328 ? 19.019 -0.518 29.108 1.00 71.51 938 LEU B O 1
ATOM 7050 N N . HIS B 1 329 ? 18.374 0.760 30.889 1.00 69.34 939 HIS B N 1
ATOM 7051 C CA . HIS B 1 329 ? 19.640 1.515 31.100 1.00 73.31 939 HIS B CA 1
ATOM 7052 C C . HIS B 1 329 ? 20.836 0.553 31.111 1.00 74.93 939 HIS B C 1
ATOM 7053 O O . HIS B 1 329 ? 21.765 0.766 30.316 1.00 75.78 939 HIS B O 1
ATOM 7060 N N . LYS B 1 330 ? 20.812 -0.466 31.979 1.00 75.67 940 LYS B N 1
ATOM 7061 C CA . LYS B 1 330 ? 21.943 -1.414 32.192 1.00 75.65 940 LYS B CA 1
ATOM 7062 C C . LYS B 1 330 ? 22.155 -2.292 30.951 1.00 71.73 940 LYS B C 1
ATOM 7063 O O . LYS B 1 330 ? 23.304 -2.710 30.724 1.00 69.53 940 LYS B O 1
ATOM 7069 N N . VAL B 1 331 ? 21.092 -2.571 30.194 1.00 70.38 941 VAL B N 1
ATOM 7070 C CA . VAL B 1 331 ? 21.136 -3.430 28.972 1.00 68.96 941 VAL B CA 1
ATOM 7071 C C . VAL B 1 331 ? 21.805 -2.652 27.831 1.00 67.43 941 VAL B C 1
ATOM 7072 O O . VAL B 1 331 ? 22.608 -3.264 27.098 1.00 67.76 941 VAL B O 1
ATOM 7076 N N . LEU B 1 332 ? 21.485 -1.362 27.697 1.00 61.97 942 LEU B N 1
ATOM 7077 C CA . LEU B 1 332 ? 21.913 -0.499 26.563 1.00 63.22 942 LEU B CA 1
ATOM 7078 C C . LEU B 1 332 ? 23.304 0.099 26.830 1.00 66.73 942 LEU B C 1
ATOM 7079 O O . LEU B 1 332 ? 24.011 0.397 25.848 1.00 68.97 942 LEU B O 1
ATOM 7084 N N . ARG B 1 333 ? 23.692 0.252 28.101 1.00 74.06 943 ARG B N 1
ATOM 7085 C CA . ARG B 1 333 ? 24.886 1.039 28.531 1.00 79.95 943 ARG B CA 1
ATOM 7086 C C . ARG B 1 333 ? 26.143 0.565 27.808 1.00 76.02 943 ARG B C 1
ATOM 7087 O O . ARG B 1 333 ? 26.900 1.388 27.301 1.00 77.43 943 ARG B O 1
ATOM 7095 N N . PRO B 1 334 ? 26.422 -0.756 27.734 1.00 73.93 944 PRO B N 1
ATOM 7096 C CA . PRO B 1 334 ? 27.688 -1.239 27.181 1.00 70.98 944 PRO B CA 1
ATOM 7097 C C . PRO B 1 334 ? 27.838 -1.027 25.665 1.00 66.18 944 PRO B C 1
ATOM 7098 O O . PRO B 1 334 ? 28.937 -1.187 25.166 1.00 66.87 944 PRO B O 1
ATOM 7102 N N . PHE B 1 335 ? 26.746 -0.693 24.972 1.00 61.91 945 PHE B N 1
ATOM 7103 C CA . PHE B 1 335 ? 26.701 -0.539 23.495 1.00 62.44 945 PHE B CA 1
ATOM 7104 C C . PHE B 1 335 ? 26.851 0.934 23.091 1.00 60.50 945 PHE B C 1
ATOM 7105 O O . PHE B 1 335 ? 26.763 1.219 21.881 1.00 58.30 945 PHE B O 1
ATOM 7113 N N . LEU B 1 336 ? 27.088 1.835 24.053 1.00 59.49 946 LEU B N 1
ATOM 7114 C CA . LEU B 1 336 ? 27.096 3.307 23.824 1.00 58.74 946 LEU B CA 1
ATOM 7115 C C . LEU B 1 336 ? 28.489 3.889 24.093 1.00 58.40 946 LEU B C 1
ATOM 7116 O O . LEU B 1 336 ? 28.921 3.879 25.260 1.00 56.13 946 LEU B O 1
ATOM 7121 N N . LEU B 1 337 ? 29.133 4.407 23.042 1.00 61.29 947 LEU B N 1
ATOM 7122 C CA . LEU B 1 337 ? 30.407 5.171 23.111 1.00 62.24 947 LEU B CA 1
ATOM 7123 C C . LEU B 1 337 ? 30.092 6.666 22.984 1.00 64.76 947 LEU B C 1
ATOM 7124 O O . LEU B 1 337 ? 29.421 7.055 22.003 1.00 62.82 947 LEU B O 1
ATOM 7129 N N . ARG B 1 338 ? 30.537 7.453 23.968 1.00 66.79 948 ARG B N 1
ATOM 7130 C CA . ARG B 1 338 ? 30.361 8.925 24.045 1.00 65.13 948 ARG B CA 1
ATOM 7131 C C . ARG B 1 338 ? 31.668 9.533 24.557 1.00 64.31 948 ARG B C 1
ATOM 7132 O O . ARG B 1 338 ? 32.030 9.287 25.718 1.00 61.15 948 ARG B O 1
ATOM 7140 N N . ARG B 1 339 ? 32.361 10.263 23.688 1.00 67.59 949 ARG B N 1
ATOM 7141 C CA . ARG B 1 339 ? 33.527 11.104 24.046 1.00 70.51 949 ARG B CA 1
ATOM 7142 C C . ARG B 1 339 ? 33.065 12.567 24.066 1.00 70.51 949 ARG B C 1
ATOM 7143 O O . ARG B 1 339 ? 32.295 12.966 23.153 1.00 62.44 949 ARG B O 1
ATOM 7151 N N . LEU B 1 340 ? 33.496 13.316 25.090 1.00 69.85 950 LEU B N 1
ATOM 7152 C CA . LEU B 1 340 ? 33.187 14.757 25.294 1.00 66.46 950 LEU B CA 1
ATOM 7153 C C . LEU B 1 340 ? 34.350 15.603 24.763 1.00 68.04 950 LEU B C 1
ATOM 7154 O O . LEU B 1 340 ? 35.489 15.083 24.710 1.00 63.73 950 LEU B O 1
ATOM 7159 N N . LYS B 1 341 ? 34.058 16.847 24.366 1.00 71.60 951 LYS B N 1
ATOM 7160 C CA . LYS B 1 341 ? 35.034 17.794 23.758 1.00 73.62 951 LYS B CA 1
ATOM 7161 C C . LYS B 1 341 ? 36.220 17.988 24.708 1.00 77.33 951 LYS B C 1
ATOM 7162 O O . LYS B 1 341 ? 37.350 18.160 24.199 1.00 81.87 951 LYS B O 1
ATOM 7168 N N . LYS B 1 342 ? 35.960 17.950 26.023 1.00 75.46 952 LYS B N 1
ATOM 7169 C CA . LYS B 1 342 ? 36.962 18.167 27.100 1.00 74.61 952 LYS B CA 1
ATOM 7170 C C . LYS B 1 342 ? 37.936 16.979 27.155 1.00 74.63 952 LYS B C 1
ATOM 7171 O O . LYS B 1 342 ? 39.144 17.223 27.332 1.00 75.62 952 LYS B O 1
ATOM 7177 N N . GLU B 1 343 ? 37.438 15.748 26.992 1.00 78.80 953 GLU B N 1
ATOM 7178 C CA . GLU B 1 343 ? 38.250 14.499 27.046 1.00 78.64 953 GLU B CA 1
ATOM 7179 C C . GLU B 1 343 ? 39.337 14.523 25.963 1.00 74.63 953 GLU B C 1
ATOM 7180 O O . GLU B 1 343 ? 40.447 14.068 26.270 1.00 74.46 953 GLU B O 1
ATOM 7186 N N . VAL B 1 344 ? 39.035 15.024 24.757 1.00 73.17 954 VAL B N 1
ATOM 7187 C CA . VAL B 1 344 ? 39.966 14.983 23.583 1.00 77.78 954 VAL B CA 1
ATOM 7188 C C . VAL B 1 344 ? 40.308 16.411 23.139 1.00 78.67 954 VAL B C 1
ATOM 7189 O O . VAL B 1 344 ? 40.556 16.612 21.934 1.00 78.34 954 VAL B O 1
ATOM 7193 N N . GLU B 1 345 ? 40.386 17.349 24.087 1.00 79.70 955 GLU B N 1
ATOM 7194 C CA . GLU B 1 345 ? 40.575 18.803 23.824 1.00 78.43 955 GLU B CA 1
ATOM 7195 C C . GLU B 1 345 ? 41.727 19.005 22.826 1.00 71.46 955 GLU B C 1
ATOM 7196 O O . GLU B 1 345 ? 41.546 19.788 21.869 1.00 67.59 955 GLU B O 1
ATOM 7202 N N . SER B 1 346 ? 42.848 18.298 23.010 1.00 64.69 956 SER B N 1
ATOM 7203 C CA . SER B 1 346 ? 44.106 18.515 22.245 1.00 67.15 956 SER B CA 1
ATOM 7204 C C . SER B 1 346 ? 44.058 17.807 20.883 1.00 69.01 956 SER B C 1
ATOM 7205 O O . SER B 1 346 ? 45.130 17.684 20.253 1.00 70.34 956 SER B O 1
ATOM 7208 N N . GLN B 1 347 ? 42.880 17.345 20.446 1.00 67.77 957 GLN B N 1
ATOM 7209 C CA . GLN B 1 347 ? 42.685 16.657 19.140 1.00 63.98 957 GLN B CA 1
ATOM 7210 C C . GLN B 1 347 ? 41.455 17.195 18.405 1.00 65.32 957 GLN B C 1
ATOM 7211 O O . GLN B 1 347 ? 41.105 16.588 17.381 1.00 67.02 957 GLN B O 1
ATOM 7217 N N . LEU B 1 348 ? 40.810 18.258 18.895 1.00 66.12 958 LEU B N 1
ATOM 7218 C CA . LEU B 1 348 ? 39.567 18.795 18.272 1.00 65.01 958 LEU B CA 1
ATOM 7219 C C . LEU B 1 348 ? 39.910 19.306 16.873 1.00 62.65 958 LEU B C 1
ATOM 7220 O O . LEU B 1 348 ? 41.005 19.822 16.653 1.00 54.89 958 LEU B O 1
ATOM 7225 N N . PRO B 1 349 ? 39.019 19.130 15.870 1.00 65.35 959 PRO B N 1
ATOM 7226 C CA . PRO B 1 349 ? 39.312 19.560 14.506 1.00 67.01 959 PRO B CA 1
ATOM 7227 C C . PRO B 1 349 ? 39.446 21.089 14.483 1.00 68.77 959 PRO B C 1
ATOM 7228 O O . PRO B 1 349 ? 38.740 21.735 15.231 1.00 73.34 959 PRO B O 1
ATOM 7232 N N . GLU B 1 350 ? 40.350 21.608 13.652 1.00 70.72 960 GLU B N 1
ATOM 7233 C CA . GLU B 1 350 ? 40.694 23.053 13.570 1.00 74.48 960 GLU B CA 1
ATOM 7234 C C . GLU B 1 350 ? 39.662 23.778 12.697 1.00 73.89 960 GLU B C 1
ATOM 7235 O O . GLU B 1 350 ? 39.274 24.902 13.064 1.00 77.94 960 GLU B O 1
ATOM 7241 N N . LYS B 1 351 ? 39.230 23.153 11.598 1.00 73.13 961 LYS B N 1
ATOM 7242 C CA . LYS B 1 351 ? 38.181 23.669 10.676 1.00 74.80 961 LYS B CA 1
ATOM 7243 C C . LYS B 1 351 ? 36.917 22.810 10.830 1.00 74.80 961 LYS B C 1
ATOM 7244 O O . LYS B 1 351 ? 36.990 21.598 10.530 1.00 76.70 961 LYS B O 1
ATOM 7250 N N . VAL B 1 352 ? 35.812 23.409 11.290 1.00 70.37 962 VAL B N 1
ATOM 7251 C CA . VAL B 1 352 ? 34.485 22.743 11.459 1.00 65.80 962 VAL B CA 1
ATOM 7252 C C . VAL B 1 352 ? 33.489 23.409 10.508 1.00 62.42 962 VAL B C 1
ATOM 7253 O O . VAL B 1 352 ? 33.136 24.561 10.747 1.00 59.32 962 VAL B O 1
ATOM 7257 N N . GLU B 1 353 ? 33.045 22.682 9.485 1.00 66.76 963 GLU B N 1
ATOM 7258 C CA . GLU B 1 353 ? 32.203 23.189 8.370 1.00 70.72 963 GLU B CA 1
ATOM 7259 C C . GLU B 1 353 ? 30.797 22.582 8.493 1.00 69.07 963 GLU B C 1
ATOM 7260 O O . GLU B 1 353 ? 30.685 21.412 8.908 1.00 70.65 963 GLU B O 1
ATOM 7266 N N . TYR B 1 354 ? 29.767 23.356 8.153 1.00 66.15 964 TYR B N 1
ATOM 7267 C CA . TYR B 1 354 ? 28.349 22.918 8.079 1.00 65.50 964 TYR B CA 1
ATOM 7268 C C . TYR B 1 354 ? 27.636 23.711 6.972 1.00 64.76 964 TYR B C 1
ATOM 7269 O O . TYR B 1 354 ? 28.085 24.835 6.637 1.00 60.23 964 TYR B O 1
ATOM 7278 N N . VAL B 1 355 ? 26.556 23.143 6.426 1.00 63.49 965 VAL B N 1
ATOM 7279 C CA . VAL B 1 355 ? 25.659 23.785 5.420 1.00 62.67 965 VAL B CA 1
ATOM 7280 C C . VAL B 1 355 ? 24.302 24.050 6.081 1.00 64.23 965 VAL B C 1
ATOM 7281 O O . VAL B 1 355 ? 23.666 23.072 6.529 1.00 65.73 965 VAL B O 1
ATOM 7285 N N . ILE B 1 356 ? 23.866 25.315 6.121 1.00 66.67 966 ILE B N 1
ATOM 7286 C CA . ILE B 1 356 ? 22.573 25.749 6.739 1.00 68.27 966 ILE B CA 1
ATOM 7287 C C . ILE B 1 356 ? 21.601 26.151 5.624 1.00 67.71 966 ILE B C 1
ATOM 7288 O O . ILE B 1 356 ? 22.058 26.747 4.633 1.00 74.90 966 ILE B O 1
ATOM 7293 N N . LYS B 1 357 ? 20.312 25.843 5.790 1.00 64.82 967 LYS B N 1
ATOM 7294 C CA . LYS B 1 357 ? 19.303 25.889 4.699 1.00 64.63 967 LYS B CA 1
ATOM 7295 C C . LYS B 1 357 ? 18.293 27.015 4.943 1.00 64.10 967 LYS B C 1
ATOM 7296 O O . LYS B 1 357 ? 18.029 27.343 6.123 1.00 65.05 967 LYS B O 1
ATOM 7302 N N . CYS B 1 358 ? 17.748 27.553 3.846 1.00 61.60 968 CYS B N 1
ATOM 7303 C CA . CYS B 1 358 ? 16.801 28.696 3.802 1.00 63.13 968 CYS B CA 1
ATOM 7304 C C . CYS B 1 358 ? 15.553 28.313 3.013 1.00 60.88 968 CYS B C 1
ATOM 7305 O O . CYS B 1 358 ? 15.700 27.843 1.878 1.00 62.56 968 CYS B O 1
ATOM 7308 N N . ASP B 1 359 ? 14.373 28.566 3.573 1.00 62.04 969 ASP B N 1
ATOM 7309 C CA . ASP B 1 359 ? 13.125 28.677 2.778 1.00 63.83 969 ASP B CA 1
ATOM 7310 C C . ASP B 1 359 ? 13.243 29.924 1.898 1.00 64.07 969 ASP B C 1
ATOM 7311 O O . ASP B 1 359 ? 14.252 30.643 2.012 1.00 59.31 969 ASP B O 1
ATOM 7316 N N . MET B 1 360 ? 12.250 30.141 1.039 1.00 67.36 970 MET B N 1
ATOM 7317 C CA . MET B 1 360 ? 12.055 31.385 0.254 1.00 67.93 970 MET B CA 1
ATOM 7318 C C . MET B 1 360 ? 10.871 32.141 0.858 1.00 66.88 970 MET B C 1
ATOM 7319 O O . MET B 1 360 ? 9.927 31.482 1.326 1.00 66.13 970 MET B O 1
ATOM 7324 N N . SER B 1 361 ? 10.909 33.471 0.843 1.00 66.91 971 SER B N 1
ATOM 7325 C CA . SER B 1 361 ? 9.703 34.317 1.028 1.00 65.65 971 SER B CA 1
ATOM 7326 C C . SER B 1 361 ? 8.693 33.924 -0.050 1.00 62.56 971 SER B C 1
ATOM 7327 O O . SER B 1 361 ? 9.114 33.354 -1.077 1.00 61.59 971 SER B O 1
ATOM 7330 N N . ALA B 1 362 ? 7.417 34.223 0.167 1.00 60.56 972 ALA B N 1
ATOM 7331 C CA . ALA B 1 362 ? 6.364 34.121 -0.866 1.00 62.94 972 ALA B CA 1
ATOM 7332 C C . ALA B 1 362 ? 6.802 34.910 -2.110 1.00 65.63 972 ALA B C 1
ATOM 7333 O O . ALA B 1 362 ? 6.593 34.411 -3.239 1.00 66.12 972 ALA B O 1
ATOM 7335 N N . LEU B 1 363 ? 7.400 36.093 -1.908 1.00 64.79 973 LEU B N 1
ATOM 7336 C CA . LEU B 1 363 ? 7.885 36.987 -2.994 1.00 61.46 973 LEU B CA 1
ATOM 7337 C C . LEU B 1 363 ? 8.992 36.268 -3.771 1.00 59.95 973 LEU B C 1
ATOM 7338 O O . LEU B 1 363 ? 8.873 36.169 -5.005 1.00 56.35 973 LEU B O 1
ATOM 7343 N N . GLN B 1 364 ? 10.015 35.774 -3.065 1.00 60.07 974 GLN B N 1
ATOM 7344 C CA . GLN B 1 364 ? 11.140 34.993 -3.651 1.00 58.70 974 GLN B CA 1
ATOM 7345 C C . GLN B 1 364 ? 10.576 33.932 -4.604 1.00 58.90 974 GLN B C 1
ATOM 7346 O O . GLN B 1 364 ? 11.086 33.841 -5.731 1.00 61.10 974 GLN B O 1
ATOM 7352 N N . LYS B 1 365 ? 9.570 33.171 -4.163 1.00 59.94 975 LYS B N 1
ATOM 7353 C CA . LYS B 1 365 ? 8.942 32.082 -4.957 1.00 63.84 975 LYS B CA 1
ATOM 7354 C C . LYS B 1 365 ? 8.494 32.637 -6.316 1.00 65.23 975 LYS B C 1
ATOM 7355 O O . LYS B 1 365 ? 9.019 32.160 -7.347 1.00 67.55 975 LYS B O 1
ATOM 7361 N N . ILE B 1 366 ? 7.576 33.613 -6.308 1.00 64.60 976 ILE B N 1
ATOM 7362 C CA . ILE B 1 366 ? 6.895 34.174 -7.520 1.00 65.72 976 ILE B CA 1
ATOM 7363 C C . ILE B 1 366 ? 7.936 34.704 -8.519 1.00 63.86 976 ILE B C 1
ATOM 7364 O O . ILE B 1 366 ? 7.777 34.441 -9.730 1.00 61.07 976 ILE B O 1
ATOM 7369 N N . LEU B 1 367 ? 8.944 35.435 -8.036 1.00 64.55 977 LEU B N 1
ATOM 7370 C CA . LEU B 1 367 ? 10.050 35.980 -8.869 1.00 64.55 977 LEU B CA 1
ATOM 7371 C C . LEU B 1 367 ? 10.839 34.818 -9.478 1.00 64.89 977 LEU B C 1
ATOM 7372 O O . LEU B 1 367 ? 11.122 34.881 -10.688 1.00 66.75 977 LEU B O 1
ATOM 7377 N N . TYR B 1 368 ? 11.157 33.799 -8.667 1.00 66.07 978 TYR B N 1
ATOM 7378 C CA . TYR B 1 368 ? 11.928 32.589 -9.061 1.00 65.42 978 TYR B CA 1
ATOM 7379 C C . TYR B 1 368 ? 11.198 31.858 -10.192 1.00 65.10 978 TYR B C 1
ATOM 7380 O O . TYR B 1 368 ? 11.828 31.604 -11.242 1.00 64.20 978 TYR B O 1
ATOM 7389 N N . ARG B 1 369 ? 9.918 31.530 -9.974 1.00 64.66 979 ARG B N 1
ATOM 7390 C CA . ARG B 1 369 ? 9.067 30.792 -10.948 1.00 67.48 979 ARG B CA 1
ATOM 7391 C C . ARG B 1 369 ? 9.050 31.538 -12.287 1.00 69.59 979 ARG B C 1
ATOM 7392 O O . ARG B 1 369 ? 9.017 30.856 -13.328 1.00 69.77 979 ARG B O 1
ATOM 7400 N N . HIS B 1 370 ? 9.074 32.878 -12.247 1.00 72.44 980 HIS B N 1
ATOM 7401 C CA . HIS B 1 370 ? 9.007 33.785 -13.426 1.00 68.94 980 HIS B CA 1
ATOM 7402 C C . HIS B 1 370 ? 10.298 33.694 -14.243 1.00 68.48 980 HIS B C 1
ATOM 7403 O O . HIS B 1 370 ? 10.208 33.443 -15.456 1.00 64.96 980 HIS B O 1
ATOM 7410 N N . MET B 1 371 ? 11.445 33.898 -13.591 1.00 70.73 981 MET B N 1
ATOM 7411 C CA . MET B 1 371 ? 12.789 33.898 -14.230 1.00 75.31 981 MET B CA 1
ATOM 7412 C C . MET B 1 371 ? 13.168 32.481 -14.672 1.00 75.39 981 MET B C 1
ATOM 7413 O O . MET B 1 371 ? 14.046 32.366 -15.549 1.00 72.50 981 MET B O 1
ATOM 7418 N N . GLN B 1 372 ? 12.565 31.450 -14.070 1.00 80.74 982 GLN B N 1
ATOM 7419 C CA . GLN B 1 372 ? 12.796 30.023 -14.430 1.00 86.56 982 GLN B CA 1
ATOM 7420 C C . GLN B 1 372 ? 12.115 29.742 -15.775 1.00 91.09 982 GLN B C 1
ATOM 7421 O O . GLN B 1 372 ? 12.836 29.421 -16.744 1.00 93.02 982 GLN B O 1
ATOM 7427 N N . ALA B 1 373 ? 10.787 29.903 -15.834 1.00 96.94 983 ALA B N 1
ATOM 7428 C CA . ALA B 1 373 ? 9.923 29.552 -16.989 1.00 99.43 983 ALA B CA 1
ATOM 7429 C C . ALA B 1 373 ? 9.944 30.664 -18.047 1.00 95.74 983 ALA B C 1
ATOM 7430 O O . ALA B 1 373 ? 9.069 30.632 -18.933 1.00 91.44 983 ALA B O 1
ATOM 7432 N N . LYS B 1 374 ? 10.895 31.604 -17.955 1.00 97.88 984 LYS B N 1
ATOM 7433 C CA . LYS B 1 374 ? 11.223 32.586 -19.024 1.00 101.76 984 LYS B CA 1
ATOM 7434 C C . LYS B 1 374 ? 12.446 32.087 -19.808 1.00 106.92 984 LYS B C 1
ATOM 7435 O O . LYS B 1 374 ? 12.468 32.270 -21.041 1.00 108.23 984 LYS B O 1
ATOM 7441 N N . GLY B 1 375 ? 13.417 31.495 -19.104 1.00 114.48 985 GLY B N 1
ATOM 7442 C CA . GLY B 1 375 ? 14.670 30.941 -19.652 1.00 118.23 985 GLY B CA 1
ATOM 7443 C C . GLY B 1 375 ? 14.436 29.797 -20.627 1.00 124.86 985 GLY B C 1
ATOM 7444 O O . GLY B 1 375 ? 15.125 29.775 -21.664 1.00 123.96 985 GLY B O 1
ATOM 7445 N N . ILE B 1 376 ? 13.502 28.885 -20.318 1.00 132.19 986 ILE B N 1
ATOM 7446 C CA . ILE B 1 376 ? 13.174 27.695 -21.168 1.00 134.45 986 ILE B CA 1
ATOM 7447 C C . ILE B 1 376 ? 12.198 28.115 -22.284 1.00 132.84 986 ILE B C 1
ATOM 7448 O O . ILE B 1 376 ? 12.385 27.646 -23.430 1.00 138.34 986 ILE B O 1
ATOM 7453 N N . LEU B 1 377 ? 11.220 28.980 -21.984 1.00 126.65 987 LEU B N 1
ATOM 7454 C CA . LEU B 1 377 ? 10.275 29.562 -22.981 1.00 121.42 987 LEU B CA 1
ATOM 7455 C C . LEU B 1 377 ? 10.791 30.941 -23.420 1.00 115.45 987 LEU B C 1
ATOM 7456 O O . LEU B 1 377 ? 11.802 30.976 -24.152 1.00 105.66 987 LEU B O 1
ATOM 7461 N N . ALA B 1 392 ? 25.632 28.821 -23.990 1.00 113.36 1002 ALA B N 1
ATOM 7462 C CA . ALA B 1 392 ? 25.055 30.174 -24.171 1.00 114.61 1002 ALA B CA 1
ATOM 7463 C C . ALA B 1 392 ? 25.445 31.062 -22.983 1.00 115.70 1002 ALA B C 1
ATOM 7464 O O . ALA B 1 392 ? 25.678 30.523 -21.879 1.00 105.79 1002 ALA B O 1
ATOM 7466 N N . LYS B 1 393 ? 25.514 32.375 -23.216 1.00 123.58 1003 LYS B N 1
ATOM 7467 C CA . LYS B 1 393 ? 25.728 33.410 -22.169 1.00 127.10 1003 LYS B CA 1
ATOM 7468 C C . LYS B 1 393 ? 24.367 34.009 -21.781 1.00 123.04 1003 LYS B C 1
ATOM 7469 O O . LYS B 1 393 ? 24.359 34.925 -20.942 1.00 120.42 1003 LYS B O 1
ATOM 7475 N N . THR B 1 394 ? 23.276 33.500 -22.374 1.00 116.45 1004 THR B N 1
ATOM 7476 C CA . THR B 1 394 ? 21.869 33.780 -21.974 1.00 109.40 1004 THR B CA 1
ATOM 7477 C C . THR B 1 394 ? 21.547 32.956 -20.725 1.00 101.12 1004 THR B C 1
ATOM 7478 O O . THR B 1 394 ? 20.994 33.526 -19.769 1.00 101.35 1004 THR B O 1
ATOM 7482 N N . LEU B 1 395 ? 21.874 31.660 -20.757 1.00 97.07 1005 LEU B N 1
ATOM 7483 C CA . LEU B 1 395 ? 21.734 30.728 -19.606 1.00 96.06 1005 LEU B CA 1
ATOM 7484 C C . LEU B 1 395 ? 22.559 31.265 -18.438 1.00 97.44 1005 LEU B C 1
ATOM 7485 O O . LEU B 1 395 ? 21.990 31.434 -17.337 1.00 101.78 1005 LEU B O 1
ATOM 7490 N N . MET B 1 396 ? 23.847 31.522 -18.688 1.00 94.49 1006 MET B N 1
ATOM 7491 C CA . MET B 1 396 ? 24.788 32.120 -17.705 1.00 92.78 1006 MET B CA 1
ATOM 7492 C C . MET B 1 396 ? 24.065 33.261 -16.976 1.00 91.02 1006 MET B C 1
ATOM 7493 O O . MET B 1 396 ? 24.201 33.343 -15.739 1.00 92.70 1006 MET B O 1
ATOM 7498 N N . ASN B 1 397 ? 23.291 34.063 -17.721 1.00 89.43 1007 ASN B N 1
ATOM 7499 C CA . ASN B 1 397 ? 22.532 35.246 -17.226 1.00 86.80 1007 ASN B CA 1
ATOM 7500 C C . ASN B 1 397 ? 21.333 34.797 -16.378 1.00 79.69 1007 ASN B C 1
ATOM 7501 O O . ASN B 1 397 ? 21.122 35.408 -15.320 1.00 76.77 1007 ASN B O 1
ATOM 7506 N N . THR B 1 398 ? 20.573 33.789 -16.819 1.00 76.14 1008 THR B N 1
ATOM 7507 C CA . THR B 1 398 ? 19.386 33.256 -16.093 1.00 76.83 1008 THR B CA 1
ATOM 7508 C C . THR B 1 398 ? 19.817 32.739 -14.715 1.00 75.88 1008 THR B C 1
ATOM 7509 O O . THR B 1 398 ? 19.013 32.861 -13.769 1.00 77.19 1008 THR B O 1
ATOM 7513 N N . ILE B 1 399 ? 21.039 32.207 -14.600 1.00 74.83 1009 ILE B N 1
ATOM 7514 C CA . ILE B 1 399 ? 21.615 31.710 -13.314 1.00 74.55 1009 ILE B CA 1
ATOM 7515 C C . ILE B 1 399 ? 22.007 32.902 -12.424 1.00 79.51 1009 ILE B C 1
ATOM 7516 O O . ILE B 1 399 ? 21.952 32.743 -11.187 1.00 85.47 1009 ILE B O 1
ATOM 7521 N N . MET B 1 400 ? 22.371 34.051 -13.006 1.00 79.41 1010 MET B N 1
ATOM 7522 C CA . MET B 1 400 ? 22.650 35.301 -12.243 1.00 80.26 1010 MET B CA 1
ATOM 7523 C C . MET B 1 400 ? 21.361 35.792 -11.574 1.00 74.11 1010 MET B C 1
ATOM 7524 O O . MET B 1 400 ? 21.405 36.067 -10.362 1.00 68.96 1010 MET B O 1
ATOM 7529 N N . GLN B 1 401 ? 20.261 35.890 -12.328 1.00 71.53 1011 GLN B N 1
ATOM 7530 C CA . GLN B 1 401 ? 18.962 36.440 -11.846 1.00 73.44 1011 GLN B CA 1
ATOM 7531 C C . GLN B 1 401 ? 18.398 35.551 -10.726 1.00 77.03 1011 GLN B C 1
ATOM 7532 O O . GLN B 1 401 ? 17.899 36.113 -9.723 1.00 78.23 1011 GLN B O 1
ATOM 7538 N N . LEU B 1 402 ? 18.478 34.224 -10.876 1.00 77.31 1012 LEU B N 1
ATOM 7539 C CA . LEU B 1 402 ? 17.983 33.247 -9.864 1.00 73.02 1012 LEU B CA 1
ATOM 7540 C C . LEU B 1 402 ? 18.811 33.368 -8.576 1.00 70.95 1012 LEU B C 1
ATOM 7541 O O . LEU B 1 402 ? 18.220 33.217 -7.496 1.00 71.12 1012 LEU B O 1
ATOM 7546 N N . ARG B 1 403 ? 20.113 33.657 -8.681 1.00 70.26 1013 ARG B N 1
ATOM 7547 C CA . ARG B 1 403 ? 21.013 33.878 -7.515 1.00 72.58 1013 ARG B CA 1
ATOM 7548 C C . ARG B 1 403 ? 20.621 35.167 -6.779 1.00 72.56 1013 ARG B C 1
ATOM 7549 O O . ARG B 1 403 ? 20.735 35.191 -5.538 1.00 76.95 1013 ARG B O 1
ATOM 7557 N N . LYS B 1 404 ? 20.211 36.211 -7.506 1.00 71.17 1014 LYS B N 1
ATOM 7558 C CA . LYS B 1 404 ? 19.833 37.523 -6.912 1.00 70.18 1014 LYS B CA 1
ATOM 7559 C C . LYS B 1 404 ? 18.564 37.348 -6.075 1.00 67.60 1014 LYS B C 1
ATOM 7560 O O . LYS B 1 404 ? 18.495 37.943 -4.986 1.00 68.87 1014 LYS B O 1
ATOM 7566 N N . ILE B 1 405 ? 17.613 36.550 -6.565 1.00 64.53 1015 ILE B N 1
ATOM 7567 C CA . ILE B 1 405 ? 16.307 36.286 -5.893 1.00 64.28 1015 ILE B CA 1
ATOM 7568 C C . ILE B 1 405 ? 16.571 35.580 -4.553 1.00 65.12 1015 ILE B C 1
ATOM 7569 O O . ILE B 1 405 ? 16.132 36.113 -3.508 1.00 64.35 1015 ILE B O 1
ATOM 7574 N N . CYS B 1 406 ? 17.272 34.440 -4.580 1.00 64.19 1016 CYS B N 1
ATOM 7575 C CA . CYS B 1 406 ? 17.709 33.670 -3.380 1.00 61.82 1016 CYS B CA 1
ATOM 7576 C C . CYS B 1 406 ? 18.433 34.605 -2.406 1.00 61.32 1016 CYS B C 1
ATOM 7577 O O . CYS B 1 406 ? 18.235 34.446 -1.188 1.00 67.30 1016 CYS B O 1
ATOM 7580 N N . ASN B 1 407 ? 19.231 35.539 -2.934 1.00 58.72 1017 ASN B N 1
ATOM 7581 C CA . ASN B 1 407 ? 19.991 36.547 -2.150 1.00 59.58 1017 ASN B CA 1
ATOM 7582 C C . ASN B 1 407 ? 19.013 37.551 -1.524 1.00 58.74 1017 ASN B C 1
ATOM 7583 O O . ASN B 1 407 ? 18.983 37.623 -0.282 1.00 60.67 1017 ASN B O 1
ATOM 7588 N N . HIS B 1 408 ? 18.257 38.303 -2.331 1.00 55.64 1018 HIS B N 1
ATOM 7589 C CA . HIS B 1 408 ? 17.231 39.270 -1.845 1.00 53.91 1018 HIS B CA 1
ATOM 7590 C C . HIS B 1 408 ? 16.345 39.750 -2.993 1.00 53.86 1018 HIS B C 1
ATOM 7591 O O . HIS B 1 408 ? 16.856 40.210 -4.009 1.00 58.54 1018 HIS B O 1
ATOM 7598 N N . PRO B 1 409 ? 14.999 39.660 -2.880 1.00 55.89 1019 PRO B N 1
ATOM 7599 C CA . PRO B 1 409 ? 14.092 40.249 -3.868 1.00 58.93 1019 PRO B CA 1
ATOM 7600 C C . PRO B 1 409 ? 14.211 41.770 -4.062 1.00 59.64 1019 PRO B C 1
ATOM 7601 O O . PRO B 1 409 ? 13.931 42.224 -5.158 1.00 57.75 1019 PRO B O 1
ATOM 7605 N N . TYR B 1 410 ? 14.598 42.517 -3.020 1.00 62.08 1020 TYR B N 1
ATOM 7606 C CA . TYR B 1 410 ? 14.736 44.001 -3.057 1.00 62.48 1020 TYR B CA 1
ATOM 7607 C C . TYR B 1 410 ? 16.061 44.410 -3.721 1.00 64.73 1020 TYR B C 1
ATOM 7608 O O . TYR B 1 410 ? 16.334 45.618 -3.754 1.00 75.57 1020 TYR B O 1
ATOM 7617 N N . MET B 1 411 ? 16.849 43.464 -4.245 1.00 63.40 1021 MET B N 1
ATOM 7618 C CA . MET B 1 411 ? 17.937 43.770 -5.210 1.00 63.61 1021 MET B CA 1
ATOM 7619 C C . MET B 1 411 ? 17.301 44.399 -6.455 1.00 64.95 1021 MET B C 1
ATOM 7620 O O . MET B 1 411 ? 17.890 45.347 -7.004 1.00 65.11 1021 MET B O 1
ATOM 7625 N N . PHE B 1 412 ? 16.123 43.908 -6.851 1.00 66.82 1022 PHE B N 1
ATOM 7626 C CA . PHE B 1 412 ? 15.268 44.497 -7.916 1.00 69.05 1022 PHE B CA 1
ATOM 7627 C C . PHE B 1 412 ? 14.609 45.759 -7.352 1.00 71.31 1022 PHE B C 1
ATOM 7628 O O . PHE B 1 412 ? 13.638 45.652 -6.589 1.00 71.61 1022 PHE B O 1
ATOM 7636 N N . GLN B 1 413 ? 15.149 46.925 -7.710 1.00 78.91 1023 GLN B N 1
ATOM 7637 C CA . GLN B 1 413 ? 14.816 48.234 -7.085 1.00 84.65 1023 GLN B CA 1
ATOM 7638 C C . GLN B 1 413 ? 13.307 48.500 -7.200 1.00 79.96 1023 GLN B C 1
ATOM 7639 O O . GLN B 1 413 ? 12.717 48.963 -6.208 1.00 76.04 1023 GLN B O 1
ATOM 7645 N N . HIS B 1 414 ? 12.702 48.195 -8.353 1.00 75.74 1024 HIS B N 1
ATOM 7646 C CA . HIS B 1 414 ? 11.293 48.544 -8.685 1.00 75.67 1024 HIS B CA 1
ATOM 7647 C C . HIS B 1 414 ? 10.328 47.641 -7.906 1.00 73.97 1024 HIS B C 1
ATOM 7648 O O . HIS B 1 414 ? 9.169 48.057 -7.706 1.00 71.95 1024 HIS B O 1
ATOM 7655 N N . ILE B 1 415 ? 10.786 46.455 -7.484 1.00 76.68 1025 ILE B N 1
ATOM 7656 C CA . ILE B 1 415 ? 10.016 45.500 -6.625 1.00 74.93 1025 ILE B CA 1
ATOM 7657 C C . ILE B 1 415 ? 9.967 46.062 -5.196 1.00 75.53 1025 ILE B C 1
ATOM 7658 O O . ILE B 1 415 ? 8.882 46.008 -4.577 1.00 75.76 1025 ILE B O 1
ATOM 7663 N N . GLU B 1 416 ? 11.104 46.571 -4.702 1.00 72.82 1026 GLU B N 1
ATOM 7664 C CA . GLU B 1 416 ? 11.263 47.132 -3.334 1.00 70.54 1026 GLU B CA 1
ATOM 7665 C C . GLU B 1 416 ? 10.336 48.339 -3.174 1.00 68.13 1026 GLU B C 1
ATOM 7666 O O . GLU B 1 416 ? 9.646 48.410 -2.146 1.00 70.99 1026 GLU B O 1
ATOM 7672 N N . GLU B 1 417 ? 10.314 49.231 -4.167 1.00 68.71 1027 GLU B N 1
ATOM 7673 C CA . GLU B 1 417 ? 9.612 50.544 -4.108 1.00 73.15 1027 GLU B CA 1
ATOM 7674 C C . GLU B 1 417 ? 8.094 50.323 -4.033 1.00 74.75 1027 GLU B C 1
ATOM 7675 O O . GLU B 1 417 ? 7.440 50.995 -3.203 1.00 76.27 1027 GLU B O 1
ATOM 7681 N N . SER B 1 418 ? 7.563 49.410 -4.853 1.00 75.02 1028 SER B N 1
ATOM 7682 C CA . SER B 1 418 ? 6.111 49.110 -4.973 1.00 73.81 1028 SER B CA 1
ATOM 7683 C C . SER B 1 418 ? 5.606 48.374 -3.725 1.00 70.46 1028 SER B C 1
ATOM 7684 O O . SER B 1 418 ? 4.437 48.590 -3.353 1.00 70.11 1028 SER B O 1
ATOM 7687 N N . PHE B 1 419 ? 6.452 47.544 -3.104 1.00 68.28 1029 PHE B N 1
ATOM 7688 C CA . PHE B 1 419 ? 6.115 46.738 -1.897 1.00 68.90 1029 PHE B CA 1
ATOM 7689 C C . PHE B 1 419 ? 6.055 47.635 -0.656 1.00 67.69 1029 PHE B C 1
ATOM 7690 O O . PHE B 1 419 ? 5.158 47.430 0.185 1.00 68.46 1029 PHE B O 1
ATOM 7698 N N . ALA B 1 420 ? 6.980 48.590 -0.547 1.00 68.50 1030 ALA B N 1
ATOM 7699 C CA . ALA B 1 420 ? 7.016 49.619 0.518 1.00 66.92 1030 ALA B CA 1
ATOM 7700 C C . ALA B 1 420 ? 5.693 50.397 0.526 1.00 67.33 1030 ALA B C 1
ATOM 7701 O O . ALA B 1 420 ? 5.174 50.621 1.632 1.00 66.69 1030 ALA B O 1
ATOM 7703 N N . GLU B 1 421 ? 5.159 50.762 -0.651 1.00 70.94 1031 GLU B N 1
ATOM 7704 C CA . GLU B 1 421 ? 3.857 51.482 -0.794 1.00 73.98 1031 GLU B CA 1
ATOM 7705 C C . GLU B 1 421 ? 2.758 50.695 -0.068 1.00 73.83 1031 GLU B C 1
ATOM 7706 O O . GLU B 1 421 ? 1.917 51.324 0.612 1.00 71.26 1031 GLU B O 1
ATOM 7712 N N . HIS B 1 422 ? 2.786 49.366 -0.219 1.00 74.52 1032 HIS B N 1
ATOM 7713 C CA . HIS B 1 422 ? 1.746 48.405 0.238 1.00 75.20 1032 HIS B CA 1
ATOM 7714 C C . HIS B 1 422 ? 2.011 47.973 1.690 1.00 70.76 1032 HIS B C 1
ATOM 7715 O O . HIS B 1 422 ? 1.027 47.661 2.385 1.00 68.04 1032 HIS B O 1
ATOM 7722 N N . LEU B 1 423 ? 3.277 47.963 2.128 1.00 67.90 1033 LEU B N 1
ATOM 7723 C CA . LEU B 1 423 ? 3.692 47.570 3.506 1.00 65.74 1033 LEU B CA 1
ATOM 7724 C C . LEU B 1 423 ? 3.472 48.730 4.489 1.00 65.16 1033 LEU B C 1
ATOM 7725 O O . LEU B 1 423 ? 3.560 48.476 5.709 1.00 65.27 1033 LEU B O 1
ATOM 7730 N N . GLY B 1 424 ? 3.226 49.946 3.983 1.00 64.67 1034 GLY B N 1
ATOM 7731 C CA . GLY B 1 424 ? 2.841 51.131 4.778 1.00 66.68 1034 GLY B CA 1
ATOM 7732 C C . GLY B 1 424 ? 3.926 52.196 4.836 1.00 67.66 1034 GLY B C 1
ATOM 7733 O O . GLY B 1 424 ? 3.843 53.045 5.741 1.00 67.65 1034 GLY B O 1
ATOM 7734 N N . TYR B 1 425 ? 4.899 52.158 3.914 1.00 70.82 1035 TYR B N 1
ATOM 7735 C CA . TYR B 1 425 ? 5.994 53.157 3.750 1.00 71.86 1035 TYR B CA 1
ATOM 7736 C C . TYR B 1 425 ? 5.669 54.065 2.554 1.00 69.10 1035 TYR B C 1
ATOM 7737 O O . TYR B 1 425 ? 5.838 53.623 1.407 1.00 61.20 1035 TYR B O 1
ATOM 7746 N N . SER B 1 426 ? 5.196 55.291 2.807 1.00 74.71 1036 SER B N 1
ATOM 7747 C CA . SER B 1 426 ? 4.982 56.349 1.779 1.00 74.50 1036 SER B CA 1
ATOM 7748 C C . SER B 1 426 ? 6.333 56.669 1.126 1.00 73.08 1036 SER B C 1
ATOM 7749 O O . SER B 1 426 ? 6.392 56.765 -0.113 1.00 66.57 1036 SER B O 1
ATOM 7752 N N . ASN B 1 427 ? 7.343 56.852 1.989 1.00 75.23 1037 ASN B N 1
ATOM 7753 C CA . ASN B 1 427 ? 8.813 56.954 1.758 1.00 76.44 1037 ASN B CA 1
ATOM 7754 C C . ASN B 1 427 ? 9.248 56.193 0.493 1.00 75.82 1037 ASN B C 1
ATOM 7755 O O . ASN B 1 427 ? 9.939 56.790 -0.359 1.00 73.78 1037 ASN B O 1
ATOM 7760 N N . GLY B 1 428 ? 8.918 54.901 0.418 1.00 78.03 1038 GLY B N 1
ATOM 7761 C CA . GLY B 1 428 ? 9.364 53.965 -0.634 1.00 71.05 1038 GLY B CA 1
ATOM 7762 C C . GLY B 1 428 ? 10.672 53.280 -0.264 1.00 69.84 1038 GLY B C 1
ATOM 7763 O O . GLY B 1 428 ? 11.275 52.664 -1.157 1.00 71.32 1038 GLY B O 1
ATOM 7764 N N . VAL B 1 429 ? 11.090 53.370 1.005 1.00 67.90 1039 VAL B N 1
ATOM 7765 C CA . VAL B 1 429 ? 12.373 52.818 1.532 1.00 68.18 1039 VAL B CA 1
ATOM 7766 C C . VAL B 1 429 ? 12.048 51.835 2.656 1.00 74.00 1039 VAL B C 1
ATOM 7767 O O . VAL B 1 429 ? 11.628 52.304 3.743 1.00 73.94 1039 VAL B O 1
ATOM 7771 N N . ILE B 1 430 ? 12.260 50.539 2.400 1.00 78.83 1040 ILE B N 1
ATOM 7772 C CA . ILE B 1 430 ? 11.965 49.425 3.349 1.00 80.18 1040 ILE B CA 1
ATOM 7773 C C . ILE B 1 430 ? 12.973 49.504 4.501 1.00 76.89 1040 ILE B C 1
ATOM 7774 O O . ILE B 1 430 ? 14.147 49.823 4.246 1.00 73.31 1040 ILE B O 1
ATOM 7779 N N . ASN B 1 431 ? 12.510 49.195 5.712 1.00 74.85 1041 ASN B N 1
ATOM 7780 C CA . ASN B 1 431 ? 13.141 49.566 7.003 1.00 73.50 1041 ASN B CA 1
ATOM 7781 C C . ASN B 1 431 ? 12.926 48.429 8.008 1.00 71.28 1041 ASN B C 1
ATOM 7782 O O . ASN B 1 431 ? 11.932 47.710 7.834 1.00 66.74 1041 ASN B O 1
ATOM 7787 N N . GLY B 1 432 ? 13.789 48.306 9.023 1.00 71.07 1042 GLY B N 1
ATOM 7788 C CA . GLY B 1 432 ? 13.576 47.453 10.209 1.00 69.03 1042 GLY B CA 1
ATOM 7789 C C . GLY B 1 432 ? 13.690 45.976 9.886 1.00 69.85 1042 GLY B C 1
ATOM 7790 O O . GLY B 1 432 ? 14.649 45.607 9.206 1.00 69.69 1042 GLY B O 1
ATOM 7791 N N . ALA B 1 433 ? 12.744 45.166 10.377 1.00 75.26 1043 ALA B N 1
ATOM 7792 C CA . ALA B 1 433 ? 12.668 43.698 10.184 1.00 74.16 1043 ALA B CA 1
ATOM 7793 C C . ALA B 1 433 ? 12.342 43.368 8.721 1.00 77.05 1043 ALA B C 1
ATOM 7794 O O . ALA B 1 433 ? 12.899 42.383 8.209 1.00 83.36 1043 ALA B O 1
ATOM 7796 N N . GLU B 1 434 ? 11.485 44.167 8.075 1.00 76.15 1044 GLU B N 1
ATOM 7797 C CA . GLU B 1 434 ? 10.972 43.929 6.695 1.00 76.23 1044 GLU B CA 1
ATOM 7798 C C . GLU B 1 434 ? 12.131 43.699 5.714 1.00 78.25 1044 GLU B C 1
ATOM 7799 O O . GLU B 1 434 ? 11.868 43.105 4.639 1.00 75.58 1044 GLU B O 1
ATOM 7805 N N . LEU B 1 435 ? 13.342 44.169 6.053 1.00 82.02 1045 LEU B N 1
ATOM 7806 C CA . LEU B 1 435 ? 14.606 43.878 5.315 1.00 84.74 1045 LEU B CA 1
ATOM 7807 C C . LEU B 1 435 ? 14.816 42.363 5.243 1.00 77.53 1045 LEU B C 1
ATOM 7808 O O . LEU B 1 435 ? 14.912 41.842 4.120 1.00 74.40 1045 LEU B O 1
ATOM 7813 N N . TYR B 1 436 ? 14.883 41.696 6.400 1.00 72.02 1046 TYR B N 1
ATOM 7814 C CA . TYR B 1 436 ? 15.203 40.249 6.521 1.00 70.95 1046 TYR B CA 1
ATOM 7815 C C . TYR B 1 436 ? 13.975 39.386 6.192 1.00 64.18 1046 TYR B C 1
ATOM 7816 O O . TYR B 1 436 ? 14.181 38.226 5.785 1.00 67.85 1046 TYR B O 1
ATOM 7825 N N . ARG B 1 437 ? 12.756 39.915 6.349 1.00 58.37 1047 ARG B N 1
ATOM 7826 C CA . ARG B 1 437 ? 11.486 39.151 6.189 1.00 56.81 1047 ARG B CA 1
ATOM 7827 C C . ARG B 1 437 ? 11.277 38.704 4.735 1.00 55.79 1047 ARG B C 1
ATOM 7828 O O . ARG B 1 437 ? 10.552 37.717 4.523 1.00 53.67 1047 ARG B O 1
ATOM 7836 N N . ALA B 1 438 ? 11.864 39.412 3.770 1.00 57.28 1048 ALA B N 1
ATOM 7837 C CA . ALA B 1 438 ? 11.636 39.209 2.321 1.00 57.34 1048 ALA B CA 1
ATOM 7838 C C . ALA B 1 438 ? 12.640 38.201 1.747 1.00 56.27 1048 ALA B C 1
ATOM 7839 O O . ALA B 1 438 ? 12.487 37.850 0.565 1.00 56.87 1048 ALA B O 1
ATOM 7841 N N . SER B 1 439 ? 13.630 37.763 2.535 1.00 53.39 1049 SER B N 1
ATOM 7842 C CA . SER B 1 439 ? 14.687 36.818 2.090 1.00 54.58 1049 SER B CA 1
ATOM 7843 C C . SER B 1 439 ? 14.940 35.738 3.145 1.00 57.28 1049 SER B C 1
ATOM 7844 O O . SER B 1 439 ? 15.347 36.087 4.278 1.00 57.73 1049 SER B O 1
ATOM 7847 N N . GLY B 1 440 ? 14.751 34.473 2.759 1.00 59.64 1050 GLY B N 1
ATOM 7848 C CA . GLY B 1 440 ? 15.101 33.298 3.576 1.00 60.24 1050 GLY B CA 1
ATOM 7849 C C . GLY B 1 440 ? 16.489 33.436 4.173 1.00 62.29 1050 GLY B C 1
ATOM 7850 O O . GLY B 1 440 ? 16.625 33.205 5.389 1.00 64.36 1050 GLY B O 1
ATOM 7851 N N . LYS B 1 441 ? 17.474 33.823 3.354 1.00 63.37 1051 LYS B N 1
ATOM 7852 C CA . LYS B 1 441 ? 18.919 33.851 3.720 1.00 66.10 1051 LYS B CA 1
ATOM 7853 C C . LYS B 1 441 ? 19.199 34.959 4.737 1.00 63.55 1051 LYS B C 1
ATOM 7854 O O . LYS B 1 441 ? 19.981 34.703 5.675 1.00 63.22 1051 LYS B O 1
ATOM 7860 N N . PHE B 1 442 ? 18.611 36.143 4.546 1.00 59.24 1052 PHE B N 1
ATOM 7861 C CA . PHE B 1 442 ? 18.773 37.296 5.469 1.00 58.46 1052 PHE B CA 1
ATOM 7862 C C . PHE B 1 442 ? 18.105 36.961 6.808 1.00 56.12 1052 PHE B C 1
ATOM 7863 O O . PHE B 1 442 ? 18.717 37.243 7.859 1.00 55.44 1052 PHE B O 1
ATOM 7871 N N . GLU B 1 443 ? 16.912 36.357 6.768 1.00 55.03 1053 GLU B N 1
ATOM 7872 C CA . GLU B 1 443 ? 16.137 35.948 7.974 1.00 55.95 1053 GLU B CA 1
ATOM 7873 C C . GLU B 1 443 ? 16.950 34.924 8.788 1.00 57.03 1053 GLU B C 1
ATOM 7874 O O . GLU B 1 443 ? 16.966 35.033 10.028 1.00 54.64 1053 GLU B O 1
ATOM 7880 N N . LEU B 1 444 ? 17.600 33.970 8.114 1.00 58.04 1054 LEU B N 1
ATOM 7881 C CA . LEU B 1 444 ? 18.451 32.922 8.741 1.00 59.10 1054 LEU B CA 1
ATOM 7882 C C . LEU B 1 444 ? 19.700 33.564 9.350 1.00 58.27 1054 LEU B C 1
ATOM 7883 O O . LEU B 1 444 ? 20.003 33.247 10.511 1.00 59.50 1054 LEU B O 1
ATOM 7888 N N . LEU B 1 445 ? 20.396 34.412 8.584 1.00 58.66 1055 LEU B N 1
ATOM 7889 C CA . LEU B 1 445 ? 21.596 35.178 9.031 1.00 57.99 1055 LEU B CA 1
ATOM 7890 C C . LEU B 1 445 ? 21.271 35.947 10.316 1.00 55.54 1055 LEU B C 1
ATOM 7891 O O . LEU B 1 445 ? 22.164 36.033 11.183 1.00 56.31 1055 LEU B O 1
ATOM 7896 N N . ASP B 1 446 ? 20.047 36.478 10.429 1.00 50.90 1056 ASP B N 1
ATOM 7897 C CA . ASP B 1 446 ? 19.564 37.229 11.616 1.00 52.57 1056 ASP B CA 1
ATOM 7898 C C . ASP B 1 446 ? 19.523 36.313 12.845 1.00 53.47 1056 ASP B C 1
ATOM 7899 O O . ASP B 1 446 ? 19.491 36.856 13.961 1.00 56.35 1056 ASP B O 1
ATOM 7904 N N . ARG B 1 447 ? 19.513 34.987 12.657 1.00 54.42 1057 ARG B N 1
ATOM 7905 C CA . ARG B 1 447 ? 19.503 33.977 13.755 1.00 52.14 1057 ARG B CA 1
ATOM 7906 C C . ARG B 1 447 ? 20.904 33.385 13.960 1.00 51.99 1057 ARG B C 1
ATOM 7907 O O . ARG B 1 447 ? 21.029 32.509 14.825 1.00 53.00 1057 ARG B O 1
ATOM 7915 N N . ILE B 1 448 ? 21.911 33.846 13.210 1.00 53.06 1058 ILE B N 1
ATOM 7916 C CA . ILE B 1 448 ? 23.335 33.407 13.335 1.00 55.81 1058 ILE B CA 1
ATOM 7917 C C . ILE B 1 448 ? 24.125 34.523 14.036 1.00 57.35 1058 ILE B C 1
ATOM 7918 O O . ILE B 1 448 ? 24.743 34.246 15.084 1.00 56.47 1058 ILE B O 1
ATOM 7923 N N . LEU B 1 449 ? 24.107 35.736 13.471 1.00 58.98 1059 LEU B N 1
ATOM 7924 C CA . LEU B 1 449 ? 25.056 36.833 13.813 1.00 59.63 1059 LEU B CA 1
ATOM 7925 C C . LEU B 1 449 ? 24.858 37.295 15.255 1.00 60.34 1059 LEU B C 1
ATOM 7926 O O . LEU B 1 449 ? 25.825 37.309 16.012 1.00 61.22 1059 LEU B O 1
ATOM 7931 N N . PRO B 1 450 ? 23.637 37.669 15.709 1.00 60.74 1060 PRO B N 1
ATOM 7932 C CA . PRO B 1 450 ? 23.438 38.025 17.113 1.00 60.14 1060 PRO B CA 1
ATOM 7933 C C . PRO B 1 450 ? 24.130 37.009 18.030 1.00 59.87 1060 PRO B C 1
ATOM 7934 O O . PRO B 1 450 ? 24.896 37.421 18.877 1.00 62.09 1060 PRO B O 1
ATOM 7938 N N . LYS B 1 451 ? 23.874 35.717 17.807 1.00 57.41 1061 LYS B N 1
ATOM 7939 C CA . LYS B 1 451 ? 24.437 34.608 18.620 1.00 56.96 1061 LYS B CA 1
ATOM 7940 C C . LYS B 1 451 ? 25.967 34.701 18.595 1.00 56.13 1061 LYS B C 1
ATOM 7941 O O . LYS B 1 451 ? 26.570 34.756 19.675 1.00 56.44 1061 LYS B O 1
ATOM 7947 N N . LEU B 1 452 ? 26.568 34.759 17.409 1.00 58.03 1062 LEU B N 1
ATOM 7948 C CA . LEU B 1 452 ? 28.045 34.843 17.252 1.00 60.69 1062 LEU B CA 1
ATOM 7949 C C . LEU B 1 452 ? 28.580 36.055 18.026 1.00 61.86 1062 LEU B C 1
ATOM 7950 O O . LEU B 1 452 ? 29.636 35.912 18.670 1.00 60.27 1062 LEU B O 1
ATOM 7955 N N . ARG B 1 453 ? 27.879 37.194 17.974 1.00 67.96 1063 ARG B N 1
ATOM 7956 C CA . ARG B 1 453 ? 28.318 38.470 18.609 1.00 74.60 1063 ARG B CA 1
ATOM 7957 C C . ARG B 1 453 ? 28.275 38.329 20.133 1.00 71.51 1063 ARG B C 1
ATOM 7958 O O . ARG B 1 453 ? 29.238 38.773 20.781 1.00 67.35 1063 ARG B O 1
ATOM 7966 N N . ALA B 1 454 ? 27.204 37.732 20.666 1.00 70.11 1064 ALA B N 1
ATOM 7967 C CA . ALA B 1 454 ? 26.971 37.506 22.114 1.00 71.59 1064 ALA B CA 1
ATOM 7968 C C . ALA B 1 454 ? 28.089 36.643 22.719 1.00 72.06 1064 ALA B C 1
ATOM 7969 O O . ALA B 1 454 ? 28.237 36.677 23.955 1.00 72.88 1064 ALA B O 1
ATOM 7971 N N . THR B 1 455 ? 28.835 35.893 21.897 1.00 70.87 1065 THR B N 1
ATOM 7972 C CA . THR B 1 455 ? 29.951 35.010 22.336 1.00 69.01 1065 THR B CA 1
ATOM 7973 C C . THR B 1 455 ? 31.300 35.627 21.924 1.00 69.29 1065 THR B C 1
ATOM 7974 O O . THR B 1 455 ? 32.323 34.915 22.001 1.00 67.07 1065 THR B O 1
ATOM 7978 N N . ASN B 1 456 ? 31.304 36.909 21.537 1.00 71.39 1066 ASN B N 1
ATOM 7979 C CA . ASN B 1 456 ? 32.517 37.703 21.192 1.00 72.90 1066 ASN B CA 1
ATOM 7980 C C . ASN B 1 456 ? 33.323 36.988 20.099 1.00 68.91 1066 ASN B C 1
ATOM 7981 O O . ASN B 1 456 ? 34.562 37.074 20.138 1.00 68.51 1066 ASN B O 1
ATOM 7986 N N . HIS B 1 457 ? 32.650 36.314 19.160 1.00 67.48 1067 HIS B N 1
ATOM 7987 C CA . HIS B 1 457 ? 33.274 35.698 17.956 1.00 67.99 1067 HIS B CA 1
ATOM 7988 C C . HIS B 1 457 ? 33.357 36.756 16.852 1.00 67.99 1067 HIS B C 1
ATOM 7989 O O . HIS B 1 457 ? 32.448 37.592 16.776 1.00 72.10 1067 HIS B O 1
ATOM 7996 N N . ARG B 1 458 ? 34.415 36.724 16.043 1.00 67.18 1068 ARG B N 1
ATOM 7997 C CA . ARG B 1 458 ? 34.687 37.739 14.995 1.00 66.58 1068 ARG B CA 1
ATOM 7998 C C . ARG B 1 458 ? 34.544 37.066 13.627 1.00 65.54 1068 ARG B C 1
ATOM 7999 O O . ARG B 1 458 ? 35.367 36.198 13.303 1.00 67.91 1068 ARG B O 1
ATOM 8007 N N . VAL B 1 459 ? 33.521 37.465 12.872 1.00 63.93 1069 VAL B N 1
ATOM 8008 C CA . VAL B 1 459 ? 33.057 36.804 11.619 1.00 63.35 1069 VAL B CA 1
ATOM 8009 C C . VAL B 1 459 ? 33.840 37.355 10.421 1.00 61.16 1069 VAL B C 1
ATOM 8010 O O . VAL B 1 459 ? 34.335 38.488 10.503 1.00 59.05 1069 VAL B O 1
ATOM 8014 N N . LEU B 1 460 ? 33.946 36.549 9.362 1.00 62.76 1070 LEU B N 1
ATOM 8015 C CA . LEU B 1 460 ? 34.366 36.946 7.992 1.00 60.87 1070 LEU B CA 1
ATOM 8016 C C . LEU B 1 460 ? 33.264 36.506 7.019 1.00 59.00 1070 LEU B C 1
ATOM 8017 O O . LEU B 1 460 ? 33.084 35.285 6.839 1.00 51.48 1070 LEU B O 1
ATOM 8022 N N . LEU B 1 461 ? 32.541 37.462 6.429 1.00 60.38 1071 LEU B N 1
ATOM 8023 C CA . LEU B 1 461 ? 31.311 37.193 5.637 1.00 60.41 1071 LEU B CA 1
ATOM 8024 C C . LEU B 1 461 ? 31.562 37.491 4.153 1.00 63.28 1071 LEU B C 1
ATOM 8025 O O . LEU B 1 461 ? 31.658 38.675 3.803 1.00 62.36 1071 LEU B O 1
ATOM 8030 N N . PHE B 1 462 ? 31.663 36.439 3.328 1.00 68.72 1072 PHE B N 1
ATOM 8031 C CA . PHE B 1 462 ? 31.837 36.501 1.851 1.00 73.59 1072 PHE B CA 1
ATOM 8032 C C . PHE B 1 462 ? 30.517 36.914 1.195 1.00 73.18 1072 PHE B C 1
ATOM 8033 O O . PHE B 1 462 ? 29.479 36.327 1.539 1.00 68.13 1072 PHE B O 1
ATOM 8041 N N . CYS B 1 463 ? 30.582 37.850 0.246 1.00 76.18 1073 CYS B N 1
ATOM 8042 C CA . CYS B 1 463 ? 29.441 38.293 -0.597 1.00 77.36 1073 CYS B CA 1
ATOM 8043 C C . CYS B 1 463 ? 29.942 38.620 -2.011 1.00 81.59 1073 CYS B C 1
ATOM 8044 O O . CYS B 1 463 ? 30.311 39.787 -2.260 1.00 86.31 1073 CYS B O 1
ATOM 8047 N N . GLN B 1 464 ? 29.948 37.617 -2.895 1.00 82.07 1074 GLN B N 1
ATOM 8048 C CA . GLN B 1 464 ? 30.497 37.684 -4.277 1.00 83.08 1074 GLN B CA 1
ATOM 8049 C C . GLN B 1 464 ? 29.835 38.818 -5.076 1.00 81.31 1074 GLN B C 1
ATOM 8050 O O . GLN B 1 464 ? 30.535 39.416 -5.904 1.00 85.54 1074 GLN B O 1
ATOM 8056 N N . MET B 1 465 ? 28.544 39.090 -4.853 1.00 79.61 1075 MET B N 1
ATOM 8057 C CA . MET B 1 465 ? 27.779 40.166 -5.543 1.00 82.59 1075 MET B CA 1
ATOM 8058 C C . MET B 1 465 ? 28.010 41.504 -4.831 1.00 82.82 1075 MET B C 1
ATOM 8059 O O . MET B 1 465 ? 27.639 41.613 -3.648 1.00 79.77 1075 MET B O 1
ATOM 8064 N N . THR B 1 466 ? 28.553 42.490 -5.547 1.00 84.58 1076 THR B N 1
ATOM 8065 C CA . THR B 1 466 ? 28.870 43.850 -5.032 1.00 84.49 1076 THR B CA 1
ATOM 8066 C C . THR B 1 466 ? 27.582 44.687 -4.970 1.00 82.75 1076 THR B C 1
ATOM 8067 O O . THR B 1 466 ? 27.553 45.665 -4.195 1.00 81.17 1076 THR B O 1
ATOM 8071 N N . SER B 1 467 ? 26.559 44.312 -5.748 1.00 81.84 1077 SER B N 1
ATOM 8072 C CA . SER B 1 467 ? 25.192 44.903 -5.735 1.00 83.71 1077 SER B CA 1
ATOM 8073 C C . SER B 1 467 ? 24.545 44.701 -4.358 1.00 84.48 1077 SER B C 1
ATOM 8074 O O . SER B 1 467 ? 23.924 45.655 -3.841 1.00 77.20 1077 SER B O 1
ATOM 8077 N N . LEU B 1 468 ? 24.685 43.488 -3.807 1.00 87.59 1078 LEU B N 1
ATOM 8078 C CA . LEU B 1 468 ? 24.017 43.010 -2.564 1.00 84.24 1078 LEU B CA 1
ATOM 8079 C C . LEU B 1 468 ? 24.529 43.796 -1.351 1.00 84.84 1078 LEU B C 1
ATOM 8080 O O . LEU B 1 468 ? 23.738 44.015 -0.415 1.00 81.18 1078 LEU B O 1
ATOM 8085 N N . MET B 1 469 ? 25.793 44.225 -1.386 1.00 87.46 1079 MET B N 1
ATOM 8086 C CA . MET B 1 469 ? 26.521 44.844 -0.242 1.00 88.29 1079 MET B CA 1
ATOM 8087 C C . MET B 1 469 ? 25.803 46.101 0.276 1.00 84.41 1079 MET B C 1
ATOM 8088 O O . MET B 1 469 ? 25.921 46.374 1.488 1.00 77.76 1079 MET B O 1
ATOM 8093 N N . THR B 1 470 ? 25.091 46.840 -0.585 1.00 80.31 1080 THR B N 1
ATOM 8094 C CA . THR B 1 470 ? 24.228 47.984 -0.175 1.00 75.13 1080 THR B CA 1
ATOM 8095 C C . THR B 1 470 ? 23.208 47.489 0.860 1.00 74.24 1080 THR B C 1
ATOM 8096 O O . THR B 1 470 ? 23.052 48.177 1.890 1.00 72.70 1080 THR B O 1
ATOM 8100 N N . ILE B 1 471 ? 22.577 46.333 0.605 1.00 71.76 1081 ILE B N 1
ATOM 8101 C CA . ILE B 1 471 ? 21.463 45.760 1.424 1.00 67.15 1081 ILE B CA 1
ATOM 8102 C C . ILE B 1 471 ? 22.062 45.103 2.668 1.00 60.41 1081 ILE B C 1
ATOM 8103 O O . ILE B 1 471 ? 21.427 45.177 3.741 1.00 53.71 1081 ILE B O 1
ATOM 8108 N N . MET B 1 472 ? 23.236 44.485 2.521 1.00 59.50 1082 MET B N 1
ATOM 8109 C CA . MET B 1 472 ? 24.011 43.895 3.644 1.00 61.21 1082 MET B CA 1
ATOM 8110 C C . MET B 1 472 ? 24.347 45.001 4.656 1.00 65.00 1082 MET B C 1
ATOM 8111 O O . MET B 1 472 ? 23.989 44.842 5.843 1.00 61.12 1082 MET B O 1
ATOM 8116 N N . GLU B 1 473 ? 24.975 46.090 4.191 1.00 69.47 1083 GLU B N 1
ATOM 8117 C CA . GLU B 1 473 ? 25.389 47.261 5.016 1.00 68.02 1083 GLU B CA 1
ATOM 8118 C C . GLU B 1 473 ? 24.169 47.862 5.724 1.00 65.71 1083 GLU B C 1
ATOM 8119 O O . GLU B 1 473 ? 24.291 48.189 6.924 1.00 61.68 1083 GLU B O 1
ATOM 8125 N N . ASP B 1 474 ? 23.042 47.989 5.015 1.00 66.22 1084 ASP B N 1
ATOM 8126 C CA . ASP B 1 474 ? 21.757 48.509 5.563 1.00 68.93 1084 ASP B CA 1
ATOM 8127 C C . ASP B 1 474 ? 21.211 47.547 6.630 1.00 69.20 1084 ASP B C 1
ATOM 8128 O O . ASP B 1 474 ? 20.548 48.039 7.564 1.00 69.45 1084 ASP B O 1
ATOM 8133 N N . TYR B 1 475 ? 21.470 46.237 6.512 1.00 66.36 1085 TYR B N 1
ATOM 8134 C CA . TYR B 1 475 ? 21.074 45.229 7.532 1.00 64.61 1085 TYR B CA 1
ATOM 8135 C C . TYR B 1 475 ? 21.949 45.376 8.790 1.00 63.49 1085 TYR B C 1
ATOM 8136 O O . TYR B 1 475 ? 21.388 45.399 9.904 1.00 59.56 1085 TYR B O 1
ATOM 8145 N N . PHE B 1 476 ? 23.275 45.460 8.630 1.00 62.41 1086 PHE B N 1
ATOM 8146 C CA . PHE B 1 476 ? 24.240 45.628 9.750 1.00 61.21 1086 PHE B CA 1
ATOM 8147 C C . PHE B 1 476 ? 23.935 46.934 10.487 1.00 61.62 1086 PHE B C 1
ATOM 8148 O O . PHE B 1 476 ? 24.013 46.939 11.728 1.00 61.46 1086 PHE B O 1
ATOM 8156 N N . ALA B 1 477 ? 23.599 47.996 9.742 1.00 64.52 1087 ALA B N 1
ATOM 8157 C CA . ALA B 1 477 ? 23.135 49.303 10.273 1.00 65.35 1087 ALA B CA 1
ATOM 8158 C C . ALA B 1 477 ? 21.959 49.079 11.235 1.00 63.06 1087 ALA B C 1
ATOM 8159 O O . ALA B 1 477 ? 22.024 49.577 12.372 1.00 59.30 1087 ALA B O 1
ATOM 8161 N N . PHE B 1 478 ? 20.947 48.325 10.792 1.00 62.66 1088 PHE B N 1
ATOM 8162 C CA . PHE B 1 478 ? 19.708 47.985 11.543 1.00 61.77 1088 PHE B CA 1
ATOM 8163 C C . PHE B 1 478 ? 20.041 47.250 12.853 1.00 59.55 1088 PHE B C 1
ATOM 8164 O O . PHE B 1 478 ? 19.441 47.592 13.886 1.00 57.03 1088 PHE B O 1
ATOM 8172 N N . ARG B 1 479 ? 20.953 46.273 12.825 1.00 59.93 1089 ARG B N 1
ATOM 8173 C CA . ARG B 1 479 ? 21.305 45.431 14.008 1.00 62.37 1089 ARG B CA 1
ATOM 8174 C C . ARG B 1 479 ? 22.498 46.039 14.760 1.00 60.50 1089 ARG B C 1
ATOM 8175 O O . ARG B 1 479 ? 22.898 45.469 15.800 1.00 55.70 1089 ARG B O 1
ATOM 8183 N N . ASN B 1 480 ? 23.058 47.131 14.236 1.00 62.07 1090 ASN B N 1
ATOM 8184 C CA . ASN B 1 480 ? 24.173 47.903 14.848 1.00 64.53 1090 ASN B CA 1
ATOM 8185 C C . ASN B 1 480 ? 25.392 46.991 15.047 1.00 62.52 1090 ASN B C 1
ATOM 8186 O O . ASN B 1 480 ? 25.906 46.909 16.180 1.00 62.60 1090 ASN B O 1
ATOM 8191 N N . PHE B 1 481 ? 25.828 46.330 13.975 1.00 62.63 1091 PHE B N 1
ATOM 8192 C CA . PHE B 1 481 ? 27.072 45.518 13.921 1.00 62.74 1091 PHE B CA 1
ATOM 8193 C C . PHE B 1 481 ? 28.194 46.384 13.342 1.00 58.39 1091 PHE B C 1
ATOM 8194 O O . PHE B 1 481 ? 28.045 46.831 12.186 1.00 61.01 1091 PHE B O 1
ATOM 8202 N N . LEU B 1 482 ? 29.265 46.617 14.108 1.00 53.83 1092 LEU B N 1
ATOM 8203 C CA . LEU B 1 482 ? 30.491 47.309 13.618 1.00 55.11 1092 LEU B CA 1
ATOM 8204 C C . LEU B 1 482 ? 31.207 46.432 12.582 1.00 54.41 1092 LEU B C 1
ATOM 8205 O O . LEU B 1 482 ? 31.417 45.248 12.873 1.00 53.86 1092 LEU B O 1
ATOM 8210 N N . TYR B 1 483 ? 31.586 46.995 11.430 1.00 57.52 1093 TYR B N 1
ATOM 8211 C CA . TYR B 1 483 ? 32.102 46.214 10.275 1.00 60.07 1093 TYR B CA 1
ATOM 8212 C C . TYR B 1 483 ? 33.040 47.037 9.392 1.00 56.02 1093 TYR B C 1
ATOM 8213 O O . TYR B 1 483 ? 32.985 48.270 9.426 1.00 54.08 1093 TYR B O 1
ATOM 8222 N N . LEU B 1 484 ? 33.856 46.330 8.608 1.00 56.66 1094 LEU B N 1
ATOM 8223 C CA . LEU B 1 484 ? 34.675 46.870 7.493 1.00 59.43 1094 LEU B CA 1
ATOM 8224 C C . LEU B 1 484 ? 34.263 46.164 6.194 1.00 61.51 1094 LEU B C 1
ATOM 8225 O O . LEU B 1 484 ? 33.823 45.003 6.275 1.00 63.98 1094 LEU B O 1
ATOM 8230 N N . ARG B 1 485 ? 34.393 46.852 5.054 1.00 65.03 1095 ARG B N 1
ATOM 8231 C CA . ARG B 1 485 ? 34.033 46.369 3.691 1.00 66.87 1095 ARG B CA 1
ATOM 8232 C C . ARG B 1 485 ? 35.294 46.367 2.816 1.00 68.46 1095 ARG B C 1
ATOM 8233 O O . ARG B 1 485 ? 36.108 47.298 2.965 1.00 68.17 1095 ARG B O 1
ATOM 8241 N N . LEU B 1 486 ? 35.451 45.360 1.947 1.00 72.81 1096 LEU B N 1
ATOM 8242 C CA . LEU B 1 486 ? 36.598 45.225 1.002 1.00 77.07 1096 LEU B CA 1
ATOM 8243 C C . LEU B 1 486 ? 36.090 44.696 -0.345 1.00 80.14 1096 LEU B C 1
ATOM 8244 O O . LEU B 1 486 ? 35.578 43.562 -0.374 1.00 84.40 1096 LEU B O 1
ATOM 8249 N N . ASP B 1 487 ? 36.247 45.489 -1.412 1.00 83.81 1097 ASP B N 1
ATOM 8250 C CA . ASP B 1 487 ? 35.795 45.170 -2.794 1.00 87.76 1097 ASP B CA 1
ATOM 8251 C C . ASP B 1 487 ? 36.992 45.196 -3.750 1.00 95.04 1097 ASP B C 1
ATOM 8252 O O . ASP B 1 487 ? 38.125 45.451 -3.290 1.00 100.81 1097 ASP B O 1
ATOM 8257 N N . GLY B 1 488 ? 36.734 44.965 -5.040 1.00 99.08 1098 GLY B N 1
ATOM 8258 C CA . GLY B 1 488 ? 37.681 45.245 -6.135 1.00 101.21 1098 GLY B CA 1
ATOM 8259 C C . GLY B 1 488 ? 37.708 46.722 -6.503 1.00 108.72 1098 GLY B C 1
ATOM 8260 O O . GLY B 1 488 ? 38.433 47.053 -7.456 1.00 118.65 1098 GLY B O 1
ATOM 8261 N N . THR B 1 489 ? 36.947 47.572 -5.793 1.00 113.83 1099 THR B N 1
ATOM 8262 C CA . THR B 1 489 ? 36.916 49.055 -5.951 1.00 115.38 1099 THR B CA 1
ATOM 8263 C C . THR B 1 489 ? 37.675 49.719 -4.792 1.00 114.63 1099 THR B C 1
ATOM 8264 O O . THR B 1 489 ? 37.403 50.908 -4.533 1.00 113.27 1099 THR B O 1
ATOM 8268 N N . THR B 1 490 ? 38.583 48.979 -4.138 1.00 111.38 1100 THR B N 1
ATOM 8269 C CA . THR B 1 490 ? 39.471 49.455 -3.041 1.00 109.41 1100 THR B CA 1
ATOM 8270 C C . THR B 1 490 ? 40.929 49.222 -3.471 1.00 113.52 1100 THR B C 1
ATOM 8271 O O . THR B 1 490 ? 41.251 48.071 -3.833 1.00 120.02 1100 THR B O 1
ATOM 8275 N N . LYS B 1 491 ? 41.765 50.270 -3.451 1.00 114.44 1101 LYS B N 1
ATOM 8276 C CA . LYS B 1 491 ? 43.184 50.233 -3.911 1.00 117.88 1101 LYS B CA 1
ATOM 8277 C C . LYS B 1 491 ? 44.063 49.586 -2.831 1.00 115.35 1101 LYS B C 1
ATOM 8278 O O . LYS B 1 491 ? 43.641 49.574 -1.662 1.00 117.22 1101 LYS B O 1
ATOM 8284 N N . SER B 1 492 ? 45.235 49.067 -3.223 1.00 111.82 1102 SER B N 1
ATOM 8285 C CA . SER B 1 492 ? 46.215 48.341 -2.367 1.00 108.83 1102 SER B CA 1
ATOM 8286 C C . SER B 1 492 ? 46.579 49.146 -1.110 1.00 106.59 1102 SER B C 1
ATOM 8287 O O . SER B 1 492 ? 46.852 48.506 -0.078 1.00 101.35 1102 SER B O 1
ATOM 8290 N N . GLU B 1 493 ? 46.612 50.481 -1.195 1.00 109.21 1103 GLU B N 1
ATOM 8291 C CA . GLU B 1 493 ? 46.916 51.373 -0.039 1.00 116.29 1103 GLU B CA 1
ATOM 8292 C C . GLU B 1 493 ? 45.780 51.260 0.989 1.00 113.28 1103 GLU B C 1
ATOM 8293 O O . GLU B 1 493 ? 46.079 50.980 2.170 1.00 109.04 1103 GLU B O 1
ATOM 8299 N N . ASP B 1 494 ? 44.533 51.468 0.547 1.00 109.10 1104 ASP B N 1
ATOM 8300 C CA . ASP B 1 494 ? 43.298 51.384 1.381 1.00 106.95 1104 ASP B CA 1
ATOM 8301 C C . ASP B 1 494 ? 43.150 49.963 1.954 1.00 104.04 1104 ASP B C 1
ATOM 8302 O O . ASP B 1 494 ? 42.856 49.838 3.160 1.00 101.08 1104 ASP B O 1
ATOM 8307 N N . ARG B 1 495 ? 43.340 48.939 1.115 1.00 101.93 1105 ARG B N 1
ATOM 8308 C CA . ARG B 1 495 ? 43.252 47.499 1.482 1.00 100.48 1105 ARG B CA 1
ATOM 8309 C C . ARG B 1 495 ? 44.090 47.233 2.740 1.00 99.27 1105 ARG B C 1
ATOM 8310 O O . ARG B 1 495 ? 43.500 46.873 3.770 1.00 95.19 1105 ARG B O 1
ATOM 8318 N N . ALA B 1 496 ? 45.412 47.419 2.651 1.00 99.85 1106 ALA B N 1
ATOM 8319 C CA . ALA B 1 496 ? 46.406 47.173 3.726 1.00 94.54 1106 ALA B CA 1
ATOM 8320 C C . ALA B 1 496 ? 45.898 47.726 5.062 1.00 89.32 1106 ALA B C 1
ATOM 8321 O O . ALA B 1 496 ? 45.952 46.979 6.054 1.00 87.75 1106 ALA B O 1
ATOM 8323 N N . ALA B 1 497 ? 45.428 48.981 5.070 1.00 85.93 1107 ALA B N 1
ATOM 8324 C CA . ALA B 1 497 ? 44.933 49.723 6.258 1.00 81.85 1107 ALA B CA 1
ATOM 8325 C C . ALA B 1 497 ? 43.712 49.014 6.856 1.00 80.10 1107 ALA B C 1
ATOM 8326 O O . ALA B 1 497 ? 43.696 48.817 8.083 1.00 83.30 1107 ALA B O 1
ATOM 8328 N N . LEU B 1 498 ? 42.733 48.655 6.017 1.00 76.30 1108 LEU B N 1
ATOM 8329 C CA . LEU B 1 498 ? 41.493 47.933 6.419 1.00 74.16 1108 LEU B CA 1
ATOM 8330 C C . LEU B 1 498 ? 41.861 46.654 7.184 1.00 76.30 1108 LEU B C 1
ATOM 8331 O O . LEU B 1 498 ? 41.312 46.455 8.289 1.00 78.24 1108 LEU B O 1
ATOM 8336 N N . LEU B 1 499 ? 42.750 45.830 6.618 1.00 77.43 1109 LEU B N 1
ATOM 8337 C CA . LEU B 1 499 ? 43.242 44.562 7.231 1.00 79.28 1109 LEU B CA 1
ATOM 8338 C C . LEU B 1 499 ? 43.897 44.856 8.586 1.00 79.23 1109 LEU B C 1
ATOM 8339 O O . LEU B 1 499 ? 43.597 44.118 9.549 1.00 73.85 1109 LEU B O 1
ATOM 8344 N N . LYS B 1 500 ? 44.748 45.889 8.656 1.00 83.62 1110 LYS B N 1
ATOM 8345 C CA . LYS B 1 500 ? 45.471 46.292 9.896 1.00 87.09 1110 LYS B CA 1
ATOM 8346 C C . LYS B 1 500 ? 44.448 46.630 10.986 1.00 86.38 1110 LYS B C 1
ATOM 8347 O O . LYS B 1 500 ? 44.695 46.278 12.150 1.00 89.34 1110 LYS B O 1
ATOM 8353 N N . LYS B 1 501 ? 43.343 47.276 10.610 1.00 83.66 1111 LYS B N 1
ATOM 8354 C CA . LYS B 1 501 ? 42.299 47.765 11.549 1.00 87.03 1111 LYS B CA 1
ATOM 8355 C C . LYS B 1 501 ? 41.609 46.564 12.211 1.00 90.62 1111 LYS B C 1
ATOM 8356 O O . LYS B 1 501 ? 41.435 46.589 13.443 1.00 89.19 1111 LYS B O 1
ATOM 8362 N N . PHE B 1 502 ? 41.248 45.549 11.420 1.00 94.01 1112 PHE B N 1
ATOM 8363 C CA . PHE B 1 502 ? 40.527 44.325 11.866 1.00 90.60 1112 PHE B CA 1
ATOM 8364 C C . PHE B 1 502 ? 41.443 43.467 12.748 1.00 86.12 1112 PHE B C 1
ATOM 8365 O O . PHE B 1 502 ? 40.938 42.809 13.676 1.00 78.40 1112 PHE B O 1
ATOM 8373 N N . ASN B 1 503 ? 42.750 43.484 12.468 1.00 86.07 1113 ASN B N 1
ATOM 8374 C CA . ASN B 1 503 ? 43.734 42.504 13.005 1.00 86.41 1113 ASN B CA 1
ATOM 8375 C C . ASN B 1 503 ? 44.413 43.055 14.267 1.00 84.30 1113 ASN B C 1
ATOM 8376 O O . ASN B 1 503 ? 44.910 42.241 15.067 1.00 83.70 1113 ASN B O 1
ATOM 8381 N N . GLU B 1 504 ? 44.458 44.376 14.452 1.00 83.36 1114 GLU B N 1
ATOM 8382 C CA . GLU B 1 504 ? 45.151 44.983 15.619 1.00 86.92 1114 GLU B CA 1
ATOM 8383 C C . GLU B 1 504 ? 44.424 44.526 16.883 1.00 87.16 1114 GLU B C 1
ATOM 8384 O O . GLU B 1 504 ? 43.192 44.478 16.912 1.00 91.58 1114 GLU B O 1
ATOM 8390 N N . PRO B 1 505 ? 45.163 44.130 17.945 1.00 84.10 1115 PRO B N 1
ATOM 8391 C CA . PRO B 1 505 ? 44.553 43.738 19.219 1.00 82.20 1115 PRO B CA 1
ATOM 8392 C C . PRO B 1 505 ? 43.625 44.799 19.833 1.00 80.92 1115 PRO B C 1
ATOM 8393 O O . PRO B 1 505 ? 44.073 45.896 20.103 1.00 77.44 1115 PRO B O 1
ATOM 8397 N N . GLY B 1 506 ? 42.359 44.431 20.052 1.00 83.29 1116 GLY B N 1
ATOM 8398 C CA . GLY B 1 506 ? 41.318 45.303 20.628 1.00 79.95 1116 GLY B CA 1
ATOM 8399 C C . GLY B 1 506 ? 40.217 45.615 19.628 1.00 76.77 1116 GLY B C 1
ATOM 8400 O O . GLY B 1 506 ? 39.113 45.992 20.077 1.00 72.50 1116 GLY B O 1
ATOM 8401 N N . SER B 1 507 ? 40.493 45.471 18.328 1.00 74.03 1117 SER B N 1
ATOM 8402 C CA . SER B 1 507 ? 39.588 45.907 17.232 1.00 78.31 1117 SER B CA 1
ATOM 8403 C C . SER B 1 507 ? 38.145 45.520 17.571 1.00 77.73 1117 SER B C 1
ATOM 8404 O O . SER B 1 507 ? 37.901 44.324 17.776 1.00 80.35 1117 SER B O 1
ATOM 8407 N N . GLN B 1 508 ? 37.239 46.503 17.635 1.00 78.36 1118 GLN B N 1
ATOM 8408 C CA . GLN B 1 508 ? 35.794 46.307 17.930 1.00 78.46 1118 GLN B CA 1
ATOM 8409 C C . GLN B 1 508 ? 35.020 46.010 16.640 1.00 74.79 1118 GLN B C 1
ATOM 8410 O O . GLN B 1 508 ? 33.769 45.937 16.701 1.00 67.54 1118 GLN B O 1
ATOM 8416 N N . TYR B 1 509 ? 35.726 45.851 15.518 1.00 73.03 1119 TYR B N 1
ATOM 8417 C CA . TYR B 1 509 ? 35.138 45.494 14.198 1.00 75.25 1119 TYR B CA 1
ATOM 8418 C C . TYR B 1 509 ? 34.744 44.009 14.231 1.00 78.46 1119 TYR B C 1
ATOM 8419 O O . TYR B 1 509 ? 35.642 43.139 14.177 1.00 78.89 1119 TYR B O 1
ATOM 8428 N N . PHE B 1 510 ? 33.435 43.739 14.336 1.00 77.57 1120 PHE B N 1
ATOM 8429 C CA . PHE B 1 510 ? 32.836 42.389 14.529 1.00 75.47 1120 PHE B CA 1
ATOM 8430 C C . PHE B 1 510 ? 32.850 41.610 13.207 1.00 75.63 1120 PHE B C 1
ATOM 8431 O O . PHE B 1 510 ? 33.394 40.491 13.196 1.00 82.45 1120 PHE B O 1
ATOM 8439 N N . ILE B 1 511 ? 32.276 42.182 12.142 1.00 70.75 1121 ILE B N 1
ATOM 8440 C CA . ILE B 1 511 ? 32.148 41.546 10.796 1.00 71.52 1121 ILE B CA 1
ATOM 8441 C C . ILE B 1 511 ? 33.180 42.163 9.846 1.00 70.64 1121 ILE B C 1
ATOM 8442 O O . ILE B 1 511 ? 33.388 43.381 9.925 1.00 69.06 1121 ILE B O 1
ATOM 8447 N N . PHE B 1 512 ? 33.774 41.347 8.967 1.00 72.22 1122 PHE B N 1
ATOM 8448 C CA . PHE B 1 512 ? 34.620 41.779 7.820 1.00 68.24 1122 PHE B CA 1
ATOM 8449 C C . PHE B 1 512 ? 33.945 41.334 6.512 1.00 67.35 1122 PHE B C 1
ATOM 8450 O O . PHE B 1 512 ? 34.153 40.181 6.056 1.00 63.34 1122 PHE B O 1
ATOM 8458 N N . LEU B 1 513 ? 33.133 42.231 5.941 1.00 65.33 1123 LEU B N 1
ATOM 8459 C CA . LEU B 1 513 ? 32.403 42.048 4.657 1.00 64.74 1123 LEU B CA 1
ATOM 8460 C C . LEU B 1 513 ? 33.422 42.053 3.511 1.00 64.53 1123 LEU B C 1
ATOM 8461 O O . LEU B 1 513 ? 34.224 42.999 3.455 1.00 65.15 1123 LEU B O 1
ATOM 8466 N N . LEU B 1 514 ? 33.410 41.026 2.654 1.00 66.16 1124 LEU B N 1
ATOM 8467 C CA . LEU B 1 514 ? 34.449 40.794 1.614 1.00 69.92 1124 LEU B CA 1
ATOM 8468 C C . LEU B 1 514 ? 33.800 40.422 0.277 1.00 74.38 1124 LEU B C 1
ATOM 8469 O O . LEU B 1 514 ? 32.732 39.791 0.297 1.00 76.65 1124 LEU B O 1
ATOM 8474 N N . SER B 1 515 ? 34.448 40.805 -0.830 1.00 82.20 1125 SER B N 1
ATOM 8475 C CA . SER B 1 515 ? 34.080 40.490 -2.237 1.00 90.00 1125 SER B CA 1
ATOM 8476 C C . SER B 1 515 ? 35.213 39.672 -2.871 1.00 95.35 1125 SER B C 1
ATOM 8477 O O . SER B 1 515 ? 36.350 40.187 -2.933 1.00 94.47 1125 SER B O 1
ATOM 8480 N N . THR B 1 516 ? 34.915 38.443 -3.315 1.00 105.25 1126 THR B N 1
ATOM 8481 C CA . THR B 1 516 ? 35.803 37.535 -4.100 1.00 106.27 1126 THR B CA 1
ATOM 8482 C C . THR B 1 516 ? 37.025 37.152 -3.251 1.00 98.60 1126 THR B C 1
ATOM 8483 O O . THR B 1 516 ? 38.149 37.282 -3.770 1.00 86.30 1126 THR B O 1
ATOM 8487 N N . LEU B 1 523 ? 44.357 37.238 1.446 1.00 115.13 1133 LEU B N 1
ATOM 8488 C CA . LEU B 1 523 ? 44.102 38.122 2.614 1.00 115.03 1133 LEU B CA 1
ATOM 8489 C C . LEU B 1 523 ? 44.149 37.284 3.897 1.00 114.80 1133 LEU B C 1
ATOM 8490 O O . LEU B 1 523 ? 43.462 36.245 3.938 1.00 105.56 1133 LEU B O 1
ATOM 8495 N N . ASN B 1 524 ? 44.930 37.729 4.892 1.00 122.37 1134 ASN B N 1
ATOM 8496 C CA . ASN B 1 524 ? 45.237 36.984 6.148 1.00 127.21 1134 ASN B CA 1
ATOM 8497 C C . ASN B 1 524 ? 44.476 37.603 7.331 1.00 122.53 1134 ASN B C 1
ATOM 8498 O O . ASN B 1 524 ? 45.020 38.537 7.959 1.00 120.52 1134 ASN B O 1
ATOM 8503 N N . LEU B 1 525 ? 43.278 37.086 7.639 1.00 113.87 1135 LEU B N 1
ATOM 8504 C CA . LEU B 1 525 ? 42.399 37.574 8.739 1.00 110.38 1135 LEU B CA 1
ATOM 8505 C C . LEU B 1 525 ? 42.384 36.543 9.875 1.00 111.10 1135 LEU B C 1
ATOM 8506 O O . LEU B 1 525 ? 41.290 36.034 10.213 1.00 109.37 1135 LEU B O 1
ATOM 8511 N N . GLN B 1 526 ? 43.556 36.279 10.462 1.00 112.03 1136 GLN B N 1
ATOM 8512 C CA . GLN B 1 526 ? 43.760 35.312 11.578 1.00 111.47 1136 GLN B CA 1
ATOM 8513 C C . GLN B 1 526 ? 42.885 35.705 12.778 1.00 105.06 1136 GLN B C 1
ATOM 8514 O O . GLN B 1 526 ? 42.526 34.807 13.559 1.00 109.00 1136 GLN B O 1
ATOM 8520 N N . ALA B 1 527 ? 42.560 36.994 12.911 1.00 100.47 1137 ALA B N 1
ATOM 8521 C CA . ALA B 1 527 ? 41.658 37.556 13.945 1.00 99.58 1137 ALA B CA 1
ATOM 8522 C C . ALA B 1 527 ? 40.254 36.941 13.831 1.00 96.57 1137 ALA B C 1
ATOM 8523 O O . ALA B 1 527 ? 39.581 36.818 14.879 1.00 97.85 1137 ALA B O 1
ATOM 8525 N N . ALA B 1 528 ? 39.822 36.591 12.611 1.00 87.88 1138 ALA B N 1
ATOM 8526 C CA . ALA B 1 528 ? 38.492 36.008 12.312 1.00 81.19 1138 ALA B CA 1
ATOM 8527 C C . ALA B 1 528 ? 38.500 34.514 12.651 1.00 78.26 1138 ALA B C 1
ATOM 8528 O O . ALA B 1 528 ? 39.351 33.791 12.097 1.00 78.52 1138 ALA B O 1
ATOM 8530 N N . ASP B 1 529 ? 37.580 34.080 13.520 1.00 75.26 1139 ASP B N 1
ATOM 8531 C CA . ASP B 1 529 ? 37.460 32.672 13.984 1.00 72.15 1139 ASP B CA 1
ATOM 8532 C C . ASP B 1 529 ? 36.118 32.086 13.529 1.00 66.20 1139 ASP B C 1
ATOM 8533 O O . ASP B 1 529 ? 35.741 31.017 14.051 1.00 68.41 1139 ASP B O 1
ATOM 8538 N N . THR B 1 530 ? 35.422 32.764 12.613 1.00 61.16 1140 THR B N 1
ATOM 8539 C CA . THR B 1 530 ? 34.100 32.355 12.063 1.00 61.87 1140 THR B CA 1
ATOM 8540 C C . THR B 1 530 ? 33.985 32.878 10.626 1.00 60.55 1140 THR B C 1
ATOM 8541 O O . THR B 1 530 ? 34.331 34.050 10.413 1.00 63.81 1140 THR B O 1
ATOM 8545 N N . VAL B 1 531 ? 33.530 32.048 9.682 1.00 57.50 1141 VAL B N 1
ATOM 8546 C CA . VAL B 1 531 ? 33.483 32.385 8.227 1.00 58.19 1141 VAL B CA 1
ATOM 8547 C C . VAL B 1 531 ? 32.093 32.038 7.684 1.00 59.00 1141 VAL B C 1
ATOM 8548 O O . VAL B 1 531 ? 31.825 30.844 7.477 1.00 63.31 1141 VAL B O 1
ATOM 8552 N N . VAL B 1 532 ? 31.245 33.045 7.457 1.00 60.27 1142 VAL B N 1
ATOM 8553 C CA . VAL B 1 532 ? 29.886 32.876 6.860 1.00 61.84 1142 VAL B CA 1
ATOM 8554 C C . VAL B 1 532 ? 29.996 33.134 5.353 1.00 62.74 1142 VAL B C 1
ATOM 8555 O O . VAL B 1 532 ? 30.126 34.303 4.973 1.00 64.26 1142 VAL B O 1
ATOM 8559 N N . ILE B 1 533 ? 29.975 32.078 4.536 1.00 63.86 1143 ILE B N 1
ATOM 8560 C CA . ILE B 1 533 ? 29.894 32.183 3.047 1.00 62.67 1143 ILE B CA 1
ATOM 8561 C C . ILE B 1 533 ? 28.430 32.474 2.707 1.00 64.82 1143 ILE B C 1
ATOM 8562 O O . ILE B 1 533 ? 27.579 31.645 3.073 1.00 67.78 1143 ILE B O 1
ATOM 8567 N N . PHE B 1 534 ? 28.155 33.608 2.053 1.00 66.25 1144 PHE B N 1
ATOM 8568 C CA . PHE B 1 534 ? 26.783 34.109 1.772 1.00 67.67 1144 PHE B CA 1
ATOM 8569 C C . PHE B 1 534 ? 26.363 33.772 0.335 1.00 70.84 1144 PHE B C 1
ATOM 8570 O O . PHE B 1 534 ? 25.179 33.444 0.163 1.00 69.67 1144 PHE B O 1
ATOM 8578 N N . ASP B 1 535 ? 27.269 33.872 -0.650 1.00 76.74 1145 ASP B N 1
ATOM 8579 C CA . ASP B 1 535 ? 27.081 33.299 -2.017 1.00 81.25 1145 ASP B CA 1
ATOM 8580 C C . ASP B 1 535 ? 28.452 33.060 -2.671 1.00 85.32 1145 ASP B C 1
ATOM 8581 O O . ASP B 1 535 ? 29.274 33.998 -2.681 1.00 84.58 1145 ASP B O 1
ATOM 8586 N N . SER B 1 536 ? 28.664 31.852 -3.213 1.00 91.51 1146 SER B N 1
ATOM 8587 C CA . SER B 1 536 ? 29.989 31.265 -3.555 1.00 93.72 1146 SER B CA 1
ATOM 8588 C C . SER B 1 536 ? 30.129 31.037 -5.069 1.00 98.87 1146 SER B C 1
ATOM 8589 O O . SER B 1 536 ? 29.268 31.524 -5.836 1.00 99.52 1146 SER B O 1
ATOM 8592 N N . ASP B 1 537 ? 31.215 30.351 -5.454 1.00 104.90 1147 ASP B N 1
ATOM 8593 C CA . ASP B 1 537 ? 31.669 30.047 -6.842 1.00 100.24 1147 ASP B CA 1
ATOM 8594 C C . ASP B 1 537 ? 31.289 31.183 -7.794 1.00 89.47 1147 ASP B C 1
ATOM 8595 O O . ASP B 1 537 ? 32.216 31.928 -8.152 1.00 75.58 1147 ASP B O 1
ATOM 8600 N N . ASN B 1 550 ? 41.928 28.818 18.540 1.00 115.37 1167 ASN B N 1
ATOM 8601 C CA . ASN B 1 550 ? 42.313 29.026 17.116 1.00 115.12 1167 ASN B CA 1
ATOM 8602 C C . ASN B 1 550 ? 41.527 28.068 16.205 1.00 108.67 1167 ASN B C 1
ATOM 8603 O O . ASN B 1 550 ? 42.053 27.712 15.125 1.00 111.91 1167 ASN B O 1
ATOM 8608 N N . GLU B 1 551 ? 40.315 27.670 16.610 1.00 96.92 1168 GLU B N 1
ATOM 8609 C CA . GLU B 1 551 ? 39.386 26.860 15.780 1.00 90.38 1168 GLU B CA 1
ATOM 8610 C C . GLU B 1 551 ? 38.600 27.812 14.869 1.00 90.06 1168 GLU B C 1
ATOM 8611 O O . GLU B 1 551 ? 38.129 28.852 15.377 1.00 95.39 1168 GLU B O 1
ATOM 8617 N N . VAL B 1 552 ? 38.463 27.463 13.583 1.00 82.39 1169 VAL B N 1
ATOM 8618 C CA . VAL B 1 552 ? 37.731 28.264 12.554 1.00 78.02 1169 VAL B CA 1
ATOM 8619 C C . VAL B 1 552 ? 36.416 27.555 12.202 1.00 71.36 1169 VAL B C 1
ATOM 8620 O O . VAL B 1 552 ? 36.472 26.461 11.601 1.00 69.05 1169 VAL B O 1
ATOM 8624 N N . ARG B 1 553 ? 35.282 28.175 12.546 1.00 64.32 1170 ARG B N 1
ATOM 8625 C CA . ARG B 1 553 ? 33.907 27.684 12.267 1.00 60.35 1170 ARG B CA 1
ATOM 8626 C C . ARG B 1 553 ? 33.427 28.283 10.938 1.00 58.43 1170 ARG B C 1
ATOM 8627 O O . ARG B 1 553 ? 33.342 29.514 10.853 1.00 58.99 1170 ARG B O 1
ATOM 8635 N N . VAL B 1 554 ? 33.141 27.442 9.938 1.00 58.38 1171 VAL B N 1
ATOM 8636 C CA . VAL B 1 554 ? 32.672 27.857 8.580 1.00 58.55 1171 VAL B CA 1
ATOM 8637 C C . VAL B 1 554 ? 31.197 27.489 8.431 1.00 60.25 1171 VAL B C 1
ATOM 8638 O O . VAL B 1 554 ? 30.847 26.336 8.718 1.00 70.39 1171 VAL B O 1
ATOM 8642 N N . LEU B 1 555 ? 30.380 28.423 7.949 1.00 61.62 1172 LEU B N 1
ATOM 8643 C CA . LEU B 1 555 ? 28.921 28.231 7.755 1.00 64.49 1172 LEU B CA 1
ATOM 8644 C C . LEU B 1 555 ? 28.545 28.718 6.351 1.00 67.86 1172 LEU B C 1
ATOM 8645 O O . LEU B 1 555 ? 28.490 29.950 6.138 1.00 69.56 1172 LEU B O 1
ATOM 8650 N N . ARG B 1 556 ? 28.319 27.787 5.423 1.00 68.26 1173 ARG B N 1
ATOM 8651 C CA . ARG B 1 556 ? 27.809 28.097 4.061 1.00 67.64 1173 ARG B CA 1
ATOM 8652 C C . ARG B 1 556 ? 26.280 28.108 4.123 1.00 64.46 1173 ARG B C 1
ATOM 8653 O O . ARG B 1 556 ? 25.705 27.062 4.476 1.00 65.98 1173 ARG B O 1
ATOM 8661 N N . LEU B 1 557 ? 25.647 29.252 3.847 1.00 62.45 1174 LEU B N 1
ATOM 8662 C CA . LEU B 1 557 ? 24.172 29.333 3.673 1.00 61.00 1174 LEU B CA 1
ATOM 8663 C C . LEU B 1 557 ? 23.845 28.765 2.288 1.00 63.00 1174 LEU B C 1
ATOM 8664 O O . LEU B 1 557 ? 24.742 28.772 1.415 1.00 64.60 1174 LEU B O 1
ATOM 8669 N N . CYS B 1 558 ? 22.623 28.262 2.108 1.00 63.57 1175 CYS B N 1
ATOM 8670 C CA . CYS B 1 558 ? 22.153 27.623 0.852 1.00 62.00 1175 CYS B CA 1
ATOM 8671 C C . CYS B 1 558 ? 20.624 27.572 0.831 1.00 58.46 1175 CYS B C 1
ATOM 8672 O O . CYS B 1 558 ? 20.047 27.020 1.774 1.00 53.63 1175 CYS B O 1
ATOM 8675 N N . THR B 1 559 ? 20.003 28.136 -0.206 1.00 59.97 1176 THR B N 1
ATOM 8676 C CA . THR B 1 559 ? 18.526 28.181 -0.374 1.00 65.60 1176 THR B CA 1
ATOM 8677 C C . THR B 1 559 ? 18.017 26.765 -0.671 1.00 70.18 1176 THR B C 1
ATOM 8678 O O . THR B 1 559 ? 18.796 25.962 -1.222 1.00 76.07 1176 THR B O 1
ATOM 8682 N N . VAL B 1 560 ? 16.770 26.469 -0.286 1.00 71.66 1177 VAL B N 1
ATOM 8683 C CA . VAL B 1 560 ? 16.105 25.147 -0.498 1.00 70.06 1177 VAL B CA 1
ATOM 8684 C C . VAL B 1 560 ? 15.522 25.112 -1.917 1.00 65.95 1177 VAL B C 1
ATOM 8685 O O . VAL B 1 560 ? 15.019 26.159 -2.391 1.00 59.62 1177 VAL B O 1
ATOM 8689 N N . ASN B 1 561 ? 15.577 23.936 -2.549 1.00 62.85 1178 ASN B N 1
ATOM 8690 C CA . ASN B 1 561 ? 15.090 23.689 -3.929 1.00 59.21 1178 ASN B CA 1
ATOM 8691 C C . ASN B 1 561 ? 15.422 24.919 -4.771 1.00 59.63 1178 ASN B C 1
ATOM 8692 O O . ASN B 1 561 ? 14.487 25.542 -5.296 1.00 61.49 1178 ASN B O 1
ATOM 8697 N N . SER B 1 562 ? 16.704 25.279 -4.834 1.00 60.62 1179 SER B N 1
ATOM 8698 C CA . SER B 1 562 ? 17.220 26.436 -5.608 1.00 65.24 1179 SER B CA 1
ATOM 8699 C C . SER B 1 562 ? 18.424 26.010 -6.450 1.00 64.62 1179 SER B C 1
ATOM 8700 O O . SER B 1 562 ? 18.853 24.847 -6.347 1.00 69.84 1179 SER B O 1
ATOM 8703 N N . VAL B 1 563 ? 18.945 26.938 -7.251 1.00 61.99 1180 VAL B N 1
ATOM 8704 C CA . VAL B 1 563 ? 20.195 26.747 -8.038 1.00 59.67 1180 VAL B CA 1
ATOM 8705 C C . VAL B 1 563 ? 21.370 26.597 -7.060 1.00 59.53 1180 VAL B C 1
ATOM 8706 O O . VAL B 1 563 ? 22.286 25.809 -7.357 1.00 58.50 1180 VAL B O 1
ATOM 8710 N N . GLU B 1 564 ? 21.319 27.300 -5.924 1.00 62.13 1181 GLU B N 1
ATOM 8711 C CA . GLU B 1 564 ? 22.405 27.357 -4.905 1.00 65.59 1181 GLU B CA 1
ATOM 8712 C C . GLU B 1 564 ? 22.774 25.943 -4.437 1.00 64.51 1181 GLU B C 1
ATOM 8713 O O . GLU B 1 564 ? 23.953 25.726 -4.100 1.00 63.04 1181 GLU B O 1
ATOM 8719 N N . GLU B 1 565 ? 21.802 25.026 -4.396 1.00 63.68 1182 GLU B N 1
ATOM 8720 C CA . GLU B 1 565 ? 22.029 23.588 -4.090 1.00 64.27 1182 GLU B CA 1
ATOM 8721 C C . GLU B 1 565 ? 22.906 22.980 -5.187 1.00 66.34 1182 GLU B C 1
ATOM 8722 O O . GLU B 1 565 ? 23.799 22.200 -4.840 1.00 69.43 1182 GLU B O 1
ATOM 8728 N N . LYS B 1 566 ? 22.660 23.346 -6.450 1.00 69.62 1183 LYS B N 1
ATOM 8729 C CA . LYS B 1 566 ? 23.290 22.737 -7.655 1.00 72.37 1183 LYS B CA 1
ATOM 8730 C C . LYS B 1 566 ? 24.742 23.209 -7.801 1.00 72.74 1183 LYS B C 1
ATOM 8731 O O . LYS B 1 566 ? 25.576 22.418 -8.286 1.00 71.04 1183 LYS B O 1
ATOM 8737 N N . ILE B 1 567 ? 25.036 24.447 -7.404 1.00 75.59 1184 ILE B N 1
ATOM 8738 C CA . ILE B 1 567 ? 26.413 25.022 -7.455 1.00 79.71 1184 ILE B CA 1
ATOM 8739 C C . ILE B 1 567 ? 27.282 24.294 -6.420 1.00 81.33 1184 ILE B C 1
ATOM 8740 O O . ILE B 1 567 ? 28.437 23.958 -6.755 1.00 78.38 1184 ILE B O 1
ATOM 8745 N N . LEU B 1 568 ? 26.736 24.038 -5.224 1.00 82.31 1185 LEU B N 1
ATOM 8746 C CA . LEU B 1 568 ? 27.414 23.288 -4.129 1.00 86.66 1185 LEU B CA 1
ATOM 8747 C C . LEU B 1 568 ? 27.823 21.895 -4.629 1.00 91.17 1185 LEU B C 1
ATOM 8748 O O . LEU B 1 568 ? 28.937 21.450 -4.282 1.00 102.63 1185 LEU B O 1
ATOM 8753 N N . ALA B 1 569 ? 26.956 21.231 -5.405 1.00 84.63 1186 ALA B N 1
ATOM 8754 C CA . ALA B 1 569 ? 27.196 19.894 -5.994 1.00 79.53 1186 ALA B CA 1
ATOM 8755 C C . ALA B 1 569 ? 28.325 19.975 -7.029 1.00 81.11 1186 ALA B C 1
ATOM 8756 O O . ALA B 1 569 ? 28.645 18.917 -7.582 1.00 80.37 1186 ALA B O 1
ATOM 8758 N N . ALA B 1 570 ? 28.904 21.163 -7.267 1.00 85.94 1187 ALA B N 1
ATOM 8759 C CA . ALA B 1 570 ? 30.095 21.387 -8.125 1.00 93.32 1187 ALA B CA 1
ATOM 8760 C C . ALA B 1 570 ? 31.383 21.382 -7.279 1.00 97.84 1187 ALA B C 1
ATOM 8761 O O . ALA B 1 570 ? 32.155 22.370 -7.347 1.00 101.87 1187 ALA B O 1
ATOM 8763 N N . ALA B 1 571 ? 31.621 20.296 -6.531 1.00 98.36 1188 ALA B N 1
ATOM 8764 C CA . ALA B 1 571 ? 32.824 20.072 -5.690 1.00 94.16 1188 ALA B CA 1
ATOM 8765 C C . ALA B 1 571 ? 33.792 19.127 -6.417 1.00 89.03 1188 ALA B C 1
ATOM 8766 O O . ALA B 1 571 ? 34.166 19.456 -7.564 1.00 73.68 1188 ALA B O 1
ATOM 8768 N N . SER B 1 593 ? 31.889 22.374 -26.189 1.00 114.29 1210 SER B N 1
ATOM 8769 C CA . SER B 1 593 ? 30.974 23.545 -26.081 1.00 113.31 1210 SER B CA 1
ATOM 8770 C C . SER B 1 593 ? 29.502 23.134 -26.240 1.00 116.84 1210 SER B C 1
ATOM 8771 O O . SER B 1 593 ? 28.632 23.977 -25.944 1.00 111.96 1210 SER B O 1
ATOM 8774 N N . HIS B 1 594 ? 29.228 21.919 -26.728 1.00 122.10 1211 HIS B N 1
ATOM 8775 C CA . HIS B 1 594 ? 27.895 21.260 -26.646 1.00 128.50 1211 HIS B CA 1
ATOM 8776 C C . HIS B 1 594 ? 27.677 20.736 -25.219 1.00 130.30 1211 HIS B C 1
ATOM 8777 O O . HIS B 1 594 ? 26.520 20.757 -24.752 1.00 138.25 1211 HIS B O 1
ATOM 8784 N N . GLU B 1 595 ? 28.748 20.295 -24.552 1.00 125.91 1212 GLU B N 1
ATOM 8785 C CA . GLU B 1 595 ? 28.678 19.577 -23.249 1.00 127.41 1212 GLU B CA 1
ATOM 8786 C C . GLU B 1 595 ? 28.771 20.584 -22.091 1.00 131.04 1212 GLU B C 1
ATOM 8787 O O . GLU B 1 595 ? 28.267 20.263 -20.994 1.00 134.58 1212 GLU B O 1
ATOM 8793 N N . ARG B 1 596 ? 29.371 21.760 -22.316 1.00 130.26 1213 ARG B N 1
ATOM 8794 C CA . ARG B 1 596 ? 29.476 22.850 -21.303 1.00 131.62 1213 ARG B CA 1
ATOM 8795 C C . ARG B 1 596 ? 28.148 23.623 -21.239 1.00 123.47 1213 ARG B C 1
ATOM 8796 O O . ARG B 1 596 ? 27.927 24.315 -20.230 1.00 115.31 1213 ARG B O 1
ATOM 8804 N N . ARG B 1 597 ? 27.301 23.510 -22.271 1.00 115.95 1214 ARG B N 1
ATOM 8805 C CA . ARG B 1 597 ? 25.913 24.054 -22.293 1.00 109.76 1214 ARG B CA 1
ATOM 8806 C C . ARG B 1 597 ? 24.969 23.079 -21.581 1.00 105.29 1214 ARG B C 1
ATOM 8807 O O . ARG B 1 597 ? 24.048 23.551 -20.892 1.00 109.34 1214 ARG B O 1
ATOM 8815 N N . ALA B 1 598 ? 25.186 21.771 -21.756 1.00 102.02 1215 ALA B N 1
ATOM 8816 C CA . ALA B 1 598 ? 24.414 20.684 -21.105 1.00 99.30 1215 ALA B CA 1
ATOM 8817 C C . ALA B 1 598 ? 24.709 20.654 -19.597 1.00 96.56 1215 ALA B C 1
ATOM 8818 O O . ALA B 1 598 ? 23.847 20.145 -18.842 1.00 96.64 1215 ALA B O 1
ATOM 8820 N N . PHE B 1 599 ? 25.874 21.168 -19.179 1.00 91.93 1216 PHE B N 1
ATOM 8821 C CA . PHE B 1 599 ? 26.277 21.298 -17.752 1.00 88.98 1216 PHE B CA 1
ATOM 8822 C C . PHE B 1 599 ? 25.533 22.473 -17.101 1.00 86.04 1216 PHE B C 1
ATOM 8823 O O . PHE B 1 599 ? 25.138 22.337 -15.929 1.00 86.78 1216 PHE B O 1
ATOM 8831 N N . LEU B 1 600 ? 25.364 23.590 -17.818 1.00 81.64 1217 LEU B N 1
ATOM 8832 C CA . LEU B 1 600 ? 24.669 24.800 -17.299 1.00 80.27 1217 LEU B CA 1
ATOM 8833 C C . LEU B 1 600 ? 23.155 24.552 -17.241 1.00 75.23 1217 LEU B C 1
ATOM 8834 O O . LEU B 1 600 ? 22.485 25.242 -16.455 1.00 68.56 1217 LEU B O 1
ATOM 8839 N N . GLN B 1 601 ? 22.636 23.608 -18.033 1.00 76.79 1218 GLN B N 1
ATOM 8840 C CA . GLN B 1 601 ? 21.195 23.228 -18.031 1.00 79.12 1218 GLN B CA 1
ATOM 8841 C C . GLN B 1 601 ? 20.918 22.208 -16.918 1.00 79.04 1218 GLN B C 1
ATOM 8842 O O . GLN B 1 601 ? 19.761 22.155 -16.469 1.00 79.01 1218 GLN B O 1
ATOM 8848 N N . ALA B 1 602 ? 21.929 21.436 -16.494 1.00 80.20 1219 ALA B N 1
ATOM 8849 C CA . ALA B 1 602 ? 21.870 20.524 -15.322 1.00 83.41 1219 ALA B CA 1
ATOM 8850 C C . ALA B 1 602 ? 21.857 21.351 -14.025 1.00 82.37 1219 ALA B C 1
ATOM 8851 O O . ALA B 1 602 ? 21.303 20.875 -13.017 1.00 86.38 1219 ALA B O 1
ATOM 8853 N N . ILE B 1 603 ? 22.453 22.545 -14.063 1.00 78.19 1220 ILE B N 1
ATOM 8854 C CA . ILE B 1 603 ? 22.403 23.577 -12.985 1.00 74.62 1220 ILE B CA 1
ATOM 8855 C C . ILE B 1 603 ? 20.973 24.127 -12.879 1.00 74.83 1220 ILE B C 1
ATOM 8856 O O . ILE B 1 603 ? 20.582 24.505 -11.769 1.00 83.56 1220 ILE B O 1
ATOM 8861 N N . LEU B 1 604 ? 20.218 24.162 -13.984 1.00 71.61 1221 LEU B N 1
ATOM 8862 C CA . LEU B 1 604 ? 18.896 24.844 -14.075 1.00 69.24 1221 LEU B CA 1
ATOM 8863 C C . LEU B 1 604 ? 17.728 23.854 -13.927 1.00 67.92 1221 LEU B C 1
ATOM 8864 O O . LEU B 1 604 ? 16.573 24.316 -14.015 1.00 67.99 1221 LEU B O 1
ATOM 8869 N N . GLU B 1 605 ? 17.984 22.559 -13.712 1.00 66.73 1222 GLU B N 1
ATOM 8870 C CA . GLU B 1 605 ? 16.924 21.508 -13.731 1.00 71.76 1222 GLU B CA 1
ATOM 8871 C C . GLU B 1 605 ? 16.053 21.615 -12.471 1.00 71.65 1222 GLU B C 1
ATOM 8872 O O . GLU B 1 605 ? 16.155 20.732 -11.601 1.00 83.51 1222 GLU B O 1
ATOM 8878 N N . HIS B 1 606 ? 15.206 22.640 -12.390 1.00 69.67 1223 HIS B N 1
ATOM 8879 C CA . HIS B 1 606 ? 14.330 22.918 -11.220 1.00 69.91 1223 HIS B CA 1
ATOM 8880 C C . HIS B 1 606 ? 13.032 22.115 -11.348 1.00 67.84 1223 HIS B C 1
ATOM 8881 O O . HIS B 1 606 ? 12.654 21.775 -12.482 1.00 62.20 1223 HIS B O 1
ATOM 8888 N N . GLU B 1 607 ? 12.393 21.829 -10.210 1.00 73.05 1224 GLU B N 1
ATOM 8889 C CA . GLU B 1 607 ? 11.130 21.054 -10.094 1.00 76.28 1224 GLU B CA 1
ATOM 8890 C C . GLU B 1 607 ? 10.419 21.499 -8.815 1.00 80.16 1224 GLU B C 1
ATOM 8891 O O . GLU B 1 607 ? 11.027 21.331 -7.740 1.00 83.25 1224 GLU B O 1
ATOM 8897 N N . GLU B 1 608 ? 9.204 22.050 -8.918 1.00 83.96 1225 GLU B N 1
ATOM 8898 C CA . GLU B 1 608 ? 8.435 22.534 -7.737 1.00 89.74 1225 GLU B CA 1
ATOM 8899 C C . GLU B 1 608 ? 8.070 21.317 -6.877 1.00 88.18 1225 GLU B C 1
ATOM 8900 O O . GLU B 1 608 ? 7.724 20.266 -7.458 1.00 85.07 1225 GLU B O 1
ATOM 8906 N N . GLU B 1 609 ? 8.185 21.451 -5.551 1.00 86.27 1226 GLU B N 1
ATOM 8907 C CA . GLU B 1 609 ? 8.055 20.335 -4.573 1.00 84.67 1226 GLU B CA 1
ATOM 8908 C C . GLU B 1 609 ? 7.108 20.746 -3.442 1.00 86.71 1226 GLU B C 1
ATOM 8909 O O . GLU B 1 609 ? 6.955 21.962 -3.202 1.00 92.85 1226 GLU B O 1
ATOM 8915 N N . ASN B 1 610 ? 6.490 19.758 -2.790 1.00 88.29 1227 ASN B N 1
ATOM 8916 C CA . ASN B 1 610 ? 5.721 19.935 -1.531 1.00 91.89 1227 ASN B CA 1
ATOM 8917 C C . ASN B 1 610 ? 5.863 18.652 -0.704 1.00 89.84 1227 ASN B C 1
ATOM 8918 O O . ASN B 1 610 ? 4.861 17.940 -0.530 1.00 86.01 1227 ASN B O 1
ATOM 8923 N N . GLU B 1 611 ? 7.082 18.354 -0.240 1.00 92.57 1228 GLU B N 1
ATOM 8924 C CA . GLU B 1 611 ? 7.362 17.191 0.651 1.00 94.63 1228 GLU B CA 1
ATOM 8925 C C . GLU B 1 611 ? 6.960 17.578 2.081 1.00 90.73 1228 GLU B C 1
ATOM 8926 O O . GLU B 1 611 ? 6.640 18.760 2.308 1.00 91.10 1228 GLU B O 1
ATOM 8932 N N . GLU B 1 612 ? 6.953 16.598 2.989 1.00 84.07 1229 GLU B N 1
ATOM 8933 C CA . GLU B 1 612 ? 6.262 16.658 4.305 1.00 78.00 1229 GLU B CA 1
ATOM 8934 C C . GLU B 1 612 ? 7.155 17.348 5.338 1.00 75.09 1229 GLU B C 1
ATOM 8935 O O . GLU B 1 612 ? 6.676 18.300 5.978 1.00 74.30 1229 GLU B O 1
ATOM 8941 N N . GLU B 1 613 ? 8.395 16.873 5.483 1.00 74.38 1230 GLU B N 1
ATOM 8942 C CA . GLU B 1 613 ? 9.360 17.306 6.530 1.00 74.61 1230 GLU B CA 1
ATOM 8943 C C . GLU B 1 613 ? 9.891 18.702 6.187 1.00 78.32 1230 GLU B C 1
ATOM 8944 O O . GLU B 1 613 ? 9.994 19.013 4.983 1.00 76.13 1230 GLU B O 1
ATOM 8950 N N . ASP B 1 614 ? 10.215 19.491 7.220 1.00 82.88 1231 ASP B N 1
ATOM 8951 C CA . ASP B 1 614 ? 10.852 20.834 7.115 1.00 80.61 1231 ASP B CA 1
ATOM 8952 C C . ASP B 1 614 ? 12.253 20.652 6.520 1.00 73.73 1231 ASP B C 1
ATOM 8953 O O . ASP B 1 614 ? 13.019 19.845 7.091 1.00 69.77 1231 ASP B O 1
ATOM 8958 N N . GLU B 1 615 ? 12.588 21.360 5.436 1.00 68.70 1232 GLU B N 1
ATOM 8959 C CA . GLU B 1 615 ? 13.942 21.268 4.829 1.00 70.20 1232 GLU B CA 1
ATOM 8960 C C . GLU B 1 615 ? 14.879 22.262 5.521 1.00 68.24 1232 GLU B C 1
ATOM 8961 O O . GLU B 1 615 ? 16.098 22.142 5.307 1.00 72.16 1232 GLU B O 1
ATOM 8967 N N . VAL B 1 616 ? 14.334 23.172 6.338 1.00 66.02 1233 VAL B N 1
ATOM 8968 C CA . VAL B 1 616 ? 15.111 24.142 7.174 1.00 67.10 1233 VAL B CA 1
ATOM 8969 C C . VAL B 1 616 ? 15.269 23.556 8.573 1.00 69.14 1233 VAL B C 1
ATOM 8970 O O . VAL B 1 616 ? 14.339 22.948 9.099 1.00 78.03 1233 VAL B O 1
ATOM 8974 N N . PRO B 1 617 ? 16.434 23.739 9.234 1.00 67.41 1234 PRO B N 1
ATOM 8975 C CA . PRO B 1 617 ? 16.660 23.157 10.558 1.00 69.40 1234 PRO B CA 1
ATOM 8976 C C . PRO B 1 617 ? 15.761 23.784 11.638 1.00 71.60 1234 PRO B C 1
ATOM 8977 O O . PRO B 1 617 ? 15.364 24.918 11.475 1.00 73.17 1234 PRO B O 1
ATOM 8981 N N . ASP B 1 618 ? 15.451 23.033 12.699 1.00 71.67 1235 ASP B N 1
ATOM 8982 C CA . ASP B 1 618 ? 14.831 23.581 13.935 1.00 75.93 1235 ASP B CA 1
ATOM 8983 C C . ASP B 1 618 ? 15.925 24.316 14.726 1.00 78.08 1235 ASP B C 1
ATOM 8984 O O . ASP B 1 618 ? 17.084 24.328 14.256 1.00 78.63 1235 ASP B O 1
ATOM 8989 N N . ASP B 1 619 ? 15.581 24.915 15.872 1.00 77.73 1236 ASP B N 1
ATOM 8990 C CA . ASP B 1 619 ? 16.514 25.749 16.680 1.00 76.84 1236 ASP B CA 1
ATOM 8991 C C . ASP B 1 619 ? 17.645 24.883 17.256 1.00 74.93 1236 ASP B C 1
ATOM 8992 O O . ASP B 1 619 ? 18.776 25.407 17.371 1.00 71.36 1236 ASP B O 1
ATOM 8997 N N . GLU B 1 620 ? 17.364 23.618 17.594 1.00 74.75 1237 GLU B N 1
ATOM 8998 C CA . GLU B 1 620 ? 18.335 22.691 18.245 1.00 76.09 1237 GLU B CA 1
ATOM 8999 C C . GLU B 1 620 ? 19.428 22.280 17.247 1.00 72.54 1237 GLU B C 1
ATOM 9000 O O . GLU B 1 620 ? 20.613 22.305 17.636 1.00 72.51 1237 GLU B O 1
ATOM 9006 N N . THR B 1 621 ? 19.056 21.908 16.019 1.00 68.80 1238 THR B N 1
ATOM 9007 C CA . THR B 1 621 ? 20.014 21.524 14.948 1.00 67.31 1238 THR B CA 1
ATOM 9008 C C . THR B 1 621 ? 20.903 22.723 14.599 1.00 67.23 1238 THR B C 1
ATOM 9009 O O . THR B 1 621 ? 22.103 22.503 14.335 1.00 68.35 1238 THR B O 1
ATOM 9013 N N . LEU B 1 622 ? 20.329 23.933 14.584 1.00 64.43 1239 LEU B N 1
ATOM 9014 C CA . LEU B 1 622 ? 21.003 25.173 14.107 1.00 62.41 1239 LEU B CA 1
ATOM 9015 C C . LEU B 1 622 ? 22.061 25.610 15.124 1.00 61.68 1239 LEU B C 1
ATOM 9016 O O . LEU B 1 622 ? 23.206 25.879 14.706 1.00 60.76 1239 LEU B O 1
ATOM 9021 N N . ASN B 1 623 ? 21.681 25.673 16.405 1.00 61.48 1240 ASN B N 1
ATOM 9022 C CA . ASN B 1 623 ? 22.543 26.153 17.519 1.00 58.51 1240 ASN B CA 1
ATOM 9023 C C . ASN B 1 623 ? 23.658 25.133 17.780 1.00 56.12 1240 ASN B C 1
ATOM 9024 O O . ASN B 1 623 ? 24.694 25.530 18.341 1.00 49.93 1240 ASN B O 1
ATOM 9029 N N . GLN B 1 624 ? 23.455 23.880 17.362 1.00 58.73 1241 GLN B N 1
ATOM 9030 C CA . GLN B 1 624 ? 24.482 22.803 17.389 1.00 63.93 1241 GLN B CA 1
ATOM 9031 C C . GLN B 1 624 ? 25.603 23.117 16.378 1.00 60.28 1241 GLN B C 1
ATOM 9032 O O . GLN B 1 624 ? 26.766 22.749 16.656 1.00 57.59 1241 GLN B O 1
ATOM 9038 N N . MET B 1 625 ? 25.278 23.767 15.251 1.00 56.32 1242 MET B N 1
ATOM 9039 C CA . MET B 1 625 ? 26.243 24.098 14.161 1.00 56.08 1242 MET B CA 1
ATOM 9040 C C . MET B 1 625 ? 26.988 25.414 14.451 1.00 57.14 1242 MET B C 1
ATOM 9041 O O . MET B 1 625 ? 28.148 25.538 13.991 1.00 54.82 1242 MET B O 1
ATOM 9046 N N . ILE B 1 626 ? 26.357 26.361 15.163 1.00 55.91 1243 ILE B N 1
ATOM 9047 C CA . ILE B 1 626 ? 26.922 27.714 15.466 1.00 55.74 1243 ILE B CA 1
ATOM 9048 C C . ILE B 1 626 ? 27.821 27.628 16.706 1.00 58.19 1243 ILE B C 1
ATOM 9049 O O . ILE B 1 626 ? 28.862 28.327 16.717 1.00 57.31 1243 ILE B O 1
ATOM 9054 N N . ALA B 1 627 ? 27.421 26.824 17.705 1.00 63.37 1244 ALA B N 1
ATOM 9055 C CA . ALA B 1 627 ? 28.032 26.744 19.057 1.00 65.37 1244 ALA B CA 1
ATOM 9056 C C . ALA B 1 627 ? 29.289 25.866 19.034 1.00 64.86 1244 ALA B C 1
ATOM 9057 O O . ALA B 1 627 ? 29.287 24.860 18.299 1.00 65.69 1244 ALA B O 1
ATOM 9059 N N . ARG B 1 628 ? 30.301 26.238 19.831 1.00 66.52 1245 ARG B N 1
ATOM 9060 C CA . ARG B 1 628 ? 31.598 25.521 19.974 1.00 70.63 1245 ARG B CA 1
ATOM 9061 C C . ARG B 1 628 ? 31.685 24.808 21.333 1.00 76.92 1245 ARG B C 1
ATOM 9062 O O . ARG B 1 628 ? 32.674 24.070 21.522 1.00 77.26 1245 ARG B O 1
ATOM 9070 N N . ARG B 1 629 ? 30.722 25.036 22.242 1.00 83.77 1246 ARG B N 1
ATOM 9071 C CA . ARG B 1 629 ? 30.729 24.513 23.640 1.00 87.07 1246 ARG B CA 1
ATOM 9072 C C . ARG B 1 629 ? 29.306 24.496 24.222 1.00 84.19 1246 ARG B C 1
ATOM 9073 O O . ARG B 1 629 ? 28.424 25.185 23.672 1.00 84.67 1246 ARG B O 1
ATOM 9081 N N . GLU B 1 630 ? 29.111 23.731 25.303 1.00 79.49 1247 GLU B N 1
ATOM 9082 C CA . GLU B 1 630 ? 27.822 23.546 26.025 1.00 79.23 1247 GLU B CA 1
ATOM 9083 C C . GLU B 1 630 ? 27.208 24.906 26.383 1.00 76.53 1247 GLU B C 1
ATOM 9084 O O . GLU B 1 630 ? 25.971 25.046 26.272 1.00 74.17 1247 GLU B O 1
ATOM 9090 N N . GLU B 1 631 ? 28.040 25.863 26.806 1.00 77.91 1248 GLU B N 1
ATOM 9091 C CA . GLU B 1 631 ? 27.595 27.213 27.254 1.00 79.00 1248 GLU B CA 1
ATOM 9092 C C . GLU B 1 631 ? 27.015 27.979 26.058 1.00 76.86 1248 GLU B C 1
ATOM 9093 O O . GLU B 1 631 ? 25.938 28.589 26.222 1.00 76.46 1248 GLU B O 1
ATOM 9099 N N . GLU B 1 632 ? 27.699 27.939 24.907 1.00 72.13 1249 GLU B N 1
ATOM 9100 C CA . GLU B 1 632 ? 27.290 28.643 23.662 1.00 68.42 1249 GLU B CA 1
ATOM 9101 C C . GLU B 1 632 ? 25.910 28.123 23.236 1.00 64.30 1249 GLU B C 1
ATOM 9102 O O . GLU B 1 632 ? 25.013 28.960 23.014 1.00 62.36 1249 GLU B O 1
ATOM 9108 N N . PHE B 1 633 ? 25.743 26.798 23.154 1.00 62.01 1250 PHE B N 1
ATOM 9109 C CA . PHE B 1 633 ? 24.467 26.130 22.782 1.00 61.14 1250 PHE B CA 1
ATOM 9110 C C . PHE B 1 633 ? 23.364 26.599 23.736 1.00 63.74 1250 PHE B C 1
ATOM 9111 O O . PHE B 1 633 ? 22.346 27.118 23.251 1.00 66.53 1250 PHE B O 1
ATOM 9119 N N . ASP B 1 634 ? 23.578 26.418 25.045 1.00 66.46 1251 ASP B N 1
ATOM 9120 C CA . ASP B 1 634 ? 22.613 26.779 26.119 1.00 67.44 1251 ASP B CA 1
ATOM 9121 C C . ASP B 1 634 ? 22.158 28.226 25.914 1.00 65.17 1251 ASP B C 1
ATOM 9122 O O . ASP B 1 634 ? 20.936 28.465 25.866 1.00 65.73 1251 ASP B O 1
ATOM 9127 N N . LEU B 1 635 ? 23.118 29.147 25.808 1.00 63.47 1252 LEU B N 1
ATOM 9128 C CA . LEU B 1 635 ? 22.865 30.601 25.628 1.00 64.42 1252 LEU B CA 1
ATOM 9129 C C . LEU B 1 635 ? 21.983 30.786 24.389 1.00 63.14 1252 LEU B C 1
ATOM 9130 O O . LEU B 1 635 ? 20.903 31.413 24.517 1.00 63.69 1252 LEU B O 1
ATOM 9135 N N . PHE B 1 636 ? 22.407 30.214 23.255 1.00 57.22 1253 PHE B N 1
ATOM 9136 C CA . PHE B 1 636 ? 21.753 30.372 21.931 1.00 53.47 1253 PHE B CA 1
ATOM 9137 C C . PHE B 1 636 ? 20.303 29.889 22.018 1.00 54.18 1253 PHE B C 1
ATOM 9138 O O . PHE B 1 636 ? 19.422 30.529 21.412 1.00 54.50 1253 PHE B O 1
ATOM 9146 N N . MET B 1 637 ? 20.059 28.803 22.758 1.00 56.79 1254 MET B N 1
ATOM 9147 C CA . MET B 1 637 ? 18.690 28.263 22.969 1.00 57.80 1254 MET B CA 1
ATOM 9148 C C . MET B 1 637 ? 17.863 29.326 23.699 1.00 61.60 1254 MET B C 1
ATOM 9149 O O . MET B 1 637 ? 16.714 29.552 23.277 1.00 66.50 1254 MET B O 1
ATOM 9154 N N . ARG B 1 638 ? 18.431 29.981 24.721 1.00 62.50 1255 ARG B N 1
ATOM 9155 C CA . ARG B 1 638 ? 17.712 31.021 25.502 1.00 64.35 1255 ARG B CA 1
ATOM 9156 C C . ARG B 1 638 ? 17.451 32.221 24.586 1.00 59.84 1255 ARG B C 1
ATOM 9157 O O . ARG B 1 638 ? 16.298 32.708 24.577 1.00 55.61 1255 ARG B O 1
ATOM 9165 N N . MET B 1 639 ? 18.468 32.639 23.822 1.00 58.92 1256 MET B N 1
ATOM 9166 C CA . MET B 1 639 ? 18.373 33.758 22.842 1.00 57.84 1256 MET B CA 1
ATOM 9167 C C . MET B 1 639 ? 17.230 33.456 21.867 1.00 55.70 1256 MET B C 1
ATOM 9168 O O . MET B 1 639 ? 16.460 34.382 21.552 1.00 56.52 1256 MET B O 1
ATOM 9173 N N . ASP B 1 640 ? 17.097 32.200 21.441 1.00 56.28 1257 ASP B N 1
ATOM 9174 C CA . ASP B 1 640 ? 16.022 31.775 20.508 1.00 60.49 1257 ASP B CA 1
ATOM 9175 C C . ASP B 1 640 ? 14.665 31.977 21.191 1.00 60.61 1257 ASP B C 1
ATOM 9176 O O . ASP B 1 640 ? 13.761 32.538 20.555 1.00 59.21 1257 ASP B O 1
ATOM 9181 N N . MET B 1 641 ? 14.527 31.561 22.448 1.00 65.16 1258 MET B N 1
ATOM 9182 C CA . MET B 1 641 ? 13.226 31.634 23.163 1.00 71.76 1258 MET B CA 1
ATOM 9183 C C . MET B 1 641 ? 12.955 33.092 23.558 1.00 74.56 1258 MET B C 1
ATOM 9184 O O . MET B 1 641 ? 11.765 33.476 23.575 1.00 77.89 1258 MET B O 1
ATOM 9189 N N . ASP B 1 642 ? 14.011 33.876 23.818 1.00 74.15 1259 ASP B N 1
ATOM 9190 C CA . ASP B 1 642 ? 13.920 35.344 24.041 1.00 77.97 1259 ASP B CA 1
ATOM 9191 C C . ASP B 1 642 ? 13.273 36.004 22.817 1.00 81.38 1259 ASP B C 1
ATOM 9192 O O . ASP B 1 642 ? 12.503 36.972 23.004 1.00 85.37 1259 ASP B O 1
ATOM 9197 N N . ARG B 1 643 ? 13.593 35.512 21.613 1.00 79.24 1260 ARG B N 1
ATOM 9198 C CA . ARG B 1 643 ? 13.012 36.006 20.338 1.00 76.07 1260 ARG B CA 1
ATOM 9199 C C . ARG B 1 643 ? 11.527 35.622 20.273 1.00 72.54 1260 ARG B C 1
ATOM 9200 O O . ARG B 1 643 ? 10.738 36.443 19.766 1.00 67.31 1260 ARG B O 1
ATOM 9208 N N . ARG B 1 644 ? 11.156 34.433 20.764 1.00 72.67 1261 ARG B N 1
ATOM 9209 C CA . ARG B 1 644 ? 9.750 33.941 20.737 1.00 77.07 1261 ARG B CA 1
ATOM 9210 C C . ARG B 1 644 ? 8.913 34.716 21.762 1.00 81.04 1261 ARG B C 1
ATOM 9211 O O . ARG B 1 644 ? 7.700 34.885 21.507 1.00 87.45 1261 ARG B O 1
ATOM 9219 N N . ARG B 1 645 ? 9.532 35.151 22.870 1.00 82.92 1262 ARG B N 1
ATOM 9220 C CA . ARG B 1 645 ? 8.898 35.997 23.922 1.00 79.79 1262 ARG B CA 1
ATOM 9221 C C . ARG B 1 645 ? 8.607 37.386 23.337 1.00 78.48 1262 ARG B C 1
ATOM 9222 O O . ARG B 1 645 ? 7.437 37.827 23.410 1.00 71.50 1262 ARG B O 1
ATOM 9230 N N . GLU B 1 646 ? 9.638 38.030 22.770 1.00 80.81 1263 GLU B N 1
ATOM 9231 C CA . GLU B 1 646 ? 9.567 39.354 22.089 1.00 85.41 1263 GLU B CA 1
ATOM 9232 C C . GLU B 1 646 ? 8.415 39.359 21.076 1.00 86.42 1263 GLU B C 1
ATOM 9233 O O . GLU B 1 646 ? 7.621 40.321 21.096 1.00 89.93 1263 GLU B O 1
ATOM 9239 N N . ASP B 1 647 ? 8.344 38.333 20.219 1.00 87.36 1264 ASP B N 1
ATOM 9240 C CA . ASP B 1 647 ? 7.320 38.199 19.145 1.00 88.70 1264 ASP B CA 1
ATOM 9241 C C . ASP B 1 647 ? 5.933 38.037 19.784 1.00 84.07 1264 ASP B C 1
ATOM 9242 O O . ASP B 1 647 ? 4.985 38.694 19.306 1.00 81.93 1264 ASP B O 1
ATOM 9247 N N . ALA B 1 648 ? 5.820 37.199 20.820 1.00 83.65 1265 ALA B N 1
ATOM 9248 C CA . ALA B 1 648 ? 4.547 36.876 21.508 1.00 85.06 1265 ALA B CA 1
ATOM 9249 C C . ALA B 1 648 ? 3.882 38.172 21.987 1.00 84.50 1265 ALA B C 1
ATOM 9250 O O . ALA B 1 648 ? 2.689 38.393 21.654 1.00 74.30 1265 ALA B O 1
ATOM 9252 N N . ARG B 1 649 ? 4.636 39.001 22.722 1.00 87.60 1266 ARG B N 1
ATOM 9253 C CA . ARG B 1 649 ? 4.097 40.215 23.393 1.00 84.32 1266 ARG B CA 1
ATOM 9254 C C . ARG B 1 649 ? 3.836 41.310 22.349 1.00 85.10 1266 ARG B C 1
ATOM 9255 O O . ARG B 1 649 ? 2.824 42.005 22.523 1.00 88.57 1266 ARG B O 1
ATOM 9263 N N . ASN B 1 650 ? 4.658 41.426 21.295 1.00 85.47 1267 ASN B N 1
ATOM 9264 C CA . ASN B 1 650 ? 4.492 42.422 20.197 1.00 84.51 1267 ASN B CA 1
ATOM 9265 C C . ASN B 1 650 ? 3.039 42.419 19.715 1.00 89.74 1267 ASN B C 1
ATOM 9266 O O . ASN B 1 650 ? 2.486 41.359 19.413 1.00 93.10 1267 ASN B O 1
ATOM 9271 N N . PRO B 1 651 ? 2.372 43.598 19.639 1.00 91.94 1268 PRO B N 1
ATOM 9272 C CA . PRO B 1 651 ? 0.954 43.673 19.271 1.00 91.39 1268 PRO B CA 1
ATOM 9273 C C . PRO B 1 651 ? 0.631 43.351 17.803 1.00 89.00 1268 PRO B C 1
ATOM 9274 O O . PRO B 1 651 ? -0.449 42.840 17.560 1.00 83.33 1268 PRO B O 1
ATOM 9278 N N . LYS B 1 652 ? 1.546 43.679 16.881 1.00 88.99 1269 LYS B N 1
ATOM 9279 C CA . LYS B 1 652 ? 1.371 43.523 15.408 1.00 89.98 1269 LYS B CA 1
ATOM 9280 C C . LYS B 1 652 ? 2.246 42.366 14.903 1.00 94.33 1269 LYS B C 1
ATOM 9281 O O . LYS B 1 652 ? 3.106 42.612 14.029 1.00 85.73 1269 LYS B O 1
ATOM 9287 N N . ARG B 1 653 ? 2.015 41.149 15.416 1.00 102.51 1270 ARG B N 1
ATOM 9288 C CA . ARG B 1 653 ? 2.823 39.931 15.119 1.00 102.42 1270 ARG B CA 1
ATOM 9289 C C . ARG B 1 653 ? 2.761 39.615 13.616 1.00 92.75 1270 ARG B C 1
ATOM 9290 O O . ARG B 1 653 ? 1.646 39.535 13.055 1.00 99.52 1270 ARG B O 1
ATOM 9298 N N . LYS B 1 654 ? 3.925 39.474 12.984 1.00 78.59 1271 LYS B N 1
ATOM 9299 C CA . LYS B 1 654 ? 4.072 38.939 11.608 1.00 71.68 1271 LYS B CA 1
ATOM 9300 C C . LYS B 1 654 ? 4.977 37.716 11.687 1.00 68.32 1271 LYS B C 1
ATOM 9301 O O . LYS B 1 654 ? 5.832 37.641 12.566 1.00 72.07 1271 LYS B O 1
ATOM 9307 N N . PRO B 1 655 ? 4.818 36.709 10.802 1.00 62.56 1272 PRO B N 1
ATOM 9308 C CA . PRO B 1 655 ? 5.797 35.626 10.717 1.00 63.29 1272 PRO B CA 1
ATOM 9309 C C . PRO B 1 655 ? 7.174 36.178 10.306 1.00 67.46 1272 PRO B C 1
ATOM 9310 O O . PRO B 1 655 ? 7.236 37.283 9.793 1.00 66.85 1272 PRO B O 1
ATOM 9314 N N . ARG B 1 656 ? 8.240 35.405 10.541 1.00 72.99 1273 ARG B N 1
ATOM 9315 C CA . ARG B 1 656 ? 9.647 35.804 10.246 1.00 74.10 1273 ARG B CA 1
ATOM 9316 C C . ARG B 1 656 ? 9.875 35.871 8.729 1.00 70.48 1273 ARG B C 1
ATOM 9317 O O . ARG B 1 656 ? 10.825 36.570 8.329 1.00 71.85 1273 ARG B O 1
ATOM 9325 N N . LEU B 1 657 ? 9.062 35.165 7.927 1.00 64.87 1274 LEU B N 1
ATOM 9326 C CA . LEU B 1 657 ? 9.117 35.191 6.438 1.00 65.02 1274 LEU B CA 1
ATOM 9327 C C . LEU B 1 657 ? 7.761 35.620 5.863 1.00 65.28 1274 LEU B C 1
ATOM 9328 O O . LEU B 1 657 ? 6.750 35.010 6.237 1.00 69.33 1274 LEU B O 1
ATOM 9333 N N . MET B 1 658 ? 7.765 36.611 4.962 1.00 64.05 1275 MET B N 1
ATOM 9334 C CA . MET B 1 658 ? 6.563 37.135 4.258 1.00 62.78 1275 MET B CA 1
ATOM 9335 C C . MET B 1 658 ? 5.842 35.969 3.579 1.00 63.04 1275 MET B C 1
ATOM 9336 O O . MET B 1 658 ? 6.475 35.309 2.739 1.00 60.98 1275 MET B O 1
ATOM 9341 N N . GLU B 1 659 ? 4.574 35.745 3.940 1.00 66.73 1276 GLU B N 1
ATOM 9342 C CA . GLU B 1 659 ? 3.735 34.608 3.468 1.00 71.82 1276 GLU B CA 1
ATOM 9343 C C . GLU B 1 659 ? 2.691 35.123 2.468 1.00 73.12 1276 GLU B C 1
ATOM 9344 O O . GLU B 1 659 ? 2.438 36.336 2.450 1.00 75.99 1276 GLU B O 1
ATOM 9350 N N . GLU B 1 660 ? 2.117 34.224 1.663 1.00 74.69 1277 GLU B N 1
ATOM 9351 C CA . GLU B 1 660 ? 1.284 34.564 0.476 1.00 80.39 1277 GLU B CA 1
ATOM 9352 C C . GLU B 1 660 ? 0.083 35.423 0.886 1.00 81.32 1277 GLU B C 1
ATOM 9353 O O . GLU B 1 660 ? -0.291 36.319 0.102 1.00 82.73 1277 GLU B O 1
ATOM 9359 N N . ASP B 1 661 ? -0.492 35.173 2.066 1.00 82.58 1278 ASP B N 1
ATOM 9360 C CA . ASP B 1 661 ? -1.749 35.821 2.530 1.00 84.18 1278 ASP B CA 1
ATOM 9361 C C . ASP B 1 661 ? -1.547 37.340 2.649 1.00 78.52 1278 ASP B C 1
ATOM 9362 O O . ASP B 1 661 ? -2.558 38.054 2.578 1.00 74.09 1278 ASP B O 1
ATOM 9367 N N . GLU B 1 662 ? -0.302 37.814 2.800 1.00 80.05 1279 GLU B N 1
ATOM 9368 C CA . GLU B 1 662 ? 0.036 39.260 2.966 1.00 82.29 1279 GLU B CA 1
ATOM 9369 C C . GLU B 1 662 ? 0.702 39.807 1.693 1.00 78.19 1279 GLU B C 1
ATOM 9370 O O . GLU B 1 662 ? 1.666 40.584 1.823 1.00 77.18 1279 GLU B O 1
ATOM 9376 N N . LEU B 1 663 ? 0.184 39.449 0.513 1.00 77.47 1280 LEU B N 1
ATOM 9377 C CA . LEU B 1 663 ? 0.667 39.945 -0.804 1.00 77.09 1280 LEU B CA 1
ATOM 9378 C C . LEU B 1 663 ? -0.408 40.808 -1.459 1.00 77.85 1280 LEU B C 1
ATOM 9379 O O . LEU B 1 663 ? -1.594 40.645 -1.179 1.00 75.07 1280 LEU B O 1
ATOM 9384 N N . PRO B 1 664 ? -0.023 41.731 -2.372 1.00 81.99 1281 PRO B N 1
ATOM 9385 C CA . PRO B 1 664 ? -0.985 42.518 -3.145 1.00 81.41 1281 PRO B CA 1
ATOM 9386 C C . PRO B 1 664 ? -1.452 41.770 -4.402 1.00 78.80 1281 PRO B C 1
ATOM 9387 O O . PRO B 1 664 ? -0.695 40.975 -4.912 1.00 81.00 1281 PRO B O 1
ATOM 9391 N N . SER B 1 665 ? -2.658 42.070 -4.890 1.00 75.87 1282 SER B N 1
ATOM 9392 C CA . SER B 1 665 ? -3.319 41.356 -6.016 1.00 73.57 1282 SER B CA 1
ATOM 9393 C C . SER B 1 665 ? -2.664 41.696 -7.364 1.00 73.13 1282 SER B C 1
ATOM 9394 O O . SER B 1 665 ? -3.178 41.203 -8.384 1.00 76.62 1282 SER B O 1
ATOM 9397 N N . TRP B 1 666 ? -1.589 42.496 -7.387 1.00 71.30 1283 TRP B N 1
ATOM 9398 C CA . TRP B 1 666 ? -0.926 42.945 -8.643 1.00 71.63 1283 TRP B CA 1
ATOM 9399 C C . TRP B 1 666 ? 0.387 42.188 -8.877 1.00 70.70 1283 TRP B C 1
ATOM 9400 O O . TRP B 1 666 ? 1.010 42.426 -9.929 1.00 73.51 1283 TRP B O 1
ATOM 9411 N N . ILE B 1 667 ? 0.786 41.300 -7.963 1.00 70.72 1284 ILE B N 1
ATOM 9412 C CA . ILE B 1 667 ? 2.012 40.459 -8.119 1.00 73.56 1284 ILE B CA 1
ATOM 9413 C C . ILE B 1 667 ? 1.620 38.985 -8.275 1.00 76.45 1284 ILE B C 1
ATOM 9414 O O . ILE B 1 667 ? 2.506 38.202 -8.649 1.00 81.90 1284 ILE B O 1
ATOM 9419 N N . ILE B 1 668 ? 0.360 38.623 -8.007 1.00 81.81 1285 ILE B N 1
ATOM 9420 C CA . ILE B 1 668 ? -0.053 37.216 -7.709 1.00 89.75 1285 ILE B CA 1
ATOM 9421 C C . ILE B 1 668 ? -0.156 36.404 -9.013 1.00 95.89 1285 ILE B C 1
ATOM 9422 O O . ILE B 1 668 ? 0.301 35.232 -9.011 1.00 103.28 1285 ILE B O 1
ATOM 9427 N N . LYS B 1 669 ? -0.710 36.981 -10.084 1.00 92.15 1286 LYS B N 1
ATOM 9428 C CA . LYS B 1 669 ? -0.941 36.256 -11.361 1.00 90.22 1286 LYS B CA 1
ATOM 9429 C C . LYS B 1 669 ? -0.782 37.222 -12.540 1.00 90.90 1286 LYS B C 1
ATOM 9430 O O . LYS B 1 669 ? -1.630 37.197 -13.451 1.00 87.44 1286 LYS B O 1
ATOM 9436 N N . ASP B 1 670 ? 0.291 38.019 -12.530 1.00 91.19 1287 ASP B N 1
ATOM 9437 C CA . ASP B 1 670 ? 0.539 39.107 -13.513 1.00 90.60 1287 ASP B CA 1
ATOM 9438 C C . ASP B 1 670 ? 1.993 39.006 -14.000 1.00 87.50 1287 ASP B C 1
ATOM 9439 O O . ASP B 1 670 ? 2.836 39.794 -13.533 1.00 91.88 1287 ASP B O 1
ATOM 9444 N N . ASP B 1 671 ? 2.275 38.077 -14.920 1.00 82.26 1288 ASP B N 1
ATOM 9445 C CA . ASP B 1 671 ? 3.639 37.829 -15.470 1.00 82.02 1288 ASP B CA 1
ATOM 9446 C C . ASP B 1 671 ? 4.165 39.102 -16.145 1.00 80.38 1288 ASP B C 1
ATOM 9447 O O . ASP B 1 671 ? 5.398 39.225 -16.294 1.00 77.89 1288 ASP B O 1
ATOM 9452 N N . ALA B 1 672 ? 3.260 39.997 -16.553 1.00 79.02 1289 ALA B N 1
ATOM 9453 C CA . ALA B 1 672 ? 3.575 41.329 -17.117 1.00 82.54 1289 ALA B CA 1
ATOM 9454 C C . ALA B 1 672 ? 4.224 42.197 -16.034 1.00 84.40 1289 ALA B C 1
ATOM 9455 O O . ALA B 1 672 ? 5.356 42.670 -16.254 1.00 80.35 1289 ALA B O 1
ATOM 9457 N N . GLU B 1 673 ? 3.528 42.370 -14.905 1.00 87.38 1290 GLU B N 1
ATOM 9458 C CA . GLU B 1 673 ? 3.922 43.258 -13.776 1.00 85.44 1290 GLU B CA 1
ATOM 9459 C C . GLU B 1 673 ? 5.296 42.832 -13.241 1.00 82.24 1290 GLU B C 1
ATOM 9460 O O . GLU B 1 673 ? 6.168 43.712 -13.120 1.00 80.37 1290 GLU B O 1
ATOM 9466 N N . VAL B 1 674 ? 5.484 41.542 -12.943 1.00 78.87 1291 VAL B N 1
ATOM 9467 C CA . VAL B 1 674 ? 6.778 40.999 -12.421 1.00 81.05 1291 VAL B CA 1
ATOM 9468 C C . VAL B 1 674 ? 7.882 41.287 -13.447 1.00 81.88 1291 VAL B C 1
ATOM 9469 O O . VAL B 1 674 ? 9.000 41.604 -13.011 1.00 79.84 1291 VAL B O 1
ATOM 9473 N N . GLU B 1 675 ? 7.578 41.197 -14.748 1.00 81.35 1292 GLU B N 1
ATOM 9474 C CA . GLU B 1 675 ? 8.521 41.535 -15.852 1.00 78.35 1292 GLU B CA 1
ATOM 9475 C C . GLU B 1 675 ? 8.709 43.061 -15.900 1.00 75.39 1292 GLU B C 1
ATOM 9476 O O . GLU B 1 675 ? 9.852 43.494 -16.129 1.00 74.31 1292 GLU B O 1
ATOM 9482 N N . ARG B 1 676 ? 7.644 43.841 -15.669 1.00 75.01 1293 ARG B N 1
ATOM 9483 C CA . ARG B 1 676 ? 7.660 45.336 -15.667 1.00 76.14 1293 ARG B CA 1
ATOM 9484 C C . ARG B 1 676 ? 8.577 45.869 -14.556 1.00 73.36 1293 ARG B C 1
ATOM 9485 O O . ARG B 1 676 ? 9.081 46.992 -14.714 1.00 70.00 1293 ARG B O 1
ATOM 9493 N N . LEU B 1 677 ? 8.753 45.107 -13.471 1.00 74.04 1294 LEU B N 1
ATOM 9494 C CA . LEU B 1 677 ? 9.468 45.531 -12.233 1.00 74.58 1294 LEU B CA 1
ATOM 9495 C C . LEU B 1 677 ? 10.876 44.912 -12.170 1.00 78.07 1294 LEU B C 1
ATOM 9496 O O . LEU B 1 677 ? 11.728 45.491 -11.472 1.00 79.76 1294 LEU B O 1
ATOM 9501 N N . THR B 1 678 ? 11.119 43.785 -12.853 1.00 83.69 1295 THR B N 1
ATOM 9502 C CA . THR B 1 678 ? 12.393 43.010 -12.783 1.00 86.73 1295 THR B CA 1
ATOM 9503 C C . THR B 1 678 ? 13.380 43.474 -13.864 1.00 84.26 1295 THR B C 1
ATOM 9504 O O . THR B 1 678 ? 14.592 43.411 -13.597 1.00 78.61 1295 THR B O 1
ATOM 9508 N N . CYS B 1 679 ? 12.889 43.913 -15.029 1.00 88.37 1296 CYS B N 1
ATOM 9509 C CA . CYS B 1 679 ? 13.704 44.209 -16.244 1.00 94.07 1296 CYS B CA 1
ATOM 9510 C C . CYS B 1 679 ? 14.498 45.516 -16.076 1.00 93.25 1296 CYS B C 1
ATOM 9511 O O . CYS B 1 679 ? 14.197 46.283 -15.137 1.00 82.95 1296 CYS B O 1
ATOM 9514 N N . GLU B 1 680 ? 15.480 45.740 -16.962 1.00 92.46 1297 GLU B N 1
ATOM 9515 C CA . GLU B 1 680 ? 16.340 46.955 -17.016 1.00 92.89 1297 GLU B CA 1
ATOM 9516 C C . GLU B 1 680 ? 16.307 47.526 -18.441 1.00 94.67 1297 GLU B C 1
ATOM 9517 O O . GLU B 1 680 ? 17.289 47.905 -19.093 1.00 98.97 1297 GLU B O 1
#

Sequence (1152 aa):
SIATERIEKERMRRLMAEDEEGYRKLIDQKKDRRLAYLLQQTDEHAISERVEKQSALLINGTLKHYQLQGLEWMVSLYNNNLNGILADEMGLGKTIQTIALITYLMEHKRLNGPYLIIVPLSTLSNWTYEFDKWAPSVVKISYKGTPAMRRSLVPQLRSGKFNVLLTTYEYIIKDKHILAKIRWKYMIVDEGHRMKNHHCKLTQVLNTHYVAPRRILLTGTPLQNKLPELWALLNFLLPTIFKSCSTFEQWFNAPFAMTGERVDLNEEETILIIRRLHKVLRPFLLRRLKKEVESQLPEKVEYVIKCDMSALQKILYRHMQAKGAKTLMNTIMQLRKICNHPYMFQHIEESFAEHLGYSNGVINGAELYRASGKFELLDRILPKLRATNHRVLLFCQMTSLMTIMEDYFAFRNFLYLRLDGTTKSEDRAALLKKFNEPGSQYFIFLLSTRGLNLQAADTVVIFDSDNEVRVLRLCTVNSVEEKILAASSHERRAFLQAILEHEEENEEEDEVPDDETLNQMIARREEEFDLFMRMDMDRRREDARNPKRKPRLMEEDELPSWIIKDDAEVERLTCESIATERIEKERMRRLMAEDEEGYRKLIDQKKDRRLAYLLQQTDEHAISERVEKQSALLINGTLKHYQLQGLEWMVSLYNNNLNGILADEMGLGKTIQTIALITYLMEHKRLNGPYLIIVPLSTLSNWTYEFDKWAPSVVKISYKGTPAMRRSLVPQLRSGKFNVLLTTYEYIIKDKHILAKIRWKYMIVDEGHRMKNHHCKLTQVLNTHYVAPRRILLTGTPLQNKLPELWALLNFLLPTIFKSCSTFEQWFNAPFAMTGERVDLNEEETILIIRRLHKVLRPFLLRRLKKEVESQLPEKVEYVIKCDMSALQKILYRHMQAKGILAKTLMNTIMQLRKICNHPYMFQHIEESFAEHLGYSNGVINGAELYRASGKFELLDRILPKLRATNHRVLLFCQMTSLMTIMEDYFAFRNFLYLRLDGTTKSEDRAALLKKFNEPGSQYFIFLLSTLNLQAADTVVIFDSDNEVRVLRLCTVNSVEEKILAAASHERRAFLQAILEHEEENEEEDEVPDDETLNQMIARREEEFDLFMRMDMDRRREDARNPKRKPRLMEEDELPSWIIKDDAEVERLTCE